Protein AF-A0A932WGC1-F1 (afdb_monomer_lite)

pLDDT: mean 75.88, std 21.39, range [22.67, 98.62]

Sequence (868 aa):
MEKIKETPYSDTDRMRLRGLIRLSSEVIAHYWPMRNFVHHNPLHGLEHLPFEEAVELGNQFLGGKGYLAAERYREYLRAGRILPQQIDAALKPSTRDQQVAVGQYHLSHAQVLRACLVDGIGGAAIPEEETLHLMIDRSSDRSFIDALAGRLSAVLKPPSLLEAMRAEAEADRAALVLRVTPSTWCDRVLGGGITEQINGEIVKWCGAFLDEGQAAWPMPGREKGFYLAWKTLAAMEWSPCEIPDARRKIAALPEEPEDALLESLTALGIPSESWQEYLTLHLAALPGWTGFIKWRADQADYEWQQAYPADLTQYLAVRLWYVRELVEIQCREELGIAGTVDALSAYLQRRPGAYFLRRARVAGRLPADYTEKVDRLRAAGGAPEMQEDQWERLAEAYAAEYGAGHDLAVRRAAALRLRTLTNALAIDPASLLETPPEALKTLLDWIDAFPESEQGPVWLKALEAGYQDQLLNKLMASEILSPRANASAEGEAHAASSVSEDRALPVGARGVGASEDSPKANRAGHPIESPATQAPLMIRPQAQAVFCIDVRSEPFRRQLEGVGDYETFGFAGFFTVFIRYQGLGSHHETDQFPVIMKAKNLVRELHRPYQGRRLSRYLSGNHLLHTAHQLLVDLKENVVTPYVVVESVGWFYALPLIGKTVFTAWYRNLTERLRHALAPAIATSLTIDKLTRKEVEEMIAAEQRGIIRRALQQEFGERDLNLSLERLEALRRRALDETDPMPPTAAPPRRYALSAEEENAFIETLRTRYQINRRGLFARMERITRTGFTLQEQLFTVETALRLMGLTETSPGWSSSAVMGARRRTIRSRRRSTAAPAAATRENRTRGSSRRWRIGRSSGRGSPKTGL

Structure (mmCIF, N/CA/C/O backbone):
data_AF-A0A932WGC1-F1
#
_entry.id   AF-A0A932WGC1-F1
#
loop_
_atom_site.group_PDB
_atom_site.id
_atom_site.type_symbol
_atom_site.label_atom_id
_atom_site.label_alt_id
_atom_site.label_comp_id
_atom_site.label_asym_id
_atom_site.label_entity_id
_atom_site.label_seq_id
_atom_site.pdbx_PDB_ins_code
_atom_site.Cartn_x
_atom_site.Cartn_y
_atom_site.Cartn_z
_atom_site.occupancy
_atom_site.B_iso_or_equiv
_atom_site.auth_seq_id
_atom_site.auth_comp_id
_atom_site.auth_asym_id
_atom_site.auth_atom_id
_atom_site.pdbx_PDB_model_num
ATOM 1 N N . MET A 1 1 ? 41.357 26.347 -23.637 1.00 36.56 1 MET A N 1
ATOM 2 C CA . MET A 1 1 ? 41.048 26.034 -22.229 1.00 36.56 1 MET A CA 1
ATOM 3 C C . MET A 1 1 ? 39.546 25.909 -22.135 1.00 36.56 1 MET A C 1
ATOM 5 O O . MET A 1 1 ? 38.864 26.916 -22.289 1.00 36.56 1 MET A O 1
ATOM 9 N N . GLU A 1 2 ? 39.030 24.697 -21.981 1.00 36.09 2 GLU A N 1
ATOM 10 C CA . GLU A 1 2 ? 37.626 24.527 -21.608 1.00 36.09 2 GLU A CA 1
ATOM 11 C C . GLU A 1 2 ? 37.434 25.036 -20.178 1.00 36.09 2 GLU A C 1
ATOM 13 O O . GLU A 1 2 ? 38.330 24.908 -19.340 1.00 36.09 2 GLU A O 1
ATOM 18 N N . LYS A 1 3 ? 36.274 25.634 -19.896 1.00 36.75 3 LYS A N 1
ATOM 19 C CA . LYS A 1 3 ? 35.869 25.849 -18.510 1.00 36.75 3 LYS A CA 1
ATOM 20 C C . LYS A 1 3 ? 35.477 24.489 -17.954 1.00 36.75 3 LYS A C 1
ATOM 22 O O . LYS A 1 3 ? 34.429 23.968 -18.330 1.00 36.75 3 LYS A O 1
ATOM 27 N N . ILE A 1 4 ? 36.297 23.946 -17.058 1.00 42.44 4 ILE A N 1
ATOM 28 C CA . ILE A 1 4 ? 35.858 22.873 -16.166 1.00 42.44 4 ILE A CA 1
ATOM 29 C C . ILE A 1 4 ? 34.621 23.418 -15.444 1.00 42.44 4 ILE A C 1
ATOM 31 O O . ILE A 1 4 ? 34.714 24.419 -14.733 1.00 42.44 4 ILE A O 1
ATOM 35 N N . LYS A 1 5 ? 33.451 22.816 -15.684 1.00 46.69 5 LYS A N 1
ATOM 36 C CA . LYS A 1 5 ? 32.293 23.026 -14.815 1.00 46.69 5 LYS A CA 1
ATOM 37 C C . LYS A 1 5 ? 32.646 22.368 -13.488 1.00 46.69 5 LYS A C 1
ATOM 39 O O . LYS A 1 5 ? 32.666 21.144 -13.409 1.00 46.69 5 LYS A O 1
ATOM 44 N N . GLU A 1 6 ? 32.942 23.169 -12.475 1.00 49.56 6 GLU A N 1
ATOM 45 C CA . GLU A 1 6 ? 32.971 22.692 -11.096 1.00 49.56 6 GLU A CA 1
ATOM 46 C C . GLU A 1 6 ? 31.559 22.184 -10.771 1.00 49.56 6 GLU A C 1
ATOM 48 O O . GLU A 1 6 ? 30.607 22.967 -10.740 1.00 49.56 6 GLU A O 1
ATOM 53 N N . THR A 1 7 ? 31.390 20.865 -10.634 1.00 58.78 7 THR A N 1
ATOM 54 C CA . THR A 1 7 ? 30.103 20.300 -10.217 1.00 58.78 7 THR A CA 1
ATOM 55 C C . THR A 1 7 ? 29.911 20.589 -8.730 1.00 58.78 7 THR A C 1
ATOM 57 O O . THR A 1 7 ? 30.848 20.369 -7.962 1.00 58.78 7 THR A O 1
ATOM 60 N N . PRO A 1 8 ? 28.733 21.071 -8.294 1.00 74.81 8 PRO A N 1
ATOM 61 C CA . PRO A 1 8 ? 28.524 21.501 -6.908 1.00 74.81 8 PRO A CA 1
ATOM 62 C C . PRO A 1 8 ? 28.564 20.349 -5.890 1.00 74.81 8 PRO A C 1
ATOM 64 O O . PRO A 1 8 ? 28.671 20.602 -4.693 1.00 74.81 8 PRO A O 1
ATOM 67 N N . TYR A 1 9 ? 28.502 19.101 -6.361 1.00 85.38 9 TYR A N 1
ATOM 68 C CA . TYR A 1 9 ? 28.570 17.882 -5.559 1.00 85.38 9 TYR A CA 1
ATOM 69 C C . TYR A 1 9 ? 29.834 17.079 -5.890 1.00 85.38 9 TYR A C 1
ATOM 71 O O . TYR A 1 9 ? 30.309 17.082 -7.032 1.00 85.38 9 TYR A O 1
ATOM 79 N N . SER A 1 10 ? 30.377 16.385 -4.887 1.00 88.81 10 SER A N 1
ATOM 80 C CA . SER A 1 10 ? 31.535 15.504 -5.042 1.00 88.81 10 SER A CA 1
ATOM 81 C C . SER A 1 10 ? 31.117 14.066 -5.360 1.00 88.81 10 SER A C 1
ATOM 83 O O . SER A 1 10 ? 30.001 13.640 -5.058 1.00 88.81 10 SER A O 1
ATOM 85 N N . ASP A 1 11 ? 32.044 13.260 -5.882 1.00 88.56 11 ASP A N 1
ATOM 86 C CA . ASP A 1 11 ? 31.795 11.826 -6.083 1.00 88.56 11 ASP A CA 1
ATOM 87 C C . ASP A 1 11 ? 31.482 11.089 -4.770 1.00 88.56 11 ASP A C 1
ATOM 89 O O . ASP A 1 11 ? 30.747 10.102 -4.778 1.00 88.56 11 ASP A O 1
ATOM 93 N N . THR A 1 12 ? 31.949 11.603 -3.625 1.00 90.62 12 THR A N 1
ATOM 94 C CA . THR A 1 12 ? 31.584 11.089 -2.293 1.00 90.62 12 THR A CA 1
ATOM 95 C C . THR A 1 12 ? 30.088 11.259 -2.022 1.00 90.62 12 THR A C 1
ATOM 97 O O . THR A 1 12 ? 29.452 10.346 -1.496 1.00 90.62 12 THR A O 1
ATOM 100 N N . ASP A 1 13 ? 29.509 12.395 -2.419 1.00 89.38 13 ASP A N 1
ATOM 101 C CA . ASP A 1 13 ? 28.083 12.691 -2.244 1.00 89.38 13 ASP A CA 1
ATOM 102 C C . ASP A 1 13 ? 27.235 11.826 -3.181 1.00 89.38 13 ASP A C 1
ATOM 104 O O . ASP A 1 13 ? 26.263 11.209 -2.743 1.00 89.38 13 ASP A O 1
ATOM 108 N N . ARG A 1 14 ? 27.668 11.677 -4.442 1.00 93.50 14 ARG A N 1
ATOM 109 C CA . ARG A 1 14 ? 27.062 10.761 -5.427 1.00 93.50 14 ARG A CA 1
ATOM 110 C C . ARG A 1 14 ? 27.084 9.308 -4.938 1.00 93.50 14 ARG A C 1
ATOM 112 O O . ARG A 1 14 ? 26.075 8.607 -5.013 1.00 93.50 14 ARG A O 1
ATOM 119 N N . MET A 1 15 ? 28.209 8.848 -4.382 1.00 92.62 15 MET A N 1
ATOM 120 C CA . MET A 1 15 ? 28.338 7.507 -3.796 1.00 92.62 15 MET A CA 1
ATOM 121 C C . MET A 1 15 ? 27.469 7.327 -2.543 1.00 92.62 15 MET A C 1
ATOM 123 O O . MET A 1 15 ? 26.807 6.295 -2.415 1.00 92.62 15 MET A O 1
ATOM 127 N N . ARG A 1 16 ? 27.415 8.324 -1.646 1.00 93.88 16 ARG A N 1
ATOM 128 C CA . ARG A 1 16 ? 26.527 8.319 -0.469 1.00 93.88 16 ARG A CA 1
ATOM 129 C C . ARG A 1 16 ? 25.059 8.234 -0.890 1.00 93.88 16 ARG A C 1
ATOM 131 O O . ARG A 1 16 ? 24.321 7.428 -0.329 1.00 93.88 16 ARG A O 1
ATOM 138 N N . LEU A 1 17 ? 24.653 9.013 -1.891 1.00 95.38 17 LEU A N 1
ATOM 139 C CA . LEU A 1 17 ? 23.295 9.021 -2.431 1.00 95.38 17 LEU A CA 1
ATOM 140 C C . LEU A 1 17 ? 22.915 7.658 -3.027 1.00 95.38 17 LEU A C 1
ATOM 142 O O . LEU A 1 17 ? 21.892 7.100 -2.642 1.00 95.38 17 LEU A O 1
ATOM 146 N N . ARG A 1 18 ? 23.766 7.071 -3.884 1.00 94.94 18 ARG A N 1
ATOM 147 C CA . ARG A 1 18 ? 23.573 5.706 -4.421 1.00 94.94 18 ARG A CA 1
ATOM 148 C C . ARG A 1 18 ? 23.435 4.660 -3.304 1.00 94.94 18 ARG A C 1
ATOM 150 O O . ARG A 1 18 ? 22.606 3.758 -3.407 1.00 94.94 18 ARG A O 1
ATOM 157 N N . GLY A 1 19 ? 24.209 4.797 -2.223 1.00 94.50 19 GLY A N 1
ATOM 158 C CA . GLY A 1 19 ? 24.097 3.958 -1.026 1.00 94.50 19 GLY A CA 1
ATOM 159 C C . GLY A 1 19 ? 22.747 4.098 -0.315 1.00 94.50 19 GLY A C 1
ATOM 160 O O . GLY A 1 19 ? 22.091 3.092 -0.054 1.00 94.50 19 GLY A O 1
ATOM 161 N N . LEU A 1 20 ? 22.301 5.333 -0.062 1.00 95.31 20 LEU A N 1
ATOM 162 C CA . LEU A 1 20 ? 21.003 5.621 0.561 1.00 95.31 20 LEU A CA 1
ATOM 163 C C . LEU A 1 20 ? 19.833 5.119 -0.294 1.00 95.31 20 LEU A C 1
ATOM 165 O O . LEU A 1 20 ? 18.957 4.444 0.230 1.00 95.31 20 LEU A O 1
ATOM 169 N N . ILE A 1 21 ? 19.854 5.351 -1.611 1.00 96.25 21 ILE A N 1
ATOM 170 C CA . ILE A 1 21 ? 18.834 4.846 -2.548 1.00 96.25 21 ILE A CA 1
ATOM 171 C C . ILE A 1 21 ? 18.727 3.320 -2.480 1.00 96.25 21 ILE A C 1
ATOM 173 O O . ILE A 1 21 ? 17.622 2.778 -2.518 1.00 96.25 21 ILE A O 1
ATOM 177 N N . ARG A 1 22 ? 19.861 2.615 -2.354 1.00 92.31 22 ARG A N 1
ATOM 178 C CA . ARG A 1 22 ? 19.863 1.156 -2.213 1.00 92.31 22 ARG A CA 1
ATOM 179 C C . ARG A 1 22 ? 19.135 0.720 -0.941 1.00 92.31 22 ARG A C 1
ATOM 181 O O . ARG A 1 22 ? 18.258 -0.132 -1.052 1.00 92.31 22 ARG A O 1
ATOM 188 N N . LEU A 1 23 ? 19.436 1.341 0.202 1.00 91.62 23 LEU A N 1
ATOM 189 C CA . LEU A 1 23 ? 18.773 1.076 1.488 1.00 91.62 23 LEU A CA 1
ATOM 190 C C . LEU A 1 23 ? 17.273 1.420 1.434 1.00 91.62 23 LEU A C 1
ATOM 192 O O . LEU A 1 23 ? 16.435 0.578 1.741 1.00 91.62 23 LEU A O 1
ATOM 196 N N . SER A 1 24 ? 16.912 2.605 0.929 1.00 92.81 24 SER A N 1
ATOM 197 C CA . SER A 1 24 ? 15.515 3.017 0.708 1.00 92.81 24 SER A CA 1
ATOM 198 C C . SER A 1 24 ? 14.735 2.075 -0.215 1.00 92.81 24 SER A C 1
ATOM 200 O O . SER A 1 24 ? 13.507 2.027 -0.174 1.00 92.81 24 SER A O 1
ATOM 202 N N . SER A 1 25 ? 15.428 1.324 -1.076 1.00 90.94 25 SER A N 1
ATOM 203 C CA . SER A 1 25 ? 14.798 0.348 -1.963 1.00 90.94 25 SER A CA 1
ATOM 204 C C . SER A 1 25 ? 14.513 -1.000 -1.305 1.00 90.94 25 SER A C 1
ATOM 206 O O . SER A 1 25 ? 13.841 -1.817 -1.929 1.00 90.94 25 SER A O 1
ATOM 208 N N . GLU A 1 26 ? 15.024 -1.299 -0.105 1.00 87.00 26 GLU A N 1
ATOM 209 C CA . GLU A 1 26 ? 14.971 -2.658 0.462 1.00 87.00 26 GLU A CA 1
ATOM 210 C C . GLU A 1 26 ? 13.537 -3.150 0.704 1.00 87.00 26 GLU A C 1
ATOM 212 O O . GLU A 1 26 ? 13.251 -4.309 0.408 1.00 87.00 26 GLU A O 1
ATOM 217 N N . VAL A 1 27 ? 12.614 -2.248 1.065 1.00 82.06 27 VAL A N 1
ATOM 218 C CA . VAL A 1 27 ? 11.167 -2.529 1.204 1.00 82.06 27 VAL A CA 1
ATOM 219 C C . VAL A 1 27 ? 10.450 -2.822 -0.128 1.00 82.06 27 VAL A C 1
ATOM 221 O O . VAL A 1 27 ? 9.294 -3.239 -0.137 1.00 82.06 27 VAL A O 1
ATOM 224 N N . ILE A 1 28 ? 11.110 -2.584 -1.269 1.00 85.38 28 ILE A N 1
ATOM 225 C CA . ILE A 1 28 ? 10.582 -2.847 -2.613 1.00 85.38 28 ILE A CA 1
ATOM 226 C C . ILE A 1 28 ? 11.102 -4.201 -3.099 1.00 85.38 28 ILE A C 1
ATOM 228 O O . ILE A 1 28 ? 12.282 -4.360 -3.425 1.00 85.38 28 ILE A O 1
ATOM 232 N N . ALA A 1 29 ? 10.221 -5.193 -3.168 1.00 74.44 29 ALA A N 1
ATOM 233 C CA . ALA A 1 29 ? 10.600 -6.548 -3.547 1.00 74.44 29 ALA A CA 1
ATOM 234 C C . ALA A 1 29 ? 10.833 -6.734 -5.061 1.00 74.44 29 ALA A C 1
ATOM 236 O O . ALA A 1 29 ? 10.254 -6.057 -5.916 1.00 74.44 29 ALA A O 1
ATOM 237 N N . HIS A 1 30 ? 11.688 -7.703 -5.395 1.00 68.56 30 HIS A N 1
ATOM 238 C CA . HIS A 1 30 ? 12.099 -8.035 -6.761 1.00 68.56 30 HIS A CA 1
ATOM 239 C C . HIS A 1 30 ? 11.047 -8.888 -7.492 1.00 68.56 30 HIS A C 1
ATOM 241 O O . HIS A 1 30 ? 11.189 -10.101 -7.624 1.00 68.56 30 HIS A O 1
ATOM 247 N N . TYR A 1 31 ? 9.976 -8.258 -7.978 1.00 63.78 31 TYR A N 1
ATOM 248 C CA . TYR A 1 31 ? 8.834 -8.957 -8.594 1.00 63.78 31 TYR A CA 1
ATOM 249 C C . TYR A 1 31 ? 8.957 -9.274 -10.104 1.00 63.78 31 TYR A C 1
ATOM 251 O O . TYR A 1 31 ? 7.983 -9.728 -10.704 1.00 63.78 31 TYR A O 1
ATOM 259 N N . TRP A 1 32 ? 10.112 -9.070 -10.747 1.00 66.50 32 TRP A N 1
ATOM 260 C CA . TRP A 1 32 ? 10.302 -9.311 -12.192 1.00 66.50 32 TRP A CA 1
ATOM 261 C C . TRP A 1 32 ? 11.382 -10.384 -12.461 1.00 66.50 32 TRP A C 1
ATOM 263 O O . TRP A 1 32 ? 12.266 -10.556 -11.625 1.00 66.50 32 TRP A O 1
ATOM 273 N N . PRO A 1 33 ? 11.343 -11.138 -13.583 1.00 60.72 33 PRO A N 1
ATOM 274 C CA . PRO A 1 33 ? 10.295 -11.203 -14.596 1.00 60.72 33 PRO A CA 1
ATOM 275 C C . PRO A 1 33 ? 9.213 -12.222 -14.223 1.00 60.72 33 PRO A C 1
ATOM 277 O O . PRO A 1 33 ? 9.508 -13.392 -13.966 1.00 60.72 33 PRO A O 1
ATOM 280 N N . MET A 1 34 ? 7.941 -11.808 -14.266 1.00 55.44 34 MET A N 1
ATOM 281 C CA . MET A 1 34 ? 6.779 -12.663 -13.965 1.00 55.44 34 MET A CA 1
ATOM 282 C C . MET A 1 34 ? 6.488 -13.688 -15.081 1.00 55.44 34 MET A C 1
ATOM 284 O O . MET A 1 34 ? 5.421 -13.699 -15.688 1.00 55.44 34 MET A O 1
ATOM 288 N N . ARG A 1 35 ? 7.447 -14.579 -15.362 1.00 46.72 35 ARG A N 1
ATOM 289 C CA . ARG A 1 35 ? 7.320 -15.666 -16.353 1.00 46.72 35 ARG A CA 1
ATOM 290 C C . ARG A 1 35 ? 6.466 -16.842 -15.857 1.00 46.72 35 ARG A C 1
ATOM 292 O O . ARG A 1 35 ? 6.079 -17.686 -16.655 1.00 46.72 35 ARG A O 1
ATOM 299 N N . ASN A 1 36 ? 6.192 -16.902 -14.554 1.00 47.81 36 ASN A N 1
ATOM 300 C CA . ASN A 1 36 ? 5.344 -17.886 -13.876 1.00 47.81 36 ASN A CA 1
ATOM 301 C C . ASN A 1 36 ? 4.556 -17.192 -12.749 1.00 47.81 36 ASN A C 1
ATOM 303 O O . ASN A 1 36 ? 4.885 -16.069 -12.367 1.00 47.81 36 ASN A O 1
ATOM 307 N N . PHE A 1 37 ? 3.543 -17.860 -12.185 1.00 48.91 37 PHE A N 1
ATOM 308 C CA . PHE A 1 37 ? 2.795 -17.324 -11.041 1.00 48.91 37 PHE A CA 1
ATOM 309 C C . PHE A 1 37 ? 3.702 -17.052 -9.826 1.00 48.91 37 PHE A C 1
ATOM 311 O O . PHE A 1 37 ? 4.451 -17.921 -9.374 1.00 48.91 37 PHE A O 1
ATOM 318 N N . VAL A 1 38 ? 3.586 -15.835 -9.291 1.00 51.84 38 VAL A N 1
ATOM 319 C CA . VAL A 1 38 ? 4.296 -15.356 -8.099 1.00 51.84 38 VAL A CA 1
ATOM 320 C C . VAL A 1 38 ? 3.831 -16.112 -6.850 1.00 51.84 38 VAL A C 1
ATOM 322 O O . VAL A 1 38 ? 2.642 -16.368 -6.670 1.00 51.84 38 VAL A O 1
ATOM 325 N N . HIS A 1 39 ? 4.789 -16.449 -5.987 1.00 51.09 39 HIS A N 1
ATOM 326 C CA . HIS A 1 39 ? 4.591 -17.099 -4.684 1.00 51.09 39 HIS A CA 1
ATOM 327 C C . HIS A 1 39 ? 5.419 -16.413 -3.576 1.00 51.09 39 HIS A C 1
ATOM 329 O O . HIS A 1 39 ? 5.729 -17.023 -2.555 1.00 51.09 39 HIS A O 1
ATOM 335 N N . HIS A 1 40 ? 5.837 -15.167 -3.818 1.00 57.72 40 HIS A N 1
ATOM 336 C CA . HIS A 1 40 ? 6.743 -14.416 -2.951 1.00 57.72 40 HIS A CA 1
ATOM 337 C C . HIS A 1 40 ? 5.995 -13.689 -1.827 1.00 57.72 40 HIS A C 1
ATOM 339 O O . HIS A 1 40 ? 4.818 -13.355 -1.955 1.00 57.72 40 HIS A O 1
ATOM 345 N N . ASN A 1 41 ? 6.705 -13.465 -0.723 1.00 68.44 41 ASN A N 1
ATOM 346 C CA . ASN A 1 41 ? 6.210 -12.788 0.468 1.00 68.44 41 ASN A CA 1
ATOM 347 C C . ASN A 1 41 ? 5.853 -11.313 0.169 1.00 68.44 41 ASN A C 1
ATOM 349 O O . ASN A 1 41 ? 6.729 -10.586 -0.300 1.00 68.44 41 ASN A O 1
ATOM 353 N N . PRO A 1 42 ? 4.629 -10.836 0.477 1.00 69.56 42 PRO A N 1
ATOM 354 C CA . PRO A 1 42 ? 4.279 -9.417 0.369 1.00 69.56 42 PRO A CA 1
ATOM 355 C C . PRO A 1 42 ? 5.120 -8.492 1.262 1.00 69.56 42 PRO A C 1
ATOM 357 O O . PRO A 1 42 ? 5.248 -7.314 0.951 1.00 69.56 42 PRO A O 1
ATOM 360 N N . LEU A 1 43 ? 5.700 -9.023 2.347 1.00 76.44 43 LEU A N 1
ATOM 361 C CA . LEU A 1 43 ? 6.585 -8.316 3.281 1.00 76.44 43 LEU A CA 1
ATOM 362 C C . LEU A 1 43 ? 8.076 -8.585 2.987 1.00 76.44 43 LEU A C 1
ATOM 364 O O . LEU A 1 43 ? 8.900 -8.609 3.899 1.00 76.44 43 LEU A O 1
ATOM 368 N N . HIS A 1 44 ? 8.431 -8.852 1.726 1.00 76.31 44 HIS A N 1
ATOM 369 C CA . HIS A 1 44 ? 9.813 -9.138 1.337 1.00 76.31 44 HIS A CA 1
ATOM 370 C C . HIS A 1 44 ? 10.724 -7.913 1.489 1.00 76.31 44 HIS A C 1
ATOM 372 O O . HIS A 1 44 ? 10.459 -6.856 0.918 1.00 76.31 44 HIS A O 1
ATOM 378 N N . GLY A 1 45 ? 11.834 -8.097 2.203 1.00 73.12 45 GLY A N 1
ATOM 379 C CA . GLY A 1 45 ? 12.723 -7.043 2.695 1.00 73.12 45 GLY A CA 1
ATOM 380 C C . GLY A 1 45 ? 12.528 -6.771 4.192 1.00 73.12 45 GLY A C 1
ATOM 381 O O . GLY A 1 45 ? 13.447 -6.291 4.850 1.00 73.12 45 GLY A O 1
ATOM 382 N N . LEU A 1 46 ? 11.371 -7.142 4.753 1.00 80.88 46 LEU A N 1
ATOM 383 C CA . LEU A 1 46 ? 10.996 -6.906 6.151 1.00 80.88 46 LEU A CA 1
ATOM 384 C C . LEU A 1 46 ? 11.056 -8.180 7.017 1.00 80.88 46 LEU A C 1
ATOM 386 O O . LEU A 1 46 ? 10.773 -8.112 8.208 1.00 80.88 46 LEU A O 1
ATOM 390 N N . GLU A 1 47 ? 11.466 -9.339 6.480 1.00 83.62 47 GLU A N 1
ATOM 391 C CA . GLU A 1 47 ? 11.509 -10.621 7.223 1.00 83.62 47 GLU A CA 1
ATOM 392 C C . GLU A 1 47 ? 12.506 -10.671 8.393 1.00 83.62 47 GLU A C 1
ATOM 394 O O . GLU A 1 47 ? 12.559 -11.662 9.122 1.00 83.62 47 GLU A O 1
ATOM 399 N N . HIS A 1 48 ? 13.323 -9.632 8.557 1.00 82.81 48 HIS A N 1
ATOM 400 C CA . HIS A 1 48 ? 14.248 -9.483 9.677 1.00 82.81 48 HIS A CA 1
ATOM 401 C C . HIS A 1 48 ? 13.604 -8.817 10.909 1.00 82.81 48 HIS A C 1
ATOM 403 O O . HIS A 1 48 ? 14.227 -8.788 11.970 1.00 82.81 48 HIS A O 1
ATOM 409 N N . LEU A 1 49 ? 12.381 -8.294 10.771 1.00 84.81 49 LEU A N 1
ATOM 410 C CA . LEU A 1 49 ? 11.600 -7.650 11.828 1.00 84.81 49 LEU A CA 1
ATOM 411 C C . LEU A 1 49 ? 10.560 -8.620 12.427 1.00 84.81 49 LEU A C 1
ATOM 413 O O . LEU A 1 49 ? 10.177 -9.599 11.778 1.00 84.81 49 LEU A O 1
ATOM 417 N N . PRO A 1 50 ? 10.046 -8.349 13.642 1.00 88.38 50 PRO A N 1
ATOM 418 C CA . PRO A 1 50 ? 8.811 -8.954 14.138 1.00 88.38 50 PRO A CA 1
ATOM 419 C C . PRO A 1 50 ? 7.650 -8.775 13.150 1.00 88.38 50 PRO A C 1
ATOM 421 O O . PRO A 1 50 ? 7.577 -7.776 12.434 1.00 88.38 50 PRO A O 1
ATOM 424 N N . PHE A 1 51 ? 6.721 -9.736 13.115 1.00 85.81 51 PHE A N 1
ATOM 425 C CA . PHE A 1 51 ? 5.631 -9.741 12.133 1.00 85.81 51 PHE A CA 1
ATOM 426 C C . PHE A 1 51 ? 4.744 -8.493 12.237 1.00 85.81 51 PHE A C 1
ATOM 428 O O . PHE A 1 51 ? 4.362 -7.928 11.216 1.00 85.81 51 PHE A O 1
ATOM 435 N N . GLU A 1 52 ? 4.458 -8.041 13.457 1.00 84.56 52 GLU A N 1
ATOM 436 C CA . GLU A 1 52 ? 3.696 -6.824 13.722 1.00 84.56 52 GLU A CA 1
ATOM 437 C C . GLU A 1 52 ? 4.374 -5.575 13.125 1.00 84.56 52 GLU A C 1
ATOM 439 O O . GLU A 1 52 ? 3.738 -4.848 12.363 1.00 84.56 52 GLU A O 1
ATOM 444 N N . GLU A 1 53 ? 5.675 -5.382 13.369 1.00 85.44 53 GLU A N 1
ATOM 445 C CA . GLU A 1 53 ? 6.465 -4.263 12.823 1.00 85.44 53 GLU A CA 1
ATOM 446 C C . GLU A 1 53 ? 6.570 -4.330 11.289 1.00 85.44 53 GLU A C 1
ATOM 448 O O . GLU A 1 53 ? 6.388 -3.328 10.592 1.00 85.44 53 GLU A O 1
ATOM 453 N N . ALA A 1 54 ? 6.802 -5.527 10.737 1.00 87.31 54 ALA A N 1
ATOM 454 C CA . ALA A 1 54 ? 6.829 -5.753 9.294 1.00 87.31 54 ALA A CA 1
ATOM 455 C C . ALA A 1 54 ? 5.473 -5.434 8.636 1.00 87.31 54 ALA A C 1
ATOM 457 O O . ALA A 1 54 ? 5.431 -4.880 7.536 1.00 87.31 54 ALA A O 1
ATOM 458 N N . VAL A 1 55 ? 4.359 -5.742 9.308 1.00 86.62 55 VAL A N 1
ATOM 459 C CA . VAL A 1 55 ? 3.007 -5.383 8.861 1.00 86.62 55 VAL A CA 1
ATOM 460 C C . VAL A 1 55 ? 2.769 -3.874 8.923 1.00 86.62 55 VAL A C 1
ATOM 462 O O . VAL A 1 55 ? 2.205 -3.325 7.978 1.00 86.62 55 VAL A O 1
ATOM 465 N N . GLU A 1 56 ? 3.201 -3.184 9.979 1.00 82.94 56 GLU A N 1
ATOM 466 C CA . GLU A 1 56 ? 3.042 -1.728 10.095 1.00 82.94 56 GLU A CA 1
ATOM 467 C C . GLU A 1 56 ? 3.798 -0.979 8.990 1.00 82.94 56 GLU A C 1
ATOM 469 O O . GLU A 1 56 ? 3.214 -0.128 8.312 1.00 82.94 56 GLU A O 1
ATOM 474 N N . LEU A 1 57 ? 5.054 -1.353 8.723 1.00 81.38 57 LEU A N 1
ATOM 475 C CA . LEU A 1 57 ? 5.830 -0.789 7.614 1.00 81.38 57 LEU A CA 1
ATOM 476 C C . LEU A 1 57 ? 5.263 -1.199 6.243 1.00 81.38 57 LEU A C 1
ATOM 478 O O . LEU A 1 57 ? 5.199 -0.376 5.328 1.00 81.38 57 LEU A O 1
ATOM 482 N N . GLY A 1 58 ? 4.779 -2.437 6.097 1.00 84.81 58 GLY A N 1
ATOM 483 C CA . GLY A 1 58 ? 4.071 -2.898 4.897 1.00 84.81 58 GLY A CA 1
ATOM 484 C C . GLY A 1 58 ? 2.775 -2.122 4.622 1.00 84.81 58 GLY A C 1
ATOM 485 O O . GLY A 1 58 ? 2.427 -1.881 3.464 1.00 84.81 58 GLY A O 1
ATOM 486 N N . ASN A 1 59 ? 2.087 -1.660 5.666 1.00 83.81 59 ASN A N 1
ATOM 487 C CA . ASN A 1 59 ? 0.929 -0.778 5.554 1.00 83.81 59 ASN A CA 1
ATOM 488 C C . ASN A 1 59 ? 1.361 0.650 5.174 1.00 83.81 59 ASN A C 1
ATOM 490 O O . ASN A 1 59 ? 0.859 1.194 4.190 1.00 83.81 59 ASN A O 1
ATOM 494 N N . GLN A 1 60 ? 2.350 1.217 5.880 1.00 81.75 60 GLN A N 1
ATOM 495 C CA . GLN A 1 60 ? 2.884 2.562 5.622 1.00 81.75 60 GLN A CA 1
ATOM 496 C C . GLN A 1 60 ? 3.404 2.733 4.185 1.00 81.75 60 GLN A C 1
ATOM 498 O O . GLN A 1 60 ? 3.141 3.762 3.565 1.00 81.75 60 GLN A O 1
ATOM 503 N N . PHE A 1 61 ? 4.147 1.753 3.660 1.00 80.81 61 PHE A N 1
ATOM 504 C CA . PHE A 1 61 ? 4.795 1.865 2.351 1.00 80.81 61 PHE A CA 1
ATOM 505 C C . PHE A 1 61 ? 3.980 1.248 1.207 1.00 80.81 61 PHE A C 1
ATOM 507 O O . PHE A 1 61 ? 3.923 1.832 0.129 1.00 80.81 61 PHE A O 1
ATOM 514 N N . LEU A 1 62 ? 3.341 0.090 1.410 1.00 79.38 62 LEU A N 1
ATOM 515 C CA . LEU A 1 62 ? 2.682 -0.667 0.331 1.00 79.38 62 LEU A CA 1
ATOM 516 C C . LEU A 1 62 ? 1.142 -0.626 0.402 1.00 79.38 62 LEU A C 1
ATOM 518 O O . LEU A 1 62 ? 0.477 -1.254 -0.423 1.00 79.38 62 LEU A O 1
ATOM 522 N N . GLY A 1 63 ? 0.555 0.069 1.386 1.00 75.75 63 GLY A N 1
ATOM 523 C CA . GLY A 1 63 ? -0.899 0.138 1.601 1.00 75.75 63 GLY A CA 1
ATOM 524 C C . GLY A 1 63 ? -1.540 -1.186 2.044 1.00 75.75 63 GLY A C 1
ATOM 525 O O . GLY A 1 63 ? -2.768 -1.328 2.041 1.00 75.75 63 GLY A O 1
ATOM 526 N N . GLY A 1 64 ? -0.727 -2.185 2.397 1.00 78.56 64 GLY A N 1
ATOM 527 C CA . GLY A 1 64 ? -1.190 -3.504 2.807 1.00 78.56 64 GLY A CA 1
ATOM 528 C C . GLY A 1 64 ? -1.703 -3.495 4.244 1.00 78.56 64 GLY A C 1
ATOM 529 O O . GLY A 1 64 ? -0.909 -3.463 5.174 1.00 78.56 64 GLY A O 1
ATOM 530 N N . LYS A 1 65 ? -3.023 -3.607 4.443 1.00 74.38 65 LYS A N 1
ATOM 531 C CA . LYS A 1 65 ? -3.662 -3.551 5.780 1.00 74.38 65 LYS A CA 1
ATOM 532 C C . LYS A 1 65 ? -3.172 -4.598 6.799 1.00 74.38 65 LYS A C 1
ATOM 534 O O . LYS A 1 65 ? -3.456 -4.447 7.983 1.00 74.38 65 LYS A O 1
ATOM 539 N N . GLY A 1 66 ? -2.495 -5.660 6.350 1.00 82.31 66 GLY A N 1
ATOM 540 C CA . GLY A 1 66 ? -1.908 -6.726 7.174 1.00 82.31 66 GLY A CA 1
ATOM 541 C C . GLY A 1 66 ? -2.916 -7.688 7.804 1.00 82.31 66 GLY A C 1
ATOM 542 O O . GLY A 1 66 ? -2.860 -8.893 7.567 1.00 82.31 66 GLY A O 1
ATOM 543 N N . TYR A 1 67 ? -3.867 -7.151 8.563 1.00 86.69 67 TYR A N 1
ATOM 544 C CA . TYR A 1 67 ? -4.915 -7.893 9.258 1.00 86.69 67 TYR A CA 1
ATOM 545 C C . TYR A 1 67 ? -6.255 -7.822 8.511 1.00 86.69 67 TYR A C 1
ATOM 547 O O . TYR A 1 67 ? -6.510 -6.921 7.707 1.00 86.69 67 TYR A O 1
ATOM 555 N N . LEU A 1 68 ? -7.150 -8.770 8.804 1.00 87.12 68 LEU A N 1
ATOM 556 C CA . LEU A 1 68 ? -8.559 -8.650 8.424 1.00 87.12 68 LEU A CA 1
ATOM 557 C C . LEU A 1 68 ? -9.220 -7.510 9.220 1.00 87.12 68 LEU A C 1
ATOM 559 O O . LEU A 1 68 ? -8.811 -7.209 10.339 1.00 87.12 68 LEU A O 1
ATOM 563 N N . ALA A 1 69 ? -10.272 -6.902 8.666 1.00 87.19 69 ALA A N 1
ATOM 564 C CA . ALA A 1 69 ? -11.082 -5.933 9.407 1.00 87.19 69 ALA A CA 1
ATOM 565 C C . ALA A 1 69 ? -11.701 -6.586 10.658 1.00 87.19 69 ALA A C 1
ATOM 567 O O . ALA A 1 69 ? -12.148 -7.733 10.587 1.00 87.19 69 ALA A O 1
ATOM 568 N N . ALA A 1 70 ? -11.772 -5.855 11.776 1.00 87.31 70 ALA A N 1
ATOM 569 C CA . ALA A 1 70 ? -12.203 -6.392 13.071 1.00 87.31 70 ALA A CA 1
ATOM 570 C C . ALA A 1 70 ? -13.567 -7.103 13.016 1.00 87.31 70 ALA A C 1
ATOM 572 O O . ALA A 1 70 ? -13.725 -8.185 13.580 1.00 87.31 70 ALA A O 1
ATOM 573 N N . GLU A 1 71 ? -14.522 -6.574 12.245 1.00 87.06 71 GLU A N 1
ATOM 574 C CA . GLU A 1 71 ? -15.841 -7.193 12.066 1.00 87.06 71 GLU A CA 1
ATOM 575 C C . GLU A 1 71 ? -15.765 -8.616 11.485 1.00 87.06 71 GLU A C 1
ATOM 577 O O . GLU A 1 71 ? -16.534 -9.486 11.883 1.00 87.06 71 GLU A O 1
ATOM 582 N N . ARG A 1 72 ? -14.778 -8.913 10.628 1.00 88.31 72 ARG A N 1
ATOM 583 C CA . ARG A 1 72 ? -14.562 -10.265 10.087 1.00 88.31 72 ARG A CA 1
ATOM 584 C C . ARG A 1 72 ? -14.046 -11.242 11.147 1.00 88.31 72 ARG A C 1
ATOM 586 O O . ARG A 1 72 ? -14.332 -12.435 11.063 1.00 88.31 72 ARG A O 1
ATOM 593 N N . TYR A 1 73 ? -13.325 -10.762 12.158 1.00 92.25 73 TYR A N 1
ATOM 594 C CA . TYR A 1 73 ? -12.969 -11.580 13.317 1.00 92.25 73 TYR A CA 1
ATOM 595 C C . TYR A 1 73 ? -14.149 -11.729 14.293 1.00 92.25 73 TYR A C 1
ATOM 597 O O . TYR A 1 73 ? -14.371 -12.829 14.801 1.00 92.25 73 TYR A O 1
ATOM 605 N N . ARG A 1 74 ? -14.985 -10.691 14.472 1.00 91.06 74 ARG A N 1
ATOM 606 C CA . ARG A 1 74 ? -16.256 -10.791 15.221 1.00 91.06 74 ARG A CA 1
ATOM 607 C C . ARG A 1 74 ? -17.217 -11.798 14.571 1.00 91.06 74 ARG A C 1
ATOM 609 O O . ARG A 1 74 ? -17.815 -12.604 15.276 1.00 91.06 74 ARG A O 1
ATOM 616 N N . GLU A 1 75 ? -17.303 -11.850 13.240 1.00 89.38 75 GLU A N 1
ATOM 617 C CA . GLU A 1 75 ? -17.992 -12.926 12.507 1.00 89.38 75 GLU A CA 1
ATOM 618 C C . GLU A 1 75 ? -17.412 -14.314 12.822 1.00 89.38 75 GLU A C 1
ATOM 620 O O . GLU A 1 75 ? -18.169 -15.263 13.022 1.00 89.38 75 GLU A O 1
ATOM 625 N N . TYR A 1 76 ? -16.084 -14.460 12.889 1.00 90.62 76 TYR A N 1
ATOM 626 C CA . TYR A 1 76 ? -15.444 -15.739 13.220 1.00 90.62 76 TYR A CA 1
ATOM 627 C C . TYR A 1 76 ? -15.693 -16.167 14.674 1.00 90.62 76 TYR A C 1
ATOM 629 O O . TYR A 1 76 ? -15.849 -17.363 14.919 1.00 90.62 76 TYR A O 1
ATOM 637 N N . LEU A 1 77 ? -15.808 -15.223 15.612 1.00 91.44 77 LEU A N 1
ATOM 638 C CA . LEU A 1 77 ? -16.266 -15.478 16.981 1.00 91.44 77 LEU A CA 1
ATOM 639 C C . LEU A 1 77 ? -17.740 -15.917 17.012 1.00 91.44 77 LEU A C 1
ATOM 641 O O . LEU A 1 77 ? -18.054 -16.961 17.578 1.00 91.44 77 LEU A O 1
ATOM 645 N N . ARG A 1 78 ? -18.643 -15.182 16.342 1.00 90.50 78 ARG A N 1
ATOM 646 C CA . ARG A 1 78 ? -20.075 -15.543 16.229 1.00 90.50 78 ARG A CA 1
ATOM 647 C C . ARG A 1 78 ? -20.282 -16.916 15.573 1.00 90.50 78 ARG A C 1
ATOM 649 O O . ARG A 1 78 ? -21.223 -17.620 15.917 1.00 90.50 78 ARG A O 1
ATOM 656 N N . ALA A 1 79 ? -19.394 -17.307 14.657 1.00 87.56 79 ALA A N 1
ATOM 657 C CA . ALA A 1 79 ? -19.390 -18.608 13.988 1.00 87.56 79 ALA A CA 1
ATOM 658 C C . ALA A 1 79 ? -18.613 -19.715 14.738 1.00 87.56 79 ALA A C 1
ATOM 660 O O . ALA A 1 79 ? -18.425 -20.797 14.183 1.00 87.56 79 ALA A O 1
ATOM 661 N N . GLY A 1 80 ? -18.108 -19.464 15.954 1.00 87.38 80 GLY A N 1
ATOM 662 C CA . GLY A 1 80 ? -17.381 -20.456 16.761 1.00 87.38 80 GLY A CA 1
ATOM 663 C C . GLY A 1 80 ? -16.012 -20.886 16.210 1.00 87.38 80 GLY A C 1
ATOM 664 O O . GLY A 1 80 ? -15.463 -21.893 16.652 1.00 87.38 80 GLY A O 1
ATOM 665 N N . ARG A 1 81 ? -15.443 -20.144 15.248 1.00 84.62 81 ARG A N 1
ATOM 666 C CA . ARG A 1 81 ? -14.071 -20.355 14.736 1.00 84.62 81 ARG A CA 1
ATOM 667 C C . ARG A 1 81 ? -13.006 -19.738 15.645 1.00 84.62 81 ARG A C 1
ATOM 669 O O . ARG A 1 81 ? -11.861 -20.173 15.599 1.00 84.62 81 ARG A O 1
ATOM 676 N N . ILE A 1 82 ? -13.392 -18.741 16.437 1.00 91.06 82 ILE A N 1
ATOM 677 C CA . ILE A 1 82 ? -12.642 -18.212 17.580 1.00 91.06 82 ILE A CA 1
ATOM 678 C C . ILE A 1 82 ? -13.516 -18.459 18.810 1.00 91.06 82 ILE A C 1
ATOM 680 O O . ILE A 1 82 ? -14.719 -18.200 18.756 1.00 91.06 82 ILE A O 1
ATOM 684 N N . LEU A 1 83 ? -12.942 -18.957 19.902 1.00 90.62 83 LEU A N 1
ATOM 685 C CA . LEU A 1 83 ? -13.649 -19.160 21.168 1.00 90.62 83 LEU A CA 1
ATOM 686 C C . LEU A 1 83 ? -13.348 -18.018 22.156 1.00 90.62 83 LEU A C 1
ATOM 688 O O . LEU A 1 83 ? -12.237 -17.484 22.145 1.00 90.62 83 LEU A O 1
ATOM 692 N N . PRO A 1 84 ? -14.284 -17.665 23.060 1.00 90.38 84 PRO A N 1
ATOM 693 C CA . PRO A 1 84 ? -14.067 -16.644 24.087 1.00 90.38 84 PRO A CA 1
ATOM 694 C C . PRO A 1 84 ? -12.750 -16.799 24.860 1.00 90.38 84 PRO A C 1
ATOM 696 O O . PRO A 1 84 ? -11.994 -15.842 24.983 1.00 90.38 84 PRO A O 1
ATOM 699 N N . GLN A 1 85 ? -12.426 -18.024 25.282 1.00 90.88 85 GLN A N 1
ATOM 700 C CA . GLN A 1 85 ? -11.233 -18.335 26.072 1.00 90.88 85 GLN A CA 1
ATOM 701 C C . GLN A 1 85 ? -9.924 -18.040 25.320 1.00 90.88 85 GLN A C 1
ATOM 703 O O . GLN A 1 85 ? -8.909 -17.748 25.946 1.00 90.88 85 GLN A O 1
ATOM 708 N N . GLN A 1 86 ? -9.938 -18.097 23.985 1.00 92.62 86 GLN A N 1
ATOM 709 C CA . GLN A 1 86 ? -8.774 -17.800 23.142 1.00 92.62 86 GLN A CA 1
ATOM 710 C C . GLN A 1 86 ? -8.550 -16.287 23.019 1.00 92.62 86 GLN A C 1
ATOM 712 O O . GLN A 1 86 ? -7.404 -15.846 22.969 1.00 92.62 86 GLN A O 1
ATOM 717 N N . ILE A 1 87 ? -9.621 -15.485 23.060 1.00 93.06 87 ILE A N 1
ATOM 718 C CA . ILE A 1 87 ? -9.538 -14.020 23.179 1.00 93.06 87 ILE A CA 1
ATOM 719 C C . ILE A 1 87 ? -9.011 -13.646 24.567 1.00 93.06 87 ILE A C 1
ATOM 721 O O . ILE A 1 87 ? -8.072 -12.860 24.672 1.00 93.06 87 ILE A O 1
ATOM 725 N N . ASP A 1 88 ? -9.557 -14.254 25.623 1.00 91.50 88 ASP A N 1
ATOM 726 C CA . ASP A 1 88 ? -9.134 -14.008 27.006 1.00 91.50 88 ASP A CA 1
ATOM 727 C C . ASP A 1 88 ? -7.643 -14.376 27.213 1.00 91.50 88 ASP A C 1
ATOM 729 O O . ASP A 1 88 ? -6.899 -13.656 27.882 1.00 91.50 88 ASP A O 1
ATOM 733 N N . ALA A 1 89 ? -7.172 -15.458 26.578 1.00 90.56 89 ALA A N 1
ATOM 734 C CA . ALA A 1 89 ? -5.762 -15.852 26.565 1.00 90.56 89 ALA A CA 1
ATOM 735 C C . ALA A 1 89 ? -4.873 -14.901 25.739 1.00 90.56 89 ALA A C 1
ATOM 737 O O . ALA A 1 89 ? -3.790 -14.537 26.201 1.00 90.56 89 ALA A O 1
ATOM 738 N N . ALA A 1 90 ? -5.322 -14.473 24.552 1.00 92.31 90 ALA A N 1
ATOM 739 C CA . ALA A 1 90 ? -4.579 -13.557 23.682 1.00 92.31 90 ALA A CA 1
ATOM 740 C C . ALA A 1 90 ? -4.474 -12.131 24.258 1.00 92.31 90 ALA A C 1
ATOM 742 O O . ALA A 1 90 ? -3.475 -11.455 24.026 1.00 92.31 90 ALA A O 1
ATOM 743 N N . LEU A 1 91 ? -5.468 -11.690 25.038 1.00 93.00 91 LEU A N 1
ATOM 744 C CA . LEU A 1 91 ? -5.463 -10.405 25.746 1.00 93.00 91 LEU A CA 1
ATOM 745 C C . LEU A 1 91 ? -4.504 -10.358 26.937 1.00 93.00 91 LEU A C 1
ATOM 747 O O . LEU A 1 91 ? -4.037 -9.278 27.292 1.00 93.00 91 LEU A O 1
ATOM 751 N N . LYS A 1 92 ? -4.217 -11.502 27.569 1.00 90.75 92 LYS A N 1
ATOM 752 C CA . LYS A 1 92 ? -3.496 -11.590 28.850 1.00 90.75 92 LYS A CA 1
ATOM 753 C C . LYS A 1 92 ? -2.177 -10.786 28.935 1.00 90.75 92 LYS A C 1
ATOM 755 O O . LYS A 1 92 ? -1.921 -10.239 30.007 1.00 90.75 92 LYS A O 1
ATOM 760 N N . PRO A 1 93 ? -1.341 -10.663 27.881 1.00 88.94 93 PRO A N 1
ATOM 761 C CA . PRO A 1 93 ? -0.144 -9.813 27.921 1.00 88.94 93 PRO A CA 1
ATOM 762 C C . PRO A 1 93 ? -0.445 -8.308 28.040 1.00 88.94 93 PRO A C 1
ATOM 764 O O . PRO A 1 93 ? 0.364 -7.572 28.598 1.00 88.94 93 PRO A O 1
ATOM 767 N N . SER A 1 94 ? -1.601 -7.858 27.544 1.00 86.44 94 SER A N 1
ATOM 768 C CA . SER A 1 94 ? -2.031 -6.451 27.524 1.00 86.44 94 SER A CA 1
ATOM 769 C C . SER A 1 94 ? -2.909 -6.063 28.723 1.00 86.44 94 SER A C 1
ATOM 771 O O . SER A 1 94 ? -3.240 -4.890 28.902 1.00 86.44 94 SER A O 1
ATOM 773 N N . THR A 1 95 ? -3.323 -7.024 29.556 1.00 90.19 95 THR A N 1
ATOM 774 C CA . THR A 1 95 ? -4.191 -6.761 30.715 1.00 90.19 95 THR A CA 1
ATOM 775 C C . THR A 1 95 ? -3.408 -6.349 31.955 1.00 90.19 95 THR A C 1
ATOM 777 O O . THR A 1 95 ? -2.478 -7.040 32.367 1.00 90.19 95 THR A O 1
ATOM 780 N N . ARG A 1 96 ? -3.840 -5.262 32.602 1.00 91.19 96 ARG A N 1
ATOM 781 C CA . ARG A 1 96 ? -3.345 -4.828 33.917 1.00 91.19 96 ARG A CA 1
ATOM 782 C C . ARG A 1 96 ? -4.224 -5.410 35.024 1.00 91.19 96 ARG A C 1
ATOM 784 O O . ARG A 1 96 ? -5.439 -5.493 34.852 1.00 91.19 96 ARG A O 1
ATOM 791 N N . ASP A 1 97 ? -3.637 -5.753 36.169 1.00 90.69 97 ASP A N 1
ATOM 792 C CA . ASP A 1 97 ? -4.400 -6.159 37.358 1.00 90.69 97 ASP A CA 1
ATOM 793 C C . ASP A 1 97 ? -4.974 -4.917 38.063 1.00 90.69 97 ASP A C 1
ATOM 795 O O . ASP A 1 97 ? -4.425 -4.385 39.027 1.00 90.69 97 ASP A O 1
ATOM 799 N N . GLN A 1 98 ? -6.031 -4.369 37.465 1.00 92.88 98 GLN A N 1
ATOM 800 C CA . GLN A 1 98 ? -6.746 -3.183 37.924 1.00 92.88 98 GLN A CA 1
ATOM 801 C C . GLN A 1 98 ? -8.252 -3.405 37.786 1.00 92.88 98 GLN A C 1
ATOM 803 O O . GLN A 1 98 ? -8.718 -4.005 36.811 1.00 92.88 98 GLN A O 1
ATOM 808 N N . GLN A 1 99 ? -9.011 -2.885 38.752 1.00 93.75 99 GLN A N 1
ATOM 809 C CA . GLN A 1 99 ? -10.470 -2.936 38.769 1.00 93.75 99 GLN A CA 1
ATOM 810 C C . GLN A 1 99 ? -11.064 -1.567 39.110 1.00 93.75 99 GLN A C 1
ATOM 812 O O . GLN A 1 99 ? -10.516 -0.832 39.929 1.00 93.75 99 GLN A O 1
ATOM 817 N N . VAL A 1 100 ? -12.205 -1.252 38.502 1.00 94.06 100 VAL A N 1
ATOM 818 C CA . VAL A 1 100 ? -12.994 -0.038 38.739 1.00 94.06 100 VAL A CA 1
ATOM 819 C C . VAL A 1 100 ? -14.390 -0.438 39.213 1.00 94.06 100 VAL A C 1
ATOM 821 O O . VAL A 1 100 ? -15.021 -1.313 38.622 1.00 94.06 100 VAL A O 1
ATOM 824 N N . ALA A 1 101 ? -14.881 0.192 40.281 1.00 92.00 101 ALA A N 1
ATOM 825 C CA . ALA A 1 101 ? -16.254 0.006 40.743 1.00 92.00 101 ALA A CA 1
ATOM 826 C C . ALA A 1 101 ? -17.232 0.817 39.874 1.00 92.00 101 ALA A C 1
ATOM 828 O O . ALA A 1 101 ? -17.003 2.002 39.625 1.00 92.00 101 ALA A O 1
ATOM 829 N N . VAL A 1 102 ? -18.319 0.180 39.438 1.00 89.75 102 VAL A N 1
ATOM 830 C CA . VAL A 1 102 ? -19.409 0.769 38.652 1.00 89.75 102 VAL A CA 1
ATOM 831 C C . VAL A 1 102 ? -20.729 0.409 39.329 1.00 89.75 102 VAL A C 1
ATOM 833 O O . VAL A 1 102 ? -21.239 -0.697 39.155 1.00 89.75 102 VAL A O 1
ATOM 836 N N . GLY A 1 103 ? -21.259 1.309 40.160 1.00 85.62 103 GLY A N 1
ATOM 837 C CA . GLY A 1 103 ? -22.350 0.980 41.086 1.00 85.62 103 GLY A CA 1
ATOM 838 C C . GLY A 1 103 ? -21.975 -0.215 41.977 1.00 85.62 103 GLY A C 1
ATOM 839 O O . GLY A 1 103 ? -20.962 -0.181 42.672 1.00 85.62 103 GLY A O 1
ATOM 840 N N . GLN A 1 104 ? -22.765 -1.290 41.910 1.00 86.44 104 GLN A N 1
ATOM 841 C CA . GLN A 1 104 ? -22.518 -2.557 42.622 1.00 86.44 104 GLN A CA 1
ATOM 842 C C . GLN A 1 104 ? -21.542 -3.527 41.917 1.00 86.44 104 GLN A C 1
ATOM 844 O O . GLN A 1 104 ? -21.251 -4.596 42.451 1.00 86.44 104 GLN A O 1
ATOM 849 N N . TYR A 1 105 ? -21.070 -3.204 40.710 1.00 89.50 105 TYR A N 1
ATOM 850 C CA . TYR A 1 105 ? -20.238 -4.088 39.889 1.00 89.50 105 TYR A CA 1
ATOM 851 C C . TYR A 1 105 ? -18.754 -3.707 39.975 1.00 89.50 105 TYR A C 1
ATOM 853 O O . TYR A 1 105 ? -18.416 -2.532 40.081 1.00 89.50 105 TYR A O 1
ATOM 861 N N . HIS A 1 106 ? -17.855 -4.684 39.847 1.00 92.06 106 HIS A N 1
ATOM 862 C CA . HIS A 1 106 ? -16.417 -4.442 39.690 1.00 92.06 106 HIS A CA 1
ATOM 863 C C . HIS A 1 106 ? -15.972 -4.847 38.281 1.00 92.06 106 HIS A C 1
ATOM 865 O O . HIS A 1 106 ? -16.083 -6.012 37.899 1.00 92.06 106 HIS A O 1
ATOM 871 N N . LEU A 1 107 ? -15.483 -3.877 37.507 1.00 93.38 107 LEU A N 1
ATOM 872 C CA . LEU A 1 107 ? -14.965 -4.073 36.156 1.00 93.38 107 LEU A CA 1
ATOM 873 C C . LEU A 1 107 ? -13.446 -4.181 36.168 1.00 93.38 107 LEU A C 1
ATOM 875 O O . LEU A 1 107 ? -12.758 -3.221 36.506 1.00 93.38 107 LEU A O 1
ATOM 879 N N . SER A 1 108 ? -12.921 -5.327 35.744 1.00 94.62 108 SER A N 1
ATOM 880 C CA . SER A 1 108 ? -11.492 -5.493 35.471 1.00 94.62 108 SER A CA 1
ATOM 881 C C . SER A 1 108 ? -11.093 -4.915 34.112 1.00 94.62 108 SER A C 1
ATOM 883 O O . SER A 1 108 ? -11.868 -4.940 33.151 1.00 94.62 108 SER A O 1
ATOM 885 N N . HIS A 1 109 ? -9.836 -4.481 34.003 1.00 94.75 109 HIS A N 1
ATOM 886 C CA . HIS A 1 109 ? -9.214 -4.055 32.742 1.00 94.75 109 HIS A CA 1
ATOM 887 C C . HIS A 1 109 ? -9.403 -5.098 31.622 1.00 94.75 109 HIS A C 1
ATOM 889 O O . HIS A 1 109 ? -9.677 -4.748 30.476 1.00 94.75 109 HIS A O 1
ATOM 895 N N . ALA A 1 110 ? -9.325 -6.393 31.956 1.00 92.50 110 ALA A N 1
ATOM 896 C CA . ALA A 1 110 ? -9.523 -7.496 31.016 1.00 92.50 110 ALA A CA 1
ATOM 897 C C . ALA A 1 110 ? -10.931 -7.524 30.396 1.00 92.50 110 ALA A C 1
ATOM 899 O O . ALA A 1 110 ? -11.059 -7.689 29.184 1.00 92.50 110 ALA A O 1
ATOM 900 N N . GLN A 1 111 ? -11.982 -7.310 31.196 1.00 93.06 111 GLN A N 1
ATOM 901 C CA . GLN A 1 111 ? -13.363 -7.261 30.696 1.00 93.06 111 GLN A CA 1
ATOM 902 C C . GLN A 1 111 ? -13.581 -6.078 29.743 1.00 93.06 111 GLN A C 1
ATOM 904 O O . GLN A 1 111 ? -14.280 -6.228 28.741 1.00 93.06 111 GLN A O 1
ATOM 909 N N . VAL A 1 112 ? -12.948 -4.929 30.012 1.00 93.06 112 VAL A N 1
ATOM 910 C CA . VAL A 1 112 ? -13.048 -3.737 29.154 1.00 93.06 112 VAL A CA 1
ATOM 911 C C . VAL A 1 112 ? -12.340 -3.954 27.813 1.00 93.06 112 VAL A C 1
ATOM 913 O O . VAL A 1 112 ? -12.967 -3.748 26.775 1.00 93.06 112 VAL A O 1
ATOM 916 N N . LEU A 1 113 ? -11.095 -4.456 27.797 1.00 92.81 113 LEU A N 1
ATOM 917 C CA . LEU A 1 113 ? -10.392 -4.754 26.534 1.00 92.81 113 LEU A CA 1
ATOM 918 C C . LEU A 1 113 ? -11.131 -5.810 25.693 1.00 92.81 113 LEU A C 1
ATOM 920 O O . LEU A 1 113 ? -11.222 -5.697 24.470 1.00 92.81 113 LEU A O 1
ATOM 924 N N . ARG A 1 114 ? -11.701 -6.824 26.353 1.00 92.81 114 ARG A N 1
ATOM 925 C CA . ARG A 1 114 ? -12.499 -7.875 25.714 1.00 92.81 114 ARG A CA 1
ATOM 926 C C . ARG A 1 114 ? -13.747 -7.318 25.035 1.00 92.81 114 ARG A C 1
ATOM 928 O O . ARG A 1 114 ? -14.010 -7.675 23.891 1.00 92.81 114 ARG A O 1
ATOM 935 N N . ALA A 1 115 ? -14.479 -6.427 25.699 1.00 91.44 115 ALA A N 1
ATOM 936 C CA . ALA A 1 115 ? -15.635 -5.761 25.105 1.00 91.44 115 ALA A CA 1
ATOM 937 C C . ALA A 1 115 ? -15.226 -4.800 23.963 1.00 91.44 115 ALA A C 1
ATOM 939 O O . ALA A 1 115 ? -15.929 -4.688 22.961 1.00 91.44 115 ALA A O 1
ATOM 940 N N . CYS A 1 116 ? -14.051 -4.159 24.044 1.00 90.25 116 CYS A N 1
ATOM 941 C CA . CYS A 1 116 ? -13.528 -3.332 22.946 1.00 90.25 116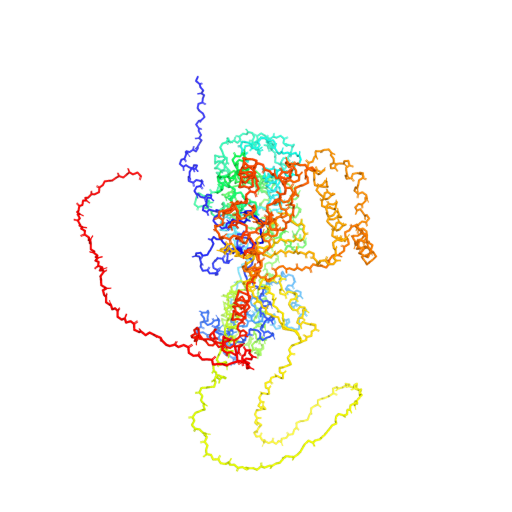 CYS A CA 1
ATOM 942 C C . CYS A 1 116 ? -13.289 -4.135 21.657 1.00 90.25 116 CYS A C 1
ATOM 944 O O . CYS A 1 116 ? -13.594 -3.631 20.576 1.00 90.25 116 CYS A O 1
ATOM 946 N N . LEU A 1 117 ? -12.812 -5.383 21.770 1.00 90.44 117 LEU A N 1
ATOM 947 C CA . LEU A 1 117 ? -12.702 -6.320 20.645 1.00 90.44 117 LEU A CA 1
ATOM 948 C C . LEU A 1 117 ? -14.079 -6.795 20.170 1.00 90.44 117 LEU A C 1
ATOM 950 O O . LEU A 1 117 ? -14.445 -6.583 19.013 1.00 90.44 117 LEU A O 1
ATOM 954 N N . VAL A 1 118 ? -14.825 -7.464 21.055 1.00 90.56 118 VAL A N 1
ATOM 955 C CA . VAL A 1 118 ? -16.028 -8.243 20.713 1.00 90.56 118 VAL A CA 1
ATOM 956 C C . VAL A 1 118 ? -17.180 -7.353 20.246 1.00 90.56 118 VAL A C 1
ATOM 958 O O . VAL A 1 118 ? -17.843 -7.688 19.263 1.00 90.56 118 VAL A O 1
ATOM 961 N N . ASP A 1 119 ? -17.366 -6.209 20.902 1.00 86.44 119 ASP A N 1
ATOM 962 C CA . ASP A 1 119 ? -18.518 -5.317 20.735 1.00 86.44 119 ASP A CA 1
ATOM 963 C C . ASP A 1 119 ? -18.142 -3.980 20.068 1.00 86.44 119 ASP A C 1
ATOM 965 O O . ASP A 1 119 ? -19.004 -3.140 19.824 1.00 86.44 119 ASP A O 1
ATOM 969 N N . GLY A 1 120 ? -16.857 -3.774 19.746 1.00 83.38 120 GLY A N 1
ATOM 970 C CA . GLY A 1 120 ? -16.388 -2.636 18.947 1.00 83.38 120 GLY A CA 1
ATOM 971 C C . GLY A 1 120 ? -16.410 -1.282 19.663 1.00 83.38 120 GLY A C 1
ATOM 972 O O . GLY A 1 120 ? -16.462 -0.250 19.008 1.00 83.38 120 GLY A O 1
ATOM 973 N N . ILE A 1 121 ? -16.345 -1.248 20.998 1.00 79.75 121 ILE A N 1
ATOM 974 C CA . ILE A 1 121 ? -16.516 -0.011 21.795 1.00 79.75 121 ILE A CA 1
ATOM 975 C C . ILE A 1 121 ? -15.430 1.051 21.519 1.00 79.75 121 ILE A C 1
ATOM 977 O O . ILE A 1 121 ? -15.719 2.247 21.545 1.00 79.75 121 ILE A O 1
ATOM 981 N N . GLY A 1 122 ? -14.195 0.621 21.237 1.00 65.19 122 GLY A N 1
ATOM 982 C CA . GLY A 1 122 ? -13.115 1.474 20.710 1.00 65.19 122 GLY A CA 1
ATOM 983 C C . GLY A 1 122 ? -13.020 1.478 19.173 1.00 65.19 122 GLY A C 1
ATOM 984 O O . GLY A 1 122 ? -12.190 2.181 18.608 1.00 65.19 122 GLY A O 1
ATOM 985 N N . GLY A 1 123 ? -13.857 0.680 18.503 1.00 58.09 123 GLY A N 1
ATOM 986 C CA . GLY A 1 123 ? -13.939 0.480 17.052 1.00 58.09 123 GLY A CA 1
ATOM 987 C C . GLY A 1 123 ? -15.071 1.277 16.411 1.00 58.09 123 GLY A C 1
ATOM 988 O O . GLY A 1 123 ? -15.871 0.748 15.642 1.00 58.09 123 GLY A O 1
ATOM 989 N N . ALA A 1 124 ? -15.148 2.559 16.754 1.00 48.47 124 ALA A N 1
ATOM 990 C CA . ALA A 1 124 ? -15.962 3.529 16.046 1.00 48.47 124 ALA A CA 1
ATOM 991 C C . ALA A 1 124 ? -15.140 4.804 15.863 1.00 48.47 124 ALA A C 1
ATOM 993 O O . ALA A 1 124 ? -14.775 5.461 16.841 1.00 48.47 124 ALA A O 1
ATOM 994 N N . ALA A 1 125 ? -14.906 5.193 14.607 1.00 44.62 125 ALA A N 1
ATOM 995 C CA . ALA A 1 125 ? -14.710 6.606 14.325 1.00 44.62 125 ALA A CA 1
ATOM 996 C C . ALA A 1 125 ? -15.943 7.330 14.878 1.00 44.62 125 ALA A C 1
ATOM 998 O O . ALA A 1 125 ? -17.069 6.957 14.537 1.00 44.62 125 ALA A O 1
ATOM 999 N N . ILE A 1 126 ? -15.737 8.311 15.761 1.00 49.94 126 ILE A N 1
ATOM 1000 C CA . ILE A 1 126 ? -16.826 9.178 16.217 1.00 49.94 126 ILE A CA 1
ATOM 1001 C C . ILE A 1 126 ? -17.443 9.759 14.937 1.00 49.94 126 ILE A C 1
ATOM 1003 O O . ILE A 1 126 ? -16.698 10.374 14.169 1.00 49.94 126 ILE A O 1
ATOM 1007 N N . PRO A 1 127 ? -18.739 9.518 14.645 1.00 55.03 127 PRO A N 1
ATOM 1008 C CA . PRO A 1 127 ? -19.356 10.076 13.453 1.00 55.03 127 PRO A CA 1
ATOM 1009 C C . PRO A 1 127 ? -19.166 11.590 13.452 1.00 55.03 127 PRO A C 1
ATOM 1011 O O . PRO A 1 127 ? -19.196 12.199 14.523 1.00 55.03 127 PRO A O 1
ATOM 1014 N N . GLU A 1 128 ? -18.968 12.179 12.271 1.00 59.41 128 GLU A N 1
ATOM 1015 C CA . GLU A 1 128 ? -18.808 13.631 12.106 1.00 59.41 128 GLU A CA 1
ATOM 1016 C C . GLU A 1 128 ? -19.857 14.364 12.946 1.00 59.41 128 GLU A C 1
ATOM 1018 O O . GLU A 1 128 ? -20.996 13.903 13.010 1.00 59.41 128 GLU A O 1
ATOM 1023 N N . GLU A 1 129 ? -19.474 15.431 13.652 1.00 63.44 129 GLU A N 1
ATOM 1024 C CA . GLU A 1 129 ? -20.179 15.870 14.870 1.00 63.44 129 GLU A CA 1
ATOM 1025 C C . GLU A 1 129 ? -21.695 16.036 14.672 1.00 63.44 129 GLU A C 1
ATOM 1027 O O . GLU A 1 129 ? -22.483 15.559 15.489 1.00 63.44 129 GLU A O 1
ATOM 1032 N N . GLU A 1 130 ? -22.118 16.598 13.539 1.00 58.66 130 GLU A N 1
ATOM 1033 C CA . GLU A 1 130 ? -23.524 16.699 13.131 1.00 58.66 130 GLU A CA 1
ATOM 1034 C C . GLU A 1 130 ? -24.236 15.330 13.064 1.00 58.66 130 GLU A C 1
ATOM 1036 O O . GLU A 1 130 ? -25.322 15.162 13.621 1.00 58.66 130 GLU A O 1
ATOM 1041 N N . THR A 1 131 ? -23.605 14.314 12.470 1.00 68.94 131 THR A N 1
ATOM 1042 C CA . THR A 1 131 ? -24.095 12.926 12.443 1.00 68.94 131 THR A CA 1
ATOM 1043 C C . THR A 1 131 ? -24.166 12.322 13.847 1.00 68.94 131 THR A C 1
ATOM 1045 O O . THR A 1 131 ? -25.174 11.696 14.179 1.00 68.94 131 THR A O 1
ATOM 1048 N N . LEU A 1 132 ? -23.158 12.533 14.706 1.00 75.38 132 LEU A N 1
ATOM 1049 C CA . LEU A 1 132 ? -23.196 12.070 16.103 1.00 75.38 132 LEU A CA 1
ATOM 1050 C C . LEU A 1 132 ? -24.370 12.709 16.862 1.00 75.38 132 LEU A C 1
ATOM 1052 O O . LEU A 1 132 ? -25.132 12.007 17.534 1.00 75.38 132 LEU A O 1
ATOM 1056 N N . HIS A 1 133 ? -24.539 14.028 16.739 1.00 73.56 133 HIS A N 1
ATOM 1057 C CA . HIS A 1 133 ? -25.646 14.756 17.352 1.00 73.56 133 HIS A CA 1
ATOM 1058 C C . HIS A 1 133 ? -26.998 14.246 16.840 1.00 73.56 133 HIS A C 1
ATOM 1060 O O . HIS A 1 133 ? -27.859 13.932 17.660 1.00 73.56 133 HIS A O 1
ATOM 1066 N N . LEU A 1 134 ? -27.170 14.068 15.525 1.00 75.50 134 LEU A N 1
ATOM 1067 C CA . LEU A 1 134 ? -28.394 13.531 14.919 1.00 75.50 134 LEU A CA 1
ATOM 1068 C C . LEU A 1 134 ? -28.691 12.080 15.331 1.00 75.50 134 LEU A C 1
ATOM 1070 O O . LEU A 1 134 ? -29.860 11.730 15.499 1.00 75.50 134 LEU A O 1
ATOM 1074 N N . MET A 1 135 ? -27.673 11.233 15.508 1.00 78.69 135 MET A N 1
ATOM 1075 C CA . MET A 1 135 ? -27.844 9.861 16.001 1.00 78.69 135 MET A CA 1
ATOM 1076 C C . MET A 1 135 ? -28.307 9.839 17.462 1.00 78.69 135 MET A C 1
ATOM 1078 O O . MET A 1 135 ? -29.265 9.139 17.792 1.00 78.69 135 MET A O 1
ATOM 1082 N N . ILE A 1 136 ? -27.670 10.629 18.332 1.00 81.69 136 ILE A N 1
ATOM 1083 C CA . ILE A 1 136 ? -28.006 10.688 19.763 1.00 81.69 136 ILE A CA 1
ATOM 1084 C C . ILE A 1 136 ? -29.374 11.341 19.979 1.00 81.69 136 ILE A C 1
ATOM 1086 O O . ILE A 1 136 ? -30.186 10.810 20.735 1.00 81.69 136 ILE A O 1
ATOM 1090 N N . ASP A 1 137 ? -29.678 12.431 19.275 1.00 82.56 137 ASP A N 1
ATOM 1091 C CA . ASP A 1 137 ? -30.947 13.152 19.403 1.00 82.56 137 ASP A CA 1
ATOM 1092 C C . ASP A 1 137 ? -32.164 12.342 18.920 1.00 82.56 137 ASP A C 1
ATOM 1094 O O . ASP A 1 137 ? -33.282 12.627 19.353 1.00 82.56 137 ASP A O 1
ATOM 1098 N N . ARG A 1 138 ? -31.945 11.325 18.070 1.00 82.88 138 ARG A N 1
ATOM 1099 C CA . ARG A 1 138 ? -32.947 10.335 17.626 1.00 82.88 138 ARG A CA 1
ATOM 1100 C C . ARG A 1 138 ? -33.003 9.072 18.496 1.00 82.88 138 ARG A C 1
ATOM 1102 O O . ARG A 1 138 ? -33.884 8.242 18.282 1.00 82.88 138 ARG A O 1
ATOM 1109 N N . SER A 1 139 ? -32.073 8.888 19.434 1.00 82.94 139 SER A N 1
ATOM 1110 C CA . SER A 1 139 ? -32.004 7.685 20.272 1.00 82.94 139 SER A CA 1
ATOM 1111 C C . SER A 1 139 ? -32.990 7.730 21.447 1.00 82.94 139 SER A C 1
ATOM 1113 O O . SER A 1 139 ? -33.263 8.793 22.005 1.00 82.94 139 SER A O 1
ATOM 1115 N N . SER A 1 140 ? -33.476 6.561 21.879 1.00 84.44 140 SER A N 1
ATOM 1116 C CA . SER A 1 140 ? -34.227 6.401 23.139 1.00 84.44 140 SER A CA 1
ATOM 1117 C C . SER A 1 140 ? -33.432 6.867 24.359 1.00 84.44 140 SER A C 1
ATOM 1119 O O . SER A 1 140 ? -33.994 7.376 25.326 1.00 84.44 140 SER A O 1
ATOM 1121 N N . ASP A 1 141 ? -32.113 6.711 24.290 1.00 84.25 141 ASP A N 1
ATOM 1122 C CA . ASP A 1 141 ? -31.186 6.881 25.402 1.00 84.25 141 ASP A CA 1
ATOM 1123 C C . ASP A 1 141 ? -30.651 8.322 25.493 1.00 84.25 141 ASP A C 1
ATOM 1125 O O . ASP A 1 141 ? -29.804 8.608 26.338 1.00 84.25 141 ASP A O 1
ATOM 1129 N N . ARG A 1 142 ? -31.155 9.251 24.663 1.00 88.25 142 ARG A N 1
ATOM 1130 C CA . ARG A 1 142 ? -30.730 10.660 24.598 1.00 88.25 142 ARG A CA 1
ATOM 1131 C C . ARG A 1 142 ? -30.584 11.304 25.978 1.00 88.25 142 ARG A C 1
ATOM 1133 O O . ARG A 1 142 ? -29.530 11.846 26.291 1.00 88.25 142 ARG A O 1
ATOM 1140 N N . SER A 1 143 ? -31.626 11.235 26.807 1.00 89.69 143 SER A N 1
ATOM 1141 C CA . SER A 1 143 ? -31.650 11.860 28.138 1.00 89.69 143 SER A CA 1
ATOM 1142 C C . SER A 1 143 ? -30.628 11.247 29.099 1.00 89.69 143 SER A C 1
ATOM 1144 O O . SER A 1 143 ? -30.049 11.958 29.917 1.00 89.69 143 SER A O 1
ATOM 1146 N N . PHE A 1 144 ? -30.363 9.945 28.970 1.00 91.00 144 PHE A N 1
ATOM 1147 C CA . PHE A 1 144 ? -29.322 9.248 29.717 1.00 91.00 144 PHE A CA 1
ATOM 1148 C C . PHE A 1 144 ? -27.919 9.664 29.246 1.00 91.00 144 PHE A C 1
ATOM 1150 O O . PHE A 1 144 ? -27.052 9.953 30.070 1.00 91.00 144 PHE A O 1
ATOM 1157 N N . ILE A 1 145 ? -27.702 9.735 27.929 1.00 90.44 145 ILE A N 1
ATOM 1158 C CA . ILE A 1 145 ? -26.429 10.142 27.319 1.00 90.44 145 ILE A CA 1
ATOM 1159 C C . ILE A 1 145 ? -26.106 11.599 27.676 1.00 90.44 145 ILE A C 1
ATOM 1161 O O . ILE A 1 145 ? -24.982 11.879 28.086 1.00 90.44 145 ILE A O 1
ATOM 1165 N N . ASP A 1 146 ? -27.084 12.507 27.601 1.00 91.19 146 ASP A N 1
ATOM 1166 C CA . ASP A 1 146 ? -26.928 13.913 27.992 1.00 91.19 146 ASP A CA 1
ATOM 1167 C C . ASP A 1 146 ? -26.638 14.059 29.500 1.00 91.19 146 ASP A C 1
ATOM 1169 O O . ASP A 1 146 ? -25.736 14.806 29.886 1.00 91.19 146 ASP A O 1
ATOM 1173 N N . ALA A 1 147 ? -27.316 13.293 30.366 1.00 92.75 147 ALA A N 1
ATOM 1174 C CA . ALA A 1 147 ? -27.027 13.278 31.804 1.00 92.75 147 ALA A CA 1
ATOM 1175 C C . ALA A 1 147 ? -25.609 12.759 32.115 1.00 92.75 147 ALA A C 1
ATOM 1177 O O . ALA A 1 147 ? -24.890 13.350 32.926 1.00 92.75 147 ALA A O 1
ATOM 1178 N N . LEU A 1 148 ? -25.174 11.683 31.451 1.00 92.56 148 LEU A N 1
ATOM 1179 C CA . LEU A 1 148 ? -23.842 11.105 31.631 1.00 92.56 148 LEU A CA 1
ATOM 1180 C C . LEU A 1 148 ? -22.738 12.023 31.075 1.00 92.56 148 LEU A C 1
ATOM 1182 O O . LEU A 1 148 ? -21.725 12.223 31.743 1.00 92.56 148 LEU A O 1
ATOM 1186 N N . ALA A 1 149 ? -22.954 12.652 29.915 1.00 91.69 149 ALA A N 1
ATOM 1187 C CA . ALA A 1 149 ? -22.063 13.669 29.351 1.00 91.69 149 ALA A CA 1
ATOM 1188 C C . ALA A 1 149 ? -21.926 14.890 30.283 1.00 91.69 149 ALA A C 1
ATOM 1190 O O . ALA A 1 149 ? -20.822 15.407 30.471 1.00 91.69 149 ALA A O 1
ATOM 1191 N N . GLY A 1 150 ? -23.021 15.294 30.940 1.00 92.44 150 GLY A N 1
ATOM 1192 C CA . GLY A 1 150 ? -23.016 16.309 31.994 1.00 92.44 150 GLY A CA 1
ATOM 1193 C C . GLY A 1 150 ? -22.117 15.935 33.178 1.00 92.44 150 GLY A C 1
ATOM 1194 O O . GLY A 1 150 ? -21.294 16.750 33.598 1.00 92.44 150 GLY A O 1
ATOM 1195 N N . ARG A 1 151 ? -22.189 14.689 33.673 1.00 92.12 151 ARG A N 1
ATOM 1196 C CA . ARG A 1 151 ? -21.303 14.192 34.750 1.00 92.12 151 ARG A CA 1
ATOM 1197 C C . ARG A 1 151 ? -19.837 14.097 34.315 1.00 92.12 151 ARG A C 1
ATOM 1199 O O . ARG A 1 151 ? -18.947 14.394 35.109 1.00 92.12 151 ARG A O 1
ATOM 1206 N N . LEU A 1 152 ? -19.577 13.738 33.056 1.00 92.44 152 LEU A N 1
ATOM 1207 C CA . LEU A 1 152 ? -18.222 13.702 32.498 1.00 92.44 152 LEU A CA 1
ATOM 1208 C C . LEU A 1 152 ? -17.567 15.090 32.415 1.00 92.44 152 LEU A C 1
ATOM 1210 O O . LEU A 1 152 ? -16.344 15.157 32.458 1.00 92.44 152 LEU A O 1
ATOM 1214 N N . SER A 1 153 ? -18.321 16.196 32.360 1.00 91.06 153 SER A N 1
ATOM 1215 C CA . SER A 1 153 ? -17.747 17.550 32.221 1.00 91.06 153 SER A CA 1
ATOM 1216 C C . SER A 1 153 ? -16.778 17.975 33.340 1.00 91.06 153 SER A C 1
ATOM 1218 O O . SER A 1 153 ? -15.911 18.822 33.117 1.00 91.06 153 SER A O 1
ATOM 1220 N N . ALA A 1 154 ? -16.864 17.353 34.522 1.00 89.38 154 ALA A N 1
ATOM 1221 C CA . ALA A 1 154 ? -15.937 17.587 35.629 1.00 89.38 154 ALA A CA 1
ATOM 1222 C C . ALA A 1 154 ? -14.506 17.081 35.342 1.00 89.38 154 ALA A C 1
ATOM 1224 O O . ALA A 1 154 ? -13.534 17.731 35.733 1.00 89.38 154 ALA A O 1
ATOM 1225 N N . VAL A 1 155 ? -14.387 15.946 34.640 1.00 90.56 155 VAL A N 1
ATOM 1226 C CA . VAL A 1 155 ? -13.141 15.168 34.453 1.00 90.56 155 VAL A CA 1
ATOM 1227 C C . VAL A 1 155 ? -12.669 15.093 33.000 1.00 90.56 155 VAL A C 1
ATOM 1229 O O . VAL A 1 155 ? -11.472 14.973 32.750 1.00 90.56 155 VAL A O 1
ATOM 1232 N N . LEU A 1 156 ? -13.594 15.179 32.043 1.00 88.56 156 LEU A N 1
ATOM 1233 C CA . LEU A 1 156 ? -13.343 15.174 30.609 1.00 88.56 156 LEU A CA 1
ATOM 1234 C C . LEU A 1 156 ? -13.480 16.604 30.082 1.00 88.56 156 LEU A C 1
ATOM 1236 O O . LEU A 1 156 ? -14.546 17.062 29.650 1.00 88.56 156 LEU A O 1
ATOM 1240 N N . LYS A 1 157 ? -12.360 17.315 30.164 1.00 86.12 157 LYS A N 1
ATOM 1241 C CA . LYS A 1 157 ? -12.139 18.613 29.532 1.00 86.12 157 LYS A CA 1
ATOM 1242 C C . LYS A 1 157 ? -11.301 18.344 28.280 1.00 86.12 157 LYS A C 1
ATOM 1244 O O . LYS A 1 157 ? -10.107 18.089 28.439 1.00 86.12 157 LYS A O 1
ATOM 1249 N N . PRO A 1 158 ? -11.908 18.275 27.080 1.00 82.81 158 PRO A N 1
ATOM 1250 C CA . PRO A 1 158 ? -11.125 18.193 25.855 1.00 82.81 158 PRO A CA 1
ATOM 1251 C C . PRO A 1 158 ? -10.272 19.467 25.697 1.00 82.81 158 PRO A C 1
ATOM 1253 O O . PRO A 1 158 ? -10.558 20.476 26.352 1.00 82.81 158 PRO A O 1
ATOM 1256 N N . PRO A 1 159 ? -9.222 19.441 24.858 1.00 84.06 159 PRO A N 1
ATOM 1257 C CA . PRO A 1 159 ? -8.603 20.678 24.394 1.00 84.06 159 PRO A CA 1
ATOM 1258 C C . PRO A 1 159 ? -9.668 21.554 23.723 1.00 84.06 159 PRO A C 1
ATOM 1260 O O . PRO A 1 159 ? -10.556 21.038 23.043 1.00 84.06 159 PRO A O 1
ATOM 1263 N N . SER A 1 160 ? -9.571 22.875 23.878 1.00 87.31 160 SER A N 1
ATOM 1264 C CA . SER A 1 160 ? -10.414 23.787 23.098 1.00 87.31 160 SER A CA 1
ATOM 1265 C C . SER A 1 160 ? -10.157 23.591 21.601 1.00 87.31 160 SER A C 1
ATOM 1267 O O . SER A 1 160 ? -9.076 23.149 21.204 1.00 87.31 160 SER A O 1
ATOM 1269 N N . LEU A 1 161 ? -11.112 23.946 20.736 1.00 87.56 161 LEU A N 1
ATOM 1270 C CA . LEU A 1 161 ? -10.973 23.664 19.301 1.00 87.56 161 LEU A CA 1
ATOM 1271 C C . LEU A 1 161 ? -9.708 24.307 18.685 1.00 87.56 161 LEU A C 1
ATOM 1273 O O . LEU A 1 161 ? -9.070 23.699 17.834 1.00 87.56 161 LEU A O 1
ATOM 1277 N N . LEU A 1 162 ? -9.268 25.468 19.189 1.00 90.69 162 LEU A N 1
ATOM 1278 C CA . LEU A 1 162 ? -7.998 26.104 18.799 1.00 90.69 162 LEU A CA 1
ATOM 1279 C C . LEU A 1 162 ? -6.751 25.327 19.265 1.00 90.69 162 LEU A C 1
ATOM 1281 O O . LEU A 1 162 ? -5.719 25.349 18.595 1.00 90.69 162 LEU A O 1
ATOM 1285 N N . GLU A 1 163 ? -6.814 24.642 20.407 1.00 90.94 163 GLU A N 1
ATOM 1286 C CA . GLU A 1 163 ? -5.748 23.750 20.879 1.00 90.94 163 GLU A CA 1
ATOM 1287 C C . GLU A 1 163 ? -5.744 22.429 20.099 1.00 90.94 163 GLU A C 1
ATOM 1289 O O . GLU A 1 163 ? -4.668 21.932 19.768 1.00 90.94 163 GLU A O 1
ATOM 1294 N N . ALA A 1 164 ? -6.917 21.910 19.720 1.00 87.81 164 ALA A N 1
ATOM 1295 C CA . ALA A 1 164 ? -7.043 20.756 18.832 1.00 87.81 164 ALA A CA 1
ATOM 1296 C C . ALA A 1 164 ? -6.456 21.047 17.436 1.00 87.81 164 ALA A C 1
ATOM 1298 O O . ALA A 1 164 ? -5.616 20.284 16.964 1.00 87.81 164 ALA A O 1
ATOM 1299 N N . MET A 1 165 ? -6.790 22.196 16.829 1.00 92.19 165 MET A N 1
ATOM 1300 C CA . MET A 1 165 ? -6.191 22.674 15.569 1.00 92.19 165 MET A CA 1
ATOM 1301 C C . MET A 1 165 ? -4.656 22.739 15.643 1.00 92.19 165 MET A C 1
ATOM 1303 O O . MET A 1 165 ? -3.964 22.309 14.721 1.00 92.19 165 MET A O 1
ATOM 1307 N N . ARG A 1 166 ? -4.107 23.253 16.754 1.00 94.44 166 ARG A N 1
ATOM 1308 C CA . ARG A 1 166 ? -2.652 23.330 16.988 1.00 94.44 166 ARG A CA 1
ATOM 1309 C C . ARG A 1 166 ? -2.012 21.952 17.140 1.00 94.44 166 ARG A C 1
ATOM 1311 O O . ARG A 1 166 ? -0.949 21.723 16.572 1.00 94.44 166 ARG A O 1
ATOM 1318 N N . ALA A 1 167 ? -2.648 21.041 17.877 1.00 91.12 167 ALA A N 1
ATOM 1319 C CA . ALA A 1 167 ? -2.166 19.673 18.041 1.00 91.12 167 ALA A CA 1
ATOM 1320 C C . ALA A 1 167 ? -2.188 18.894 16.713 1.00 91.12 167 ALA A C 1
ATOM 1322 O O . ALA A 1 167 ? -1.245 18.163 16.418 1.00 91.12 167 ALA A O 1
ATOM 1323 N N . GLU A 1 168 ? -3.218 19.091 15.886 1.00 91.12 168 GLU A N 1
ATOM 1324 C CA . GLU A 1 168 ? -3.325 18.488 14.554 1.00 91.12 168 GLU A CA 1
ATOM 1325 C C . GLU A 1 168 ? -2.257 19.036 13.589 1.00 91.12 168 GLU A C 1
ATOM 1327 O O . GLU A 1 168 ? -1.600 18.258 12.895 1.00 91.12 168 GLU A O 1
ATOM 1332 N N . ALA A 1 169 ? -2.017 20.353 13.597 1.00 94.38 169 ALA A N 1
ATOM 1333 C CA . ALA A 1 169 ? -0.956 20.979 12.806 1.00 94.38 169 ALA A CA 1
ATOM 1334 C C . ALA A 1 169 ? 0.448 20.497 13.219 1.00 94.38 169 ALA A C 1
ATOM 1336 O O . ALA A 1 169 ? 1.273 20.199 12.357 1.00 94.38 169 ALA A O 1
ATOM 1337 N N . GLU A 1 170 ? 0.715 20.372 14.523 1.00 95.44 170 GLU A N 1
ATOM 1338 C CA . GLU A 1 170 ? 1.988 19.864 15.053 1.00 95.44 170 GLU A CA 1
ATOM 1339 C C . GLU A 1 170 ? 2.193 18.369 14.745 1.00 95.44 170 GLU A C 1
ATOM 1341 O O . GLU A 1 170 ? 3.302 17.957 14.403 1.00 95.44 170 GLU A O 1
ATOM 1346 N N . ALA A 1 171 ? 1.130 17.558 14.790 1.00 91.62 171 ALA A N 1
ATOM 1347 C CA . ALA A 1 171 ? 1.186 16.141 14.435 1.00 91.62 171 ALA A CA 1
ATOM 1348 C C . ALA A 1 171 ? 1.506 15.926 12.944 1.00 91.62 171 ALA A C 1
ATOM 1350 O O . ALA A 1 171 ? 2.386 15.130 12.612 1.00 91.62 171 ALA A O 1
ATOM 1351 N N . ASP A 1 172 ? 0.855 16.666 12.040 1.00 92.38 172 ASP A N 1
ATOM 1352 C CA . ASP A 1 172 ? 1.185 16.622 10.610 1.00 92.38 172 ASP A CA 1
ATOM 1353 C C . ASP A 1 172 ? 2.571 17.229 10.319 1.00 92.38 172 ASP A C 1
ATOM 1355 O O . ASP A 1 172 ? 3.272 16.728 9.439 1.00 92.38 172 ASP A O 1
ATOM 1359 N N . ARG A 1 173 ? 3.022 18.234 11.090 1.00 94.69 173 ARG A N 1
ATOM 1360 C CA . ARG A 1 173 ? 4.389 18.784 11.003 1.00 94.69 173 ARG A CA 1
ATOM 1361 C C . ARG A 1 173 ? 5.447 17.744 11.377 1.00 94.69 173 ARG A C 1
ATOM 1363 O O . ARG A 1 173 ? 6.453 17.635 10.685 1.00 94.69 173 ARG A O 1
ATOM 1370 N N . ALA A 1 174 ? 5.211 16.958 12.428 1.00 93.12 174 ALA A N 1
ATOM 1371 C CA . ALA A 1 174 ? 6.086 15.855 12.831 1.00 93.12 174 ALA A CA 1
ATOM 1372 C C . ALA A 1 174 ? 6.027 14.645 11.872 1.00 93.12 174 ALA A C 1
ATOM 1374 O O . ALA A 1 174 ? 6.956 13.840 11.834 1.00 93.12 174 ALA A O 1
ATOM 1375 N N . ALA A 1 175 ? 4.948 14.507 11.094 1.00 91.25 175 ALA A N 1
ATOM 1376 C CA . ALA A 1 175 ? 4.780 13.454 10.091 1.00 91.25 175 ALA A CA 1
ATOM 1377 C C . ALA A 1 175 ? 5.326 13.825 8.695 1.00 91.25 175 ALA A C 1
ATOM 1379 O O . ALA A 1 175 ? 5.523 12.933 7.861 1.00 91.25 175 ALA A O 1
ATOM 1380 N N . LEU A 1 176 ? 5.564 15.111 8.422 1.00 92.81 176 LEU A N 1
ATOM 1381 C CA . LEU A 1 176 ? 6.126 15.604 7.164 1.00 92.81 176 LEU A CA 1
ATOM 1382 C C . LEU A 1 176 ? 7.523 15.001 6.920 1.00 92.81 176 LEU A C 1
ATOM 1384 O O . LEU A 1 176 ? 8.295 14.797 7.853 1.00 92.81 176 LEU A O 1
ATOM 1388 N N . VAL A 1 177 ? 7.839 14.683 5.660 1.00 91.25 177 VAL A N 1
ATOM 1389 C CA . VAL A 1 177 ? 9.044 13.950 5.203 1.00 91.25 177 VAL A CA 1
ATOM 1390 C C . VAL A 1 177 ? 9.105 12.481 5.652 1.00 91.25 177 VAL A C 1
ATOM 1392 O O . VAL A 1 177 ? 9.360 11.620 4.815 1.00 91.25 177 VAL A O 1
ATOM 1395 N N . LEU A 1 178 ? 8.840 12.174 6.926 1.00 89.56 178 LEU A N 1
ATOM 1396 C CA . LEU A 1 178 ? 8.999 10.834 7.515 1.00 89.56 178 LEU A CA 1
ATOM 1397 C C . LEU A 1 178 ? 7.841 9.869 7.200 1.00 89.56 178 LEU A C 1
ATOM 1399 O O . LEU A 1 178 ? 8.045 8.664 7.061 1.00 89.56 178 LEU A O 1
ATOM 1403 N N . ARG A 1 179 ? 6.611 10.389 7.114 1.00 88.06 179 ARG A N 1
ATOM 1404 C CA . ARG A 1 179 ? 5.373 9.620 6.860 1.00 88.06 179 ARG A CA 1
ATOM 1405 C C . ARG A 1 179 ? 4.488 10.235 5.771 1.00 88.06 179 ARG A C 1
ATOM 1407 O O . ARG A 1 179 ? 3.632 9.547 5.221 1.00 88.06 179 ARG A O 1
ATOM 1414 N N . VAL A 1 180 ? 4.668 11.520 5.463 1.00 90.81 180 VAL A N 1
ATOM 1415 C CA . VAL A 1 180 ? 3.887 12.266 4.466 1.00 90.81 180 VAL A CA 1
ATOM 1416 C C . VAL A 1 180 ? 4.839 13.069 3.582 1.00 90.81 180 VAL A C 1
ATOM 1418 O O . VAL A 1 180 ? 5.593 13.907 4.074 1.00 90.81 180 VAL A O 1
ATOM 1421 N N . THR A 1 181 ? 4.815 12.834 2.269 1.00 94.88 181 THR A N 1
ATOM 1422 C CA . THR A 1 181 ? 5.596 13.643 1.317 1.00 94.88 181 THR A CA 1
ATOM 1423 C C . THR A 1 181 ? 4.976 15.040 1.171 1.00 94.88 181 THR A C 1
ATOM 1425 O O . THR A 1 181 ? 3.756 15.164 1.308 1.00 94.88 181 THR A O 1
ATOM 1428 N N . PRO A 1 182 ? 5.748 16.088 0.818 1.00 96.19 182 PRO A N 1
ATOM 1429 C CA . PRO A 1 182 ? 5.188 17.413 0.548 1.00 96.19 182 PRO A CA 1
ATOM 1430 C C . PRO A 1 182 ? 4.059 17.402 -0.496 1.00 96.19 182 PRO A C 1
ATOM 1432 O O . PRO A 1 182 ? 3.041 18.050 -0.282 1.00 96.19 182 PRO A O 1
ATOM 1435 N N . SER A 1 183 ? 4.152 16.579 -1.553 1.00 95.44 183 SER A N 1
ATOM 1436 C CA . SER A 1 183 ? 3.060 16.433 -2.534 1.00 95.44 183 SER A CA 1
ATOM 1437 C C . SER A 1 183 ? 1.779 15.862 -1.911 1.00 95.44 183 SER A C 1
ATOM 1439 O O . SER A 1 183 ? 0.690 16.383 -2.134 1.00 95.44 183 SER A O 1
ATOM 1441 N N . THR A 1 184 ? 1.909 14.840 -1.060 1.00 94.06 184 THR A N 1
ATOM 1442 C CA . THR A 1 184 ? 0.771 14.219 -0.362 1.00 94.06 184 THR A CA 1
ATOM 1443 C C . THR A 1 184 ? 0.168 15.168 0.679 1.00 94.06 184 THR A C 1
ATOM 1445 O O . THR A 1 184 ? -1.034 15.121 0.938 1.00 94.06 184 THR A O 1
ATOM 1448 N N . TRP A 1 185 ? 0.979 16.044 1.280 1.00 95.19 185 TRP A N 1
ATOM 1449 C CA . TRP A 1 185 ? 0.506 17.111 2.164 1.00 95.19 185 TRP A CA 1
ATOM 1450 C C . TRP A 1 185 ? -0.296 18.160 1.379 1.00 95.19 185 TRP A C 1
ATOM 1452 O O . TRP A 1 185 ? -1.430 18.458 1.756 1.00 95.19 185 TRP A O 1
ATOM 1462 N N . CYS A 1 186 ? 0.227 18.639 0.243 1.00 95.00 186 CYS A N 1
ATOM 1463 C CA . CYS A 1 186 ? -0.483 19.560 -0.650 1.00 95.00 186 CYS A CA 1
ATOM 1464 C C . CYS A 1 186 ? -1.838 18.989 -1.091 1.00 95.00 186 CYS A C 1
ATOM 1466 O O . CYS A 1 186 ? -2.839 19.698 -1.057 1.00 95.00 186 CYS A O 1
ATOM 1468 N N . ASP A 1 187 ? -1.915 17.700 -1.418 1.00 94.25 187 ASP A N 1
ATOM 1469 C CA . ASP A 1 187 ? -3.182 17.067 -1.802 1.00 94.25 187 ASP A CA 1
ATOM 1470 C C . ASP A 1 187 ? -4.192 16.989 -0.650 1.00 94.25 187 ASP A C 1
ATOM 1472 O O . ASP A 1 187 ? -5.379 17.220 -0.864 1.00 94.25 187 ASP A O 1
ATOM 1476 N N . ARG A 1 188 ? -3.738 16.725 0.582 1.00 93.06 188 ARG A N 1
ATOM 1477 C CA . ARG A 1 188 ? -4.602 16.636 1.777 1.00 93.06 188 ARG A CA 1
ATOM 1478 C C . ARG A 1 188 ? -5.093 17.986 2.304 1.00 93.06 188 ARG A C 1
ATOM 1480 O O . ARG A 1 188 ? -6.091 18.011 3.020 1.00 93.06 188 ARG A O 1
ATOM 1487 N N . VAL A 1 189 ? -4.377 19.074 2.020 1.00 92.88 189 VAL A N 1
ATOM 1488 C CA . VAL A 1 189 ? -4.647 20.411 2.585 1.00 92.88 189 VAL A CA 1
ATOM 1489 C C . VAL A 1 189 ? -5.166 21.385 1.530 1.00 92.88 189 VAL A C 1
ATOM 1491 O O . VAL A 1 189 ? -6.063 22.170 1.814 1.00 92.88 189 VAL A O 1
ATOM 1494 N N . LEU A 1 190 ? -4.629 21.336 0.311 1.00 90.69 190 LEU A N 1
ATOM 1495 C CA . LEU A 1 190 ? -4.911 22.286 -0.772 1.00 90.69 190 LEU A CA 1
ATOM 1496 C C . LEU A 1 190 ? -5.772 21.667 -1.889 1.00 90.69 190 LEU A C 1
ATOM 1498 O O . LEU A 1 190 ? -6.460 22.391 -2.603 1.00 90.69 190 LEU A O 1
ATOM 1502 N N . GLY A 1 191 ? -5.784 20.333 -2.008 1.00 85.75 191 GLY A N 1
ATOM 1503 C CA . GLY A 1 191 ? -6.664 19.601 -2.927 1.00 85.75 191 GLY A CA 1
ATOM 1504 C C . GLY A 1 191 ? -6.223 19.604 -4.396 1.00 85.75 191 GLY A C 1
ATOM 1505 O O . GLY A 1 191 ? -7.073 19.452 -5.269 1.00 85.75 191 GLY A O 1
ATOM 1506 N N . GLY A 1 192 ? -4.928 19.794 -4.676 1.00 76.44 192 GLY A N 1
ATOM 1507 C CA . GLY A 1 192 ? -4.392 19.924 -6.041 1.00 76.44 192 GLY A CA 1
ATOM 1508 C C . GLY A 1 192 ? -4.432 18.649 -6.898 1.00 76.44 192 GLY A C 1
ATOM 1509 O O . GLY A 1 192 ? -4.574 18.732 -8.114 1.00 76.44 192 GLY A O 1
ATOM 1510 N N . GLY A 1 193 ? -4.322 17.463 -6.289 1.00 89.00 193 GLY A N 1
ATOM 1511 C CA . GLY A 1 193 ? -4.226 16.181 -7.004 1.00 89.00 193 GLY A CA 1
ATOM 1512 C C . GLY A 1 193 ? -2.830 15.889 -7.577 1.00 89.00 193 GLY A C 1
ATOM 1513 O O . GLY A 1 193 ? -2.668 14.978 -8.395 1.00 89.00 193 GLY A O 1
ATOM 1514 N N . ILE A 1 194 ? -1.809 16.637 -7.149 1.00 93.25 194 ILE A N 1
ATOM 1515 C CA . ILE A 1 194 ? -0.474 16.633 -7.750 1.00 93.25 194 ILE A CA 1
ATOM 1516 C C . ILE A 1 194 ? 0.256 15.299 -7.569 1.00 93.25 194 ILE A C 1
ATOM 1518 O O . ILE A 1 194 ? 1.041 14.927 -8.436 1.00 93.25 194 ILE A O 1
ATOM 1522 N N . THR A 1 195 ? -0.015 14.513 -6.521 1.00 94.06 195 THR A N 1
ATOM 1523 C CA . THR A 1 195 ? 0.601 13.180 -6.378 1.00 94.06 195 THR A CA 1
ATOM 1524 C C . THR A 1 195 ? 0.158 12.226 -7.490 1.00 94.06 195 THR A C 1
ATOM 1526 O O . THR A 1 195 ? 0.987 11.467 -7.996 1.00 94.06 195 THR A O 1
ATOM 1529 N N . GLU A 1 196 ? -1.098 12.300 -7.940 1.00 92.81 196 GLU A N 1
ATOM 1530 C CA . GLU A 1 196 ? -1.573 11.486 -9.066 1.00 92.81 196 GLU A CA 1
ATOM 1531 C C . GLU A 1 196 ? -1.046 12.016 -10.405 1.00 92.81 196 GLU A C 1
ATOM 1533 O O . GLU A 1 196 ? -0.654 11.236 -11.269 1.00 92.81 196 GLU A O 1
ATOM 1538 N N . GLN A 1 197 ? -0.909 13.336 -10.544 1.00 93.38 197 GLN A N 1
ATOM 1539 C CA . GLN A 1 197 ? -0.262 13.971 -11.696 1.00 93.38 197 GLN A CA 1
ATOM 1540 C C . GLN A 1 197 ? 1.214 13.528 -11.845 1.00 93.38 197 GLN A C 1
ATOM 1542 O O . GLN A 1 197 ? 1.647 13.123 -12.926 1.00 93.38 197 GLN A O 1
ATOM 1547 N N . ILE A 1 198 ? 1.972 13.515 -10.739 1.00 95.12 198 ILE A N 1
ATOM 1548 C CA . ILE A 1 198 ? 3.358 13.016 -10.659 1.00 95.12 198 ILE A CA 1
ATOM 1549 C C . ILE A 1 198 ? 3.419 11.512 -10.964 1.00 95.12 198 ILE A C 1
ATOM 1551 O O . ILE A 1 198 ? 4.346 11.047 -11.632 1.00 95.12 198 ILE A O 1
ATOM 1555 N N . ASN A 1 199 ? 2.447 10.729 -10.487 1.00 95.31 199 ASN A N 1
ATOM 1556 C CA . ASN A 1 199 ? 2.355 9.307 -10.812 1.00 95.31 199 ASN A CA 1
ATOM 1557 C C . ASN A 1 199 ? 2.092 9.089 -12.306 1.00 95.31 199 ASN A C 1
ATOM 1559 O O . ASN A 1 199 ? 2.790 8.281 -12.914 1.00 95.31 199 ASN A O 1
ATOM 1563 N N . GLY A 1 200 ? 1.158 9.830 -12.906 1.00 94.31 200 GLY A N 1
ATOM 1564 C CA . GLY A 1 200 ? 0.821 9.750 -14.328 1.00 94.31 200 GLY A CA 1
ATOM 1565 C C . GLY A 1 200 ? 2.022 10.001 -15.241 1.00 94.31 200 GLY A C 1
ATOM 1566 O O . GLY A 1 200 ? 2.288 9.194 -16.132 1.00 94.31 200 GLY A O 1
ATOM 1567 N N . GLU A 1 201 ? 2.811 11.047 -14.974 1.00 93.81 201 GLU A N 1
ATOM 1568 C CA . GLU A 1 201 ? 4.056 11.307 -15.713 1.00 93.81 201 GLU A CA 1
ATOM 1569 C C . GLU A 1 201 ? 5.076 10.180 -15.552 1.00 93.81 201 GLU A C 1
ATOM 1571 O O . GLU A 1 201 ? 5.650 9.714 -16.536 1.00 93.81 201 GLU A O 1
ATOM 1576 N N . ILE A 1 202 ? 5.299 9.696 -14.330 1.00 96.75 202 ILE A N 1
ATOM 1577 C CA . ILE A 1 202 ? 6.256 8.610 -14.102 1.00 96.75 202 ILE A CA 1
ATOM 1578 C C . ILE A 1 202 ? 5.796 7.315 -14.786 1.00 96.75 202 ILE A C 1
ATOM 1580 O O . ILE A 1 202 ? 6.613 6.640 -15.403 1.00 96.75 202 ILE A O 1
ATOM 1584 N N . VAL A 1 203 ? 4.498 7.002 -14.781 1.00 95.81 203 VAL A N 1
ATOM 1585 C CA . VAL A 1 203 ? 3.932 5.869 -15.533 1.00 95.81 203 VAL A CA 1
ATOM 1586 C C . VAL A 1 203 ? 4.105 6.065 -17.048 1.00 95.81 203 VAL A C 1
ATOM 1588 O O . VAL A 1 203 ? 4.514 5.118 -17.723 1.00 95.81 203 VAL A O 1
ATOM 1591 N N . LYS A 1 204 ? 3.872 7.276 -17.581 1.00 93.06 204 LYS A N 1
ATOM 1592 C CA . LYS A 1 204 ? 4.102 7.638 -18.997 1.00 93.06 204 LYS A CA 1
ATOM 1593 C C . LYS A 1 204 ? 5.550 7.357 -19.407 1.00 93.06 204 LYS A C 1
ATOM 1595 O O . LYS A 1 204 ? 5.794 6.624 -20.367 1.00 93.06 204 LYS A O 1
ATOM 1600 N N . TRP A 1 205 ? 6.514 7.899 -18.663 1.00 94.50 205 TRP A N 1
ATOM 1601 C CA . TRP A 1 205 ? 7.935 7.782 -18.995 1.00 94.50 205 TRP A CA 1
ATOM 1602 C C . TRP A 1 205 ? 8.496 6.381 -18.742 1.00 94.50 205 TRP A C 1
ATOM 1604 O O . TRP A 1 205 ? 9.230 5.869 -19.587 1.00 94.50 205 TRP A O 1
ATOM 1614 N N . CYS A 1 206 ? 8.131 5.720 -17.639 1.00 95.06 206 CYS A N 1
ATOM 1615 C CA . CYS A 1 206 ? 8.535 4.336 -17.387 1.00 95.06 206 CYS A CA 1
ATOM 1616 C C . CYS A 1 206 ? 7.966 3.384 -18.447 1.00 95.06 206 CYS A C 1
ATOM 1618 O O . CYS A 1 206 ? 8.709 2.545 -18.950 1.00 95.06 206 CYS A O 1
ATOM 1620 N N . GLY A 1 207 ? 6.703 3.552 -18.857 1.00 91.88 207 GLY A N 1
ATOM 1621 C CA . GLY A 1 207 ? 6.106 2.774 -19.945 1.00 91.88 207 GLY A CA 1
ATOM 1622 C C . GLY A 1 207 ? 6.834 2.953 -21.281 1.00 91.88 207 GLY A C 1
ATOM 1623 O O . GLY A 1 207 ? 7.146 1.967 -21.943 1.00 91.88 207 GLY A O 1
ATOM 1624 N N . ALA A 1 208 ? 7.172 4.193 -21.649 1.00 90.50 208 ALA A N 1
ATOM 1625 C CA . ALA A 1 208 ? 7.877 4.492 -22.898 1.00 90.50 208 ALA A CA 1
ATOM 1626 C C . ALA A 1 208 ? 9.349 4.023 -22.910 1.00 90.50 208 ALA A C 1
ATOM 1628 O O . ALA A 1 208 ? 9.847 3.574 -23.944 1.00 90.50 208 ALA A O 1
ATOM 1629 N N . PHE A 1 209 ? 10.056 4.113 -21.777 1.00 94.31 209 PHE A N 1
ATOM 1630 C CA . PHE A 1 209 ? 11.471 3.733 -21.694 1.00 94.31 209 PHE A CA 1
ATOM 1631 C C . PHE A 1 209 ? 11.693 2.237 -21.452 1.00 94.31 209 PHE A C 1
ATOM 1633 O O . PHE A 1 209 ? 12.682 1.679 -21.931 1.00 94.31 209 PHE A O 1
ATOM 1640 N N . LEU A 1 210 ? 10.826 1.577 -20.681 1.00 90.31 210 LEU A N 1
ATOM 1641 C CA . LEU A 1 210 ? 11.010 0.174 -20.293 1.00 90.31 210 LEU A CA 1
ATOM 1642 C C . LEU A 1 210 ? 10.368 -0.811 -21.279 1.00 90.31 210 LEU A C 1
ATOM 1644 O O . LEU A 1 210 ? 10.513 -2.013 -21.084 1.00 90.31 210 LEU A O 1
ATOM 1648 N N . ASP A 1 211 ? 9.717 -0.322 -22.339 1.00 84.81 211 ASP A N 1
ATOM 1649 C CA . ASP A 1 211 ? 9.164 -1.142 -23.419 1.00 84.81 211 ASP A CA 1
ATOM 1650 C C . ASP A 1 211 ? 10.213 -2.080 -24.043 1.00 84.81 211 ASP A C 1
ATOM 1652 O O . ASP A 1 211 ? 11.218 -1.634 -24.601 1.00 84.81 211 ASP A O 1
ATOM 1656 N N . GLU A 1 212 ? 9.956 -3.383 -24.002 1.00 84.75 212 GLU A N 1
ATOM 1657 C CA . GLU A 1 212 ? 10.837 -4.420 -24.555 1.00 84.75 212 GLU A CA 1
ATOM 1658 C C . GLU A 1 212 ? 10.441 -4.779 -26.002 1.00 84.75 212 GLU A C 1
ATOM 1660 O O . GLU A 1 212 ? 10.397 -5.948 -26.386 1.00 84.75 212 GLU A O 1
ATOM 1665 N N . GLY A 1 213 ? 10.119 -3.760 -26.811 1.00 74.00 213 GLY A N 1
ATOM 1666 C CA . GLY A 1 213 ? 9.760 -3.896 -28.224 1.00 74.00 213 GLY A CA 1
ATOM 1667 C C . GLY A 1 213 ? 8.292 -4.244 -28.478 1.00 74.00 213 GLY A C 1
ATOM 1668 O O . GLY A 1 213 ? 7.985 -4.824 -29.515 1.00 74.00 213 GLY A O 1
ATOM 1669 N N . GLN A 1 214 ? 7.382 -3.934 -27.550 1.00 72.50 214 GLN A N 1
ATOM 1670 C CA . GLN A 1 214 ? 5.933 -4.060 -27.765 1.00 72.50 214 GLN A CA 1
ATOM 1671 C C . GLN A 1 214 ? 5.350 -2.802 -28.431 1.00 72.50 214 GLN A C 1
ATOM 1673 O O . GLN A 1 214 ? 4.314 -2.875 -29.096 1.00 72.50 214 GLN A O 1
ATOM 1678 N N . ALA A 1 215 ? 5.998 -1.645 -28.268 1.00 65.62 215 ALA A N 1
ATOM 1679 C CA . ALA A 1 215 ? 5.603 -0.398 -28.907 1.00 65.62 215 ALA A CA 1
ATOM 1680 C C . ALA A 1 215 ? 6.216 -0.271 -30.312 1.00 65.62 215 ALA A C 1
ATOM 1682 O O . ALA A 1 215 ? 7.432 -0.203 -30.476 1.00 65.62 215 ALA A O 1
ATOM 1683 N N . ALA A 1 216 ? 5.368 -0.123 -31.335 1.00 58.41 216 ALA A N 1
ATOM 1684 C CA . ALA A 1 216 ? 5.804 0.092 -32.721 1.00 58.41 216 ALA A CA 1
ATOM 1685 C C . ALA A 1 216 ? 6.594 1.408 -32.939 1.00 58.41 216 ALA A C 1
ATOM 1687 O O . ALA A 1 216 ? 7.194 1.604 -33.995 1.00 58.41 216 ALA A O 1
ATOM 1688 N N . TRP A 1 217 ? 6.581 2.319 -31.959 1.00 64.19 217 TRP A N 1
ATOM 1689 C CA . TRP A 1 217 ? 7.386 3.541 -31.912 1.00 64.19 217 TRP A CA 1
ATOM 1690 C C . TRP A 1 217 ? 8.226 3.520 -30.621 1.00 64.19 217 TRP A C 1
ATOM 1692 O O . TRP A 1 217 ? 7.695 3.849 -29.558 1.00 64.19 217 TRP A O 1
ATOM 1702 N N . PRO A 1 218 ? 9.514 3.133 -30.667 1.00 78.31 218 PRO A N 1
ATOM 1703 C CA . PRO A 1 218 ? 10.373 3.172 -29.488 1.00 78.31 218 PRO A CA 1
ATOM 1704 C C . PRO A 1 218 ? 10.679 4.622 -29.089 1.00 78.31 218 PRO A C 1
ATOM 1706 O O . PRO A 1 218 ? 10.897 5.480 -29.947 1.00 78.31 218 PRO A O 1
ATOM 1709 N N . MET A 1 219 ? 10.751 4.894 -27.782 1.00 85.00 219 MET A N 1
ATOM 1710 C CA . MET A 1 219 ? 11.190 6.194 -27.258 1.00 85.00 219 MET A CA 1
ATOM 1711 C C . MET A 1 219 ? 12.585 6.556 -27.822 1.00 85.00 219 MET A C 1
ATOM 1713 O O . MET A 1 219 ? 13.511 5.749 -27.703 1.00 85.00 219 MET A O 1
ATOM 1717 N N . PRO A 1 220 ? 12.775 7.739 -28.437 1.00 86.31 220 PRO A N 1
ATOM 1718 C CA . PRO A 1 220 ? 14.090 8.166 -28.913 1.00 86.31 220 PRO A CA 1
ATOM 1719 C C . PRO A 1 220 ? 15.075 8.419 -27.764 1.00 86.31 220 PRO A C 1
ATOM 1721 O O . PRO A 1 220 ? 14.689 8.893 -26.698 1.00 86.31 220 PRO A O 1
ATOM 1724 N N . GLY A 1 221 ? 16.367 8.167 -27.987 1.00 86.12 221 GLY A N 1
ATOM 1725 C CA . GLY A 1 221 ? 17.421 8.510 -27.026 1.00 86.12 221 GLY A CA 1
ATOM 1726 C C . GLY A 1 221 ? 17.598 7.536 -25.855 1.00 86.12 221 GLY A C 1
ATOM 1727 O O . GLY A 1 221 ? 18.378 7.833 -24.949 1.00 86.12 221 GLY A O 1
ATOM 1728 N N . ARG A 1 222 ? 16.892 6.391 -25.847 1.00 89.88 222 ARG A N 1
ATOM 1729 C CA . ARG A 1 222 ? 16.946 5.383 -24.766 1.00 89.88 222 ARG A CA 1
ATOM 1730 C C . ARG A 1 222 ? 18.362 4.883 -24.467 1.00 89.88 222 ARG A C 1
ATOM 1732 O O . ARG A 1 222 ? 18.642 4.492 -23.337 1.00 89.88 222 ARG A O 1
ATOM 1739 N N . GLU A 1 223 ? 19.251 4.897 -25.459 1.00 89.38 223 GLU A N 1
ATOM 1740 C CA . GLU A 1 223 ? 20.650 4.461 -25.348 1.00 89.38 223 GLU A CA 1
ATOM 1741 C C . GLU A 1 223 ? 21.480 5.301 -24.360 1.00 89.38 223 GLU A C 1
ATOM 1743 O O . GLU A 1 223 ? 22.545 4.877 -23.923 1.00 89.38 223 GLU A O 1
ATOM 1748 N N . LYS A 1 224 ? 20.974 6.479 -23.971 1.00 91.38 224 LYS A N 1
ATOM 1749 C CA . LYS A 1 224 ? 21.580 7.380 -22.977 1.00 91.38 224 LYS A CA 1
ATOM 1750 C C . LYS A 1 224 ? 21.116 7.102 -21.542 1.00 91.38 224 LYS A C 1
ATOM 1752 O O . LYS A 1 224 ? 21.534 7.800 -20.625 1.00 91.38 224 LYS A O 1
ATOM 1757 N N . GLY A 1 225 ? 20.233 6.122 -21.352 1.00 94.44 225 GLY A N 1
ATOM 1758 C CA . GLY A 1 225 ? 19.581 5.835 -20.079 1.00 94.44 225 GLY A CA 1
ATOM 1759 C C . GLY A 1 225 ? 18.321 6.667 -19.818 1.00 94.44 225 GLY A C 1
ATOM 1760 O O . GLY A 1 225 ? 18.051 7.667 -20.489 1.00 94.44 225 GLY A O 1
ATOM 1761 N N . PHE A 1 226 ? 17.521 6.214 -18.850 1.00 96.81 226 PHE A N 1
ATOM 1762 C CA . PHE A 1 226 ? 16.195 6.753 -18.522 1.00 96.81 226 PHE A CA 1
ATOM 1763 C C . PHE A 1 226 ? 16.174 8.270 -18.301 1.00 96.81 226 PHE A C 1
ATOM 1765 O O . PHE A 1 226 ? 15.367 8.966 -18.919 1.00 96.81 226 PHE A O 1
ATOM 1772 N N . TYR A 1 227 ? 17.071 8.789 -17.461 1.00 97.81 227 TYR A N 1
ATOM 1773 C CA . TYR A 1 227 ? 17.081 10.203 -17.081 1.00 97.81 227 TYR A CA 1
ATOM 1774 C C . TYR A 1 227 ? 17.432 11.119 -18.264 1.00 97.81 227 TYR A C 1
ATOM 1776 O O . TYR A 1 227 ? 16.731 12.099 -18.509 1.00 97.81 227 TYR A O 1
ATOM 1784 N N . LEU A 1 228 ? 18.461 10.784 -19.050 1.00 96.94 228 LEU A N 1
ATOM 1785 C CA . LEU A 1 228 ? 18.867 11.597 -20.203 1.00 96.94 228 LEU A CA 1
ATOM 1786 C C . LEU A 1 228 ? 17.878 11.495 -21.374 1.00 96.94 228 LEU A C 1
ATOM 1788 O O . LEU A 1 228 ? 17.661 12.485 -22.080 1.00 96.94 228 LEU A O 1
ATOM 1792 N N . ALA A 1 229 ? 17.239 10.336 -21.562 1.00 94.94 229 ALA A N 1
ATOM 1793 C CA . ALA A 1 229 ? 16.159 10.170 -22.531 1.00 94.94 229 ALA A CA 1
ATOM 1794 C C . ALA A 1 229 ? 14.930 11.017 -22.143 1.00 94.94 229 ALA A C 1
ATOM 1796 O O . ALA A 1 229 ? 14.421 11.769 -22.976 1.00 94.94 229 ALA A O 1
ATOM 1797 N N . TRP A 1 230 ? 14.512 10.976 -20.868 1.00 95.69 230 TRP A N 1
ATOM 1798 C CA . TRP A 1 230 ? 13.474 11.860 -20.321 1.00 95.69 230 TRP A CA 1
ATOM 1799 C C . TRP A 1 230 ? 13.835 13.336 -20.519 1.00 95.69 230 TRP A C 1
ATOM 1801 O O . TRP A 1 230 ? 13.091 14.061 -21.173 1.00 95.69 230 TRP A O 1
ATOM 1811 N N . LYS A 1 231 ? 15.006 13.769 -20.038 1.00 95.12 231 LYS A N 1
ATOM 1812 C CA . LYS A 1 231 ? 15.471 15.164 -20.099 1.00 95.12 231 LYS A CA 1
ATOM 1813 C C . LYS A 1 231 ? 15.475 15.711 -21.529 1.00 95.12 231 LYS A C 1
ATOM 1815 O O . LYS A 1 231 ? 15.088 16.855 -21.758 1.00 95.12 231 LYS A O 1
ATOM 1820 N N . THR A 1 232 ? 15.872 14.884 -22.500 1.00 91.88 232 THR A N 1
ATOM 1821 C CA . THR A 1 232 ? 15.876 15.251 -23.924 1.00 91.88 232 THR A CA 1
ATOM 1822 C C . THR A 1 232 ? 14.459 15.468 -24.469 1.00 91.88 232 THR A C 1
ATOM 1824 O O . THR A 1 232 ? 14.245 16.419 -25.217 1.00 91.88 232 THR A O 1
ATOM 1827 N N . LEU A 1 233 ? 13.499 14.602 -24.121 1.00 91.06 233 LEU A N 1
ATOM 1828 C CA . LEU A 1 233 ? 12.151 14.604 -24.709 1.00 91.06 233 LEU A CA 1
ATOM 1829 C C . LEU A 1 233 ? 11.152 15.490 -23.952 1.00 91.06 233 LEU A C 1
ATOM 1831 O O . LEU A 1 233 ? 10.400 16.224 -24.587 1.00 91.06 233 LEU A O 1
ATOM 1835 N N . ALA A 1 234 ? 11.174 15.493 -22.619 1.00 88.44 234 ALA A N 1
ATOM 1836 C CA . ALA A 1 234 ? 10.322 16.348 -21.790 1.00 88.44 234 ALA A CA 1
ATOM 1837 C C . ALA A 1 234 ? 10.621 17.845 -22.015 1.00 88.44 234 ALA A C 1
ATOM 1839 O O . ALA A 1 234 ? 9.716 18.675 -21.998 1.00 88.44 234 ALA A O 1
ATOM 1840 N N . ALA A 1 235 ? 11.868 18.201 -22.359 1.00 86.19 235 ALA A N 1
ATOM 1841 C CA . ALA A 1 235 ? 12.232 19.547 -22.817 1.00 86.19 235 ALA A CA 1
ATOM 1842 C C . ALA A 1 235 ? 11.697 19.913 -24.226 1.00 86.19 235 ALA A C 1
ATOM 1844 O O . ALA A 1 235 ? 11.961 21.015 -24.720 1.00 86.19 235 ALA A O 1
ATOM 1845 N N . MET A 1 236 ? 10.970 19.014 -24.895 1.00 83.44 236 MET A N 1
ATOM 1846 C CA . MET A 1 236 ? 10.272 19.259 -26.165 1.00 83.44 236 MET A CA 1
ATOM 1847 C C . MET A 1 236 ? 8.744 19.152 -26.046 1.00 83.44 236 MET A C 1
ATOM 1849 O O . MET A 1 236 ? 8.049 19.503 -26.999 1.00 83.44 236 MET A O 1
ATOM 1853 N N . GLU A 1 237 ? 8.207 18.707 -24.905 1.00 80.44 237 GLU A N 1
ATOM 1854 C CA . GLU A 1 237 ? 6.763 18.712 -24.660 1.00 80.44 237 GLU A CA 1
ATOM 1855 C C . GLU A 1 237 ? 6.226 20.148 -24.547 1.00 80.44 237 GLU A C 1
ATOM 1857 O O . GLU A 1 237 ? 6.904 21.058 -24.067 1.00 80.44 237 GLU A O 1
ATOM 1862 N N . TRP A 1 238 ? 4.986 20.355 -25.001 1.00 64.56 238 TRP A N 1
ATOM 1863 C CA . TRP A 1 238 ? 4.352 21.679 -25.022 1.00 64.56 238 TRP A CA 1
ATOM 1864 C C . TRP A 1 238 ? 4.049 22.205 -23.611 1.00 64.56 238 TRP A C 1
ATOM 1866 O O . TRP A 1 238 ? 4.155 23.404 -23.365 1.00 64.56 238 TRP A O 1
ATOM 1876 N N . SER A 1 239 ? 3.667 21.312 -22.692 1.00 66.19 239 SER A N 1
ATOM 1877 C CA . SER A 1 239 ? 3.377 21.633 -21.291 1.00 66.19 239 SER A CA 1
ATOM 1878 C C . SER A 1 239 ? 3.410 20.364 -20.419 1.00 66.19 239 SER A C 1
ATOM 1880 O O . SER A 1 239 ? 2.390 19.683 -20.300 1.00 66.19 239 SER A O 1
ATOM 1882 N N . PRO A 1 240 ? 4.560 19.996 -19.820 1.00 71.44 240 PRO A N 1
ATOM 1883 C CA . PRO A 1 240 ? 4.608 18.953 -18.798 1.00 71.44 240 PRO A CA 1
ATOM 1884 C C . PRO A 1 240 ? 3.891 19.452 -17.538 1.00 71.44 240 PRO A C 1
ATOM 1886 O O . PRO A 1 240 ? 4.381 20.360 -16.867 1.00 71.44 240 PRO A O 1
ATOM 1889 N N . CYS A 1 241 ? 2.731 18.873 -17.224 1.00 71.00 241 CYS A N 1
ATOM 1890 C CA . CYS A 1 241 ? 1.962 19.151 -16.001 1.00 71.00 241 CYS A CA 1
ATOM 1891 C C . CYS A 1 241 ? 1.658 20.635 -15.721 1.00 71.00 241 CYS A C 1
ATOM 1893 O O . CYS A 1 241 ? 1.569 21.027 -14.563 1.00 71.00 241 CYS A O 1
ATOM 1895 N N . GLU A 1 242 ? 1.528 21.460 -16.764 1.00 78.75 242 GLU A N 1
ATOM 1896 C CA . GLU A 1 242 ? 1.290 22.913 -16.651 1.00 78.75 242 GLU A CA 1
ATOM 1897 C C . GLU A 1 242 ? 2.410 23.696 -15.933 1.00 78.75 242 GLU A C 1
ATOM 1899 O O . GLU A 1 242 ? 2.271 24.887 -15.665 1.00 78.75 242 GLU A O 1
ATOM 1904 N N . ILE A 1 243 ? 3.577 23.069 -15.719 1.00 86.69 243 ILE A N 1
ATOM 1905 C CA . ILE A 1 243 ? 4.736 23.660 -15.040 1.00 86.69 243 ILE A CA 1
ATOM 1906 C C . ILE A 1 243 ? 5.277 24.861 -15.850 1.00 86.69 243 ILE A C 1
ATOM 1908 O O . ILE A 1 243 ? 5.802 24.673 -16.957 1.00 86.69 243 ILE A O 1
ATOM 1912 N N . PRO A 1 244 ? 5.256 26.097 -15.307 1.00 85.06 244 PRO A N 1
ATOM 1913 C CA . PRO A 1 244 ? 5.769 27.269 -16.011 1.00 85.06 244 PRO A CA 1
ATOM 1914 C C . PRO A 1 244 ? 7.261 27.134 -16.330 1.00 85.06 244 PRO A C 1
ATOM 1916 O O . PRO A 1 244 ? 8.045 26.679 -15.493 1.00 85.06 244 PRO A O 1
ATOM 1919 N N . ASP A 1 245 ? 7.660 27.534 -17.541 1.00 88.06 245 ASP A N 1
ATOM 1920 C CA . ASP A 1 245 ? 9.033 27.434 -18.063 1.00 88.06 245 ASP A CA 1
ATOM 1921 C C . ASP A 1 245 ? 9.661 26.018 -18.020 1.00 88.06 245 ASP A C 1
ATOM 1923 O O . ASP A 1 245 ? 10.884 25.887 -18.136 1.00 88.06 245 ASP A O 1
ATOM 1927 N N . ALA A 1 246 ? 8.864 24.941 -17.917 1.00 87.81 246 ALA A N 1
ATOM 1928 C CA . ALA A 1 246 ? 9.343 23.552 -17.809 1.00 87.81 246 ALA A CA 1
ATOM 1929 C C . ALA A 1 246 ? 10.471 23.206 -18.794 1.00 87.81 246 ALA A C 1
ATOM 1931 O O . ALA A 1 246 ? 11.524 22.720 -18.389 1.00 87.81 246 ALA A O 1
ATOM 1932 N N . ARG A 1 247 ? 10.306 23.551 -20.078 1.00 88.44 247 ARG A N 1
ATOM 1933 C CA . ARG A 1 247 ? 11.322 23.360 -21.126 1.00 88.44 247 ARG A CA 1
ATOM 1934 C C . ARG A 1 247 ? 12.684 23.965 -20.773 1.00 88.44 247 ARG A C 1
ATOM 1936 O O . ARG A 1 247 ? 13.714 23.341 -21.015 1.00 88.44 247 ARG A O 1
ATOM 1943 N N . ARG A 1 248 ? 12.701 25.175 -20.208 1.00 90.50 248 ARG A N 1
ATOM 1944 C CA . ARG A 1 248 ? 13.928 25.869 -19.789 1.00 90.50 248 ARG A CA 1
ATOM 1945 C C . ARG A 1 248 ? 14.494 25.268 -18.503 1.00 90.50 248 ARG A C 1
ATOM 1947 O O . ARG A 1 248 ? 15.710 25.159 -18.387 1.00 90.50 248 ARG A O 1
ATOM 1954 N N . LYS A 1 249 ? 13.627 24.864 -17.570 1.00 93.06 249 LYS A N 1
ATOM 1955 C CA . LYS A 1 249 ? 14.002 24.222 -16.302 1.00 93.06 249 LYS A CA 1
ATOM 1956 C C . LYS A 1 249 ? 14.652 22.852 -16.529 1.00 93.06 249 LYS A C 1
ATOM 1958 O O . LYS A 1 249 ? 15.760 22.639 -16.057 1.00 93.06 249 LYS A O 1
ATOM 1963 N N . ILE A 1 250 ? 14.027 21.973 -17.318 1.00 93.19 250 ILE A N 1
ATOM 1964 C CA . ILE A 1 250 ? 14.548 20.637 -17.667 1.00 93.19 250 ILE A CA 1
ATOM 1965 C C . ILE A 1 250 ? 15.883 20.755 -18.420 1.00 93.19 250 ILE A C 1
ATOM 1967 O O . ILE A 1 250 ? 16.848 20.066 -18.093 1.00 93.19 250 ILE A O 1
ATOM 1971 N N . ALA A 1 251 ? 15.977 21.679 -19.383 1.00 90.44 251 ALA A N 1
ATOM 1972 C CA . ALA A 1 251 ? 17.214 21.930 -20.127 1.00 90.44 251 ALA A CA 1
ATOM 1973 C C . ALA A 1 251 ? 18.353 22.534 -19.276 1.00 90.44 251 ALA A C 1
ATOM 1975 O O . ALA A 1 251 ? 19.502 22.515 -19.713 1.00 90.44 251 ALA A O 1
ATOM 1976 N N . ALA A 1 252 ? 18.053 23.072 -18.088 1.00 92.62 252 ALA A N 1
ATOM 1977 C CA . ALA A 1 252 ? 19.044 23.613 -17.158 1.00 92.62 252 ALA A CA 1
ATOM 1978 C C . ALA A 1 252 ? 19.567 22.584 -16.137 1.00 92.62 252 ALA A C 1
ATOM 1980 O O . ALA A 1 252 ? 20.583 22.858 -15.502 1.00 92.62 252 ALA A O 1
ATOM 1981 N N . LEU A 1 253 ? 18.909 21.424 -15.989 1.00 95.12 253 LEU A N 1
ATOM 1982 C CA . LEU A 1 253 ? 19.325 20.378 -15.048 1.00 95.12 253 LEU A CA 1
ATOM 1983 C C . LEU A 1 253 ? 20.725 19.814 -15.380 1.00 95.12 253 LEU A C 1
ATOM 1985 O O . LEU A 1 253 ? 21.140 19.839 -16.547 1.00 95.12 253 LEU A O 1
ATOM 1989 N N . PRO A 1 254 ? 21.432 19.222 -14.399 1.00 94.94 254 PRO A N 1
ATOM 1990 C CA . PRO A 1 254 ? 22.651 18.440 -14.620 1.00 94.94 254 PRO A CA 1
ATOM 1991 C C . PRO A 1 254 ? 22.491 17.297 -15.638 1.00 94.94 254 PRO A C 1
ATOM 1993 O O . PRO A 1 254 ? 21.378 16.848 -15.930 1.00 94.94 254 PRO A O 1
ATOM 1996 N N . GLU A 1 255 ? 23.603 16.821 -16.207 1.00 93.69 255 GLU A N 1
ATOM 1997 C CA . GLU A 1 255 ? 23.613 15.581 -17.008 1.00 93.69 255 GLU A CA 1
ATOM 1998 C C . GLU A 1 255 ? 23.667 14.328 -16.117 1.00 93.69 255 GLU A C 1
ATOM 2000 O O . GLU A 1 255 ? 23.027 13.329 -16.433 1.00 93.69 255 GLU A O 1
ATOM 2005 N N . GLU A 1 256 ? 24.360 14.395 -14.976 1.00 94.62 256 GLU A N 1
ATOM 2006 C CA . GLU A 1 256 ? 24.378 13.311 -13.989 1.00 94.62 256 GLU A CA 1
ATOM 2007 C C . GLU A 1 256 ? 23.044 13.264 -13.212 1.00 94.62 256 GLU A C 1
ATOM 2009 O O . GLU A 1 256 ? 22.608 14.297 -12.685 1.00 94.62 256 GLU A O 1
ATOM 2014 N N . PRO A 1 257 ? 22.388 12.092 -13.092 1.00 96.56 257 PRO A N 1
ATOM 2015 C CA . PRO A 1 257 ? 21.115 11.970 -12.386 1.00 96.56 257 PRO A CA 1
ATOM 2016 C C . PRO A 1 257 ? 21.267 12.177 -10.873 1.00 96.56 257 PRO A C 1
ATOM 2018 O O . PRO A 1 257 ? 20.344 12.686 -10.241 1.00 96.56 257 PRO A O 1
ATOM 2021 N N . GLU A 1 258 ? 22.420 11.837 -10.282 1.00 96.94 258 GLU A N 1
ATOM 2022 C CA . GLU A 1 258 ? 22.699 12.117 -8.869 1.00 96.94 258 GLU A CA 1
ATOM 2023 C C . GLU A 1 258 ? 22.679 13.618 -8.570 1.00 96.94 258 GLU A C 1
ATOM 2025 O O . GLU A 1 258 ? 22.069 14.029 -7.587 1.00 96.94 258 GLU A O 1
ATOM 2030 N N . ASP A 1 259 ? 23.295 14.440 -9.422 1.00 96.75 259 ASP A N 1
ATOM 2031 C CA . ASP A 1 259 ? 23.371 15.889 -9.213 1.00 96.75 259 ASP A CA 1
ATOM 2032 C C . ASP A 1 259 ? 21.975 16.526 -9.324 1.00 96.75 259 ASP A C 1
ATOM 2034 O O . ASP A 1 259 ? 21.605 17.348 -8.489 1.00 96.75 259 ASP A O 1
ATOM 2038 N N . ALA A 1 260 ? 21.156 16.098 -10.293 1.00 96.75 260 ALA A N 1
ATOM 2039 C CA . ALA A 1 260 ? 19.772 16.565 -10.442 1.00 96.75 260 ALA A CA 1
ATOM 2040 C C . ALA A 1 260 ? 18.860 16.122 -9.277 1.00 96.75 260 ALA A C 1
ATOM 2042 O O . ALA A 1 260 ? 17.942 16.846 -8.871 1.00 96.75 260 ALA A O 1
ATOM 2043 N N . LEU A 1 261 ? 19.122 14.941 -8.710 1.00 97.62 261 LEU A N 1
ATOM 2044 C CA . LEU A 1 261 ? 18.434 14.433 -7.527 1.00 97.62 261 LEU A CA 1
ATOM 2045 C C . LEU A 1 261 ? 18.850 15.200 -6.260 1.00 97.62 261 LEU A C 1
ATOM 2047 O O . LEU A 1 261 ? 17.985 15.577 -5.468 1.00 97.62 261 LEU A O 1
ATOM 2051 N N . LEU A 1 262 ? 20.141 15.503 -6.098 1.00 96.62 262 LEU A N 1
ATOM 2052 C CA . LEU A 1 262 ? 20.659 16.335 -5.006 1.00 96.62 262 LEU A CA 1
ATOM 2053 C C . LEU A 1 262 ? 20.143 17.777 -5.097 1.00 96.62 262 LEU A C 1
ATOM 2055 O O . LEU A 1 262 ? 19.696 18.308 -4.080 1.00 96.62 262 LEU A O 1
ATOM 2059 N N . GLU A 1 263 ? 20.101 18.387 -6.287 1.00 95.81 263 GLU A N 1
ATOM 2060 C CA . GLU A 1 263 ? 19.452 19.690 -6.507 1.00 95.81 263 GLU A CA 1
ATOM 2061 C C . GLU A 1 263 ? 17.979 19.667 -6.079 1.00 95.81 263 GLU A C 1
ATOM 2063 O O . GLU A 1 263 ? 17.497 20.613 -5.457 1.00 95.81 263 GLU A O 1
ATOM 2068 N N . SER A 1 264 ? 17.255 18.587 -6.386 1.00 97.44 264 SER A N 1
ATOM 2069 C CA . SER A 1 264 ? 15.832 18.457 -6.050 1.00 97.44 264 SER A CA 1
ATOM 2070 C C . SER A 1 264 ? 15.602 18.278 -4.545 1.00 97.44 264 SER A C 1
ATOM 2072 O O . SER A 1 264 ? 14.747 18.959 -3.981 1.00 97.44 264 SER A O 1
ATOM 2074 N N . LEU A 1 265 ? 16.407 17.445 -3.872 1.00 96.94 265 LEU A N 1
ATOM 2075 C CA . LEU A 1 265 ? 16.403 17.301 -2.408 1.00 96.94 265 LEU A CA 1
ATOM 2076 C C . LEU A 1 265 ? 16.781 18.614 -1.699 1.00 96.94 265 LEU A C 1
ATOM 2078 O O . LEU A 1 265 ? 16.132 18.996 -0.726 1.00 96.94 265 LEU A O 1
ATOM 2082 N N . THR A 1 266 ? 17.791 19.326 -2.214 1.00 95.31 266 THR A N 1
ATOM 2083 C CA . THR A 1 266 ? 18.245 20.621 -1.675 1.00 95.31 266 THR A CA 1
ATOM 2084 C C . THR A 1 266 ? 17.159 21.686 -1.822 1.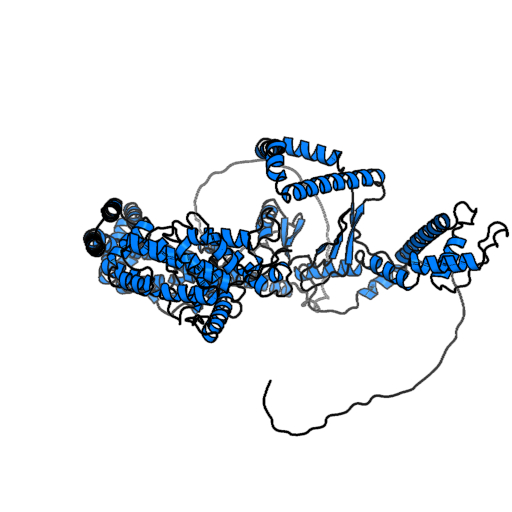00 95.31 266 THR A C 1
ATOM 2086 O O . THR A 1 266 ? 16.853 22.388 -0.864 1.00 95.31 266 THR A O 1
ATOM 2089 N N . ALA A 1 267 ? 16.538 21.792 -3.000 1.00 95.19 267 ALA A N 1
ATOM 2090 C CA . ALA A 1 267 ? 15.524 22.805 -3.283 1.00 95.19 267 ALA A CA 1
ATOM 2091 C C . ALA A 1 267 ? 14.191 22.566 -2.553 1.00 95.19 267 ALA A C 1
ATOM 2093 O O . ALA A 1 267 ? 13.516 23.529 -2.209 1.00 95.19 267 ALA A O 1
ATOM 2094 N N . LEU A 1 268 ? 13.829 21.309 -2.270 1.00 97.12 268 LEU A N 1
ATOM 2095 C CA . LEU A 1 268 ? 12.706 20.967 -1.385 1.00 97.12 268 LEU A CA 1
ATOM 2096 C C . LEU A 1 268 ? 13.031 21.184 0.108 1.00 97.12 268 LEU A C 1
ATOM 2098 O O . LEU A 1 268 ? 12.124 21.158 0.941 1.00 97.12 268 LEU A O 1
ATOM 2102 N N . GLY A 1 269 ? 14.302 21.395 0.465 1.00 96.31 269 GLY A N 1
ATOM 2103 C CA . GLY A 1 269 ? 14.752 21.546 1.851 1.00 96.31 269 GLY A CA 1
ATOM 2104 C C . GLY A 1 269 ? 14.671 20.252 2.666 1.00 96.31 269 GLY A C 1
ATOM 2105 O O . GLY A 1 269 ? 14.348 20.305 3.847 1.00 96.31 269 GLY A O 1
ATOM 2106 N N . ILE A 1 270 ? 14.903 19.082 2.054 1.00 96.75 270 ILE A N 1
ATOM 2107 C CA . ILE A 1 270 ? 14.812 17.796 2.767 1.00 96.75 270 ILE A CA 1
ATOM 2108 C C . ILE A 1 270 ? 16.048 17.596 3.671 1.00 96.75 270 ILE A C 1
ATOM 2110 O O . ILE A 1 270 ? 17.161 17.515 3.134 1.00 96.75 270 ILE A O 1
ATOM 2114 N N . PRO A 1 271 ? 15.894 17.431 5.003 1.00 94.50 271 PRO A N 1
ATOM 2115 C CA . PRO A 1 271 ? 17.016 17.176 5.910 1.00 94.50 271 PRO A CA 1
ATOM 2116 C C . PRO A 1 271 ? 17.782 15.896 5.547 1.00 94.50 271 PRO A C 1
ATOM 2118 O O . PRO A 1 271 ? 17.180 14.863 5.246 1.00 94.50 271 PRO A O 1
ATOM 2121 N N . SER A 1 272 ? 19.116 15.956 5.584 1.00 92.19 272 SER A N 1
ATOM 2122 C CA . SER A 1 272 ? 20.024 14.888 5.116 1.00 92.19 272 SER A CA 1
ATOM 2123 C C . SER A 1 272 ? 19.928 13.574 5.900 1.00 92.19 272 SER A C 1
ATOM 2125 O O . SER A 1 272 ? 20.295 12.506 5.409 1.00 92.19 272 SER A O 1
ATOM 2127 N N . GLU A 1 273 ? 19.441 13.681 7.129 1.00 93.50 273 GLU A N 1
ATOM 2128 C CA . GLU A 1 273 ? 19.145 12.633 8.091 1.00 93.50 273 GLU A CA 1
ATOM 2129 C C . GLU A 1 273 ? 17.835 11.896 7.781 1.00 93.50 273 GLU A C 1
ATOM 2131 O O . GLU A 1 273 ? 17.699 10.748 8.178 1.00 93.50 273 GLU A O 1
ATOM 2136 N N . SER A 1 274 ? 16.909 12.520 7.040 1.00 94.31 274 SER A N 1
ATOM 2137 C CA . SER A 1 274 ? 15.604 11.952 6.657 1.00 94.31 274 SER A CA 1
ATOM 2138 C C . SER A 1 274 ? 15.540 11.522 5.187 1.00 94.31 274 SER A C 1
ATOM 2140 O O . SER A 1 274 ? 14.470 11.185 4.672 1.00 94.31 274 SER A O 1
ATOM 2142 N N . TRP A 1 275 ? 16.670 11.558 4.468 1.00 95.31 275 TRP A N 1
ATOM 2143 C CA . TRP A 1 275 ? 16.728 11.157 3.059 1.00 95.31 275 TRP A CA 1
ATOM 2144 C C . TRP A 1 275 ? 16.347 9.686 2.860 1.00 95.31 275 TRP A C 1
ATOM 2146 O O . TRP A 1 275 ? 15.727 9.370 1.848 1.00 95.31 275 TRP A O 1
ATOM 2156 N N . GLN A 1 276 ? 16.669 8.786 3.797 1.00 94.19 276 GLN A N 1
ATOM 2157 C CA . GLN A 1 276 ? 16.357 7.367 3.623 1.00 94.19 276 GLN A CA 1
ATOM 2158 C C . GLN A 1 276 ? 14.840 7.133 3.633 1.00 94.19 276 GLN A C 1
ATOM 2160 O O . GLN A 1 276 ? 14.307 6.523 2.703 1.00 94.19 276 GLN A O 1
ATOM 2165 N N . GLU A 1 277 ? 14.135 7.664 4.627 1.00 91.06 277 GLU A N 1
ATOM 2166 C CA . GLU A 1 277 ? 12.681 7.580 4.793 1.00 91.06 277 GLU A CA 1
ATOM 2167 C C . GLU A 1 277 ? 11.969 8.268 3.624 1.00 91.06 277 GLU A C 1
ATOM 2169 O O . GLU A 1 277 ? 11.084 7.686 2.993 1.00 91.06 277 GLU A O 1
ATOM 2174 N N . TYR A 1 278 ? 12.414 9.476 3.271 1.00 95.94 278 TYR A N 1
ATOM 2175 C CA . TYR A 1 278 ? 11.812 10.267 2.204 1.00 95.94 278 TYR A CA 1
ATOM 2176 C C . TYR A 1 278 ? 11.922 9.591 0.832 1.00 95.94 278 TYR A C 1
ATOM 2178 O O . TYR A 1 278 ? 10.929 9.465 0.108 1.00 95.94 278 TYR A O 1
ATOM 2186 N N . LEU A 1 279 ? 13.110 9.089 0.478 1.00 97.00 279 LEU A N 1
ATOM 2187 C CA . LEU A 1 279 ? 13.300 8.342 -0.765 1.00 97.00 279 LEU A CA 1
ATOM 2188 C C . LEU A 1 279 ? 12.529 7.011 -0.738 1.00 97.00 279 LEU A C 1
ATOM 2190 O O . LEU A 1 279 ? 11.999 6.611 -1.774 1.00 97.00 279 LEU A O 1
ATOM 2194 N N . THR A 1 280 ? 12.367 6.374 0.430 1.00 94.44 280 THR A N 1
ATOM 2195 C CA . THR A 1 280 ? 11.526 5.170 0.584 1.00 94.44 280 THR A CA 1
ATOM 2196 C C . THR A 1 280 ? 10.069 5.465 0.220 1.00 94.44 280 THR A C 1
ATOM 2198 O O . THR A 1 280 ? 9.497 4.742 -0.593 1.00 94.44 280 THR A O 1
ATOM 2201 N N . LEU A 1 281 ? 9.482 6.565 0.714 1.00 93.88 281 LEU A N 1
ATOM 2202 C CA . LEU A 1 281 ? 8.120 6.985 0.339 1.00 93.88 281 LEU A CA 1
ATOM 2203 C C . LEU A 1 281 ? 7.977 7.197 -1.182 1.00 93.88 281 LEU A C 1
ATOM 2205 O O . LEU A 1 281 ? 6.998 6.759 -1.789 1.00 93.88 281 LEU A O 1
ATOM 2209 N N . HIS A 1 282 ? 8.964 7.828 -1.829 1.00 95.94 282 HIS A N 1
ATOM 2210 C CA . HIS A 1 282 ? 8.922 8.074 -3.277 1.00 95.94 282 HIS A CA 1
ATOM 2211 C C . HIS A 1 282 ? 9.190 6.825 -4.138 1.00 95.94 282 HIS A C 1
ATOM 2213 O O . HIS A 1 282 ? 8.695 6.767 -5.270 1.00 95.94 282 HIS A O 1
ATOM 2219 N N . LEU A 1 283 ? 9.906 5.821 -3.617 1.00 95.12 283 LEU A N 1
ATOM 2220 C CA . LEU A 1 283 ? 10.078 4.507 -4.250 1.00 95.12 283 LEU A CA 1
ATOM 2221 C C . LEU A 1 283 ? 8.849 3.601 -4.071 1.00 95.12 283 LEU A C 1
ATOM 2223 O O . LEU A 1 283 ? 8.479 2.878 -5.000 1.00 95.12 283 LEU A O 1
ATOM 2227 N N . ALA A 1 284 ? 8.204 3.659 -2.906 1.00 91.81 284 ALA A N 1
ATOM 2228 C CA . ALA A 1 284 ? 7.049 2.836 -2.557 1.00 91.81 284 ALA A CA 1
ATOM 2229 C C . ALA A 1 284 ? 5.739 3.289 -3.220 1.00 91.81 284 ALA A C 1
ATOM 2231 O O . ALA A 1 284 ? 4.837 2.478 -3.398 1.00 91.81 284 ALA A O 1
ATOM 2232 N N . ALA A 1 285 ? 5.653 4.545 -3.669 1.00 91.62 285 ALA A N 1
ATOM 2233 C CA . ALA A 1 285 ? 4.468 5.091 -4.333 1.00 91.62 285 ALA A CA 1
ATOM 2234 C C . ALA A 1 285 ? 4.092 4.418 -5.676 1.00 91.62 285 ALA A C 1
ATOM 2236 O O . ALA A 1 285 ? 2.940 4.508 -6.091 1.00 91.62 285 ALA A O 1
ATOM 2237 N N . LEU A 1 286 ? 5.031 3.754 -6.366 1.00 92.25 286 LEU A N 1
ATOM 2238 C CA . LEU A 1 286 ? 4.780 2.995 -7.605 1.00 92.25 286 LEU A CA 1
ATOM 2239 C C . LEU A 1 286 ? 5.567 1.665 -7.591 1.00 92.25 286 LEU A C 1
ATOM 2241 O O . LEU A 1 286 ? 6.480 1.469 -8.401 1.00 92.25 286 LEU A O 1
ATOM 2245 N N . PRO A 1 287 ? 5.227 0.726 -6.685 1.00 87.19 287 PRO A N 1
ATOM 2246 C CA . PRO A 1 287 ? 6.115 -0.371 -6.291 1.00 87.19 287 PRO A CA 1
ATOM 2247 C C . PRO A 1 287 ? 6.335 -1.409 -7.404 1.00 87.19 287 PRO A C 1
ATOM 2249 O O . PRO A 1 287 ? 7.350 -2.100 -7.418 1.00 87.19 287 PRO A O 1
ATOM 2252 N N . GLY A 1 288 ? 5.419 -1.499 -8.376 1.00 85.81 288 GLY A N 1
ATOM 2253 C CA . GLY A 1 288 ? 5.596 -2.334 -9.569 1.00 85.81 288 GLY A CA 1
ATOM 2254 C C . GLY A 1 288 ? 6.668 -1.798 -10.525 1.00 85.81 288 GLY A C 1
ATOM 2255 O O . GLY A 1 288 ? 7.511 -2.563 -10.992 1.00 85.81 288 GLY A O 1
ATOM 2256 N N . TRP A 1 289 ? 6.680 -0.484 -10.780 1.00 91.81 289 TRP A N 1
ATOM 2257 C CA . TRP A 1 289 ? 7.688 0.146 -11.641 1.00 91.81 289 TRP A CA 1
ATOM 2258 C C . TRP A 1 289 ? 9.056 0.177 -10.964 1.00 91.81 289 TRP A C 1
ATOM 2260 O O . TRP A 1 289 ? 10.049 -0.206 -11.581 1.00 91.81 289 TRP A O 1
ATOM 2270 N N . THR A 1 290 ? 9.119 0.557 -9.686 1.00 93.06 290 THR A N 1
ATOM 2271 C CA . THR A 1 290 ? 10.388 0.580 -8.946 1.00 93.06 290 THR A CA 1
ATOM 2272 C C . THR A 1 290 ? 10.935 -0.825 -8.707 1.00 93.06 290 THR A C 1
ATOM 2274 O O . THR A 1 290 ? 12.133 -1.026 -8.876 1.00 93.06 290 THR A O 1
ATOM 2277 N N . GLY A 1 291 ? 10.088 -1.828 -8.449 1.00 89.69 291 GLY A N 1
ATOM 2278 C CA . GLY A 1 291 ? 10.498 -3.236 -8.382 1.00 89.69 291 GLY A CA 1
ATOM 2279 C C . GLY A 1 291 ? 11.062 -3.776 -9.705 1.00 89.69 291 GLY A C 1
ATOM 2280 O O . GLY A 1 291 ? 12.061 -4.499 -9.695 1.00 89.69 291 GLY A O 1
ATOM 2281 N N . PHE A 1 292 ? 10.487 -3.390 -10.851 1.00 89.06 292 PHE A N 1
ATOM 2282 C CA . PHE A 1 292 ? 11.013 -3.756 -12.175 1.00 89.06 292 PHE A CA 1
ATOM 2283 C C . PHE A 1 292 ? 12.351 -3.061 -12.477 1.00 89.06 292 PHE A C 1
ATOM 2285 O O . PHE A 1 292 ? 13.299 -3.726 -12.894 1.00 89.06 292 PHE A O 1
ATOM 2292 N N . ILE A 1 293 ? 12.469 -1.754 -12.212 1.00 93.19 293 ILE A N 1
ATOM 2293 C CA . ILE A 1 293 ? 13.720 -0.999 -12.406 1.00 93.19 293 ILE A CA 1
ATOM 2294 C C . ILE A 1 293 ? 14.828 -1.524 -11.480 1.00 93.19 293 ILE A C 1
ATOM 2296 O O . ILE A 1 293 ? 15.949 -1.737 -11.937 1.00 93.19 293 ILE A O 1
ATOM 2300 N N . LYS A 1 294 ? 14.513 -1.806 -10.208 1.00 91.75 294 LYS A N 1
ATOM 2301 C CA . LYS A 1 294 ? 15.433 -2.416 -9.234 1.00 91.75 294 LYS A CA 1
ATOM 2302 C C . LYS A 1 294 ? 15.959 -3.761 -9.736 1.00 91.75 294 LYS A C 1
ATOM 2304 O O . LYS A 1 294 ? 17.168 -3.955 -9.805 1.00 91.75 294 LYS A O 1
ATOM 2309 N N . TRP A 1 295 ? 15.062 -4.656 -10.165 1.00 89.19 295 TRP A N 1
ATOM 2310 C CA . TRP A 1 295 ? 15.461 -5.935 -10.757 1.00 89.19 295 TRP A CA 1
ATOM 2311 C C . TRP A 1 295 ? 16.334 -5.747 -12.003 1.00 89.19 295 TRP A C 1
ATOM 2313 O O . TRP A 1 295 ? 17.373 -6.391 -12.108 1.00 89.19 295 TRP A O 1
ATOM 2323 N N . ARG A 1 296 ? 15.966 -4.846 -12.925 1.00 88.38 296 ARG A N 1
ATOM 2324 C CA . ARG A 1 296 ? 16.764 -4.575 -14.131 1.00 88.38 296 ARG A CA 1
ATOM 2325 C C . ARG A 1 296 ? 18.175 -4.101 -13.793 1.00 88.38 296 ARG A C 1
ATOM 2327 O O . ARG A 1 296 ? 19.123 -4.602 -14.387 1.00 88.38 296 ARG A O 1
ATOM 2334 N N . ALA A 1 297 ? 18.319 -3.183 -12.838 1.00 90.25 297 ALA A N 1
ATOM 2335 C CA . ALA A 1 297 ? 19.617 -2.684 -12.391 1.00 90.25 297 ALA A CA 1
ATOM 2336 C C . ALA A 1 297 ? 20.497 -3.791 -11.778 1.00 90.25 297 ALA A C 1
ATOM 2338 O O . ALA A 1 297 ? 21.699 -3.824 -12.036 1.00 90.25 297 ALA A O 1
ATOM 2339 N N . ASP A 1 298 ? 19.900 -4.735 -11.043 1.00 88.12 298 ASP A N 1
ATOM 2340 C CA . ASP A 1 298 ? 20.601 -5.902 -10.491 1.00 88.12 298 ASP A CA 1
ATOM 2341 C C . ASP A 1 298 ? 20.959 -6.971 -11.555 1.00 88.12 298 ASP A C 1
ATOM 2343 O O . ASP A 1 298 ? 21.742 -7.877 -11.267 1.00 88.12 298 ASP A O 1
ATOM 2347 N N . GLN A 1 299 ? 20.406 -6.924 -12.777 1.00 85.69 299 GLN A N 1
ATOM 2348 C CA . GLN A 1 299 ? 20.692 -7.883 -13.861 1.00 85.69 299 GLN A CA 1
ATOM 2349 C C . GLN A 1 299 ? 21.595 -7.284 -14.955 1.00 85.69 299 GLN A C 1
ATOM 2351 O O . GLN A 1 299 ? 21.161 -7.023 -16.077 1.00 85.69 299 GLN A O 1
ATOM 2356 N N . ALA A 1 300 ? 22.887 -7.129 -14.653 1.00 78.94 300 ALA A N 1
ATOM 2357 C CA . ALA A 1 300 ? 23.885 -6.587 -15.587 1.00 78.94 300 ALA A CA 1
ATOM 2358 C C . ALA A 1 300 ? 24.033 -7.374 -16.913 1.00 78.94 300 ALA A C 1
ATOM 2360 O O . ALA A 1 300 ? 24.421 -6.796 -17.927 1.00 78.94 300 ALA A O 1
ATOM 2361 N N . ASP A 1 301 ? 23.692 -8.668 -16.931 1.00 83.38 301 ASP A N 1
ATOM 2362 C CA . ASP A 1 301 ? 23.716 -9.525 -18.131 1.00 83.38 301 ASP A CA 1
ATOM 2363 C C . ASP A 1 301 ? 22.425 -9.447 -18.980 1.00 83.38 301 ASP A C 1
ATOM 2365 O O . ASP A 1 301 ? 22.266 -10.192 -19.947 1.00 83.38 301 ASP A O 1
ATOM 2369 N N . TYR A 1 302 ? 21.466 -8.583 -18.626 1.00 85.06 302 TYR A N 1
ATOM 2370 C CA . TYR A 1 302 ? 20.185 -8.486 -19.328 1.00 85.06 302 TYR A CA 1
ATOM 2371 C C . TYR A 1 302 ? 20.269 -7.580 -20.565 1.00 85.06 302 TYR A C 1
ATOM 2373 O O . TYR A 1 302 ? 20.586 -6.397 -20.455 1.00 85.06 302 TYR A O 1
ATOM 2381 N N . GLU A 1 303 ? 19.923 -8.114 -21.740 1.00 86.38 303 GLU A N 1
ATOM 2382 C CA . GLU A 1 303 ? 20.069 -7.450 -23.050 1.00 86.38 303 GLU A CA 1
ATOM 2383 C C . GLU A 1 303 ? 19.466 -6.031 -23.079 1.00 86.38 303 GLU A C 1
ATOM 2385 O O . GLU A 1 303 ? 20.136 -5.069 -23.458 1.00 86.38 303 GLU A O 1
ATOM 2390 N N . TRP A 1 304 ? 18.232 -5.866 -22.586 1.00 86.19 304 TRP A N 1
ATOM 2391 C CA . TRP A 1 304 ? 17.557 -4.563 -22.527 1.00 86.19 304 TRP A CA 1
ATOM 2392 C C . TRP A 1 304 ? 18.182 -3.583 -21.531 1.00 86.19 304 TRP A C 1
ATOM 2394 O O . TRP A 1 304 ? 17.993 -2.377 -21.686 1.00 86.19 304 TRP A O 1
ATOM 2404 N N . GLN A 1 305 ? 18.906 -4.068 -20.519 1.00 90.75 305 GLN A N 1
ATOM 2405 C CA . GLN A 1 305 ? 19.629 -3.228 -19.563 1.00 90.75 305 GLN A CA 1
ATOM 2406 C C . GLN A 1 305 ? 20.994 -2.799 -20.108 1.00 90.75 305 GLN A C 1
ATOM 2408 O O . GLN A 1 305 ? 21.387 -1.654 -19.903 1.00 90.75 305 GLN A O 1
ATOM 2413 N N . GLN A 1 306 ? 21.682 -3.680 -20.841 1.00 88.06 306 GLN A N 1
ATOM 2414 C CA . GLN A 1 306 ? 22.935 -3.351 -21.528 1.00 88.06 306 GLN A CA 1
ATOM 2415 C C . GLN A 1 306 ? 22.721 -2.340 -22.663 1.00 88.06 306 GLN A C 1
ATOM 2417 O O . GLN A 1 306 ? 23.547 -1.452 -22.852 1.00 88.06 306 GLN A O 1
ATOM 2422 N N . ALA A 1 307 ? 21.609 -2.450 -23.397 1.00 87.38 307 ALA A N 1
ATOM 2423 C CA . ALA A 1 307 ? 21.262 -1.508 -24.460 1.00 87.38 307 ALA A CA 1
ATOM 2424 C C . ALA A 1 307 ? 20.679 -0.179 -23.938 1.00 87.38 307 ALA A C 1
ATOM 2426 O O . ALA A 1 307 ? 20.946 0.873 -24.517 1.00 87.38 307 ALA A O 1
ATOM 2427 N N . TYR A 1 308 ? 19.873 -0.221 -22.869 1.00 92.81 308 TYR A N 1
ATOM 2428 C CA . TYR A 1 308 ? 19.076 0.917 -22.394 1.00 92.81 308 TYR A CA 1
ATOM 2429 C C . TYR A 1 308 ? 19.067 0.977 -20.850 1.00 92.81 308 TYR A C 1
ATOM 2431 O O . TYR A 1 308 ? 18.127 0.485 -20.219 1.00 92.81 308 TYR A O 1
ATOM 2439 N N . PRO A 1 309 ? 20.100 1.542 -20.201 1.00 93.12 309 PRO A N 1
ATOM 2440 C CA . PRO A 1 309 ? 20.271 1.431 -18.751 1.00 93.12 309 PRO A CA 1
ATOM 2441 C C . PRO A 1 309 ? 19.241 2.249 -17.952 1.00 93.12 309 PRO A C 1
ATOM 2443 O O . PRO A 1 309 ? 19.118 3.463 -18.117 1.00 93.12 309 PRO A O 1
ATOM 2446 N N . ALA A 1 310 ? 18.539 1.591 -17.026 1.00 94.31 310 ALA A N 1
ATOM 2447 C CA . ALA A 1 310 ? 17.676 2.236 -16.032 1.00 94.31 310 ALA A CA 1
ATOM 2448 C C . ALA A 1 310 ? 18.014 1.776 -14.611 1.00 94.31 310 ALA A C 1
ATOM 2450 O O . ALA A 1 310 ? 18.275 0.597 -14.378 1.00 94.31 310 ALA A O 1
ATOM 2451 N N . ASP A 1 311 ? 17.950 2.699 -13.658 1.00 95.38 311 ASP A N 1
ATOM 2452 C CA . ASP A 1 311 ? 18.178 2.452 -12.236 1.00 95.38 311 ASP A CA 1
ATOM 2453 C C . ASP A 1 311 ? 17.300 3.372 -11.369 1.00 95.38 311 ASP A C 1
ATOM 2455 O O . ASP A 1 311 ? 16.573 4.241 -11.866 1.00 95.38 311 ASP A O 1
ATOM 2459 N N . LEU A 1 312 ? 17.343 3.154 -10.053 1.00 97.06 312 LEU A N 1
ATOM 2460 C CA . LEU A 1 312 ? 16.519 3.894 -9.102 1.00 97.06 312 LEU A CA 1
ATOM 2461 C C . LEU A 1 312 ? 16.969 5.348 -8.892 1.00 97.06 312 LEU A C 1
ATOM 2463 O O . LEU A 1 312 ? 16.121 6.169 -8.549 1.00 97.06 312 LEU A O 1
ATOM 2467 N N . THR A 1 313 ? 18.238 5.702 -9.135 1.00 97.94 313 THR A N 1
ATOM 2468 C CA . THR A 1 313 ? 18.679 7.106 -9.105 1.00 97.94 313 THR A CA 1
ATOM 2469 C C . THR A 1 313 ? 18.045 7.869 -10.256 1.00 97.94 313 THR A C 1
ATOM 2471 O O . THR A 1 313 ? 17.448 8.919 -10.036 1.00 97.94 313 THR A O 1
ATOM 2474 N N . GLN A 1 314 ? 18.098 7.321 -11.472 1.00 98.06 314 GLN A N 1
ATOM 2475 C CA . GLN A 1 314 ? 17.466 7.927 -12.642 1.00 98.06 314 GLN A CA 1
ATOM 2476 C C . GLN A 1 314 ? 15.947 8.065 -12.455 1.00 98.06 314 GLN A C 1
ATOM 2478 O O . GLN A 1 314 ? 15.384 9.112 -12.768 1.00 98.06 314 GLN A O 1
ATOM 2483 N N . TYR A 1 315 ? 15.282 7.047 -11.893 1.00 98.25 315 TYR A N 1
ATOM 2484 C CA . TYR A 1 315 ? 13.861 7.119 -11.528 1.00 98.25 315 TYR A CA 1
ATOM 2485 C C . TYR A 1 315 ? 13.571 8.249 -10.523 1.00 98.25 315 TYR A C 1
ATOM 2487 O O . TYR A 1 315 ? 12.649 9.043 -10.725 1.00 98.25 315 TYR A O 1
ATOM 2495 N N . LEU A 1 316 ? 14.362 8.343 -9.449 1.00 98.62 316 LEU A N 1
ATOM 2496 C CA . LEU A 1 316 ? 14.180 9.345 -8.397 1.00 98.62 316 LEU A CA 1
ATOM 2497 C C . LEU A 1 316 ? 14.505 10.766 -8.871 1.00 98.62 316 LEU A C 1
ATOM 2499 O O . LEU A 1 316 ? 13.788 11.686 -8.489 1.00 98.62 316 LEU A O 1
ATOM 2503 N N . ALA A 1 317 ? 15.516 10.949 -9.724 1.00 98.31 317 ALA A N 1
ATOM 2504 C CA . ALA A 1 317 ? 15.871 12.242 -10.311 1.00 98.31 317 ALA A CA 1
ATOM 2505 C C . ALA A 1 317 ? 14.701 12.831 -11.116 1.00 98.31 317 ALA A C 1
ATOM 2507 O O . ALA A 1 317 ? 14.323 13.983 -10.907 1.00 98.31 317 ALA A O 1
ATOM 2508 N N . VAL A 1 318 ? 14.063 12.014 -11.965 1.00 98.00 318 VAL A N 1
ATOM 2509 C CA . VAL A 1 318 ? 12.847 12.415 -12.688 1.00 98.00 318 VAL A CA 1
ATOM 2510 C C . VAL A 1 318 ? 11.700 12.676 -11.705 1.00 98.00 318 VAL A C 1
ATOM 2512 O O . VAL A 1 318 ? 11.081 13.738 -11.750 1.00 98.00 318 VAL A O 1
ATOM 2515 N N . ARG A 1 319 ? 11.421 11.748 -10.776 1.00 98.12 319 ARG A N 1
ATOM 2516 C CA . ARG A 1 319 ? 10.269 11.858 -9.860 1.00 98.12 319 ARG A CA 1
ATOM 2517 C C . ARG A 1 319 ? 10.355 13.071 -8.936 1.00 98.12 319 ARG A C 1
ATOM 2519 O O . ARG A 1 319 ? 9.355 13.770 -8.791 1.00 98.12 319 ARG A O 1
ATOM 2526 N N . LEU A 1 320 ? 11.509 13.338 -8.324 1.00 98.12 320 LEU A N 1
ATOM 2527 C CA . LEU A 1 320 ? 11.662 14.479 -7.420 1.00 98.12 320 LEU A CA 1
ATOM 2528 C C . LEU A 1 320 ? 11.718 15.825 -8.150 1.00 98.12 320 LEU A C 1
ATOM 2530 O O . LEU A 1 320 ? 11.350 16.826 -7.540 1.00 98.12 320 LEU A O 1
ATOM 2534 N N . TRP A 1 321 ? 12.062 15.865 -9.442 1.00 97.38 321 TRP A N 1
ATOM 2535 C CA . TRP A 1 321 ? 11.913 17.088 -10.232 1.00 97.38 321 TRP A CA 1
ATOM 2536 C C . TRP A 1 321 ? 10.440 17.512 -10.351 1.00 97.38 321 TRP A C 1
ATOM 2538 O O . TRP A 1 321 ? 10.104 18.643 -10.003 1.00 97.38 321 TRP A O 1
ATOM 2548 N N . TYR A 1 322 ? 9.535 16.602 -10.741 1.00 96.94 322 TYR A N 1
ATOM 2549 C CA . TYR A 1 322 ? 8.097 16.915 -10.789 1.00 96.94 322 TYR A CA 1
ATOM 2550 C C . TYR A 1 322 ? 7.538 17.278 -9.402 1.00 96.94 322 TYR A C 1
ATOM 2552 O O . TYR A 1 322 ? 6.734 18.201 -9.295 1.00 96.94 322 TYR A O 1
ATOM 2560 N N . VAL A 1 323 ? 7.988 16.600 -8.336 1.00 97.50 323 VAL A N 1
ATOM 2561 C CA . VAL A 1 323 ? 7.607 16.934 -6.948 1.00 97.50 323 VAL A CA 1
ATOM 2562 C C . VAL A 1 323 ? 8.040 18.356 -6.589 1.00 97.50 323 VAL A C 1
ATOM 2564 O O . VAL A 1 323 ? 7.221 19.113 -6.079 1.00 97.50 323 VAL A O 1
ATOM 2567 N N . ARG A 1 324 ? 9.294 18.735 -6.876 1.00 96.12 324 ARG A N 1
ATOM 2568 C CA . ARG A 1 324 ? 9.833 20.078 -6.615 1.00 96.12 324 ARG A CA 1
ATOM 2569 C C . ARG A 1 324 ? 8.989 21.160 -7.276 1.00 96.12 324 ARG A C 1
ATOM 2571 O O . ARG A 1 324 ? 8.576 22.106 -6.614 1.00 96.12 324 ARG A O 1
ATOM 2578 N N . GLU A 1 325 ? 8.746 21.023 -8.576 1.00 95.81 325 GLU A N 1
ATOM 2579 C CA . GLU A 1 325 ? 8.052 22.052 -9.349 1.00 95.81 325 GLU A CA 1
ATOM 2580 C C . GLU A 1 325 ? 6.577 22.175 -8.950 1.00 95.81 325 GLU A C 1
ATOM 2582 O O . GLU A 1 325 ? 6.108 23.285 -8.719 1.00 95.81 325 GLU A O 1
ATOM 2587 N N . LEU A 1 326 ? 5.851 21.059 -8.813 1.00 95.38 326 LEU A N 1
ATOM 2588 C CA . LEU A 1 326 ? 4.416 21.090 -8.505 1.00 95.38 326 LEU A CA 1
ATOM 2589 C C . LEU A 1 326 ? 4.126 21.499 -7.053 1.00 95.38 326 LEU A C 1
ATOM 2591 O O . LEU A 1 326 ? 3.133 22.180 -6.806 1.00 95.38 326 LEU A O 1
ATOM 2595 N N . VAL A 1 327 ? 5.004 21.162 -6.100 1.00 96.12 327 VAL A N 1
ATOM 2596 C CA . VAL A 1 327 ? 4.885 21.642 -4.711 1.00 96.12 327 VAL A CA 1
ATOM 2597 C C . VAL A 1 327 ? 5.220 23.136 -4.612 1.00 96.12 327 VAL A C 1
ATOM 2599 O O . VAL A 1 327 ? 4.493 23.858 -3.935 1.00 96.12 327 VAL A O 1
ATOM 2602 N N . GLU A 1 328 ? 6.240 23.643 -5.321 1.00 95.56 328 GLU A N 1
ATOM 2603 C CA . GLU A 1 328 ? 6.501 25.094 -5.391 1.00 95.56 328 GLU A CA 1
ATOM 2604 C C . GLU A 1 328 ? 5.308 25.841 -6.011 1.00 95.56 328 GLU A C 1
ATOM 2606 O O . GLU A 1 328 ? 4.858 26.821 -5.427 1.00 95.56 328 GLU A O 1
ATOM 2611 N N . ILE A 1 329 ? 4.743 25.369 -7.131 1.00 92.88 329 ILE A N 1
ATOM 2612 C CA . ILE A 1 329 ? 3.565 25.992 -7.768 1.00 92.88 329 ILE A CA 1
ATOM 2613 C C . ILE A 1 329 ? 2.377 26.026 -6.797 1.00 92.88 329 ILE A C 1
ATOM 2615 O O . ILE A 1 329 ? 1.880 27.106 -6.476 1.00 92.88 329 ILE A O 1
ATOM 2619 N N . GLN A 1 330 ? 1.967 24.872 -6.258 1.00 92.12 330 GLN A N 1
ATOM 2620 C CA . GLN A 1 330 ? 0.789 24.785 -5.390 1.00 92.12 330 GLN A CA 1
ATOM 2621 C C . GLN A 1 330 ? 0.944 25.638 -4.117 1.00 92.12 330 GLN A C 1
ATOM 2623 O O . GLN A 1 330 ? -0.008 26.297 -3.698 1.00 92.12 330 GLN A O 1
ATOM 2628 N N . CYS A 1 331 ? 2.134 25.666 -3.506 1.00 93.19 331 CYS A N 1
ATOM 2629 C CA . CYS A 1 331 ? 2.405 26.493 -2.328 1.00 93.19 331 CYS A CA 1
ATOM 2630 C C . CYS A 1 331 ? 2.474 27.994 -2.647 1.00 93.19 331 CYS A C 1
ATOM 2632 O O . CYS A 1 331 ? 2.035 28.802 -1.826 1.00 93.19 331 CYS A O 1
ATOM 2634 N N . ARG A 1 332 ? 2.959 28.386 -3.831 1.00 91.69 332 ARG A N 1
ATOM 2635 C CA . ARG A 1 332 ? 2.964 29.791 -4.265 1.00 91.69 332 ARG A CA 1
ATOM 2636 C C . ARG A 1 332 ? 1.564 30.313 -4.541 1.00 91.69 332 ARG A C 1
ATOM 2638 O O . ARG A 1 332 ? 1.250 31.416 -4.104 1.00 91.69 332 ARG A O 1
ATOM 2645 N N . GLU A 1 333 ? 0.744 29.534 -5.235 1.00 88.00 333 GLU A N 1
ATOM 2646 C CA . GLU A 1 333 ? -0.590 29.956 -5.667 1.00 88.00 333 GLU A CA 1
ATOM 2647 C C . GLU A 1 333 ? -1.607 29.948 -4.519 1.00 88.00 333 GLU A C 1
ATOM 2649 O O . GLU A 1 333 ? -2.367 30.902 -4.374 1.00 88.00 333 GLU A O 1
ATOM 2654 N N . GLU A 1 334 ? -1.597 28.924 -3.659 1.00 87.62 334 GLU A N 1
ATOM 2655 C CA . GLU A 1 334 ? -2.575 28.814 -2.566 1.00 87.62 334 GLU A CA 1
ATOM 2656 C C . GLU A 1 334 ? -2.160 29.511 -1.268 1.00 87.62 334 GLU A C 1
ATOM 2658 O O . GLU A 1 334 ? -3.037 29.913 -0.504 1.00 87.62 334 GLU A O 1
ATOM 2663 N N . LEU A 1 335 ? -0.855 29.610 -0.981 1.00 89.25 335 LEU A N 1
ATOM 2664 C CA . LEU A 1 335 ? -0.326 30.050 0.322 1.00 89.25 335 LEU A CA 1
ATOM 2665 C C . LEU A 1 335 ? 0.686 31.211 0.225 1.00 89.25 335 LEU A C 1
ATOM 2667 O O . LEU A 1 335 ? 1.063 31.777 1.249 1.00 89.25 335 LEU A O 1
ATOM 2671 N N . GLY A 1 336 ? 1.176 31.558 -0.972 1.00 89.56 336 GLY A N 1
ATOM 2672 C CA . GLY A 1 336 ? 2.221 32.572 -1.184 1.00 89.56 336 GLY A CA 1
ATOM 2673 C C . GLY A 1 336 ? 3.642 32.176 -0.746 1.00 89.56 336 GLY A C 1
ATOM 2674 O O . GLY A 1 336 ? 4.594 32.924 -0.990 1.00 89.56 336 GLY A O 1
ATOM 2675 N N . ILE A 1 337 ? 3.814 31.011 -0.118 1.00 92.75 337 ILE A N 1
ATOM 2676 C CA . ILE A 1 337 ? 5.093 30.533 0.431 1.00 92.75 337 ILE A CA 1
ATOM 2677 C C . ILE A 1 337 ? 5.892 29.722 -0.600 1.00 92.75 337 ILE A C 1
ATOM 2679 O O . ILE A 1 337 ? 5.383 29.354 -1.655 1.00 92.75 337 ILE A O 1
ATOM 2683 N N . ALA A 1 338 ? 7.161 29.444 -0.297 1.00 95.62 338 ALA A N 1
ATOM 2684 C CA . ALA A 1 338 ? 7.948 28.471 -1.056 1.00 95.62 338 ALA A CA 1
ATOM 2685 C C . ALA A 1 338 ? 7.508 27.033 -0.721 1.00 95.62 338 ALA A C 1
ATOM 2687 O O . ALA A 1 338 ? 7.109 26.755 0.409 1.00 95.62 338 ALA A O 1
ATOM 2688 N N . GLY A 1 339 ? 7.647 26.109 -1.666 1.00 94.81 339 GLY A N 1
ATOM 2689 C CA . GLY A 1 339 ? 7.333 24.684 -1.531 1.00 94.81 339 GLY A CA 1
ATOM 2690 C C . GLY A 1 339 ? 8.372 23.870 -0.751 1.00 94.81 339 GLY A C 1
ATOM 2691 O O . GLY A 1 339 ? 8.601 22.706 -1.076 1.00 94.81 339 GLY A O 1
ATOM 2692 N N . THR A 1 340 ? 9.043 24.469 0.238 1.00 97.31 340 THR A N 1
ATOM 2693 C CA . THR A 1 340 ? 10.103 23.809 1.021 1.00 97.31 340 THR A CA 1
ATOM 2694 C C . THR A 1 340 ? 9.576 23.252 2.341 1.00 97.31 340 THR A C 1
ATOM 2696 O O . THR A 1 340 ? 8.626 23.781 2.921 1.00 97.31 340 THR A O 1
ATOM 2699 N N . VAL A 1 341 ? 10.219 22.206 2.865 1.00 96.25 341 VAL A N 1
ATOM 2700 C CA . VAL A 1 341 ? 9.866 21.603 4.165 1.00 96.25 341 VAL A CA 1
ATOM 2701 C C . VAL A 1 341 ? 9.947 22.617 5.310 1.00 96.25 341 VAL A C 1
ATOM 2703 O O . VAL A 1 341 ? 9.072 22.612 6.176 1.00 96.25 341 VAL A O 1
ATOM 2706 N N . ASP A 1 342 ? 10.922 23.529 5.291 1.00 96.50 342 ASP A N 1
ATOM 2707 C CA . ASP A 1 342 ? 11.031 24.617 6.273 1.00 96.50 342 ASP A CA 1
ATOM 2708 C C . ASP A 1 342 ? 9.853 25.596 6.189 1.00 96.50 342 ASP A C 1
ATOM 2710 O O . ASP A 1 342 ? 9.280 25.973 7.213 1.00 96.50 342 ASP A O 1
ATOM 2714 N N . ALA A 1 343 ? 9.457 25.994 4.975 1.00 96.38 343 ALA A N 1
ATOM 2715 C CA . ALA A 1 343 ? 8.342 26.913 4.761 1.00 96.38 343 ALA A CA 1
ATOM 2716 C C . ALA A 1 343 ? 6.998 26.275 5.149 1.00 96.38 343 ALA A C 1
ATOM 2718 O O . ALA A 1 343 ? 6.196 26.911 5.833 1.00 96.38 343 ALA A O 1
ATOM 2719 N N . LEU A 1 344 ? 6.786 25.003 4.796 1.00 96.12 344 LEU A N 1
ATOM 2720 C CA . LEU A 1 344 ? 5.631 24.204 5.217 1.00 96.12 344 LEU A CA 1
ATOM 2721 C C . LEU A 1 344 ? 5.589 24.016 6.742 1.00 96.12 344 LEU A C 1
ATOM 2723 O O . LEU A 1 344 ? 4.538 24.179 7.361 1.00 96.12 344 LEU A O 1
ATOM 2727 N N . SER A 1 345 ? 6.732 23.739 7.372 1.00 96.06 345 SER A N 1
ATOM 2728 C CA . SER A 1 345 ? 6.831 23.587 8.829 1.00 96.06 345 SER A CA 1
ATOM 2729 C C . SER A 1 345 ? 6.562 24.901 9.564 1.00 96.06 345 SER A C 1
ATOM 2731 O O . SER A 1 345 ? 5.848 24.913 10.568 1.00 96.06 345 SER A O 1
ATOM 2733 N N . ALA A 1 346 ? 7.083 26.017 9.047 1.00 96.06 346 ALA A N 1
ATOM 2734 C CA . ALA A 1 346 ? 6.811 27.352 9.566 1.00 96.06 346 ALA A CA 1
ATOM 2735 C C . ALA A 1 346 ? 5.350 27.776 9.337 1.00 96.06 346 ALA A C 1
ATOM 2737 O O . ALA A 1 346 ? 4.788 28.464 10.187 1.00 96.06 346 ALA A O 1
ATOM 2738 N N . TYR A 1 347 ? 4.720 27.352 8.235 1.00 94.69 347 TYR A N 1
ATOM 2739 C CA . TYR A 1 347 ? 3.290 27.550 7.994 1.00 94.69 347 TYR A CA 1
ATOM 2740 C C . TYR A 1 347 ? 2.453 26.819 9.049 1.00 94.69 347 TYR A C 1
ATOM 2742 O O . TYR A 1 347 ? 1.700 27.468 9.768 1.00 94.69 347 TYR A O 1
ATOM 2750 N N . LEU A 1 348 ? 2.663 25.510 9.226 1.00 94.94 348 LEU A N 1
ATOM 2751 C CA . LEU A 1 348 ? 1.959 24.693 10.227 1.00 94.94 348 LEU A CA 1
ATOM 2752 C C . LEU A 1 348 ? 2.104 25.251 11.653 1.00 94.94 348 LEU A C 1
ATOM 2754 O O . LEU A 1 348 ? 1.135 25.282 12.406 1.00 94.94 348 LEU A O 1
ATOM 2758 N N . GLN A 1 349 ? 3.292 25.750 12.010 1.00 94.81 349 GLN A N 1
ATOM 2759 C CA . GLN A 1 349 ? 3.544 26.346 13.325 1.00 94.81 349 GLN A CA 1
ATOM 2760 C C . GLN A 1 349 ? 2.869 27.720 13.519 1.00 94.81 349 GLN A C 1
ATOM 2762 O O . GLN A 1 349 ? 2.485 28.059 14.638 1.00 94.81 349 GLN A O 1
ATOM 2767 N N . ARG A 1 350 ? 2.759 28.540 12.462 1.00 93.81 350 ARG A N 1
ATOM 2768 C CA . ARG A 1 350 ? 2.265 29.932 12.544 1.00 93.81 350 ARG A CA 1
ATOM 2769 C C . ARG A 1 350 ? 0.784 30.095 12.203 1.00 93.81 350 ARG A C 1
ATOM 2771 O O . ARG A 1 350 ? 0.188 31.071 12.646 1.00 93.81 350 ARG A O 1
ATOM 2778 N N . ARG A 1 351 ? 0.223 29.199 11.387 1.00 94.06 351 ARG A N 1
ATOM 2779 C CA . ARG A 1 351 ? -1.128 29.282 10.806 1.00 94.06 351 ARG A CA 1
ATOM 2780 C C . ARG A 1 351 ? -1.940 27.981 11.004 1.00 94.06 351 ARG A C 1
ATOM 2782 O O . ARG A 1 351 ? -2.373 27.364 10.025 1.00 94.06 351 ARG A O 1
ATOM 2789 N N . PRO A 1 352 ? -2.116 27.506 12.255 1.00 95.25 352 PRO A N 1
ATOM 2790 C CA . PRO A 1 352 ? -2.797 26.242 12.535 1.00 95.25 352 PRO A CA 1
ATOM 2791 C C . PRO A 1 352 ? -4.302 26.286 12.220 1.00 95.25 352 PRO A C 1
ATOM 2793 O O . PRO A 1 352 ? -4.867 25.261 11.838 1.00 95.25 352 PRO A O 1
ATOM 2796 N N . GLY A 1 353 ? -4.958 27.445 12.350 1.00 94.25 353 GLY A N 1
ATOM 2797 C CA . GLY A 1 353 ? -6.381 27.604 12.052 1.00 94.25 353 GLY A CA 1
ATOM 2798 C C . GLY A 1 353 ? -6.662 27.607 10.549 1.00 94.25 353 GLY A C 1
ATOM 2799 O O . GLY A 1 353 ? -7.573 26.921 10.083 1.00 94.25 353 GLY A O 1
ATOM 2800 N N . ALA A 1 354 ? -5.836 28.311 9.773 1.00 93.06 354 ALA A N 1
ATOM 2801 C CA . ALA A 1 354 ? -5.893 28.323 8.316 1.00 93.06 354 ALA A CA 1
ATOM 2802 C C . ALA A 1 354 ? -5.609 26.932 7.730 1.00 93.06 354 ALA A C 1
ATOM 2804 O O . ALA A 1 354 ? -6.375 26.443 6.896 1.00 93.06 354 ALA A O 1
ATOM 2805 N N . TYR A 1 355 ? -4.570 26.256 8.237 1.00 94.81 355 TYR A N 1
ATOM 2806 C CA . TYR A 1 355 ? -4.279 24.855 7.931 1.00 94.81 355 TYR A CA 1
ATOM 2807 C C . TYR A 1 355 ? -5.491 23.948 8.190 1.00 94.81 355 TYR A C 1
ATOM 2809 O O . TYR A 1 355 ? -5.895 23.201 7.295 1.00 94.81 355 TYR A O 1
ATOM 2817 N N . PHE A 1 356 ? -6.095 24.034 9.382 1.00 94.50 356 PHE A N 1
ATOM 2818 C CA . PHE A 1 356 ? -7.242 23.205 9.747 1.00 94.50 356 PHE A CA 1
ATOM 2819 C C . PHE A 1 356 ? -8.437 23.446 8.822 1.00 94.50 356 PHE A C 1
ATOM 2821 O O . PHE A 1 356 ? -8.994 22.485 8.298 1.00 94.50 356 PHE A O 1
ATOM 2828 N N . LEU A 1 357 ? -8.816 24.706 8.568 1.00 93.69 357 LEU A N 1
ATOM 2829 C CA . LEU A 1 357 ? -9.944 25.020 7.684 1.00 93.69 357 LEU A CA 1
ATOM 2830 C C . LEU A 1 357 ? -9.710 24.499 6.259 1.00 93.69 357 LEU A C 1
ATOM 2832 O O . LEU A 1 357 ? -10.613 23.903 5.673 1.00 93.69 357 LEU A O 1
ATOM 2836 N N . ARG A 1 358 ? -8.496 24.661 5.717 1.00 92.94 358 ARG A N 1
ATOM 2837 C CA . ARG A 1 358 ? -8.116 24.134 4.396 1.00 92.94 358 ARG A CA 1
ATOM 2838 C C . ARG A 1 358 ? -8.204 22.596 4.358 1.00 92.94 358 ARG A C 1
ATOM 2840 O O . ARG A 1 358 ? -8.889 22.049 3.492 1.00 92.94 358 ARG A O 1
ATOM 2847 N N . ARG A 1 359 ? -7.637 21.897 5.352 1.00 93.31 359 ARG A N 1
ATOM 2848 C CA . ARG A 1 359 ? -7.711 20.426 5.484 1.00 93.31 359 ARG A CA 1
ATOM 2849 C C . ARG A 1 359 ? -9.147 19.918 5.649 1.00 93.31 359 ARG A C 1
ATOM 2851 O O . ARG A 1 359 ? -9.553 18.984 4.961 1.00 93.31 359 ARG A O 1
ATOM 2858 N N . ALA A 1 360 ? -9.929 20.530 6.537 1.00 90.50 360 ALA A N 1
ATOM 2859 C CA . ALA A 1 360 ? -11.314 20.153 6.812 1.00 90.50 360 ALA A CA 1
ATOM 2860 C C . ALA A 1 360 ? -12.212 20.363 5.583 1.00 90.50 360 ALA A C 1
ATOM 2862 O O . ALA A 1 360 ? -13.037 19.501 5.284 1.00 90.50 360 ALA A O 1
ATOM 2863 N N . ARG A 1 361 ? -11.995 21.448 4.824 1.00 91.50 361 ARG A N 1
ATOM 2864 C CA . ARG A 1 361 ? -12.653 21.708 3.536 1.00 91.50 361 ARG A CA 1
ATOM 2865 C C . ARG A 1 361 ? -12.348 20.613 2.510 1.00 91.50 361 ARG A C 1
ATOM 2867 O O . ARG A 1 361 ? -13.273 20.075 1.912 1.00 91.50 361 ARG A O 1
ATOM 2874 N N . VAL A 1 362 ? -11.073 20.266 2.305 1.00 90.62 362 VAL A N 1
ATOM 2875 C CA . VAL A 1 362 ? -10.667 19.204 1.357 1.00 90.62 362 VAL A CA 1
ATOM 2876 C C . VAL A 1 362 ? -11.202 17.832 1.783 1.00 90.62 362 VAL A C 1
ATOM 2878 O O . VAL A 1 362 ? -11.612 17.044 0.936 1.00 90.62 362 VAL A O 1
ATOM 2881 N N . ALA A 1 363 ? -11.269 17.567 3.088 1.00 87.56 363 ALA A N 1
ATOM 2882 C CA . ALA A 1 363 ? -11.850 16.348 3.644 1.00 87.56 363 ALA A CA 1
ATOM 2883 C C . ALA A 1 363 ? -13.396 16.336 3.694 1.00 87.56 363 ALA A C 1
ATOM 2885 O O . ALA A 1 363 ? -13.958 15.335 4.127 1.00 87.56 363 ALA A O 1
ATOM 2886 N N . GLY A 1 364 ? -14.078 17.415 3.284 1.00 87.44 364 GLY A N 1
ATOM 2887 C CA . GLY A 1 364 ? -15.545 17.515 3.268 1.00 87.44 364 GLY A CA 1
ATOM 2888 C C . GLY A 1 364 ? -16.220 17.708 4.634 1.00 87.44 364 GLY A C 1
ATOM 2889 O O . GLY A 1 364 ? -17.435 17.574 4.718 1.00 87.44 364 GLY A O 1
ATOM 2890 N N . ARG A 1 365 ? -15.461 18.026 5.693 1.00 84.81 365 ARG A N 1
ATOM 2891 C CA . ARG A 1 365 ? -15.926 18.023 7.098 1.00 84.81 365 ARG A CA 1
ATOM 2892 C C . ARG A 1 365 ? -16.428 19.371 7.631 1.00 84.81 365 ARG A C 1
ATOM 2894 O O . ARG A 1 365 ? -16.755 19.466 8.811 1.00 84.81 365 ARG A O 1
ATOM 2901 N N . LEU A 1 366 ? -16.403 20.436 6.828 1.00 86.50 366 LEU A N 1
ATOM 2902 C CA . LEU A 1 366 ? -16.884 21.751 7.266 1.00 86.50 366 LEU A CA 1
ATOM 2903 C C . LEU A 1 366 ? -18.407 21.872 7.089 1.00 86.50 366 LEU A C 1
ATOM 2905 O O . LEU A 1 366 ? -18.921 21.470 6.043 1.00 86.50 366 LEU A O 1
ATOM 2909 N N . PRO A 1 367 ? -19.121 22.522 8.029 1.00 86.12 367 PRO A N 1
ATOM 2910 C CA . PRO A 1 367 ? -20.501 22.953 7.824 1.00 86.12 367 PRO A CA 1
ATOM 2911 C C . PRO A 1 367 ? -20.675 23.748 6.522 1.00 86.12 367 PRO A C 1
ATOM 2913 O O . PRO A 1 367 ? -19.748 24.414 6.052 1.00 86.12 367 PRO A O 1
ATOM 2916 N N . ALA A 1 368 ? -21.869 23.699 5.929 1.00 86.25 368 ALA A N 1
ATOM 2917 C CA . ALA A 1 368 ? -22.122 24.289 4.611 1.00 86.25 368 ALA A CA 1
ATOM 2918 C C . ALA A 1 368 ? -21.859 25.809 4.557 1.00 86.25 368 ALA A C 1
ATOM 2920 O O . ALA A 1 368 ? -21.339 26.312 3.561 1.00 86.25 368 ALA A O 1
ATOM 2921 N N . ASP A 1 369 ? -22.158 26.538 5.635 1.00 88.75 369 ASP A N 1
ATOM 2922 C CA . ASP A 1 369 ? -21.915 27.979 5.723 1.00 88.75 369 ASP A CA 1
ATOM 2923 C C . ASP A 1 369 ? -20.417 28.304 5.873 1.00 88.75 369 ASP A C 1
ATOM 2925 O O . ASP A 1 369 ? -19.931 29.249 5.253 1.00 88.75 369 ASP A O 1
ATOM 2929 N N . TYR A 1 370 ? -19.658 27.499 6.627 1.00 90.06 370 TYR A N 1
ATOM 2930 C CA . TYR A 1 370 ? -18.200 27.630 6.718 1.00 90.06 370 TYR A CA 1
ATOM 2931 C C . TYR A 1 370 ? -17.487 27.195 5.446 1.00 90.06 370 TYR A C 1
ATOM 2933 O O . TYR A 1 370 ? -16.516 27.843 5.067 1.00 90.06 370 TYR A O 1
ATOM 2941 N N . THR A 1 371 ? -18.008 26.197 4.733 1.00 91.25 371 THR A N 1
ATOM 2942 C CA . THR A 1 371 ? -17.550 25.850 3.383 1.00 91.25 371 THR A CA 1
ATOM 2943 C C . THR A 1 371 ? -17.712 27.044 2.438 1.00 91.25 371 THR A C 1
ATOM 2945 O O . THR A 1 371 ? -16.755 27.410 1.760 1.00 91.25 371 THR A O 1
ATOM 2948 N N . GLU A 1 372 ? -18.860 27.734 2.453 1.00 91.81 372 GLU A N 1
ATOM 2949 C CA . GLU A 1 372 ? -19.054 28.930 1.623 1.00 91.81 372 GLU A CA 1
ATOM 2950 C C . GLU A 1 372 ? -18.173 30.116 2.069 1.00 91.81 372 GLU A C 1
ATOM 2952 O O . GLU A 1 372 ? -17.580 30.793 1.227 1.00 91.81 372 GLU A O 1
ATOM 2957 N N . LYS A 1 373 ? -18.032 30.363 3.382 1.00 92.62 373 LYS A N 1
ATOM 2958 C CA . LYS A 1 373 ? -17.117 31.388 3.931 1.00 92.62 373 LYS A CA 1
ATOM 2959 C C . LYS A 1 373 ? -15.669 31.135 3.473 1.00 92.62 373 LYS A C 1
ATOM 2961 O O . LYS A 1 373 ? -15.001 32.068 3.030 1.00 92.62 373 LYS A O 1
ATOM 2966 N N . VAL A 1 374 ? -15.216 29.881 3.534 1.00 91.50 374 VAL A N 1
ATOM 2967 C CA . VAL A 1 374 ? -13.887 29.420 3.097 1.00 91.50 374 VAL A CA 1
ATOM 2968 C C . VAL A 1 374 ? -13.701 29.560 1.582 1.00 91.50 374 VAL A C 1
ATOM 2970 O O . VAL A 1 374 ? -12.685 30.097 1.143 1.00 91.50 374 VAL A O 1
ATOM 2973 N N . ASP A 1 375 ? -14.678 29.148 0.774 1.00 90.31 375 ASP A N 1
ATOM 2974 C CA . ASP A 1 375 ? -14.588 29.242 -0.689 1.00 90.31 375 ASP A CA 1
ATOM 2975 C C . ASP A 1 375 ? -14.590 30.689 -1.183 1.00 90.31 375 ASP A C 1
ATOM 2977 O O . ASP A 1 375 ? -13.789 31.045 -2.051 1.00 90.31 375 ASP A O 1
ATOM 2981 N N . ARG A 1 376 ? -15.408 31.557 -0.576 1.00 89.69 376 ARG A N 1
ATOM 2982 C CA . ARG A 1 376 ? -15.359 33.005 -0.821 1.00 89.69 376 ARG A CA 1
ATOM 2983 C C . ARG A 1 376 ? -13.996 33.590 -0.437 1.00 89.69 376 ARG A C 1
ATOM 2985 O O . ARG A 1 376 ? -13.466 34.400 -1.191 1.00 89.69 376 ARG A O 1
ATOM 2992 N N . LEU A 1 377 ? -13.412 33.178 0.693 1.00 87.94 377 LEU A N 1
ATOM 2993 C CA . LEU A 1 377 ? -12.106 33.671 1.146 1.00 87.94 377 LEU A CA 1
ATOM 2994 C C . LEU A 1 377 ? -10.952 33.216 0.236 1.00 87.94 377 LEU A C 1
ATOM 2996 O O . LEU A 1 377 ? -10.041 34.003 -0.022 1.00 87.94 377 LEU A O 1
ATOM 3000 N N . ARG A 1 378 ? -11.000 31.990 -0.301 1.00 85.12 378 ARG A N 1
ATOM 3001 C CA . ARG A 1 378 ? -10.053 31.511 -1.323 1.00 85.12 378 ARG A CA 1
ATOM 3002 C C . ARG A 1 378 ? -10.219 32.279 -2.640 1.00 85.12 378 ARG A C 1
ATOM 3004 O O . ARG A 1 378 ? -9.231 32.751 -3.194 1.00 85.12 378 ARG A O 1
ATOM 3011 N N . ALA A 1 379 ? -11.456 32.460 -3.108 1.00 84.44 379 ALA A N 1
ATOM 3012 C CA . ALA A 1 379 ? -11.754 33.101 -4.391 1.00 84.44 379 ALA A CA 1
ATOM 3013 C C . ALA A 1 379 ? -11.610 34.637 -4.402 1.00 84.44 379 ALA A C 1
ATOM 3015 O O . ALA A 1 379 ? -11.541 35.226 -5.479 1.00 84.44 379 ALA A O 1
ATOM 3016 N N . ALA A 1 380 ? -11.569 35.297 -3.239 1.00 78.62 380 ALA A N 1
ATOM 3017 C CA . ALA A 1 380 ? -11.490 36.758 -3.137 1.00 78.62 380 ALA A CA 1
ATOM 3018 C C . ALA A 1 380 ? -10.217 37.359 -3.767 1.00 78.62 380 ALA A C 1
ATOM 3020 O O . ALA A 1 380 ? -10.275 38.453 -4.329 1.00 78.62 380 ALA A O 1
ATOM 3021 N N . GLY A 1 381 ? -9.089 36.642 -3.676 1.00 63.88 381 GLY A N 1
ATOM 3022 C CA . GLY A 1 381 ? -7.767 37.114 -4.094 1.00 63.88 381 GLY A CA 1
ATOM 3023 C C . GLY A 1 381 ? -7.192 38.220 -3.194 1.00 63.88 381 GLY A C 1
ATOM 3024 O O . GLY A 1 381 ? -7.914 39.010 -2.587 1.00 63.88 381 GLY A O 1
ATOM 3025 N N . GLY A 1 382 ? -5.864 38.300 -3.093 1.00 61.62 382 GLY A N 1
ATOM 3026 C CA . GLY A 1 382 ? -5.213 39.337 -2.292 1.00 61.62 382 GLY A CA 1
ATOM 3027 C C . GLY A 1 382 ? -3.711 39.140 -2.113 1.00 61.62 382 GLY A C 1
ATOM 3028 O O . GLY A 1 382 ? -3.098 38.273 -2.729 1.00 61.62 382 GLY A O 1
ATOM 3029 N N . ALA A 1 383 ? -3.117 39.964 -1.248 1.00 60.78 383 ALA A N 1
ATOM 3030 C CA . ALA A 1 383 ? -1.766 39.729 -0.747 1.00 60.78 383 ALA A CA 1
ATOM 3031 C C . ALA A 1 383 ? -1.801 38.560 0.265 1.00 60.78 383 ALA A C 1
ATOM 3033 O O . ALA A 1 383 ? -2.576 38.658 1.224 1.00 60.78 383 ALA A O 1
ATOM 3034 N N . PRO A 1 384 ? -0.982 37.497 0.107 1.00 67.81 384 PRO A N 1
ATOM 3035 C CA . PRO A 1 384 ? -1.119 36.263 0.888 1.00 67.81 384 PRO A CA 1
ATOM 3036 C C . PRO A 1 384 ? -1.137 36.461 2.408 1.00 67.81 384 PRO A C 1
ATOM 3038 O O . PRO A 1 384 ? -1.994 35.906 3.087 1.00 67.81 384 PRO A O 1
ATOM 3041 N N . GLU A 1 385 ? -0.267 37.315 2.957 1.00 64.25 385 GLU A N 1
ATOM 3042 C CA . GLU A 1 385 ? -0.201 37.565 4.407 1.00 64.25 385 GLU A CA 1
ATOM 3043 C C . GLU A 1 385 ? -1.524 38.114 4.973 1.00 64.25 385 GLU A C 1
ATOM 3045 O O . GLU A 1 385 ? -2.017 37.630 5.992 1.00 64.25 385 GLU A O 1
ATOM 3050 N N . MET A 1 386 ? -2.147 39.066 4.266 1.00 62.47 386 MET A N 1
ATOM 3051 C CA . MET A 1 386 ? -3.430 39.661 4.656 1.00 62.47 386 MET A CA 1
ATOM 3052 C C . MET A 1 386 ? -4.607 38.692 4.450 1.00 62.47 386 MET A C 1
ATOM 3054 O O . MET A 1 386 ? -5.657 38.854 5.077 1.00 62.47 386 MET A O 1
ATOM 3058 N N . GLN A 1 387 ? -4.456 37.694 3.576 1.00 77.62 387 GLN A N 1
ATOM 3059 C CA . GLN A 1 387 ? -5.436 36.629 3.367 1.00 77.62 387 GLN A CA 1
ATOM 3060 C C . GLN A 1 387 ? -5.333 35.573 4.480 1.00 77.62 387 GLN A C 1
ATOM 3062 O O . GLN A 1 387 ? -6.347 35.234 5.083 1.00 77.62 387 GLN A O 1
ATOM 3067 N N . GLU A 1 388 ? -4.132 35.126 4.857 1.00 82.12 388 GLU A N 1
ATOM 3068 C CA . GLU A 1 388 ? -3.929 34.187 5.976 1.00 82.12 388 GLU A CA 1
ATOM 3069 C C . GLU A 1 388 ? -4.311 34.797 7.343 1.00 82.12 388 GLU A C 1
ATOM 3071 O O . GLU A 1 388 ? -4.853 34.096 8.198 1.00 82.12 388 GLU A O 1
ATOM 3076 N N . ASP A 1 389 ? -4.175 36.116 7.531 1.00 86.25 389 ASP A N 1
ATOM 3077 C CA . ASP A 1 389 ? -4.763 36.827 8.683 1.00 86.25 389 ASP A CA 1
ATOM 3078 C C . ASP A 1 389 ? -6.303 36.842 8.685 1.00 86.25 389 ASP A C 1
ATOM 3080 O O . ASP A 1 389 ? -6.913 37.126 9.717 1.00 86.25 389 ASP A O 1
ATOM 3084 N N . GLN A 1 390 ? -6.966 36.596 7.553 1.00 89.88 390 GLN A N 1
ATOM 3085 C CA . GLN A 1 390 ? -8.420 36.393 7.494 1.00 89.88 390 GLN A CA 1
ATOM 3086 C C . GLN A 1 390 ? -8.787 34.925 7.738 1.00 89.88 390 GLN A C 1
ATOM 3088 O O . GLN A 1 390 ? -9.788 34.671 8.403 1.00 89.88 390 GLN A O 1
ATOM 3093 N N . TRP A 1 391 ? -7.964 33.971 7.284 1.00 92.06 391 TRP A N 1
ATOM 3094 C CA . TRP A 1 391 ? -8.156 32.544 7.566 1.00 92.06 391 TRP A CA 1
ATOM 3095 C C . TRP A 1 391 ? -8.051 32.227 9.065 1.00 92.06 391 TRP A C 1
ATOM 3097 O O . TRP A 1 391 ? -8.926 31.543 9.590 1.00 92.06 391 TRP A O 1
ATOM 3107 N N . GLU A 1 392 ? -7.054 32.764 9.783 1.00 93.81 392 GLU A N 1
ATOM 3108 C CA . GLU A 1 392 ? -6.960 32.570 11.243 1.00 93.81 392 GLU A CA 1
ATOM 3109 C C . GLU A 1 392 ? -8.166 33.175 11.978 1.00 93.81 392 GLU A C 1
ATOM 3111 O O . GLU A 1 392 ? -8.778 32.500 12.800 1.00 93.81 392 GLU A O 1
ATOM 3116 N N . ARG A 1 393 ? -8.604 34.393 11.624 1.00 94.19 393 ARG A N 1
ATOM 3117 C CA . ARG A 1 393 ? -9.820 34.997 12.212 1.00 94.19 393 ARG A CA 1
ATOM 3118 C C . ARG A 1 393 ? -11.098 34.220 11.883 1.00 94.19 393 ARG A C 1
ATOM 3120 O O . ARG A 1 393 ? -12.024 34.202 12.691 1.00 94.19 393 ARG A O 1
ATOM 3127 N N . LEU A 1 394 ? -11.166 33.568 10.721 1.00 94.31 394 LEU A N 1
ATOM 3128 C CA . LEU A 1 394 ? -12.269 32.671 10.371 1.00 94.31 394 LEU A CA 1
ATOM 3129 C C . LEU A 1 394 ? -12.223 31.375 11.200 1.00 94.31 394 LEU A C 1
ATOM 3131 O O . LEU A 1 394 ? -13.276 30.865 11.574 1.00 94.31 394 LEU A O 1
ATOM 3135 N N . ALA A 1 395 ? -11.031 30.874 11.540 1.00 94.31 395 ALA A N 1
ATOM 3136 C CA . ALA A 1 395 ? -10.854 29.724 12.427 1.00 94.31 395 ALA A CA 1
ATOM 3137 C C . ALA A 1 395 ? -11.156 30.067 13.900 1.00 94.31 395 ALA A C 1
ATOM 3139 O O . ALA A 1 395 ? -11.772 29.264 14.597 1.00 94.31 395 ALA A O 1
ATOM 3140 N N . GLU A 1 396 ? -10.811 31.274 14.359 1.00 94.50 396 GLU A N 1
ATOM 3141 C CA . GLU A 1 396 ? -11.234 31.811 15.662 1.00 94.50 396 GLU A CA 1
ATOM 3142 C C . GLU A 1 396 ? -12.759 31.961 15.743 1.00 94.50 396 GLU A C 1
ATOM 3144 O O . GLU A 1 396 ? -13.361 31.546 16.733 1.00 94.50 396 GLU A O 1
ATOM 3149 N N . ALA A 1 397 ? -13.404 32.480 14.690 1.00 93.88 397 ALA A N 1
ATOM 3150 C CA . ALA A 1 397 ? -14.863 32.551 14.605 1.00 93.88 397 ALA A CA 1
ATOM 3151 C C . ALA A 1 397 ? -15.507 31.152 14.616 1.00 93.88 397 ALA A C 1
ATOM 3153 O O . ALA A 1 397 ? -16.430 30.914 15.393 1.00 93.88 397 ALA A O 1
ATOM 3154 N N . TYR A 1 398 ? -14.965 30.207 13.839 1.00 92.06 398 TYR A N 1
ATOM 3155 C CA . TYR A 1 398 ? -15.402 28.808 13.837 1.00 92.06 398 TYR A CA 1
ATOM 3156 C C . TYR A 1 398 ? -15.283 28.174 15.230 1.00 92.06 398 TYR A C 1
ATOM 3158 O O . TYR A 1 398 ? -16.225 27.548 15.710 1.00 92.06 398 TYR A O 1
ATOM 3166 N N . ALA A 1 399 ? -14.162 28.386 15.926 1.00 91.19 399 ALA A N 1
ATOM 3167 C CA . ALA A 1 399 ? -13.949 27.883 17.279 1.00 91.19 399 ALA A CA 1
ATOM 3168 C C . ALA A 1 399 ? -14.850 28.550 18.332 1.00 91.19 399 ALA A C 1
ATOM 3170 O O . ALA A 1 399 ? -15.256 27.882 19.282 1.00 91.19 399 ALA A O 1
ATOM 3171 N N . ALA A 1 400 ? -15.205 29.825 18.168 1.00 90.81 400 ALA A N 1
ATOM 3172 C CA . ALA A 1 400 ? -16.155 30.508 19.045 1.00 90.81 400 ALA A CA 1
ATOM 3173 C C . ALA A 1 400 ? -17.609 30.041 18.827 1.00 90.81 400 ALA A C 1
ATOM 3175 O O . ALA A 1 400 ? -18.373 29.955 19.787 1.00 90.81 400 ALA A O 1
ATOM 3176 N N . GLU A 1 401 ? -17.984 29.732 17.584 1.00 89.25 401 GLU A N 1
ATOM 3177 C CA . GLU A 1 401 ? -19.342 29.331 17.190 1.00 89.25 401 GLU A CA 1
ATOM 3178 C C . GLU A 1 401 ? -19.599 27.830 17.427 1.00 89.25 401 GLU A C 1
ATOM 3180 O O . GLU A 1 401 ? -20.603 27.462 18.036 1.00 89.25 401 GLU A O 1
ATOM 3185 N N . TYR A 1 402 ? -18.662 26.962 17.028 1.00 84.69 402 TYR A N 1
ATOM 3186 C CA . TYR A 1 402 ? -18.795 25.501 17.105 1.00 84.69 402 TYR A CA 1
ATOM 3187 C C . TYR A 1 402 ? -18.060 24.861 18.292 1.00 84.69 402 TYR A C 1
ATOM 3189 O O . TYR A 1 402 ? -18.370 23.726 18.648 1.00 84.69 402 TYR A O 1
ATOM 3197 N N . GLY A 1 403 ? -17.133 25.557 18.963 1.00 83.56 403 GLY A N 1
ATOM 3198 C CA . GLY A 1 403 ? -16.315 24.971 20.036 1.00 83.56 403 GLY A CA 1
ATOM 3199 C C . GLY A 1 403 ? -17.120 24.424 21.220 1.00 83.56 403 GLY A C 1
ATOM 3200 O O . GLY A 1 403 ? -16.786 23.369 21.746 1.00 83.56 403 GLY A O 1
ATOM 3201 N N . ALA A 1 404 ? -18.229 25.072 21.595 1.00 81.75 404 ALA A N 1
ATOM 3202 C CA . ALA A 1 404 ? -19.142 24.553 22.620 1.00 81.75 404 ALA A CA 1
ATOM 3203 C C . ALA A 1 404 ? -19.928 23.306 22.153 1.00 81.75 404 ALA A C 1
ATOM 3205 O O . ALA A 1 404 ? -20.297 22.464 22.974 1.00 81.75 404 ALA A O 1
ATOM 3206 N N . GLY A 1 405 ? -20.157 23.180 20.840 1.00 81.38 405 GLY A N 1
ATOM 3207 C CA . GLY A 1 405 ? -20.692 21.977 20.202 1.00 81.38 405 GLY A CA 1
ATOM 3208 C C . GLY A 1 405 ? -19.686 20.831 20.260 1.00 81.38 405 GLY A C 1
ATOM 3209 O O . GLY A 1 405 ? -20.016 19.780 20.798 1.00 81.38 405 GLY A O 1
ATOM 3210 N N . HIS A 1 406 ? -18.441 21.073 19.842 1.00 80.94 406 HIS A N 1
ATOM 3211 C CA . HIS A 1 406 ? -17.325 20.122 19.923 1.00 80.94 406 HIS A CA 1
ATOM 3212 C C . HIS A 1 406 ? -17.121 19.575 21.350 1.00 80.94 406 HIS A C 1
ATOM 3214 O O . HIS A 1 406 ? -17.086 18.362 21.573 1.00 80.94 406 HIS A O 1
ATOM 3220 N N . ASP A 1 407 ? -17.092 20.465 22.349 1.00 83.94 407 ASP A N 1
ATOM 3221 C CA . ASP A 1 407 ? -16.996 20.131 23.778 1.00 83.94 407 ASP A CA 1
ATOM 3222 C C . ASP A 1 407 ? -18.111 19.175 24.247 1.00 83.94 407 ASP A C 1
ATOM 3224 O O . ASP A 1 407 ? -17.902 18.307 25.104 1.00 83.94 407 ASP A O 1
ATOM 3228 N N . LEU A 1 408 ? -19.322 19.347 23.708 1.00 85.00 408 LEU A N 1
ATOM 3229 C CA . LEU A 1 408 ? -20.476 18.497 23.983 1.00 85.00 408 LEU A CA 1
ATOM 3230 C C . LEU A 1 408 ? -20.425 17.199 23.164 1.00 85.00 408 LEU A C 1
ATOM 3232 O O . LEU A 1 408 ? -20.734 16.144 23.716 1.00 85.00 408 LEU A O 1
ATOM 3236 N N . ALA A 1 409 ? -19.997 17.247 21.902 1.00 83.44 409 ALA A N 1
ATOM 3237 C CA . ALA A 1 409 ? -19.842 16.100 21.011 1.00 83.44 409 ALA A CA 1
ATOM 3238 C C . ALA A 1 409 ? -18.848 15.081 21.587 1.00 83.44 409 ALA A C 1
ATOM 3240 O O . ALA A 1 409 ? -19.189 13.906 21.726 1.00 83.44 409 ALA A O 1
ATOM 3241 N N . VAL A 1 410 ? -17.668 15.525 22.038 1.00 84.62 410 VAL A N 1
ATOM 3242 C CA . VAL A 1 410 ? -16.661 14.653 22.671 1.00 84.62 410 VAL A CA 1
ATOM 3243 C C . VAL A 1 410 ? -17.211 13.994 23.944 1.00 84.62 410 VAL A C 1
ATOM 3245 O O . VAL A 1 410 ? -17.060 12.784 24.135 1.00 84.62 410 VAL A O 1
ATOM 3248 N N . ARG A 1 411 ? -17.920 14.743 24.802 1.00 89.50 411 ARG A N 1
ATOM 3249 C CA . ARG A 1 411 ? -18.534 14.190 26.028 1.00 89.50 411 ARG A CA 1
ATOM 3250 C C . ARG A 1 411 ? -19.700 13.244 25.732 1.00 89.50 411 ARG A C 1
ATOM 3252 O O . ARG A 1 411 ? -19.829 12.221 26.403 1.00 89.50 411 ARG A O 1
ATOM 3259 N N . ARG A 1 412 ? -20.515 13.542 24.717 1.00 89.31 412 ARG A N 1
ATOM 3260 C CA . ARG A 1 412 ? -21.597 12.680 24.211 1.00 89.31 412 ARG A CA 1
ATOM 3261 C C . ARG A 1 412 ? -21.057 11.378 23.615 1.00 89.31 412 ARG A C 1
ATOM 3263 O O . ARG A 1 412 ? -21.586 10.314 23.927 1.00 89.31 412 ARG A O 1
ATOM 3270 N N . ALA A 1 413 ? -19.979 11.435 22.833 1.00 87.06 413 ALA A N 1
ATOM 3271 C CA . ALA A 1 413 ? -19.293 10.256 22.310 1.00 87.06 413 ALA A CA 1
ATOM 3272 C C . ALA A 1 413 ? -18.723 9.391 23.447 1.00 87.06 413 ALA A C 1
ATOM 3274 O O . ALA A 1 413 ? -18.967 8.186 23.490 1.00 87.06 413 ALA A O 1
ATOM 3275 N N . ALA A 1 414 ? -18.044 9.999 24.425 1.00 89.69 414 ALA A N 1
ATOM 3276 C CA . ALA A 1 414 ? -17.544 9.295 25.605 1.00 89.69 414 ALA A CA 1
ATOM 3277 C C . ALA A 1 414 ? -18.673 8.622 26.417 1.00 89.69 414 ALA A C 1
ATOM 3279 O O . ALA A 1 414 ? -18.561 7.448 26.778 1.00 89.69 414 ALA A O 1
ATOM 3280 N N . ALA A 1 415 ? -19.793 9.319 26.636 1.00 91.62 415 ALA A N 1
ATOM 3281 C CA . ALA A 1 415 ? -20.984 8.760 27.273 1.00 91.62 415 ALA A CA 1
ATOM 3282 C C . ALA A 1 415 ? -21.589 7.588 26.471 1.00 91.62 415 ALA A C 1
ATOM 3284 O O . ALA A 1 415 ? -21.959 6.571 27.061 1.00 91.62 415 ALA A O 1
ATOM 3285 N N . LEU A 1 416 ? -21.630 7.677 25.136 1.00 89.06 416 LEU A N 1
ATOM 3286 C CA . LEU A 1 416 ? -22.095 6.600 24.255 1.00 89.06 416 LEU A CA 1
ATOM 3287 C C . LEU A 1 416 ? -21.180 5.362 24.312 1.00 89.06 416 LEU A C 1
ATOM 3289 O O . LEU A 1 416 ? -21.682 4.237 24.374 1.00 89.06 416 LEU A O 1
ATOM 3293 N N . ARG A 1 417 ? -19.851 5.538 24.374 1.00 89.88 417 ARG A N 1
ATOM 3294 C CA . ARG A 1 417 ? -18.896 4.425 24.561 1.00 89.88 417 ARG A CA 1
ATOM 3295 C C . ARG A 1 417 ? -19.117 3.711 25.900 1.00 89.88 417 ARG A C 1
ATOM 3297 O O . ARG A 1 417 ? -19.227 2.488 25.924 1.00 89.88 417 ARG A O 1
ATOM 3304 N N . LEU A 1 418 ? -19.296 4.454 26.997 1.00 91.69 418 LEU A N 1
ATOM 3305 C CA . LEU A 1 418 ? -19.615 3.887 28.321 1.00 91.69 418 LEU A CA 1
ATOM 3306 C C . LEU A 1 418 ? -20.988 3.186 28.358 1.00 91.69 418 LEU A C 1
ATOM 3308 O O . LEU A 1 418 ? -21.136 2.117 28.960 1.00 91.69 418 LEU A O 1
ATOM 3312 N N . ARG A 1 419 ? -21.996 3.742 27.675 1.00 89.94 419 ARG A N 1
ATOM 3313 C CA . ARG A 1 419 ? -23.319 3.115 27.517 1.00 89.94 419 ARG A CA 1
ATOM 3314 C C . ARG A 1 419 ? -23.248 1.808 26.716 1.00 89.94 419 ARG A C 1
ATOM 3316 O O . ARG A 1 419 ? -23.943 0.848 27.045 1.00 89.94 419 ARG A O 1
ATOM 3323 N N . THR A 1 420 ? -22.376 1.749 25.711 1.00 88.50 420 THR A N 1
ATOM 3324 C CA . THR A 1 420 ? -22.119 0.533 24.922 1.00 88.50 420 THR A CA 1
ATOM 3325 C C . THR A 1 420 ? -21.355 -0.510 25.745 1.00 88.50 420 THR A C 1
ATOM 3327 O O . THR A 1 420 ? -21.727 -1.679 25.728 1.00 88.50 420 THR A O 1
ATOM 3330 N N . LEU A 1 421 ? -20.378 -0.092 26.561 1.00 90.94 421 LEU A N 1
ATOM 3331 C CA . LEU A 1 421 ? -19.656 -0.964 27.499 1.00 90.94 421 LEU A CA 1
ATOM 3332 C C . LEU A 1 421 ? -20.578 -1.640 28.522 1.00 90.94 421 LEU A C 1
ATOM 3334 O O . LEU A 1 421 ? -20.441 -2.835 28.771 1.00 90.94 421 LEU A O 1
ATOM 3338 N N . THR A 1 422 ? -21.538 -0.912 29.095 1.00 90.56 422 THR A N 1
ATOM 3339 C CA . THR A 1 422 ? -22.495 -1.515 30.043 1.00 90.56 422 THR A CA 1
ATOM 3340 C C . THR A 1 422 ? -23.487 -2.458 29.366 1.00 90.56 422 THR A C 1
ATOM 3342 O O . THR A 1 422 ? -23.758 -3.517 29.924 1.00 90.56 422 THR A O 1
ATOM 3345 N N . ASN A 1 423 ? -23.936 -2.164 28.139 1.00 88.81 423 ASN A N 1
ATOM 3346 C CA . ASN A 1 423 ? -24.703 -3.123 27.332 1.00 88.81 423 ASN A CA 1
ATOM 3347 C C . ASN A 1 423 ? -23.906 -4.415 27.058 1.00 88.81 423 ASN A C 1
ATOM 3349 O O . ASN A 1 423 ? -24.412 -5.504 27.320 1.00 88.81 423 ASN A O 1
ATOM 3353 N N . ALA A 1 424 ? -22.660 -4.301 26.586 1.00 88.50 424 ALA A N 1
ATOM 3354 C CA . ALA A 1 424 ? -21.786 -5.438 26.272 1.00 88.50 424 ALA A CA 1
ATOM 3355 C C . ALA A 1 424 ? -21.496 -6.338 27.489 1.00 88.50 424 ALA A C 1
ATOM 3357 O O . ALA A 1 424 ? -21.382 -7.557 27.367 1.00 88.50 424 ALA A O 1
ATOM 3358 N N . LEU A 1 425 ? -21.403 -5.741 28.681 1.00 91.19 425 LEU A N 1
ATOM 3359 C CA . LEU A 1 425 ? -21.138 -6.444 29.939 1.00 91.19 425 LEU A CA 1
ATOM 3360 C C . LEU A 1 425 ? -22.410 -6.785 30.741 1.00 91.19 425 LEU A C 1
ATOM 3362 O O . LEU A 1 425 ? -22.296 -7.252 31.872 1.00 91.19 425 LEU A O 1
ATOM 3366 N N . ALA A 1 426 ? -23.603 -6.578 30.166 1.00 90.56 426 ALA A N 1
ATOM 3367 C CA . ALA A 1 426 ? -24.912 -6.806 30.794 1.00 90.56 426 ALA A CA 1
ATOM 3368 C C . ALA A 1 426 ? -25.094 -6.115 32.167 1.00 90.56 426 ALA A C 1
ATOM 3370 O O . ALA A 1 426 ? -25.748 -6.640 33.069 1.00 90.56 426 ALA A O 1
ATOM 3371 N N . ILE A 1 427 ? -24.516 -4.920 32.316 1.00 91.19 427 ILE A N 1
ATOM 3372 C CA . ILE A 1 427 ? -24.613 -4.069 33.507 1.00 91.19 427 ILE A CA 1
ATOM 3373 C C . ILE A 1 427 ? -25.761 -3.071 33.339 1.00 91.19 427 ILE A C 1
ATOM 3375 O O . ILE A 1 427 ? -25.948 -2.490 32.270 1.00 91.19 427 ILE A O 1
ATOM 3379 N N . ASP A 1 428 ? -26.498 -2.834 34.424 1.00 90.00 428 ASP A N 1
ATOM 3380 C CA . ASP A 1 428 ? -27.532 -1.799 34.485 1.00 90.00 428 ASP A CA 1
AT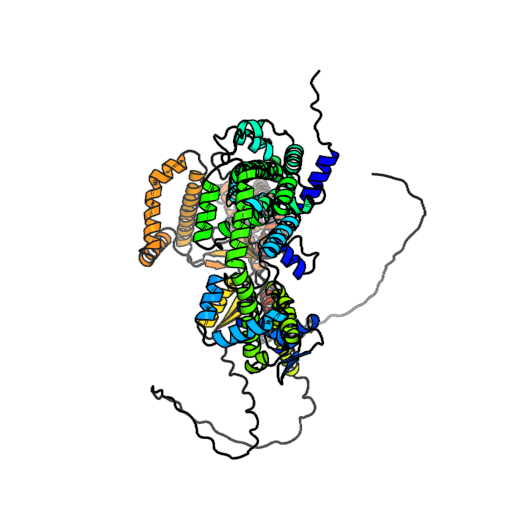OM 3381 C C . ASP A 1 428 ? -26.935 -0.404 34.188 1.00 90.00 428 ASP A C 1
ATOM 3383 O O . ASP A 1 428 ? -26.072 0.059 34.946 1.00 90.00 428 ASP A O 1
ATOM 3387 N N . PRO A 1 429 ? -27.382 0.301 33.128 1.00 87.19 429 PRO A N 1
ATOM 3388 C CA . PRO A 1 429 ? -26.870 1.626 32.795 1.00 87.19 429 PRO A CA 1
ATOM 3389 C C . PRO A 1 429 ? -27.045 2.650 33.922 1.00 87.19 429 PRO A C 1
ATOM 3391 O O . PRO A 1 429 ? -26.216 3.556 34.019 1.00 87.19 429 PRO A O 1
ATOM 3394 N N . ALA A 1 430 ? -28.044 2.517 34.807 1.00 88.94 430 ALA A N 1
ATOM 3395 C CA . ALA A 1 430 ? -28.224 3.447 35.925 1.00 88.94 430 ALA A CA 1
ATOM 3396 C C . ALA A 1 430 ? -26.982 3.511 36.837 1.00 88.94 430 ALA A C 1
ATOM 3398 O O . ALA A 1 430 ? -26.626 4.591 37.314 1.00 88.94 430 ALA A O 1
ATOM 3399 N N . SER A 1 431 ? -26.234 2.406 36.963 1.00 90.31 431 SER A N 1
ATOM 3400 C CA . SER A 1 431 ? -24.975 2.355 37.723 1.00 90.31 431 SER A CA 1
ATOM 3401 C C . SER A 1 431 ? -23.928 3.372 37.227 1.00 90.31 431 SER A C 1
ATOM 3403 O O . SER A 1 431 ? -23.136 3.872 38.027 1.00 90.31 431 SER A O 1
ATOM 3405 N N . LEU A 1 432 ? -23.925 3.760 35.942 1.00 90.44 432 LEU A N 1
ATOM 3406 C CA . LEU A 1 432 ? -23.015 4.796 35.414 1.00 90.44 432 LEU A CA 1
ATOM 3407 C C . LEU A 1 432 ? -23.338 6.208 35.931 1.00 90.44 432 LEU A C 1
ATOM 3409 O O . LEU A 1 432 ? -22.449 7.060 35.969 1.00 90.44 432 LEU A O 1
ATOM 3413 N N . LEU A 1 433 ? -24.587 6.475 36.326 1.00 90.56 433 LEU A N 1
ATOM 3414 C CA . LEU A 1 433 ? -24.999 7.762 36.900 1.00 90.56 433 LEU A CA 1
ATOM 3415 C C . LEU A 1 433 ? -24.680 7.861 38.400 1.00 90.56 433 LEU A C 1
ATOM 3417 O O . LEU A 1 433 ? -24.575 8.968 38.926 1.00 90.56 433 LEU A O 1
ATOM 3421 N N . GLU A 1 434 ? -24.454 6.731 39.070 1.00 89.56 434 GLU A N 1
ATOM 3422 C CA . GLU A 1 434 ? -24.001 6.669 40.466 1.00 89.56 434 GLU A CA 1
ATOM 3423 C C . GLU A 1 434 ? -22.464 6.669 40.572 1.00 89.56 434 GLU A C 1
ATOM 3425 O O . GLU A 1 434 ? -21.888 7.333 41.433 1.00 89.56 434 GLU A O 1
ATOM 3430 N N . THR A 1 435 ? -21.786 5.986 39.644 1.00 92.12 435 THR A N 1
ATOM 3431 C CA . THR A 1 435 ? -20.318 5.830 39.581 1.00 92.12 435 THR A CA 1
ATOM 3432 C C . THR A 1 435 ? -19.579 7.178 39.589 1.00 92.12 435 THR A C 1
ATOM 3434 O O . THR A 1 435 ? -19.969 8.067 38.826 1.00 92.12 435 THR A O 1
ATOM 3437 N N . PRO A 1 436 ? -18.513 7.382 40.391 1.00 92.56 436 PRO A N 1
ATOM 3438 C CA . PRO A 1 436 ? -17.798 8.661 40.439 1.00 92.56 436 PRO A CA 1
ATOM 3439 C C . PRO A 1 436 ? -17.135 9.014 39.088 1.00 92.56 436 PRO A C 1
ATOM 3441 O O . PRO A 1 436 ? -16.666 8.111 38.387 1.00 92.56 436 PRO A O 1
ATOM 3444 N N . PRO A 1 437 ? -17.074 10.300 38.686 1.00 92.06 437 PRO A N 1
ATOM 3445 C CA . PRO A 1 437 ? -16.529 10.704 37.385 1.00 92.06 437 PRO A CA 1
ATOM 3446 C C . PRO A 1 437 ? -15.098 10.220 37.118 1.00 92.06 437 PRO A C 1
ATOM 3448 O O . PRO A 1 437 ? -14.770 9.864 35.991 1.00 92.06 437 PRO A O 1
ATOM 3451 N N . GLU A 1 438 ? -14.253 10.133 38.142 1.00 92.31 438 GLU A N 1
ATOM 3452 C CA . GLU A 1 438 ? -12.868 9.663 38.048 1.00 92.31 438 GLU A CA 1
ATOM 3453 C C . GLU A 1 438 ? -12.799 8.182 37.634 1.00 92.31 438 GLU A C 1
ATOM 3455 O O . GLU A 1 438 ? -11.954 7.792 36.824 1.00 92.31 438 GLU A O 1
ATOM 3460 N N . ALA A 1 439 ? -13.737 7.360 38.118 1.00 92.38 439 ALA A N 1
ATOM 3461 C CA . ALA A 1 439 ? -13.897 5.968 37.700 1.00 92.38 439 ALA A CA 1
ATOM 3462 C C . ALA A 1 439 ? -14.379 5.872 36.241 1.00 92.38 439 ALA A C 1
ATOM 3464 O O . ALA A 1 439 ? -13.846 5.076 35.469 1.00 92.38 439 ALA A O 1
ATOM 3465 N N . LEU A 1 440 ? -15.317 6.734 35.828 1.00 93.56 440 LEU A N 1
ATOM 3466 C CA . LEU A 1 440 ? -15.755 6.818 34.429 1.00 93.56 440 LEU A CA 1
ATOM 3467 C C . LEU A 1 440 ? -14.612 7.244 33.494 1.00 93.56 440 LEU A C 1
ATOM 3469 O O . LEU A 1 440 ? -14.455 6.658 32.424 1.00 93.56 440 LEU A O 1
ATOM 3473 N N . LYS A 1 441 ? -13.779 8.211 33.907 1.00 93.56 441 LYS A N 1
ATOM 3474 C CA . LYS A 1 441 ? -12.566 8.594 33.171 1.00 93.56 441 LYS A CA 1
ATOM 3475 C C . LYS A 1 441 ? -11.586 7.423 33.078 1.00 93.56 441 LYS A C 1
ATOM 3477 O O . LYS A 1 441 ? -11.099 7.149 31.993 1.00 93.56 441 LYS A O 1
ATOM 3482 N N . THR A 1 442 ? -11.361 6.689 34.168 1.00 94.19 442 THR A N 1
ATOM 3483 C CA . THR A 1 442 ? -10.471 5.511 34.170 1.00 94.19 442 THR A CA 1
ATOM 3484 C C . THR A 1 442 ? -10.921 4.453 33.152 1.00 94.19 442 THR A C 1
ATOM 3486 O O . THR A 1 442 ? -10.089 3.891 32.446 1.00 94.19 442 THR A O 1
ATOM 3489 N N . LEU A 1 443 ? -12.232 4.215 33.016 1.00 93.00 443 LEU A N 1
ATOM 3490 C CA . LEU A 1 443 ? -12.776 3.304 31.999 1.00 93.00 443 LEU A CA 1
ATOM 3491 C C . LEU A 1 443 ? -12.594 3.832 30.568 1.00 93.00 443 LEU A C 1
ATOM 3493 O O . LEU A 1 443 ? -12.308 3.044 29.671 1.00 93.00 443 LEU A O 1
ATOM 3497 N N . LEU A 1 444 ? -12.740 5.143 30.348 1.00 92.12 444 LEU A N 1
ATOM 3498 C CA . LEU A 1 444 ? -12.461 5.774 29.051 1.00 92.12 444 LEU A CA 1
ATOM 3499 C C . LEU A 1 444 ? -10.973 5.663 28.695 1.00 92.12 444 LEU A C 1
ATOM 3501 O O . LEU A 1 444 ? -10.656 5.202 27.606 1.00 92.12 444 LEU A O 1
ATOM 3505 N N . ASP A 1 445 ? -10.079 5.958 29.642 1.00 92.06 445 ASP A N 1
ATOM 3506 C CA . ASP A 1 445 ? -8.627 5.836 29.476 1.00 92.06 445 ASP A CA 1
ATOM 3507 C C . ASP A 1 445 ? -8.205 4.397 29.111 1.00 92.06 445 ASP A C 1
ATOM 3509 O O . ASP A 1 445 ? -7.242 4.206 28.373 1.00 92.06 445 ASP A O 1
ATOM 3513 N N . TRP A 1 446 ? -8.922 3.371 29.592 1.00 93.50 446 TRP A N 1
ATOM 3514 C CA . TRP A 1 446 ? -8.695 1.966 29.212 1.00 93.50 446 TRP A CA 1
ATOM 3515 C C . TRP A 1 446 ? -9.235 1.599 27.819 1.00 93.50 446 TRP A C 1
ATOM 3517 O O . TRP A 1 446 ? -8.684 0.701 27.187 1.00 93.50 446 TRP A O 1
ATOM 3527 N N . ILE A 1 447 ? -10.294 2.263 27.340 1.00 90.62 447 ILE A N 1
ATOM 3528 C CA . ILE A 1 447 ? -10.813 2.101 25.968 1.00 90.62 447 ILE A CA 1
ATOM 3529 C C . ILE A 1 447 ? -9.875 2.803 24.977 1.00 90.62 447 ILE A C 1
ATOM 3531 O O . ILE A 1 447 ? -9.481 2.219 23.970 1.00 90.62 447 ILE A O 1
ATOM 3535 N N . ASP A 1 448 ? -9.490 4.045 25.279 1.00 88.44 448 ASP A N 1
ATOM 3536 C CA . ASP A 1 448 ? -8.625 4.873 24.431 1.00 88.44 448 ASP A CA 1
ATOM 3537 C C . ASP A 1 448 ? -7.186 4.329 24.350 1.00 88.44 448 ASP A C 1
ATOM 3539 O O . ASP A 1 448 ? -6.505 4.538 23.349 1.00 88.44 448 ASP A O 1
ATOM 3543 N N . ALA A 1 449 ? -6.740 3.562 25.353 1.00 89.38 449 ALA A N 1
ATOM 3544 C CA . ALA A 1 449 ? -5.464 2.843 25.344 1.00 89.38 449 ALA A CA 1
ATOM 3545 C C . ALA A 1 449 ? -5.484 1.490 24.592 1.00 89.38 449 ALA A C 1
ATOM 3547 O O . ALA A 1 449 ? -4.520 0.735 24.709 1.00 89.38 449 ALA A O 1
ATOM 3548 N N . PHE A 1 450 ? -6.558 1.149 23.864 1.00 89.62 450 PHE A N 1
ATOM 3549 C CA . PHE A 1 450 ? -6.610 -0.049 23.009 1.00 89.62 450 PHE A CA 1
ATOM 3550 C C . PHE A 1 450 ? -7.430 0.175 21.714 1.00 89.62 450 PHE A C 1
ATOM 3552 O O . PHE A 1 450 ? -8.492 -0.437 21.509 1.00 89.62 450 PHE A O 1
ATOM 3559 N N . PRO A 1 451 ? -6.957 1.074 20.826 1.00 84.25 451 PRO A N 1
ATOM 3560 C CA . PRO A 1 451 ? -7.653 1.451 19.596 1.00 84.25 451 PRO A CA 1
ATOM 3561 C C . PRO A 1 451 ? -7.758 0.288 18.598 1.00 84.25 451 PRO A C 1
ATOM 3563 O O . PRO A 1 451 ? -6.951 -0.640 18.602 1.00 84.25 451 PRO A O 1
ATOM 3566 N N . GLU A 1 452 ? -8.728 0.351 17.679 1.00 81.75 452 GLU A N 1
ATOM 3567 C CA . GLU A 1 452 ? -8.988 -0.727 16.704 1.00 81.75 452 GLU A CA 1
ATOM 3568 C C . GLU A 1 452 ? -7.796 -1.029 15.767 1.00 81.75 452 GLU A C 1
ATOM 3570 O O . GLU A 1 452 ? -7.674 -2.148 15.269 1.00 81.75 452 GLU A O 1
ATOM 3575 N N . SER A 1 453 ? -6.858 -0.088 15.604 1.00 76.81 453 SER A N 1
ATOM 3576 C CA . SER A 1 453 ? -5.570 -0.306 14.927 1.00 76.81 453 SER A CA 1
ATOM 3577 C C . SER A 1 453 ? -4.690 -1.364 15.607 1.00 76.81 453 SER A C 1
ATOM 3579 O O . SER A 1 453 ? -4.034 -2.141 14.919 1.00 76.81 453 SER A O 1
ATOM 3581 N N . GLU A 1 454 ? -4.707 -1.441 16.939 1.00 82.25 454 GLU A N 1
ATOM 3582 C CA . GLU A 1 454 ? -3.888 -2.367 17.743 1.00 82.25 454 GLU A CA 1
ATOM 3583 C C . GLU A 1 454 ? -4.601 -3.701 18.032 1.00 82.25 454 GLU A C 1
ATOM 3585 O O . GLU A 1 454 ? -4.021 -4.636 18.586 1.00 82.25 454 GLU A O 1
ATOM 3590 N N . GLN A 1 455 ? -5.865 -3.837 17.623 1.00 89.00 455 GLN A N 1
ATOM 3591 C CA . GLN A 1 455 ? -6.659 -5.050 17.841 1.00 89.00 455 GLN A CA 1
ATOM 3592 C C . GLN A 1 455 ? -6.288 -6.201 16.886 1.00 89.00 455 GLN A C 1
ATOM 3594 O O . GLN A 1 455 ? -6.526 -7.369 17.205 1.00 89.00 455 GLN A O 1
ATOM 3599 N N . GLY A 1 456 ? -5.684 -5.899 15.729 1.00 89.06 456 GLY A N 1
ATOM 3600 C CA . GLY A 1 456 ? -5.308 -6.875 14.695 1.00 89.06 456 GLY A CA 1
ATOM 3601 C C . GLY A 1 456 ? -4.435 -8.043 15.193 1.00 89.06 456 GLY A C 1
ATOM 3602 O O . GLY A 1 456 ? -4.833 -9.198 15.001 1.00 89.06 456 GLY A O 1
ATOM 3603 N N . PRO A 1 457 ? -3.299 -7.786 15.875 1.00 89.94 457 PRO A N 1
ATOM 3604 C CA . PRO A 1 457 ? -2.447 -8.828 16.454 1.00 89.94 457 PRO A CA 1
ATOM 3605 C C . PRO A 1 457 ? -3.161 -9.728 17.473 1.00 89.94 457 PRO A C 1
ATOM 3607 O O . PRO A 1 457 ? -2.927 -10.937 17.495 1.00 89.94 457 PRO A O 1
ATOM 3610 N N . VAL A 1 458 ? -4.042 -9.166 18.311 1.00 92.31 458 VAL A N 1
ATOM 3611 C CA . VAL A 1 458 ? -4.775 -9.930 19.340 1.00 92.31 458 VAL A CA 1
ATOM 3612 C C . VAL A 1 458 ? -5.815 -10.844 18.693 1.00 92.31 458 VAL A C 1
ATOM 3614 O O . VAL A 1 458 ? -5.903 -12.023 19.039 1.00 92.31 458 VAL A O 1
ATOM 3617 N N . TRP A 1 459 ? -6.549 -10.336 17.699 1.00 93.19 459 TRP A N 1
ATOM 3618 C CA . TRP A 1 459 ? -7.484 -11.136 16.908 1.00 93.19 459 TRP A CA 1
ATOM 3619 C C . TRP A 1 459 ? -6.802 -12.280 16.150 1.00 93.19 459 TRP A C 1
ATOM 3621 O O . TRP A 1 459 ? -7.330 -13.394 16.131 1.00 93.19 459 TRP A O 1
ATOM 3631 N N . LEU A 1 460 ? -5.631 -12.029 15.554 1.00 91.38 460 LEU A N 1
ATOM 3632 C CA . LEU A 1 460 ? -4.856 -13.060 14.864 1.00 91.38 460 LEU A CA 1
ATOM 3633 C C . LEU A 1 460 ? -4.417 -14.162 15.839 1.00 91.38 460 LEU A C 1
ATOM 3635 O O . LEU A 1 460 ? -4.685 -15.334 15.586 1.00 91.38 460 LEU A O 1
ATOM 3639 N N . LYS A 1 461 ? -3.848 -13.795 16.995 1.00 91.12 461 LYS A N 1
ATOM 3640 C CA . LYS A 1 461 ? -3.407 -14.750 18.028 1.00 91.12 461 LYS A CA 1
ATOM 3641 C C . LYS A 1 461 ? -4.563 -15.590 18.585 1.00 91.12 461 LYS A C 1
ATOM 3643 O O . LYS A 1 461 ? -4.402 -16.795 18.773 1.00 91.12 461 LYS A O 1
ATOM 3648 N N . ALA A 1 462 ? -5.747 -15.001 18.772 1.00 93.00 462 ALA A N 1
ATOM 3649 C CA . ALA A 1 462 ? -6.948 -15.740 19.168 1.00 93.00 462 ALA A CA 1
ATOM 3650 C C . ALA A 1 462 ? -7.428 -16.726 18.079 1.00 93.00 462 ALA A C 1
ATOM 3652 O O . ALA A 1 462 ? -7.824 -17.849 18.392 1.00 93.00 462 ALA A O 1
ATOM 3653 N N . LEU A 1 463 ? -7.359 -16.344 16.797 1.00 91.44 463 LEU A N 1
ATOM 3654 C CA . LEU A 1 463 ? -7.709 -17.217 15.668 1.00 91.44 463 LEU A CA 1
ATOM 3655 C C . LEU A 1 463 ? -6.705 -18.366 15.478 1.00 91.44 463 LEU A C 1
ATOM 3657 O O . LEU A 1 463 ? -7.107 -19.495 15.196 1.00 91.44 463 LEU A O 1
ATOM 3661 N N . GLU A 1 464 ? -5.411 -18.101 15.646 1.00 88.31 464 GLU A N 1
ATOM 3662 C CA . GLU A 1 464 ? -4.360 -19.119 15.573 1.00 88.31 464 GLU A CA 1
ATOM 3663 C C . GLU A 1 464 ? -4.462 -20.125 16.722 1.00 88.31 464 GLU A C 1
ATOM 3665 O O . GLU A 1 464 ? -4.390 -21.328 16.468 1.00 88.31 464 GLU A O 1
ATOM 3670 N N . ALA A 1 465 ? -4.727 -19.666 17.951 1.00 86.38 465 ALA A N 1
ATOM 3671 C CA . ALA A 1 465 ? -5.053 -20.544 19.075 1.00 86.38 465 ALA A CA 1
ATOM 3672 C C . ALA A 1 465 ? -6.282 -21.423 18.765 1.00 86.38 465 ALA A C 1
ATOM 3674 O O . ALA A 1 465 ? -6.241 -22.632 18.983 1.00 86.38 465 ALA A O 1
ATOM 3675 N N . GLY A 1 466 ? -7.318 -20.854 18.131 1.00 81.19 466 GLY A N 1
ATOM 3676 C CA . GLY A 1 466 ? -8.474 -21.590 17.602 1.00 81.19 466 GLY A CA 1
ATOM 3677 C C . GLY A 1 466 ? -8.107 -22.783 16.717 1.00 81.19 466 GLY A C 1
ATOM 3678 O O . GLY A 1 466 ? -8.647 -23.878 16.891 1.00 81.19 466 GLY A O 1
ATOM 3679 N N . TYR A 1 467 ? -7.151 -22.610 15.802 1.00 80.19 467 TYR A N 1
ATOM 3680 C CA . TYR A 1 467 ? -6.660 -23.702 14.959 1.00 80.19 467 TYR A CA 1
ATOM 3681 C C . TYR A 1 467 ? -5.723 -24.671 15.685 1.00 80.19 467 TYR A C 1
ATOM 3683 O O . TYR A 1 467 ? -5.793 -25.875 15.431 1.00 80.19 467 TYR A O 1
ATOM 3691 N N . GLN A 1 468 ? -4.864 -24.175 16.577 1.00 80.56 468 GLN A N 1
ATOM 3692 C CA . GLN A 1 468 ? -3.945 -25.006 17.357 1.00 80.56 468 GLN A CA 1
ATOM 3693 C C . GLN A 1 468 ? -4.717 -25.945 18.290 1.00 80.56 468 GLN A C 1
ATOM 3695 O O . GLN A 1 468 ? -4.474 -27.150 18.257 1.00 80.56 468 GLN A O 1
ATOM 3700 N N . ASP A 1 469 ? -5.714 -25.441 19.021 1.00 79.56 469 ASP A N 1
ATOM 3701 C CA . ASP A 1 469 ? -6.585 -26.251 19.877 1.00 79.56 469 ASP A CA 1
ATOM 3702 C C . ASP A 1 469 ? -7.327 -27.322 19.065 1.00 79.56 469 ASP A C 1
ATOM 3704 O O . ASP A 1 469 ? -7.354 -28.492 19.448 1.00 79.56 469 ASP A O 1
ATOM 3708 N N . GLN A 1 470 ? -7.903 -26.966 17.911 1.00 75.94 470 GLN A N 1
ATOM 3709 C CA . GLN A 1 470 ? -8.592 -27.934 17.047 1.00 75.94 470 GLN A CA 1
ATOM 3710 C C . GLN A 1 470 ? -7.648 -29.013 16.496 1.00 75.94 470 GLN A C 1
ATOM 3712 O O . GLN A 1 470 ? -8.048 -30.174 16.377 1.00 75.94 470 GLN A O 1
ATOM 3717 N N . LEU A 1 471 ? -6.405 -28.657 16.158 1.00 76.94 471 LEU A N 1
ATOM 3718 C CA . LEU A 1 471 ? -5.397 -29.598 15.671 1.00 76.94 471 LEU A CA 1
ATOM 3719 C C . LEU A 1 471 ? -4.902 -30.524 16.790 1.00 76.94 471 LEU A C 1
ATOM 3721 O O . LEU A 1 471 ? -4.870 -31.739 16.603 1.00 76.94 471 LEU A O 1
ATOM 3725 N N . LEU A 1 472 ? -4.568 -29.973 17.959 1.00 78.81 472 LEU A N 1
ATOM 3726 C CA . LEU A 1 472 ? -4.093 -30.731 19.118 1.00 78.81 472 LEU A CA 1
ATOM 3727 C C . LEU A 1 472 ? -5.163 -31.699 19.634 1.00 78.81 472 LEU A C 1
ATOM 3729 O O . LEU A 1 472 ? -4.860 -32.871 19.846 1.00 78.81 472 LEU A O 1
ATOM 3733 N N . ASN A 1 473 ? -6.425 -31.268 19.731 1.00 76.75 473 ASN A N 1
ATOM 3734 C CA . ASN A 1 473 ? -7.528 -32.155 20.116 1.00 76.75 473 ASN A CA 1
ATOM 3735 C C . ASN A 1 473 ? -7.730 -33.306 19.111 1.00 76.75 473 ASN A C 1
ATOM 3737 O O . ASN A 1 473 ? -7.960 -34.441 19.525 1.00 76.75 473 ASN A O 1
ATOM 3741 N N . LYS A 1 474 ? -7.585 -33.059 17.798 1.00 74.75 474 LYS A N 1
ATOM 3742 C CA . LYS A 1 474 ? -7.625 -34.123 16.773 1.00 74.75 474 LYS A CA 1
ATOM 3743 C C . LYS A 1 474 ? -6.455 -35.103 16.907 1.00 74.75 474 LYS A C 1
ATOM 3745 O O . LYS A 1 474 ? -6.665 -36.311 16.812 1.00 74.75 474 LYS A O 1
ATOM 3750 N N . LEU A 1 475 ? -5.243 -34.604 17.161 1.00 72.38 475 LEU A N 1
ATOM 3751 C CA . LEU A 1 475 ? -4.059 -35.440 17.379 1.00 72.38 475 LEU A CA 1
ATOM 3752 C C . LEU A 1 475 ? -4.217 -36.310 18.637 1.00 72.38 475 LEU A C 1
ATOM 3754 O O . LEU A 1 475 ? -4.077 -37.529 18.549 1.00 72.38 475 LEU A O 1
ATOM 3758 N N . MET A 1 476 ? -4.613 -35.724 19.770 1.00 72.88 476 MET A N 1
ATOM 3759 C CA . MET A 1 476 ? -4.859 -36.458 21.019 1.00 72.88 476 MET A CA 1
ATOM 3760 C C . MET A 1 476 ? -5.974 -37.504 20.870 1.00 72.88 476 MET A C 1
ATOM 3762 O O . MET A 1 476 ? -5.818 -38.631 21.336 1.00 72.88 476 MET A O 1
ATOM 3766 N N . ALA A 1 477 ? -7.063 -37.188 20.161 1.00 70.56 477 ALA A N 1
ATOM 3767 C CA . ALA A 1 477 ? -8.111 -38.164 19.858 1.00 70.56 477 ALA A CA 1
ATOM 3768 C C . ALA A 1 477 ? -7.587 -39.352 19.023 1.00 70.56 477 ALA A C 1
ATOM 3770 O O . ALA A 1 477 ? -7.983 -40.491 19.267 1.00 70.56 477 ALA A O 1
ATOM 3771 N N . SER A 1 478 ? -6.659 -39.117 18.085 1.00 57.47 478 SER A N 1
ATOM 3772 C CA . SER A 1 478 ? -6.033 -40.189 17.291 1.00 57.47 478 SER A CA 1
ATOM 3773 C C . SER A 1 478 ? -5.064 -41.070 18.098 1.00 57.47 478 SER A C 1
ATOM 3775 O O . SER A 1 478 ? -4.979 -42.277 17.859 1.00 57.47 478 SER A O 1
ATOM 3777 N N . GLU A 1 479 ? -4.386 -40.518 19.112 1.00 52.31 479 GLU A N 1
ATOM 3778 C CA . GLU A 1 479 ? -3.584 -41.320 20.045 1.00 52.31 479 GLU A CA 1
ATOM 3779 C C . GLU A 1 479 ? -4.467 -42.160 20.980 1.00 52.31 479 GLU A C 1
ATOM 3781 O O . GLU A 1 479 ? -4.164 -43.328 21.213 1.00 52.31 479 GLU A O 1
ATOM 3786 N N . ILE A 1 480 ? -5.598 -41.620 21.451 1.00 51.03 480 ILE A N 1
ATOM 3787 C CA . ILE A 1 480 ? -6.567 -42.351 22.291 1.00 51.03 480 ILE A CA 1
ATOM 3788 C C . ILE A 1 480 ? -7.240 -43.500 21.516 1.00 51.03 480 ILE A C 1
ATOM 3790 O O . ILE A 1 480 ? -7.519 -44.550 22.094 1.00 51.03 480 ILE A O 1
ATOM 3794 N N . LEU A 1 481 ? -7.456 -43.341 20.206 1.00 42.12 481 LEU A N 1
ATOM 3795 C CA . LEU A 1 481 ? -7.981 -44.395 19.326 1.00 42.12 481 LEU A CA 1
ATOM 3796 C C . LEU A 1 481 ? -6.928 -45.433 18.893 1.00 42.12 481 LEU A C 1
ATOM 3798 O O . LEU A 1 481 ? -7.287 -46.452 18.302 1.00 42.12 481 LEU A O 1
ATOM 3802 N N . SER A 1 482 ? -5.644 -45.234 19.208 1.00 35.12 482 SER A N 1
ATOM 3803 C CA . SER A 1 482 ? -4.601 -46.223 18.921 1.00 35.12 482 SER A CA 1
ATOM 3804 C C . SER A 1 482 ? -4.695 -47.408 19.902 1.00 35.12 482 SER A C 1
ATOM 3806 O O . SER A 1 482 ? -4.502 -47.216 21.105 1.00 35.12 482 SER A O 1
ATOM 3808 N N . PRO A 1 483 ? -4.937 -48.657 19.447 1.00 41.12 483 PRO A N 1
ATOM 3809 C CA . PRO A 1 483 ? -5.221 -49.787 20.335 1.00 41.12 483 PRO A CA 1
ATOM 3810 C C . PRO A 1 483 ? -3.963 -50.271 21.072 1.00 41.12 483 PRO A C 1
ATOM 3812 O O . PRO A 1 483 ? -3.276 -51.201 20.647 1.00 41.12 483 PRO A O 1
ATOM 3815 N N . ARG A 1 484 ? -3.659 -49.631 22.208 1.00 40.03 484 ARG A N 1
ATOM 3816 C CA . ARG A 1 484 ? -2.494 -49.934 23.058 1.00 40.03 484 ARG A CA 1
ATOM 3817 C C . ARG A 1 484 ? -2.830 -50.402 24.477 1.00 40.03 484 ARG A C 1
ATOM 3819 O O . ARG A 1 484 ? -1.939 -50.476 25.317 1.00 40.03 484 ARG A O 1
ATOM 3826 N N . ALA A 1 485 ? -4.084 -50.786 24.714 1.00 38.62 485 ALA A N 1
ATOM 3827 C CA . ALA A 1 485 ? -4.539 -51.416 25.952 1.00 38.62 485 ALA A CA 1
ATOM 3828 C C . ALA A 1 485 ? -5.637 -52.466 25.684 1.00 38.62 485 ALA A C 1
ATOM 3830 O O . ALA A 1 485 ? -6.818 -52.187 25.846 1.00 38.62 485 ALA A O 1
ATOM 3831 N N . ASN A 1 486 ? -5.241 -53.671 25.252 1.00 34.50 486 ASN A N 1
ATOM 3832 C CA . ASN A 1 486 ? -5.999 -54.915 25.468 1.00 34.50 486 ASN A CA 1
ATOM 3833 C C . ASN A 1 486 ? -5.122 -56.133 25.128 1.00 34.50 486 ASN A C 1
ATOM 3835 O O . ASN A 1 486 ? -5.081 -56.601 23.994 1.00 34.50 486 ASN A O 1
ATOM 3839 N N . ALA A 1 487 ? -4.375 -56.617 26.124 1.00 35.12 487 ALA A N 1
ATOM 3840 C CA . ALA A 1 487 ? -3.511 -57.798 26.019 1.00 35.12 487 ALA A CA 1
ATOM 3841 C C . ALA A 1 487 ? -3.487 -58.607 27.335 1.00 35.12 487 ALA A C 1
ATOM 3843 O O . ALA A 1 487 ? -2.459 -59.162 27.718 1.00 35.12 487 ALA A O 1
ATOM 3844 N N . SER A 1 488 ? -4.610 -58.618 28.063 1.00 33.22 488 SER A N 1
ATOM 3845 C CA . SER A 1 488 ? -4.741 -59.264 29.380 1.00 33.22 488 SER A CA 1
ATOM 3846 C C . SER A 1 488 ? -6.205 -59.547 29.769 1.00 33.22 488 SER A C 1
ATOM 3848 O O . SER A 1 488 ? -6.584 -59.326 30.917 1.00 33.22 488 SER A O 1
ATOM 3850 N N . ALA A 1 489 ? -7.047 -59.960 28.810 1.00 32.09 489 ALA A N 1
ATOM 3851 C CA . ALA A 1 489 ? -8.480 -60.211 29.036 1.00 32.09 489 ALA A CA 1
ATOM 3852 C C . ALA A 1 489 ? -9.112 -61.201 28.023 1.00 32.09 489 ALA A C 1
ATOM 3854 O O . ALA A 1 489 ? -10.221 -60.979 27.547 1.00 32.09 489 ALA A O 1
ATOM 3855 N N . GLU A 1 490 ? -8.425 -62.297 27.686 1.00 28.39 490 GLU A N 1
ATOM 3856 C CA . GLU A 1 490 ? -9.077 -63.473 27.083 1.00 28.39 490 GLU A CA 1
ATOM 3857 C C . GLU A 1 490 ? -9.167 -64.583 28.134 1.00 28.39 490 GLU A C 1
ATOM 3859 O O . GLU A 1 490 ? -8.142 -64.959 28.704 1.00 28.39 490 GLU A O 1
ATOM 3864 N N . GLY A 1 491 ? -10.372 -65.120 28.366 1.00 25.48 491 GLY A N 1
ATOM 3865 C CA . GLY A 1 491 ? -10.545 -66.342 29.157 1.00 25.48 491 GLY A CA 1
ATOM 3866 C C . GLY A 1 491 ? -11.594 -66.325 30.270 1.00 25.48 491 GLY A C 1
ATOM 3867 O O . GLY A 1 491 ? -11.248 -66.713 31.375 1.00 25.48 491 GLY A O 1
ATOM 3868 N N . GLU A 1 492 ? -12.854 -65.962 29.986 1.00 28.58 492 GLU A N 1
ATOM 3869 C CA . GLU A 1 492 ? -14.036 -66.714 30.468 1.00 28.58 492 GLU A CA 1
ATOM 3870 C C . GLU A 1 492 ? -15.350 -66.239 29.802 1.00 28.58 492 GLU A C 1
ATOM 3872 O O . GLU A 1 492 ? -15.369 -65.209 29.134 1.00 28.58 492 GLU A O 1
ATOM 3877 N N . ALA A 1 493 ? -16.428 -67.022 29.973 1.00 25.62 493 ALA A N 1
ATOM 3878 C CA . ALA A 1 493 ? -17.788 -66.860 29.416 1.00 25.62 493 ALA A CA 1
ATOM 3879 C C . ALA A 1 493 ? -18.001 -67.178 27.909 1.00 25.62 493 ALA A C 1
ATOM 3881 O O . ALA A 1 493 ? -18.073 -66.306 27.046 1.00 25.62 493 ALA A O 1
ATOM 3882 N N . HIS A 1 494 ? -18.236 -68.463 27.614 1.00 26.42 494 HIS A N 1
ATOM 3883 C CA . HIS A 1 494 ? -18.993 -68.904 26.429 1.00 26.42 494 HIS A CA 1
ATOM 3884 C C . HIS A 1 494 ? -20.516 -68.901 26.702 1.00 26.42 494 HIS A C 1
ATOM 3886 O O . HIS A 1 494 ? -20.937 -69.011 27.851 1.00 26.42 494 HIS A O 1
ATOM 3892 N N . ALA A 1 495 ? -21.305 -68.932 25.615 1.00 25.55 495 ALA A N 1
ATOM 3893 C CA . ALA A 1 495 ? -22.777 -68.981 25.541 1.00 25.55 495 ALA A CA 1
ATOM 3894 C C . ALA A 1 495 ? -23.509 -67.644 25.843 1.00 25.55 495 ALA A C 1
ATOM 3896 O O . ALA A 1 495 ? -23.035 -66.839 26.631 1.00 25.55 495 ALA A O 1
ATOM 3897 N N . ALA A 1 496 ? -24.652 -67.330 25.215 1.00 25.39 496 ALA A N 1
ATOM 3898 C CA . ALA A 1 496 ? -25.513 -68.157 24.352 1.00 25.39 496 ALA A CA 1
ATOM 3899 C C . ALA A 1 496 ? -26.035 -67.428 23.083 1.00 25.39 496 ALA A C 1
ATOM 3901 O O . ALA A 1 496 ? -25.828 -66.235 22.887 1.00 25.39 496 ALA A O 1
ATOM 3902 N N . SER A 1 497 ? -26.715 -68.198 22.225 1.00 24.75 497 SER A N 1
ATOM 3903 C CA . SER A 1 497 ? -27.549 -67.796 21.070 1.00 24.75 497 SER A CA 1
ATOM 3904 C C . SER A 1 497 ? -28.651 -66.766 21.432 1.00 24.75 497 SER A C 1
ATOM 3906 O O . SER A 1 497 ? -28.966 -66.641 22.608 1.00 24.75 497 SER A O 1
ATOM 3908 N N . SER A 1 498 ? -29.341 -66.058 20.520 1.00 23.95 498 SER A N 1
ATOM 3909 C CA . SER A 1 498 ? -29.854 -66.442 19.181 1.00 23.95 498 SER A CA 1
ATOM 3910 C C . SER A 1 498 ? -30.268 -65.196 18.332 1.00 23.95 498 SER A C 1
ATOM 3912 O O . SER A 1 498 ? -30.414 -64.124 18.901 1.00 23.95 498 SER A O 1
ATOM 3914 N N . VAL A 1 499 ? -30.307 -65.218 16.981 1.00 26.17 499 VAL A N 1
ATOM 3915 C CA . VAL A 1 499 ? -31.506 -65.390 16.086 1.00 26.17 499 VAL A CA 1
ATOM 3916 C C . VAL A 1 499 ? -32.677 -64.417 16.399 1.00 26.17 499 VAL A C 1
ATOM 3918 O O . VAL A 1 499 ? -33.087 -64.382 17.552 1.00 26.17 499 VAL A O 1
ATOM 3921 N N . SER A 1 500 ? -33.297 -63.650 15.473 1.00 22.77 500 SER A N 1
ATOM 3922 C CA . SER A 1 500 ? -33.263 -63.595 13.982 1.00 22.77 500 SER A CA 1
ATOM 3923 C C . SER A 1 500 ? -33.524 -62.194 13.377 1.00 22.77 500 SER A C 1
ATOM 3925 O O . SER A 1 500 ? -34.009 -61.284 14.041 1.00 22.77 500 SER A O 1
ATOM 3927 N N . GLU A 1 501 ? -33.278 -62.091 12.066 1.00 26.31 501 GLU A N 1
ATOM 3928 C CA . GLU A 1 501 ? -33.763 -61.070 11.119 1.00 26.31 501 GLU A CA 1
ATOM 3929 C C . GLU A 1 501 ? -35.304 -61.016 10.973 1.00 26.31 501 GLU A C 1
ATOM 3931 O O . GLU A 1 501 ? -35.941 -62.068 11.005 1.00 26.31 501 GLU A O 1
ATOM 3936 N N . ASP A 1 502 ? -35.862 -59.813 10.744 1.00 24.03 502 ASP A N 1
ATOM 3937 C CA . ASP A 1 502 ? -36.896 -59.394 9.748 1.00 24.03 502 ASP A CA 1
ATOM 3938 C C . ASP A 1 502 ? -37.462 -58.003 10.179 1.00 24.03 502 ASP A C 1
ATOM 3940 O O . ASP A 1 502 ? -37.433 -57.685 11.364 1.00 24.03 502 ASP A O 1
ATOM 3944 N N . ARG A 1 503 ? -38.008 -57.090 9.351 1.00 25.58 503 ARG A N 1
ATOM 3945 C CA . ARG A 1 503 ? -37.973 -56.844 7.889 1.00 25.58 503 ARG A CA 1
ATOM 3946 C C . ARG A 1 503 ? -38.522 -55.420 7.601 1.00 25.58 503 ARG A C 1
ATOM 3948 O O . ARG A 1 503 ? -39.051 -54.772 8.492 1.00 25.58 503 ARG A O 1
ATOM 3955 N N . ALA A 1 504 ? -38.511 -55.016 6.325 1.00 23.48 504 ALA A N 1
ATOM 3956 C CA . ALA A 1 504 ? -39.460 -54.075 5.694 1.00 23.48 504 ALA A CA 1
ATOM 3957 C C . ALA A 1 504 ? -39.512 -52.580 6.132 1.00 23.48 504 ALA A C 1
ATOM 3959 O O . ALA A 1 504 ? -40.193 -52.181 7.069 1.00 23.48 504 ALA A O 1
ATOM 3960 N N . LEU A 1 505 ? -38.949 -51.727 5.264 1.00 29.06 505 LEU A N 1
ATOM 3961 C CA . LEU A 1 505 ? -39.562 -50.456 4.810 1.00 29.06 505 LEU A CA 1
ATOM 3962 C C . LEU A 1 505 ? -40.919 -50.751 4.095 1.00 29.06 505 LEU A C 1
ATOM 3964 O O . LEU A 1 505 ? -41.055 -51.899 3.655 1.00 29.06 505 LEU A O 1
ATOM 3968 N N . PRO A 1 506 ? -41.873 -49.797 3.848 1.00 36.62 506 PRO A N 1
ATOM 3969 C CA . PRO A 1 506 ? -41.564 -48.436 3.348 1.00 36.62 506 PRO A CA 1
ATOM 3970 C C . PRO A 1 506 ? -42.613 -47.280 3.530 1.00 36.62 506 PRO A C 1
ATOM 3972 O O . PRO A 1 506 ? -43.684 -47.473 4.084 1.00 36.62 506 PRO A O 1
ATOM 3975 N N . VAL A 1 507 ? -42.311 -46.108 2.923 1.00 25.31 507 VAL A N 1
ATOM 3976 C CA . VAL A 1 507 ? -43.218 -45.032 2.394 1.00 25.31 507 VAL A CA 1
ATOM 3977 C C . VAL A 1 507 ? -44.189 -44.290 3.351 1.00 25.31 507 VAL A C 1
ATOM 3979 O O . VAL A 1 507 ? -45.040 -44.904 3.977 1.00 25.31 507 VAL A O 1
ATOM 3982 N N . GLY A 1 508 ? -44.217 -42.937 3.304 1.00 24.41 508 GLY A N 1
ATOM 3983 C CA . GLY A 1 508 ? -45.377 -42.173 3.828 1.00 24.41 508 GLY A CA 1
ATOM 3984 C C . GLY A 1 508 ? -45.314 -40.630 3.938 1.00 24.41 508 GLY A C 1
ATOM 3985 O O . GLY A 1 508 ? -45.170 -40.109 5.029 1.00 24.41 508 GLY A O 1
ATOM 3986 N N . ALA A 1 509 ? -45.483 -39.911 2.820 1.00 25.16 509 ALA A N 1
ATOM 3987 C CA . ALA A 1 509 ? -46.101 -38.571 2.639 1.00 25.16 509 ALA A CA 1
ATOM 3988 C C . ALA A 1 509 ? -46.177 -37.456 3.744 1.00 25.16 509 ALA A C 1
ATOM 3990 O O . ALA A 1 509 ? -46.858 -37.596 4.747 1.00 25.16 509 ALA A O 1
ATOM 3991 N N . ARG A 1 510 ? -45.707 -36.249 3.351 1.00 25.08 510 ARG A N 1
ATOM 3992 C CA . ARG A 1 510 ? -46.340 -34.890 3.420 1.00 25.08 510 ARG A CA 1
ATOM 3993 C C . ARG A 1 510 ? -47.009 -34.332 4.708 1.00 25.08 510 ARG A C 1
ATOM 3995 O O . ARG A 1 510 ? -48.025 -34.836 5.163 1.00 25.08 510 ARG A O 1
ATOM 4002 N N . GLY A 1 511 ? -46.611 -33.097 5.053 1.00 25.72 511 GLY A N 1
ATOM 4003 C CA . GLY A 1 511 ? -47.308 -32.116 5.921 1.00 25.72 511 GLY A CA 1
ATOM 4004 C C . GLY A 1 511 ? -46.264 -31.311 6.713 1.00 25.72 511 GLY A C 1
ATOM 4005 O O . GLY A 1 511 ? -45.489 -31.932 7.424 1.00 25.72 511 GLY A O 1
ATOM 4006 N N . VAL A 1 512 ? -46.000 -30.007 6.537 1.00 25.33 512 VAL A N 1
ATOM 4007 C CA . VAL A 1 512 ? -46.840 -28.792 6.389 1.00 25.33 512 VAL A CA 1
ATOM 4008 C C . VAL A 1 512 ? -47.632 -28.464 7.658 1.00 25.33 512 VAL A C 1
ATOM 4010 O O . VAL A 1 512 ? -48.616 -29.131 7.956 1.00 25.33 512 VAL A O 1
ATOM 4013 N N . GLY A 1 513 ? -47.226 -27.392 8.347 1.00 24.05 513 GLY A N 1
ATOM 4014 C CA . GLY A 1 513 ? -47.916 -26.814 9.505 1.00 24.05 513 GLY A CA 1
ATOM 4015 C C . GLY A 1 513 ? -46.932 -26.162 10.480 1.00 24.05 513 GLY A C 1
ATOM 4016 O O . GLY A 1 513 ? -46.034 -26.834 10.976 1.00 24.05 513 GLY A O 1
ATOM 4017 N N . ALA A 1 514 ? -47.091 -24.865 10.744 1.00 25.16 514 ALA A N 1
ATOM 4018 C CA . ALA A 1 514 ? -46.323 -24.117 11.738 1.00 25.16 514 ALA A CA 1
ATOM 4019 C C . ALA A 1 514 ? -47.275 -23.289 12.611 1.00 25.16 514 ALA A C 1
ATOM 4021 O O . ALA A 1 514 ? -48.263 -22.769 12.093 1.00 25.16 514 ALA A O 1
ATOM 4022 N N . SER A 1 515 ? -46.948 -23.146 13.896 1.00 23.80 515 SER A N 1
ATOM 4023 C CA . SER A 1 515 ? -47.446 -22.093 14.792 1.00 23.80 515 SER A CA 1
ATOM 4024 C C . SER A 1 515 ? -46.622 -22.077 16.081 1.00 23.80 515 SER A C 1
ATOM 4026 O O . SER A 1 515 ? -46.166 -23.130 16.535 1.00 23.80 515 SER A O 1
ATOM 4028 N N . GLU A 1 516 ? -46.451 -20.907 16.688 1.00 26.55 516 GLU A N 1
ATOM 4029 C CA . GLU A 1 516 ? -45.951 -20.770 18.059 1.00 26.55 516 GLU A CA 1
ATOM 4030 C C . GLU A 1 516 ? -46.964 -21.310 19.095 1.00 26.55 516 GLU A C 1
ATOM 4032 O O . GLU A 1 516 ? -48.150 -21.437 18.792 1.00 26.55 516 GLU A O 1
ATOM 4037 N N . ASP A 1 517 ? -46.519 -21.625 20.321 1.00 26.03 517 ASP A N 1
ATOM 4038 C CA . ASP A 1 517 ? -46.757 -20.746 21.486 1.00 26.03 517 ASP A CA 1
ATOM 4039 C C . ASP A 1 517 ? -45.935 -21.194 22.724 1.00 26.03 517 ASP A C 1
ATOM 4041 O O . ASP A 1 517 ? -45.316 -22.260 22.731 1.00 26.03 517 ASP A O 1
ATOM 4045 N N . SER A 1 518 ? -45.902 -20.364 23.771 1.00 23.72 518 SER A N 1
ATOM 4046 C CA . SER A 1 518 ? -45.172 -20.575 25.035 1.00 23.72 518 SER A CA 1
ATOM 4047 C C . SER A 1 518 ? -46.124 -20.882 26.227 1.00 23.72 518 SER A C 1
ATOM 4049 O O . SER A 1 518 ? -47.183 -21.479 26.044 1.00 23.72 518 SER A O 1
ATOM 4051 N N . PRO A 1 519 ? -45.726 -20.676 27.498 1.00 39.22 519 PRO A N 1
ATOM 4052 C CA . PRO A 1 519 ? -44.986 -21.682 28.253 1.00 39.22 519 PRO A CA 1
ATOM 4053 C C . PRO A 1 519 ? -45.780 -22.242 29.449 1.00 39.22 519 PRO A C 1
ATOM 4055 O O . PRO A 1 519 ? -46.591 -21.546 30.062 1.00 39.22 519 PRO A O 1
ATOM 4058 N N . LYS A 1 520 ? -45.477 -23.476 29.879 1.00 26.02 520 LYS A N 1
ATOM 4059 C CA . LYS A 1 520 ? -45.948 -24.014 31.172 1.00 26.02 520 LYS A CA 1
ATOM 4060 C C . LYS A 1 520 ? -44.838 -24.736 31.928 1.00 26.02 520 LYS A C 1
ATOM 4062 O O . LYS A 1 520 ? -44.410 -25.818 31.542 1.00 26.02 520 LYS A O 1
ATOM 4067 N N . ALA A 1 521 ? -44.413 -24.143 33.039 1.00 28.92 521 ALA A N 1
ATOM 4068 C CA . ALA A 1 521 ? -43.542 -24.796 34.006 1.00 28.92 521 ALA A CA 1
ATOM 4069 C C . ALA A 1 521 ? -44.327 -25.824 34.835 1.00 28.92 521 ALA A C 1
ATOM 4071 O O . ALA A 1 521 ? -45.460 -25.559 35.243 1.00 28.92 521 ALA A O 1
ATOM 4072 N N . ASN A 1 522 ? -43.700 -26.951 35.172 1.00 29.81 522 ASN A N 1
ATOM 4073 C CA . ASN A 1 522 ? -44.100 -27.740 36.333 1.00 29.81 522 ASN A CA 1
ATOM 4074 C C . ASN A 1 522 ? -42.878 -28.406 36.989 1.00 29.81 522 ASN A C 1
ATOM 4076 O O . ASN A 1 522 ? -41.858 -28.624 36.339 1.00 29.81 522 ASN A O 1
ATOM 4080 N N . ARG A 1 523 ? -42.961 -28.673 38.295 1.00 30.66 523 ARG A N 1
ATOM 4081 C CA . ARG A 1 523 ? -41.836 -29.139 39.122 1.00 30.66 523 ARG A CA 1
ATOM 4082 C C . ARG A 1 523 ? -41.801 -30.665 39.228 1.00 30.66 523 ARG A C 1
ATOM 4084 O O . ARG A 1 523 ? -42.752 -31.248 39.736 1.00 30.66 523 ARG A O 1
ATOM 4091 N N . ALA A 1 524 ? -40.659 -31.273 38.921 1.00 29.84 524 ALA A N 1
ATOM 4092 C CA . ALA A 1 524 ? -40.198 -32.516 39.546 1.00 29.84 524 ALA A CA 1
ATOM 4093 C C . ALA A 1 524 ? -38.670 -32.607 39.413 1.00 29.84 524 ALA A C 1
ATOM 4095 O O . ALA A 1 524 ? -38.131 -32.370 38.335 1.00 29.84 524 ALA A O 1
ATOM 4096 N N . GLY A 1 525 ? -37.968 -32.909 40.506 1.00 36.91 525 GLY A N 1
ATOM 4097 C CA . GLY A 1 525 ? -36.511 -33.021 40.502 1.00 36.91 525 GLY A CA 1
ATOM 4098 C C . GLY A 1 525 ? -36.053 -34.445 40.204 1.00 36.91 525 GLY A C 1
ATOM 4099 O O . GLY A 1 525 ? -36.128 -35.299 41.081 1.00 36.91 525 GLY A O 1
ATOM 4100 N N . HIS A 1 526 ? -35.512 -34.668 39.009 1.00 28.36 526 HIS A N 1
ATOM 4101 C CA . HIS A 1 526 ? -34.589 -35.769 38.735 1.00 28.36 526 HIS A CA 1
ATOM 4102 C C . HIS A 1 526 ? -33.251 -35.173 38.277 1.00 28.36 526 HIS A C 1
ATOM 4104 O O . HIS A 1 526 ? -33.267 -34.158 37.574 1.00 28.36 526 HIS A O 1
ATOM 4110 N N . PRO A 1 527 ? -32.099 -35.762 38.648 1.00 27.98 527 PRO A N 1
ATOM 4111 C CA . PRO A 1 527 ? -30.836 -35.396 38.029 1.00 27.98 527 PRO A CA 1
ATOM 4112 C C . PRO A 1 527 ? -30.907 -35.804 36.556 1.00 27.98 527 PRO A C 1
ATOM 4114 O O . PRO A 1 527 ? -30.941 -36.989 36.233 1.00 27.98 527 PRO A O 1
ATOM 4117 N N . ILE A 1 528 ? -30.978 -34.816 35.664 1.00 30.39 528 ILE A N 1
ATOM 4118 C CA . ILE A 1 528 ? -30.852 -35.056 34.230 1.00 30.39 528 ILE A CA 1
ATOM 4119 C C . ILE A 1 528 ? -29.391 -35.428 33.994 1.00 30.39 528 ILE A C 1
ATOM 4121 O O . ILE A 1 528 ? -28.514 -34.565 34.037 1.00 30.39 528 ILE A O 1
ATOM 4125 N N . GLU A 1 529 ? -29.132 -36.715 33.774 1.00 29.31 529 GLU A N 1
ATOM 4126 C CA . GLU A 1 529 ? -27.886 -37.153 33.156 1.00 29.31 529 GLU A CA 1
ATOM 4127 C C . GLU A 1 529 ? -27.738 -36.381 31.843 1.00 29.31 529 GLU A C 1
ATOM 4129 O O . GLU A 1 529 ? -28.637 -36.418 30.997 1.00 29.31 529 GLU A O 1
ATOM 4134 N N . SER A 1 530 ? -26.643 -35.629 31.689 1.00 25.70 530 SER A N 1
ATOM 4135 C CA . SER A 1 530 ? -26.380 -34.893 30.452 1.00 25.70 530 SER A CA 1
ATOM 4136 C C . SER A 1 530 ? -26.495 -35.867 29.280 1.00 25.70 530 SER A C 1
ATOM 4138 O O . SER A 1 530 ? -25.801 -36.888 29.309 1.00 25.70 530 SER A O 1
ATOM 4140 N N . PRO A 1 531 ? -27.344 -35.599 28.267 1.00 30.86 531 PRO A N 1
ATOM 4141 C CA . PRO A 1 531 ? -27.535 -36.527 27.164 1.00 30.86 531 PRO A CA 1
ATOM 4142 C C . PRO A 1 531 ? -26.178 -36.752 26.508 1.00 30.86 531 PRO A C 1
ATOM 4144 O O . PRO A 1 531 ? -25.594 -35.811 25.969 1.00 30.86 531 PRO A O 1
ATOM 4147 N N . ALA A 1 532 ? -25.657 -37.978 26.629 1.00 31.34 532 ALA A N 1
ATOM 4148 C CA . ALA A 1 532 ? -24.308 -38.313 26.196 1.00 31.34 532 ALA A CA 1
ATOM 4149 C C . ALA A 1 532 ? -24.147 -37.879 24.740 1.00 31.34 532 ALA A C 1
ATOM 4151 O O . ALA A 1 532 ? -24.869 -38.382 23.877 1.00 31.34 532 ALA A O 1
ATOM 4152 N N . THR A 1 533 ? -23.265 -36.900 24.503 1.00 31.88 533 THR A N 1
ATOM 4153 C CA . THR A 1 533 ? -23.191 -36.162 23.240 1.00 31.88 533 THR A CA 1
ATOM 4154 C C . THR A 1 533 ? -23.016 -37.141 22.093 1.00 31.88 533 THR A C 1
ATOM 4156 O O . THR A 1 533 ? -21.916 -37.649 21.869 1.00 31.88 533 THR A O 1
ATOM 4159 N N . GLN A 1 534 ? -24.109 -37.430 21.382 1.00 32.59 534 GLN A N 1
ATOM 4160 C CA . GLN A 1 534 ? -24.068 -38.326 20.239 1.00 32.59 534 GLN A CA 1
ATOM 4161 C C . GLN A 1 534 ? -23.137 -37.679 19.224 1.00 32.59 534 GLN A C 1
ATOM 4163 O O . GLN A 1 534 ? -23.436 -36.599 18.711 1.00 32.59 534 GLN A O 1
ATOM 4168 N N . ALA A 1 535 ? -21.982 -38.311 18.996 1.00 34.34 535 ALA A N 1
ATOM 4169 C CA . ALA A 1 535 ? -21.030 -37.846 18.003 1.00 34.34 535 ALA A CA 1
ATOM 4170 C C . ALA A 1 535 ? -21.804 -37.660 16.688 1.00 34.34 535 ALA A C 1
ATOM 4172 O O . ALA A 1 535 ? -22.510 -38.594 16.287 1.00 34.34 535 ALA A O 1
ATOM 4173 N N . PRO A 1 536 ? -21.761 -36.463 16.071 1.00 37.62 536 PRO A N 1
ATOM 4174 C CA . PRO A 1 536 ? -22.640 -36.141 14.959 1.00 37.62 536 PRO A CA 1
ATOM 4175 C C . PRO A 1 536 ? -22.474 -37.202 13.878 1.00 37.62 536 PRO A C 1
ATOM 4177 O O . PRO A 1 536 ? -21.344 -37.541 13.521 1.00 37.62 536 PRO A O 1
ATOM 4180 N N . LEU A 1 537 ? -23.599 -37.751 13.406 1.00 42.91 537 LEU A N 1
ATOM 4181 C CA . LEU A 1 537 ? -23.625 -38.814 12.403 1.00 42.91 537 LEU A CA 1
ATOM 4182 C C . LEU A 1 537 ? -22.784 -38.377 11.203 1.00 42.91 537 LEU A C 1
ATOM 4184 O O . LEU A 1 537 ? -23.226 -37.546 10.411 1.00 42.91 537 LEU A O 1
ATOM 4188 N N . MET A 1 538 ? -21.565 -38.913 11.088 1.00 50.84 538 MET A N 1
ATOM 4189 C CA . MET A 1 538 ? -20.644 -38.532 10.023 1.00 50.84 538 MET A CA 1
ATOM 4190 C C . MET A 1 538 ? -21.133 -39.137 8.711 1.00 50.84 538 MET A C 1
ATOM 4192 O O . MET A 1 538 ? -20.756 -40.247 8.327 1.00 50.84 538 MET A O 1
ATOM 4196 N N . ILE A 1 539 ? -22.010 -38.391 8.039 1.00 67.88 539 ILE A N 1
ATOM 4197 C CA . ILE A 1 539 ? -22.427 -38.644 6.666 1.00 67.88 539 ILE A CA 1
ATOM 4198 C C . ILE A 1 539 ? -21.151 -38.688 5.832 1.00 67.88 539 ILE A C 1
ATOM 4200 O O . ILE A 1 539 ? -20.419 -37.705 5.730 1.00 67.88 539 ILE A O 1
ATOM 4204 N N . ARG A 1 540 ? -20.854 -39.860 5.268 1.00 78.69 540 ARG A N 1
ATOM 4205 C CA . ARG A 1 540 ? -19.693 -40.030 4.399 1.00 78.69 540 ARG A CA 1
ATOM 4206 C C . ARG A 1 540 ? -19.866 -39.110 3.180 1.00 78.69 540 ARG A C 1
ATOM 4208 O O . ARG A 1 540 ? -20.865 -39.283 2.480 1.00 78.69 540 ARG A O 1
ATOM 4215 N N . PRO A 1 541 ? -18.915 -38.205 2.884 1.00 81.38 541 PRO A N 1
ATOM 4216 C CA . PRO A 1 541 ? -19.048 -37.294 1.756 1.00 81.38 541 PRO A CA 1
ATOM 4217 C C . PRO A 1 541 ? -19.159 -38.061 0.433 1.00 81.38 541 PRO A C 1
ATOM 4219 O O . PRO A 1 541 ? -18.500 -39.086 0.224 1.00 81.38 541 PRO A O 1
ATOM 4222 N N . GLN A 1 542 ? -19.990 -37.541 -0.470 1.00 87.50 542 GLN A N 1
ATOM 4223 C CA . GLN A 1 542 ? -20.229 -38.084 -1.808 1.00 87.50 542 GLN A CA 1
ATOM 4224 C C . GLN A 1 542 ? -18.953 -38.036 -2.661 1.00 87.50 542 GLN A C 1
ATOM 4226 O O . GLN A 1 542 ? -18.686 -38.962 -3.429 1.00 87.50 542 GLN A O 1
ATOM 4231 N N . ALA A 1 543 ? -18.133 -36.995 -2.482 1.00 87.62 543 ALA A N 1
ATOM 4232 C CA . ALA A 1 543 ? -16.756 -36.954 -2.961 1.00 87.62 543 ALA A CA 1
ATOM 4233 C C . ALA A 1 543 ? -15.865 -36.080 -2.064 1.00 87.62 543 ALA A C 1
ATOM 4235 O O . ALA A 1 543 ? -16.306 -35.078 -1.502 1.00 87.62 543 ALA A O 1
ATOM 4236 N N . GLN A 1 544 ? -14.585 -36.448 -1.995 1.00 85.25 544 GLN A N 1
ATOM 4237 C CA . GLN A 1 544 ? -13.512 -35.642 -1.412 1.00 85.25 544 GLN A CA 1
ATOM 4238 C C . GLN A 1 544 ? -12.680 -35.038 -2.548 1.00 85.25 544 GLN A C 1
ATOM 4240 O O . GLN A 1 544 ? -12.331 -35.746 -3.496 1.00 85.25 544 GLN A O 1
ATOM 4245 N N . ALA A 1 545 ? -12.352 -33.748 -2.468 1.00 86.56 545 ALA A N 1
ATOM 4246 C CA . ALA A 1 545 ? -11.614 -33.040 -3.515 1.00 86.56 545 ALA A CA 1
ATOM 4247 C C . ALA A 1 545 ? -10.422 -32.258 -2.944 1.00 86.56 545 ALA A C 1
ATOM 4249 O O . ALA A 1 545 ? -10.544 -31.558 -1.942 1.00 86.56 545 ALA A O 1
ATOM 4250 N N . VAL A 1 546 ? -9.257 -32.358 -3.589 1.00 85.12 546 VAL A N 1
ATOM 4251 C CA . VAL A 1 546 ? -8.027 -31.688 -3.140 1.00 85.12 546 VAL A CA 1
ATOM 4252 C C . VAL A 1 546 ? -7.704 -30.522 -4.068 1.00 85.12 546 VAL A C 1
ATOM 4254 O O . VAL A 1 546 ? -7.594 -30.694 -5.281 1.00 85.12 546 VAL A O 1
ATOM 4257 N N . PHE A 1 547 ? -7.526 -29.340 -3.490 1.00 84.12 547 PHE A N 1
ATOM 4258 C CA . PHE A 1 547 ? -7.221 -28.093 -4.189 1.00 84.12 547 PHE A CA 1
ATOM 4259 C C . PHE A 1 547 ? -5.867 -27.539 -3.749 1.00 84.12 547 PHE A C 1
ATOM 4261 O O . PHE A 1 547 ? -5.269 -28.006 -2.779 1.00 84.12 547 PHE A O 1
ATOM 4268 N N . CYS A 1 548 ? -5.390 -26.502 -4.438 1.00 80.69 548 CYS A N 1
ATOM 4269 C CA . CYS A 1 548 ? -4.276 -25.723 -3.915 1.00 80.69 548 CYS A CA 1
ATOM 4270 C C . CYS A 1 548 ? -4.696 -25.024 -2.606 1.00 80.69 548 CYS A C 1
ATOM 4272 O O . CYS A 1 548 ? -5.839 -24.591 -2.460 1.00 80.69 548 CYS A O 1
ATOM 4274 N N . ILE A 1 549 ? -3.763 -24.884 -1.666 1.00 76.75 549 ILE A N 1
ATOM 4275 C CA . ILE A 1 549 ? -3.926 -24.088 -0.439 1.00 76.75 549 ILE A CA 1
ATOM 4276 C C . ILE A 1 549 ? -3.995 -22.572 -0.723 1.00 76.75 549 ILE A C 1
ATOM 4278 O O . ILE A 1 549 ? -4.376 -21.793 0.143 1.00 76.75 549 ILE A O 1
ATOM 4282 N N . ASP A 1 550 ? -3.669 -22.165 -1.954 1.00 74.75 550 ASP A N 1
ATOM 4283 C CA . ASP A 1 550 ? -3.829 -20.811 -2.487 1.00 74.75 550 ASP A CA 1
ATOM 4284 C C . ASP A 1 550 ? -5.254 -20.268 -2.275 1.00 74.75 550 ASP A C 1
ATOM 4286 O O . ASP A 1 550 ? -6.236 -20.897 -2.688 1.00 74.75 550 ASP A O 1
ATOM 4290 N N . VAL A 1 551 ? -5.348 -19.073 -1.683 1.00 72.62 551 VAL A N 1
ATOM 4291 C CA . VAL A 1 551 ? -6.601 -18.387 -1.315 1.00 72.62 551 VAL A CA 1
ATOM 4292 C C . VAL A 1 551 ? -7.570 -18.194 -2.484 1.00 72.62 551 VAL A C 1
ATOM 4294 O O . VAL A 1 551 ? -8.780 -18.176 -2.276 1.00 72.62 551 VAL A O 1
ATOM 4297 N N . ARG A 1 552 ? -7.090 -18.146 -3.734 1.00 75.69 552 ARG A N 1
ATOM 4298 C CA . ARG A 1 552 ? -7.945 -18.065 -4.934 1.00 75.69 552 ARG A CA 1
ATOM 4299 C C . ARG A 1 552 ? -8.787 -19.328 -5.145 1.00 75.69 552 ARG A C 1
ATOM 4301 O O . ARG A 1 552 ? -9.789 -19.284 -5.853 1.00 75.69 552 ARG A O 1
ATOM 4308 N N . SER A 1 553 ? -8.411 -20.437 -4.509 1.00 79.75 553 SER A N 1
ATOM 4309 C CA . SER A 1 553 ? -9.188 -21.682 -4.477 1.00 79.75 553 SER A CA 1
ATOM 4310 C C . SER A 1 553 ? -10.322 -21.634 -3.446 1.00 79.75 553 SER A C 1
ATOM 4312 O O . SER A 1 553 ? -11.279 -22.395 -3.566 1.00 79.75 553 SER A O 1
ATOM 4314 N N . GLU A 1 554 ? -10.240 -20.765 -2.430 1.00 78.88 554 GLU A N 1
ATOM 4315 C CA . GLU A 1 554 ? -11.182 -20.729 -1.303 1.00 78.88 554 GLU A CA 1
ATOM 4316 C C . GLU A 1 554 ? -12.641 -20.467 -1.729 1.00 78.88 554 GLU A C 1
ATOM 4318 O O . GLU A 1 554 ? -13.512 -21.210 -1.270 1.00 78.88 554 GLU A O 1
ATOM 4323 N N . PRO A 1 555 ? -12.958 -19.513 -2.635 1.00 82.31 555 PRO A N 1
ATOM 4324 C CA . PRO A 1 555 ? -14.339 -19.296 -3.070 1.00 82.31 555 PRO A CA 1
ATOM 4325 C C . PRO A 1 555 ? -14.927 -20.518 -3.784 1.00 82.31 555 PRO A C 1
ATOM 4327 O O . PRO A 1 555 ? -16.085 -20.858 -3.567 1.00 82.31 555 PRO A O 1
ATOM 4330 N N . PHE A 1 556 ? -14.123 -21.217 -4.596 1.00 83.56 556 PHE A N 1
ATOM 4331 C CA . PHE A 1 556 ? -14.566 -22.422 -5.300 1.00 83.56 556 PHE A CA 1
ATOM 4332 C C . PHE A 1 556 ? -14.791 -23.595 -4.337 1.00 83.56 556 PHE A C 1
ATOM 4334 O O . PHE A 1 556 ? -15.794 -24.295 -4.452 1.00 83.56 556 PHE A O 1
ATOM 4341 N N . ARG A 1 557 ? -13.891 -23.778 -3.361 1.00 87.50 557 ARG A N 1
ATOM 4342 C CA . ARG A 1 557 ? -14.017 -24.781 -2.291 1.00 87.50 557 ARG A CA 1
ATOM 4343 C C . ARG A 1 557 ? -15.303 -24.581 -1.490 1.00 87.50 557 ARG A C 1
ATOM 4345 O O . ARG A 1 557 ? -16.144 -25.472 -1.481 1.00 87.50 557 ARG A O 1
ATOM 4352 N N . ARG A 1 558 ? -15.504 -23.373 -0.949 1.00 83.00 558 ARG A N 1
ATOM 4353 C CA . ARG A 1 558 ? -16.716 -22.989 -0.206 1.00 83.00 558 ARG A CA 1
ATOM 4354 C C . ARG A 1 558 ? -17.992 -23.194 -1.026 1.00 83.00 558 ARG A C 1
ATOM 4356 O O . ARG A 1 558 ? -18.996 -23.644 -0.487 1.00 83.00 558 ARG A O 1
ATOM 4363 N N . GLN A 1 559 ? -17.963 -22.877 -2.324 1.00 88.62 559 GLN A N 1
ATOM 4364 C CA . GLN A 1 559 ? -19.121 -23.065 -3.200 1.00 88.62 559 GLN A CA 1
ATOM 4365 C C . GLN A 1 559 ? -19.413 -24.548 -3.480 1.00 88.62 559 GLN A C 1
ATOM 4367 O O . GLN A 1 559 ? -20.578 -24.911 -3.602 1.00 88.62 559 GLN A O 1
ATOM 4372 N N . LEU A 1 560 ? -18.389 -25.403 -3.571 1.00 86.50 560 LEU A N 1
ATOM 4373 C CA . LEU A 1 560 ? -18.554 -26.851 -3.735 1.00 86.50 560 LEU A CA 1
ATOM 4374 C C . LEU A 1 560 ? -19.103 -27.502 -2.454 1.00 86.50 560 LEU A C 1
ATOM 4376 O O . LEU A 1 560 ? -20.044 -28.288 -2.523 1.00 86.50 560 LEU A O 1
ATOM 4380 N N . GLU A 1 561 ? -18.568 -27.120 -1.294 1.00 84.25 561 GLU A N 1
ATOM 4381 C CA . GLU A 1 561 ? -19.038 -27.543 0.036 1.00 84.25 561 GLU A CA 1
ATOM 4382 C C . GLU A 1 561 ? -20.477 -27.061 0.305 1.00 84.25 561 GLU A C 1
ATOM 4384 O O . GLU A 1 561 ? -21.281 -27.774 0.893 1.00 84.25 561 GLU A O 1
ATOM 4389 N N . GLY A 1 562 ? -20.851 -25.882 -0.203 1.00 83.44 562 GLY A N 1
ATOM 4390 C CA . GLY A 1 562 ? -22.214 -25.347 -0.117 1.00 83.44 562 GLY A CA 1
ATOM 4391 C C . GLY A 1 562 ? -23.253 -26.004 -1.041 1.00 83.44 562 GLY A C 1
ATOM 4392 O O . GLY A 1 562 ? -24.424 -25.638 -0.970 1.00 83.44 562 GLY A O 1
ATOM 4393 N N . VAL A 1 563 ? -22.864 -26.939 -1.920 1.00 87.12 563 VAL A N 1
ATOM 4394 C CA . VAL A 1 563 ? -23.776 -27.620 -2.869 1.00 87.12 563 VAL A CA 1
ATOM 4395 C C . VAL A 1 563 ? -24.281 -28.978 -2.352 1.00 87.12 563 VAL A C 1
ATOM 4397 O O . VAL A 1 563 ? -25.277 -29.488 -2.865 1.00 87.12 563 VAL A O 1
ATOM 4400 N N . GLY A 1 564 ? -23.643 -29.569 -1.340 1.00 81.88 564 GLY A N 1
ATOM 4401 C CA . GLY A 1 564 ? -24.032 -30.865 -0.771 1.00 81.88 564 GLY A CA 1
ATOM 4402 C C . GLY A 1 564 ? -22.901 -31.504 0.032 1.00 81.88 564 GLY A C 1
ATOM 4403 O O . GLY A 1 564 ? -21.978 -30.810 0.442 1.00 81.88 564 GLY A O 1
ATOM 4404 N N . ASP A 1 565 ? -22.945 -32.827 0.220 1.00 85.12 565 ASP A N 1
ATOM 4405 C CA . ASP A 1 565 ? -21.976 -33.580 1.038 1.00 85.12 565 ASP A CA 1
ATOM 4406 C C . ASP A 1 565 ? -20.594 -33.722 0.352 1.00 85.12 565 ASP A C 1
ATOM 4408 O O . ASP A 1 565 ? -20.133 -34.824 0.043 1.00 85.12 565 ASP A O 1
ATOM 4412 N N . TYR A 1 566 ? -19.930 -32.603 0.074 1.00 88.00 566 TYR A N 1
ATOM 4413 C CA . TYR A 1 566 ? -18.583 -32.530 -0.486 1.00 88.00 566 TYR A CA 1
ATOM 4414 C C . TYR A 1 566 ? -17.606 -32.016 0.569 1.00 88.00 566 TYR A C 1
ATOM 4416 O O . TYR A 1 566 ? -17.889 -31.047 1.266 1.00 88.00 566 TYR A O 1
ATOM 4424 N N . GLU A 1 567 ? -16.432 -32.635 0.653 1.00 84.50 567 GLU A N 1
ATOM 4425 C CA . GLU A 1 567 ? -15.361 -32.230 1.570 1.00 84.50 567 GLU A CA 1
ATOM 4426 C C . GLU A 1 567 ? -14.133 -31.796 0.761 1.00 84.50 567 GLU A C 1
ATOM 4428 O O . GLU A 1 567 ? -13.721 -32.509 -0.164 1.00 84.50 567 GLU A O 1
ATOM 4433 N N . THR A 1 568 ? -13.533 -30.640 1.083 1.00 87.25 568 THR A N 1
ATOM 4434 C CA . THR A 1 568 ? -12.369 -30.146 0.335 1.00 87.25 568 THR A CA 1
ATOM 4435 C C . THR A 1 568 ? -11.113 -29.948 1.177 1.00 87.25 568 THR A C 1
ATOM 4437 O O . THR A 1 568 ? -11.095 -29.250 2.191 1.00 87.25 568 THR A O 1
ATOM 4440 N N . PHE A 1 569 ? -10.005 -30.495 0.684 1.00 82.56 569 PHE A N 1
ATOM 4441 C CA . PHE A 1 569 ? -8.683 -30.390 1.296 1.00 82.56 569 PHE A CA 1
ATOM 4442 C C . PHE A 1 569 ? -7.836 -29.334 0.578 1.00 82.56 569 PHE A C 1
ATOM 4444 O O . PHE A 1 569 ? -7.880 -29.209 -0.647 1.00 82.56 569 PHE A O 1
ATOM 4451 N N . GLY A 1 570 ? -7.049 -28.574 1.341 1.00 79.94 570 GLY A N 1
ATOM 4452 C CA . GLY A 1 570 ? -6.034 -27.666 0.803 1.00 79.94 570 GLY A CA 1
ATOM 4453 C C . GLY A 1 570 ? -4.661 -28.332 0.812 1.00 79.94 570 GLY A C 1
ATOM 4454 O O . GLY A 1 570 ? -4.271 -28.919 1.818 1.00 79.94 570 GLY A O 1
ATOM 4455 N N . PHE A 1 571 ? -3.922 -28.229 -0.291 1.00 79.75 571 PHE A N 1
ATOM 4456 C CA . PHE A 1 571 ? -2.598 -28.830 -0.446 1.00 79.75 571 PHE A CA 1
ATOM 4457 C C . PHE A 1 571 ? -1.600 -27.854 -1.081 1.00 79.75 571 PHE A C 1
ATOM 4459 O O . PHE A 1 571 ? -1.972 -27.016 -1.902 1.00 79.75 571 PHE A O 1
ATOM 4466 N N . ALA A 1 572 ? -0.316 -27.950 -0.729 1.00 72.06 572 ALA A N 1
ATOM 4467 C CA . ALA A 1 572 ? 0.723 -27.150 -1.380 1.00 72.06 572 ALA A CA 1
ATOM 4468 C C . ALA A 1 572 ? 0.830 -27.502 -2.881 1.00 72.06 572 ALA A C 1
ATOM 4470 O O . ALA A 1 572 ? 0.644 -28.652 -3.274 1.00 72.06 572 ALA A O 1
ATOM 4471 N N . GLY A 1 573 ? 1.112 -26.512 -3.732 1.00 67.94 573 GLY A N 1
ATOM 4472 C CA . GLY A 1 573 ? 1.019 -26.652 -5.191 1.00 67.94 573 GLY A CA 1
ATOM 4473 C C . GLY A 1 573 ? 1.775 -27.850 -5.797 1.00 67.94 573 GLY A C 1
ATOM 4474 O O . GLY A 1 573 ? 2.734 -28.377 -5.234 1.00 67.94 573 GLY A O 1
ATOM 4475 N N . PHE A 1 574 ? 1.347 -28.261 -6.994 1.00 72.69 574 PHE A N 1
ATOM 4476 C CA . PHE A 1 574 ? 1.871 -29.404 -7.765 1.00 72.69 574 PHE A CA 1
ATOM 4477 C C . PHE A 1 574 ? 1.608 -30.808 -7.185 1.00 72.69 574 PHE A C 1
ATOM 4479 O O . PHE A 1 574 ? 1.979 -31.782 -7.830 1.00 72.69 574 PHE A O 1
ATOM 4486 N N . PHE A 1 575 ? 0.959 -30.964 -6.023 1.00 76.19 575 PHE A N 1
ATOM 4487 C CA . PHE A 1 575 ? 0.507 -32.270 -5.493 1.00 76.19 575 PHE A CA 1
ATOM 4488 C C . PHE A 1 575 ? 1.613 -33.345 -5.343 1.00 76.19 575 PHE A C 1
ATOM 4490 O O . PHE A 1 575 ? 1.342 -34.543 -5.345 1.00 76.19 575 PHE A O 1
ATOM 4497 N N . THR A 1 576 ? 2.882 -32.930 -5.226 1.00 78.31 576 THR A N 1
ATOM 4498 C CA . THR A 1 576 ? 4.099 -33.779 -5.316 1.00 78.31 576 THR A CA 1
ATOM 4499 C C . THR A 1 576 ? 4.314 -34.499 -6.668 1.00 78.31 576 THR A C 1
ATOM 4501 O O . THR A 1 576 ? 5.176 -35.371 -6.797 1.00 78.31 576 THR A O 1
ATOM 4504 N N . VAL A 1 577 ? 3.586 -34.086 -7.712 1.00 84.31 577 VAL A N 1
ATOM 4505 C CA . VAL A 1 577 ? 3.655 -34.567 -9.103 1.00 84.31 577 VAL A CA 1
ATOM 4506 C C . VAL A 1 577 ? 4.609 -33.674 -9.920 1.00 84.31 577 VAL A C 1
ATOM 4508 O O . VAL A 1 577 ? 4.187 -32.878 -10.754 1.00 84.31 577 VAL A O 1
ATOM 4511 N N . PHE A 1 578 ? 5.921 -33.770 -9.683 1.00 85.94 578 PHE A N 1
ATOM 4512 C CA . PHE A 1 578 ? 6.911 -32.927 -10.379 1.00 85.94 578 PHE A CA 1
ATOM 4513 C C . PHE A 1 578 ? 7.216 -33.439 -11.798 1.00 85.94 578 PHE A C 1
ATOM 4515 O O . PHE A 1 578 ? 8.038 -34.347 -11.979 1.00 85.94 578 PHE A O 1
ATOM 4522 N N . ILE A 1 579 ? 6.571 -32.843 -12.806 1.00 87.81 579 ILE A N 1
ATOM 4523 C CA . ILE A 1 579 ? 6.640 -33.287 -14.208 1.00 87.81 579 ILE A CA 1
ATOM 4524 C C . ILE A 1 579 ? 7.082 -32.192 -15.173 1.00 87.81 579 ILE A C 1
ATOM 4526 O O . ILE A 1 579 ? 6.977 -30.999 -14.903 1.00 87.81 579 ILE A O 1
ATOM 4530 N N . ARG A 1 580 ? 7.525 -32.624 -16.351 1.00 87.38 580 ARG A N 1
ATOM 4531 C CA . ARG A 1 580 ? 7.385 -31.833 -17.575 1.00 87.38 580 ARG A CA 1
ATOM 4532 C C . ARG A 1 580 ? 6.124 -32.247 -18.300 1.00 87.38 580 ARG A C 1
ATOM 4534 O O . ARG A 1 580 ? 5.778 -33.427 -18.281 1.00 87.38 580 ARG A O 1
ATOM 4541 N N . TYR A 1 581 ? 5.479 -31.307 -18.971 1.00 87.38 581 TYR A N 1
ATOM 4542 C CA . TYR A 1 581 ? 4.311 -31.577 -19.798 1.00 87.38 581 TYR A CA 1
ATOM 4543 C C . TYR A 1 581 ? 4.555 -31.182 -21.256 1.00 87.38 581 TYR A C 1
ATOM 4545 O O . TYR A 1 581 ? 5.103 -30.117 -21.528 1.00 87.38 581 TYR A O 1
ATOM 4553 N N . GLN A 1 582 ? 4.120 -32.025 -22.194 1.00 83.38 582 GLN A N 1
ATOM 4554 C CA . GLN A 1 582 ? 4.037 -31.693 -23.617 1.00 83.38 582 GLN A CA 1
ATOM 4555 C C . GLN A 1 582 ? 2.631 -32.023 -24.134 1.00 83.38 582 GLN A C 1
ATOM 4557 O O . GLN A 1 582 ? 2.295 -33.196 -24.305 1.00 83.38 582 GLN A O 1
ATOM 4562 N N . GLY A 1 583 ? 1.825 -30.989 -24.389 1.00 82.38 583 GLY A N 1
ATOM 4563 C CA . GLY A 1 583 ? 0.477 -31.123 -24.957 1.00 82.38 583 GLY A CA 1
ATOM 4564 C C . GLY A 1 583 ? 0.474 -31.579 -26.421 1.00 82.38 583 GLY A C 1
ATOM 4565 O O . GLY A 1 583 ? 1.492 -31.484 -27.116 1.00 82.38 583 GLY A O 1
ATOM 4566 N N . LEU A 1 584 ? -0.672 -32.067 -26.906 1.00 78.69 584 LEU A N 1
ATOM 4567 C CA . LEU A 1 584 ? -0.785 -32.658 -28.241 1.00 78.69 584 LEU A CA 1
ATOM 4568 C C . LEU A 1 584 ? -0.517 -31.621 -29.346 1.00 78.69 584 LEU A C 1
ATOM 4570 O O . LEU A 1 584 ? -1.336 -30.747 -29.615 1.00 78.69 584 LEU A O 1
ATOM 4574 N N . GLY A 1 585 ? 0.623 -31.764 -30.024 1.00 68.56 585 GLY A N 1
ATOM 4575 C CA . GLY A 1 585 ? 1.076 -30.834 -31.066 1.00 68.56 585 GLY A CA 1
ATOM 4576 C C . GLY A 1 585 ? 1.948 -29.678 -30.560 1.00 68.56 585 GLY A C 1
ATOM 4577 O O . GLY A 1 585 ? 2.396 -28.879 -31.374 1.00 68.56 585 GLY A O 1
ATOM 4578 N N . SER A 1 586 ? 2.243 -29.594 -29.256 1.00 71.12 586 SER A N 1
ATOM 4579 C CA . SER A 1 586 ? 3.209 -28.618 -28.735 1.00 71.12 586 SER A CA 1
ATOM 4580 C C . SER A 1 586 ? 4.639 -28.979 -29.138 1.00 71.12 586 SER A C 1
ATOM 4582 O O . SER A 1 586 ? 5.099 -30.099 -28.898 1.00 71.12 586 SER A O 1
ATOM 4584 N N . HIS A 1 587 ? 5.383 -28.007 -29.666 1.00 64.69 587 HIS A N 1
ATOM 4585 C CA . HIS A 1 587 ? 6.821 -28.138 -29.910 1.00 64.69 587 HIS A CA 1
ATOM 4586 C C . HIS A 1 587 ? 7.674 -27.967 -28.639 1.00 64.69 587 HIS A C 1
ATOM 4588 O O . HIS A 1 587 ? 8.816 -28.423 -28.619 1.00 64.69 587 HIS A O 1
ATOM 4594 N N . HIS A 1 588 ? 7.119 -27.383 -27.571 1.00 69.94 588 HIS A N 1
ATOM 4595 C CA . HIS A 1 588 ? 7.827 -27.091 -26.320 1.00 69.94 588 HIS A CA 1
ATOM 4596 C C . HIS A 1 588 ? 7.317 -27.939 -25.141 1.00 69.94 588 HIS A C 1
ATOM 4598 O O . HIS A 1 588 ? 6.136 -28.299 -25.073 1.00 69.94 588 HIS A O 1
ATOM 4604 N N . GLU A 1 589 ? 8.225 -28.242 -24.210 1.00 77.88 589 GLU A N 1
ATOM 4605 C CA . GLU A 1 589 ? 7.927 -28.807 -22.887 1.00 77.88 589 GLU A CA 1
ATOM 4606 C C . GLU A 1 589 ? 7.670 -27.658 -21.895 1.00 77.88 589 GLU A C 1
ATOM 4608 O O . GLU A 1 589 ? 8.443 -26.703 -21.859 1.00 77.88 589 GLU A O 1
ATOM 4613 N N . THR A 1 590 ? 6.629 -27.753 -21.062 1.00 78.12 590 THR A N 1
ATOM 4614 C CA . THR A 1 590 ? 6.423 -26.845 -19.918 1.00 78.12 590 THR A CA 1
ATOM 4615 C C . THR A 1 590 ? 6.851 -27.530 -18.623 1.00 78.12 590 THR A C 1
ATOM 4617 O O . THR A 1 590 ? 6.370 -28.631 -18.331 1.00 78.12 590 THR A O 1
ATOM 4620 N N . ASP A 1 591 ? 7.703 -26.882 -17.832 1.00 82.06 591 ASP A N 1
ATOM 4621 C CA . ASP A 1 591 ? 8.071 -27.325 -16.483 1.00 82.06 591 ASP A CA 1
ATOM 4622 C C . ASP A 1 591 ? 6.890 -27.114 -15.507 1.00 82.06 591 ASP A C 1
ATOM 4624 O O . ASP A 1 591 ? 6.318 -26.029 -15.444 1.00 82.06 591 ASP A O 1
ATOM 4628 N N . GLN A 1 592 ? 6.498 -28.157 -14.766 1.00 82.69 592 GLN A N 1
ATOM 4629 C CA . GLN A 1 592 ? 5.370 -28.158 -13.819 1.00 82.69 592 GLN A CA 1
ATOM 4630 C C . GLN A 1 592 ? 5.855 -28.636 -12.437 1.00 82.69 592 GLN A C 1
ATOM 4632 O O . GLN A 1 592 ? 5.599 -29.765 -12.007 1.00 82.69 592 GLN A O 1
ATOM 4637 N N . PHE A 1 593 ? 6.646 -27.792 -11.771 1.00 77.69 593 PHE A N 1
ATOM 4638 C CA . PHE A 1 593 ? 7.217 -28.019 -10.437 1.00 77.69 593 PHE A CA 1
ATOM 4639 C C . PHE A 1 593 ? 7.688 -26.689 -9.810 1.00 77.69 593 PHE A C 1
ATOM 4641 O O . PHE A 1 593 ? 7.918 -25.726 -10.541 1.00 77.69 593 PHE A O 1
ATOM 4648 N N . PRO A 1 594 ? 7.860 -26.606 -8.474 1.00 67.25 594 PRO A N 1
ATOM 4649 C CA . PRO A 1 594 ? 8.379 -25.401 -7.825 1.00 67.25 594 PRO A CA 1
ATOM 4650 C C . PRO A 1 594 ? 9.878 -25.211 -8.106 1.00 67.25 594 PRO A C 1
ATOM 4652 O O . PRO A 1 594 ? 10.612 -26.190 -8.230 1.00 67.25 594 PRO A O 1
ATOM 4655 N N . VAL A 1 595 ? 10.339 -23.955 -8.132 1.00 59.25 595 VAL A N 1
ATOM 4656 C CA . VAL A 1 595 ? 11.678 -23.514 -8.601 1.00 59.25 595 VAL A CA 1
ATOM 4657 C C . VAL A 1 595 ? 12.863 -24.271 -7.972 1.00 59.25 595 VAL A C 1
ATOM 4659 O O . VAL A 1 595 ? 13.877 -24.492 -8.628 1.00 59.25 595 VAL A O 1
ATOM 4662 N N . ILE A 1 596 ? 12.733 -24.700 -6.713 1.00 63.44 596 ILE A N 1
ATOM 4663 C CA . ILE A 1 596 ? 13.773 -25.425 -5.956 1.00 63.44 596 ILE A CA 1
ATOM 4664 C C . ILE A 1 596 ? 13.958 -26.873 -6.468 1.00 63.44 596 ILE A C 1
ATOM 4666 O O . ILE A 1 596 ? 15.016 -27.479 -6.292 1.00 63.44 596 ILE A O 1
ATOM 4670 N N . MET A 1 597 ? 12.938 -27.442 -7.114 1.00 70.56 597 MET A N 1
ATOM 4671 C CA . MET A 1 597 ? 12.902 -28.832 -7.575 1.00 70.56 597 MET A CA 1
ATOM 4672 C C . MET A 1 597 ? 13.171 -28.945 -9.081 1.00 70.56 597 MET A C 1
ATOM 4674 O O . MET A 1 597 ? 13.236 -27.958 -9.805 1.00 70.56 597 MET A O 1
ATOM 4678 N N . LYS A 1 598 ? 13.339 -30.179 -9.573 1.00 74.44 598 LYS A N 1
ATOM 4679 C CA . LYS A 1 598 ? 13.426 -30.491 -11.009 1.00 74.44 598 LYS A CA 1
ATOM 4680 C C . LYS A 1 598 ? 12.613 -31.740 -11.321 1.00 74.44 598 LYS A C 1
ATOM 4682 O O . LYS A 1 598 ? 12.758 -32.754 -10.632 1.00 74.44 598 LYS A O 1
ATOM 4687 N N . ALA A 1 599 ? 11.791 -31.688 -12.368 1.00 80.50 599 ALA A N 1
ATOM 4688 C CA . ALA A 1 599 ? 11.089 -32.866 -12.865 1.00 80.50 599 ALA A CA 1
ATOM 4689 C C . ALA A 1 599 ? 12.064 -33.969 -13.297 1.00 80.50 599 ALA A C 1
ATOM 4691 O O . ALA A 1 599 ? 13.065 -33.717 -13.971 1.00 80.50 599 ALA A O 1
ATOM 4692 N N . LYS A 1 600 ? 11.727 -35.212 -12.944 1.00 79.62 600 LYS A N 1
ATOM 4693 C CA . LYS A 1 600 ? 12.420 -36.420 -13.426 1.00 79.62 600 LYS A CA 1
ATOM 4694 C C . LYS A 1 600 ? 11.711 -37.058 -14.620 1.00 79.62 600 LYS A C 1
ATOM 4696 O O . LYS A 1 600 ? 12.366 -37.703 -15.434 1.00 79.62 600 LYS A O 1
ATOM 4701 N N . ASN A 1 601 ? 10.394 -36.866 -14.705 1.00 86.88 601 ASN A N 1
ATOM 4702 C CA . ASN A 1 601 ? 9.516 -37.531 -15.658 1.00 86.88 601 ASN A CA 1
ATOM 4703 C C . ASN A 1 601 ? 8.807 -36.506 -16.565 1.00 86.88 601 ASN A C 1
ATOM 4705 O O . ASN A 1 601 ? 8.403 -35.428 -16.123 1.00 86.88 601 ASN A O 1
ATOM 4709 N N . LEU A 1 602 ? 8.658 -36.863 -17.837 1.00 85.31 602 LEU A N 1
ATOM 4710 C CA . LEU A 1 602 ? 7.949 -36.133 -18.884 1.00 85.31 602 LEU A CA 1
ATOM 4711 C C . LEU A 1 602 ? 6.617 -36.838 -19.162 1.00 85.31 602 LEU A C 1
ATOM 4713 O O . LEU A 1 602 ? 6.592 -38.023 -19.494 1.00 85.31 602 LEU A O 1
ATOM 4717 N N . VAL A 1 603 ? 5.513 -36.105 -19.071 1.00 88.75 603 VAL A N 1
ATOM 4718 C CA . VAL A 1 603 ? 4.183 -36.564 -19.478 1.00 88.75 603 VAL A CA 1
ATOM 4719 C C . VAL A 1 603 ? 3.853 -35.935 -20.826 1.00 88.75 603 VAL A C 1
ATOM 4721 O O . VAL A 1 603 ? 3.862 -34.715 -20.981 1.00 88.75 603 VAL A O 1
ATOM 4724 N N . ARG A 1 604 ? 3.570 -36.778 -21.817 1.00 83.56 604 ARG A N 1
ATOM 4725 C CA . ARG A 1 604 ? 3.237 -36.371 -23.182 1.00 83.56 604 ARG A CA 1
ATOM 4726 C C . ARG A 1 604 ? 1.777 -36.691 -23.450 1.00 83.56 604 ARG A C 1
ATOM 4728 O O . ARG A 1 604 ? 1.309 -37.782 -23.124 1.00 83.56 604 ARG A O 1
ATOM 4735 N N . GLU A 1 605 ? 1.065 -35.761 -24.064 1.00 83.81 605 GLU A N 1
ATOM 4736 C CA . GLU A 1 605 ? -0.289 -35.990 -24.543 1.00 83.81 605 GLU A CA 1
ATOM 4737 C C . GLU A 1 605 ? -0.249 -36.549 -25.968 1.00 83.81 605 GLU A C 1
ATOM 4739 O O . GLU A 1 605 ? 0.278 -35.934 -26.897 1.00 83.81 605 GLU A O 1
ATOM 4744 N N . LEU A 1 606 ? -0.806 -37.746 -26.141 1.00 81.88 606 LEU A N 1
ATOM 4745 C CA . LEU A 1 606 ? -0.868 -38.450 -27.416 1.00 81.88 606 LEU A CA 1
ATOM 4746 C C . LEU A 1 606 ? -2.323 -38.601 -27.864 1.00 81.88 606 LEU A C 1
ATOM 4748 O O . LEU A 1 606 ? -3.226 -38.771 -27.046 1.00 81.88 606 LEU A O 1
ATOM 4752 N N . HIS A 1 607 ? -2.560 -38.614 -29.176 1.00 79.69 607 HIS A N 1
ATOM 4753 C CA . HIS A 1 607 ? -3.845 -39.066 -29.714 1.00 79.69 607 HIS A CA 1
ATOM 4754 C C . HIS A 1 607 ? -4.081 -40.553 -29.403 1.00 79.69 607 HIS A C 1
ATOM 4756 O O . HIS A 1 607 ? -3.127 -41.335 -29.327 1.00 79.69 607 HIS A O 1
ATOM 4762 N N . ARG A 1 608 ? -5.345 -40.977 -29.309 1.00 77.88 608 ARG A N 1
ATOM 4763 C CA . ARG A 1 608 ? -5.668 -42.410 -29.276 1.00 77.88 608 ARG A CA 1
ATOM 4764 C C . ARG A 1 608 ? -5.530 -43.039 -30.677 1.00 77.88 608 ARG A C 1
ATOM 4766 O O . ARG A 1 608 ? -5.961 -42.416 -31.653 1.00 77.88 608 ARG A O 1
ATOM 4773 N N . PRO A 1 609 ? -5.011 -44.281 -30.809 1.00 67.25 609 PRO A N 1
ATOM 4774 C CA . PRO A 1 609 ? -4.596 -44.847 -32.105 1.00 67.25 609 PRO A CA 1
ATOM 4775 C C . PRO A 1 609 ? -5.677 -44.880 -33.197 1.00 67.25 609 PRO A C 1
ATOM 4777 O O . PRO A 1 609 ? -5.384 -44.707 -34.378 1.00 67.25 609 PRO A O 1
ATOM 4780 N N . TYR A 1 610 ? -6.944 -45.051 -32.815 1.00 73.75 610 TYR A N 1
ATOM 4781 C CA . TYR A 1 610 ? -8.076 -45.140 -33.743 1.00 73.75 610 TYR A CA 1
ATOM 4782 C C . TYR A 1 610 ? -8.476 -43.799 -34.395 1.00 73.75 610 TYR A C 1
ATOM 4784 O O . TYR A 1 610 ? -9.397 -43.769 -35.209 1.00 73.75 610 TYR A O 1
ATOM 4792 N N . GLN A 1 611 ? -7.810 -42.682 -34.067 1.00 70.00 611 GLN A N 1
ATOM 4793 C CA . GLN A 1 611 ? -8.171 -41.343 -34.558 1.00 70.00 611 GLN A CA 1
ATOM 4794 C C . GLN A 1 611 ? -7.188 -40.729 -35.573 1.00 70.00 611 GLN A C 1
ATOM 4796 O O . GLN A 1 611 ? -7.342 -39.559 -35.920 1.00 70.00 611 GLN A O 1
ATOM 4801 N N . GLY A 1 612 ? -6.237 -41.490 -36.131 1.00 65.44 612 GLY A N 1
ATOM 4802 C CA . GLY A 1 612 ? -5.222 -40.971 -37.071 1.00 65.44 612 GLY A CA 1
ATOM 4803 C C . GLY A 1 612 ? -5.767 -40.140 -38.253 1.00 65.44 612 GLY A C 1
ATOM 4804 O O . GLY A 1 612 ? -5.224 -39.082 -38.562 1.00 65.44 612 GLY A O 1
ATOM 4805 N N . ARG A 1 613 ? -6.906 -40.528 -38.857 1.00 67.38 613 ARG A N 1
ATOM 4806 C CA . ARG A 1 613 ? -7.566 -39.735 -39.926 1.00 67.38 613 ARG A CA 1
ATOM 4807 C C . ARG A 1 613 ? -8.158 -38.398 -39.445 1.00 67.38 613 ARG A C 1
ATOM 4809 O O . ARG A 1 613 ? -8.353 -37.502 -40.261 1.00 67.38 613 ARG A O 1
ATOM 4816 N N . ARG A 1 614 ? -8.458 -38.251 -38.149 1.00 73.88 614 ARG A N 1
ATOM 4817 C CA . ARG A 1 614 ? -8.869 -36.974 -37.535 1.00 73.88 614 ARG A CA 1
ATOM 4818 C C . ARG A 1 614 ? -7.665 -36.151 -37.072 1.00 73.88 614 ARG A C 1
ATOM 4820 O O . ARG A 1 614 ? -7.741 -34.930 -37.157 1.00 73.88 614 ARG A O 1
ATOM 4827 N N . LEU A 1 615 ? -6.558 -36.791 -36.669 1.00 75.81 615 LEU A N 1
ATOM 4828 C CA . LEU A 1 615 ? -5.338 -36.107 -36.211 1.00 75.81 615 LEU A CA 1
ATOM 4829 C C . LEU A 1 615 ? -4.827 -35.082 -37.223 1.00 75.81 615 LEU A C 1
ATOM 4831 O O . LEU A 1 615 ? -4.585 -33.946 -36.840 1.00 75.81 615 LEU A O 1
ATOM 4835 N N . SER A 1 616 ? -4.720 -35.449 -38.503 1.00 74.44 616 SER A N 1
ATOM 4836 C CA . SER A 1 616 ? -4.279 -34.506 -39.541 1.00 74.44 616 SER A CA 1
ATOM 4837 C C . SER A 1 616 ? -5.166 -33.254 -39.597 1.00 74.44 616 SER A C 1
ATOM 4839 O O . SER A 1 616 ? -4.637 -32.150 -39.620 1.00 74.44 616 SER A O 1
ATOM 4841 N N . ARG A 1 617 ? -6.499 -33.397 -39.521 1.00 77.06 617 ARG A N 1
ATOM 4842 C CA . ARG A 1 617 ? -7.422 -32.246 -39.518 1.00 77.06 617 ARG A CA 1
ATOM 4843 C C . ARG A 1 617 ? -7.306 -31.404 -38.249 1.00 77.06 617 ARG A C 1
ATOM 4845 O O . ARG A 1 617 ? -7.308 -30.188 -38.345 1.00 77.06 617 ARG A O 1
ATOM 4852 N N . TYR A 1 618 ? -7.170 -32.031 -37.081 1.00 79.00 618 TYR A N 1
ATOM 4853 C CA . TYR A 1 618 ? -6.972 -31.325 -35.811 1.00 79.00 618 TYR A CA 1
ATOM 4854 C C . TYR A 1 618 ? -5.647 -30.554 -35.776 1.00 79.00 618 TYR A C 1
ATOM 4856 O O . TYR A 1 618 ? -5.644 -29.383 -35.416 1.00 79.00 618 TYR A O 1
ATOM 4864 N N . LEU A 1 619 ? -4.537 -31.173 -36.195 1.00 75.94 619 LEU A N 1
ATOM 4865 C CA . LEU A 1 619 ? -3.229 -30.516 -36.233 1.00 75.94 619 LEU A CA 1
ATOM 4866 C C . LEU A 1 619 ? -3.202 -29.385 -37.266 1.00 75.94 619 LEU A C 1
ATOM 4868 O O . LEU A 1 619 ? -2.782 -28.286 -36.925 1.00 75.94 619 LEU A O 1
ATOM 4872 N N . SER A 1 620 ? -3.703 -29.602 -38.487 1.00 77.69 620 SER A N 1
ATOM 4873 C CA . SER A 1 620 ? -3.798 -28.535 -39.493 1.00 77.69 620 SER A CA 1
ATOM 4874 C C . SER A 1 620 ? -4.771 -27.423 -39.084 1.00 77.69 620 SER A C 1
ATOM 4876 O O . SER A 1 620 ? -4.483 -26.260 -39.333 1.00 77.69 620 SER A O 1
ATOM 4878 N N . GLY A 1 621 ? -5.886 -27.750 -38.423 1.00 79.25 621 GLY A N 1
ATOM 4879 C CA . GLY A 1 621 ? -6.854 -26.775 -37.913 1.00 79.25 621 GLY A CA 1
ATOM 4880 C C . GLY A 1 621 ? -6.298 -25.930 -36.767 1.00 79.25 621 GLY A C 1
ATOM 4881 O O . GLY A 1 621 ? -6.390 -24.707 -36.808 1.00 79.25 621 GLY A O 1
ATOM 4882 N N . ASN A 1 622 ? -5.652 -26.557 -35.778 1.00 73.38 622 ASN A N 1
ATOM 4883 C CA . ASN A 1 622 ? -4.968 -25.839 -34.701 1.00 73.38 622 ASN A CA 1
ATOM 4884 C C . ASN A 1 622 ? -3.779 -25.026 -35.222 1.00 73.38 622 ASN A C 1
ATOM 4886 O O . ASN A 1 622 ? -3.596 -23.903 -34.772 1.00 73.38 622 ASN A O 1
ATOM 4890 N N . HIS A 1 623 ? -3.002 -25.542 -36.179 1.00 75.56 623 HIS A N 1
ATOM 4891 C CA . HIS A 1 623 ? -1.921 -24.781 -36.808 1.00 75.56 623 HIS A CA 1
ATOM 4892 C C . HIS A 1 623 ? -2.473 -23.581 -37.584 1.00 75.56 623 HIS A C 1
ATOM 4894 O O . HIS A 1 623 ? -1.935 -22.490 -37.449 1.00 75.56 623 HIS A O 1
ATOM 4900 N N . LEU A 1 624 ? -3.570 -23.731 -38.335 1.00 79.00 624 LEU A N 1
ATOM 4901 C CA . LEU A 1 624 ? -4.222 -22.612 -39.021 1.00 79.00 624 LEU A CA 1
ATOM 4902 C C . LEU A 1 624 ? -4.703 -21.548 -38.023 1.00 79.00 624 LEU A C 1
ATOM 4904 O O . LEU A 1 624 ? -4.459 -20.366 -38.235 1.00 79.00 624 LEU A O 1
ATOM 4908 N N . LEU A 1 625 ? -5.338 -21.959 -36.920 1.00 77.06 625 LEU A N 1
ATOM 4909 C CA . LEU A 1 625 ? -5.777 -21.052 -35.854 1.00 77.06 625 LEU A CA 1
ATOM 4910 C C . LEU A 1 625 ? -4.595 -20.371 -35.145 1.00 77.06 625 LEU A C 1
ATOM 4912 O O . LEU A 1 625 ? -4.666 -19.179 -34.857 1.00 77.06 625 LEU A O 1
ATOM 4916 N N . HIS A 1 626 ? -3.504 -21.096 -34.889 1.00 71.06 626 HIS A N 1
ATOM 4917 C CA . HIS A 1 626 ? -2.315 -20.557 -34.229 1.00 71.06 626 HIS A CA 1
ATOM 4918 C C . HIS A 1 626 ? -1.541 -19.601 -35.145 1.00 71.06 626 HIS A C 1
ATOM 4920 O O . HIS A 1 626 ? -1.139 -18.536 -34.686 1.00 71.06 626 HIS A O 1
ATOM 4926 N N . THR A 1 627 ? -1.400 -19.921 -36.434 1.00 76.00 627 THR A N 1
ATOM 4927 C CA . THR A 1 627 ? -0.802 -19.028 -37.436 1.00 76.00 627 THR A CA 1
ATOM 4928 C C . THR A 1 627 ? -1.685 -17.808 -37.683 1.00 76.00 627 THR A C 1
ATOM 4930 O O . THR A 1 627 ? -1.165 -16.706 -37.752 1.00 76.00 627 THR A O 1
ATOM 4933 N N . ALA A 1 628 ? -3.014 -17.950 -37.734 1.00 73.81 628 ALA A N 1
ATOM 4934 C CA . ALA A 1 628 ? -3.917 -16.799 -37.812 1.00 73.81 628 ALA A CA 1
ATOM 4935 C C . ALA A 1 628 ? -3.838 -15.908 -36.559 1.00 73.81 628 ALA A C 1
ATOM 4937 O O . ALA A 1 628 ? -3.985 -14.694 -36.663 1.00 73.81 628 ALA A O 1
ATOM 4938 N N . HIS A 1 629 ? -3.579 -16.491 -35.382 1.00 71.75 629 HIS A N 1
ATOM 4939 C CA . HIS A 1 629 ? -3.338 -15.736 -34.154 1.00 71.75 629 HIS A CA 1
ATOM 4940 C C . HIS A 1 629 ? -1.971 -15.036 -34.154 1.00 71.75 629 HIS A C 1
ATOM 4942 O O . HIS A 1 629 ? -1.921 -13.867 -33.789 1.00 71.75 629 HIS A O 1
ATOM 4948 N N . GLN A 1 630 ? -0.907 -15.709 -34.608 1.00 70.19 630 GLN A N 1
ATOM 4949 C CA . GLN A 1 630 ? 0.433 -15.128 -34.771 1.00 70.19 630 GLN A CA 1
ATOM 4950 C C . GLN A 1 630 ? 0.420 -13.990 -35.789 1.00 70.19 630 GLN A C 1
ATOM 4952 O O . GLN A 1 630 ? 0.776 -12.884 -35.427 1.00 70.19 630 GLN A O 1
ATOM 4957 N N . LEU A 1 631 ? -0.160 -14.181 -36.977 1.00 74.12 631 LEU A N 1
ATOM 4958 C CA . LEU A 1 631 ? -0.346 -13.100 -37.951 1.00 74.12 631 LEU A CA 1
ATOM 4959 C C . LEU A 1 631 ? -1.114 -11.904 -37.354 1.00 74.12 631 LEU A C 1
ATOM 4961 O O . LEU A 1 631 ? -0.822 -10.765 -37.690 1.00 74.12 631 LEU A O 1
ATOM 4965 N N . LEU A 1 632 ? -2.060 -12.128 -36.432 1.00 68.19 632 LEU A N 1
ATOM 4966 C CA . LEU A 1 632 ? -2.761 -11.066 -35.687 1.00 68.19 632 LEU A CA 1
ATOM 4967 C C . LEU A 1 632 ? -1.950 -10.420 -34.544 1.00 68.19 632 LEU A C 1
ATOM 4969 O O . LEU A 1 632 ? -2.441 -9.475 -33.921 1.00 68.19 632 LEU A O 1
ATOM 4973 N N . VAL A 1 633 ? -0.760 -10.931 -34.238 1.00 64.19 633 VAL A N 1
ATOM 4974 C CA . VAL A 1 633 ? 0.265 -10.316 -33.383 1.00 64.19 633 VAL A CA 1
ATOM 4975 C C . VAL A 1 633 ? 1.293 -9.611 -34.274 1.00 64.19 633 VAL A C 1
ATOM 4977 O O . VAL A 1 633 ? 1.441 -8.401 -34.151 1.00 64.19 633 VAL A O 1
ATOM 4980 N N . ASP A 1 634 ? 1.851 -10.299 -35.273 1.00 69.50 634 ASP A N 1
ATOM 4981 C CA . ASP A 1 634 ? 2.804 -9.761 -36.257 1.00 69.50 634 ASP A CA 1
ATOM 4982 C C . ASP A 1 634 ? 2.256 -8.498 -36.978 1.00 69.50 634 ASP A C 1
ATOM 4984 O O . ASP A 1 634 ? 2.978 -7.531 -37.239 1.00 69.50 634 ASP A O 1
ATOM 4988 N N . LEU A 1 635 ? 0.945 -8.463 -37.273 1.00 67.88 635 LEU A N 1
ATOM 4989 C CA . LEU A 1 635 ? 0.250 -7.300 -37.855 1.00 67.88 635 LEU A CA 1
ATOM 4990 C C . LEU A 1 635 ? 0.089 -6.115 -36.886 1.00 67.88 635 LEU A C 1
ATOM 4992 O O . LEU A 1 635 ? -0.158 -5.000 -37.349 1.00 67.88 635 LEU A O 1
ATOM 4996 N N . LYS A 1 636 ? 0.194 -6.333 -35.569 1.00 57.03 636 LYS A N 1
ATOM 4997 C CA . LYS A 1 636 ? 0.154 -5.273 -34.545 1.00 57.03 636 LYS A CA 1
ATOM 4998 C C . LYS A 1 636 ? 1.530 -4.683 -34.259 1.00 57.03 636 LYS A C 1
ATOM 5000 O O . LYS A 1 636 ? 1.611 -3.506 -33.938 1.00 57.03 636 LYS A O 1
ATOM 5005 N N . GLU A 1 637 ? 2.579 -5.494 -34.376 1.00 59.75 637 GLU A N 1
ATOM 5006 C CA . GLU A 1 637 ? 3.976 -5.073 -34.189 1.00 59.75 637 GLU A CA 1
ATOM 5007 C C . GLU A 1 637 ? 4.473 -4.177 -35.342 1.00 59.75 637 GLU A C 1
ATOM 5009 O O . GLU A 1 637 ? 5.410 -3.397 -35.187 1.00 59.75 637 GLU A O 1
ATOM 5014 N N . ASN A 1 638 ? 3.814 -4.235 -36.503 1.00 67.56 638 ASN A N 1
ATOM 5015 C CA . ASN A 1 638 ? 4.076 -3.349 -37.637 1.00 67.56 638 ASN A CA 1
ATOM 5016 C C . ASN A 1 638 ? 3.461 -1.946 -37.449 1.00 67.56 638 ASN A C 1
ATOM 5018 O O . ASN A 1 638 ? 2.390 -1.789 -36.879 1.00 67.56 638 ASN A O 1
ATOM 5022 N N . VAL A 1 639 ? 4.107 -0.908 -37.994 1.00 59.78 639 VAL A N 1
ATOM 5023 C CA . VAL A 1 639 ? 3.784 0.507 -37.695 1.00 59.78 639 VAL A CA 1
ATOM 5024 C C . VAL A 1 639 ? 2.447 1.000 -38.278 1.00 59.78 639 VAL A C 1
ATOM 5026 O O . VAL A 1 639 ? 1.762 1.808 -37.656 1.00 59.78 639 VAL A O 1
ATOM 5029 N N . VAL A 1 640 ? 2.073 0.552 -39.482 1.00 62.66 640 VAL A N 1
ATOM 5030 C CA . VAL A 1 640 ? 0.930 1.111 -40.244 1.00 62.66 640 VAL A CA 1
ATOM 5031 C C . VAL A 1 640 ? -0.302 0.202 -40.212 1.00 62.66 640 VAL A C 1
ATOM 5033 O O . VAL A 1 640 ? -1.439 0.677 -40.228 1.00 62.66 640 VAL A O 1
ATOM 5036 N N . THR A 1 641 ? -0.102 -1.114 -40.135 1.00 63.06 641 THR A N 1
ATOM 5037 C CA . THR A 1 641 ? -1.193 -2.095 -40.139 1.00 63.06 641 THR A CA 1
ATOM 5038 C C . THR A 1 641 ? -2.173 -1.991 -38.969 1.00 63.06 641 THR A C 1
ATOM 5040 O O . THR A 1 641 ? -3.338 -2.259 -39.238 1.00 63.06 641 THR A O 1
ATOM 5043 N N . PRO A 1 642 ? -1.831 -1.561 -37.734 1.00 61.50 642 PRO A N 1
ATOM 5044 C CA . PRO A 1 642 ? -2.809 -1.392 -36.660 1.00 61.50 642 PRO A CA 1
ATOM 5045 C C . PRO A 1 642 ? -3.977 -0.488 -37.054 1.00 61.50 642 PRO A C 1
ATOM 5047 O O . PRO A 1 642 ? -5.123 -0.871 -36.852 1.00 61.50 642 PRO A O 1
ATOM 5050 N N . TYR A 1 643 ? -3.709 0.655 -37.691 1.00 65.94 643 TYR A N 1
ATOM 5051 C CA . TYR A 1 643 ? -4.749 1.581 -38.149 1.00 65.94 643 TYR A CA 1
ATOM 5052 C C . TYR A 1 643 ? -5.636 0.933 -39.220 1.00 65.94 643 TYR A C 1
ATOM 5054 O O . TYR A 1 643 ? -6.849 0.823 -39.046 1.00 65.94 643 TYR A O 1
ATOM 5062 N N . VAL A 1 644 ? -5.022 0.393 -40.278 1.00 75.19 644 VAL A N 1
ATOM 5063 C CA . VAL A 1 644 ? -5.743 -0.241 -41.396 1.00 75.19 644 VAL A CA 1
ATOM 5064 C C . VAL A 1 644 ? -6.530 -1.479 -40.943 1.00 75.19 644 VAL A C 1
ATOM 5066 O O . VAL A 1 644 ? -7.644 -1.705 -41.413 1.00 75.19 644 VAL A O 1
ATOM 5069 N N . VAL A 1 645 ? -5.992 -2.278 -40.017 1.00 69.56 645 VAL A N 1
ATOM 5070 C CA . VAL A 1 645 ? -6.634 -3.485 -39.469 1.00 69.56 645 VAL A CA 1
ATOM 5071 C C . VAL A 1 645 ? -7.729 -3.127 -38.463 1.00 69.56 645 VAL A C 1
ATOM 5073 O O . VAL A 1 645 ? -8.761 -3.792 -38.453 1.00 69.56 645 VAL A O 1
ATOM 5076 N N . VAL A 1 646 ? -7.582 -2.074 -37.655 1.00 70.50 646 VAL A N 1
ATOM 5077 C CA . VAL A 1 646 ? -8.668 -1.609 -36.775 1.00 70.50 646 VAL A CA 1
ATOM 5078 C C . VAL A 1 646 ? -9.828 -1.046 -37.598 1.00 70.50 646 VAL A C 1
ATOM 5080 O O . VAL A 1 646 ? -10.969 -1.416 -37.336 1.00 70.50 646 VAL A O 1
ATOM 5083 N N . GLU A 1 647 ? -9.577 -0.256 -38.641 1.00 75.44 647 GLU A N 1
ATOM 5084 C CA . GLU A 1 647 ? -10.655 0.251 -39.503 1.00 75.44 647 GLU A CA 1
ATOM 5085 C C . GLU A 1 647 ? -11.291 -0.855 -40.365 1.00 75.44 647 GLU A C 1
ATOM 5087 O O . GLU A 1 647 ? -12.517 -0.964 -40.422 1.00 75.44 647 GLU A O 1
ATOM 5092 N N . SER A 1 648 ? -10.487 -1.729 -40.983 1.00 78.44 648 SER A N 1
ATOM 5093 C CA . SER A 1 648 ? -10.986 -2.767 -41.906 1.00 78.44 648 SER A CA 1
ATOM 5094 C C . SER A 1 648 ? -11.531 -4.017 -41.204 1.00 78.44 648 SER A C 1
ATOM 5096 O O . SER A 1 648 ? -12.398 -4.700 -41.747 1.00 78.44 648 SER A O 1
ATOM 5098 N N . VAL A 1 649 ? -11.009 -4.358 -40.019 1.00 72.12 649 VAL A N 1
ATOM 5099 C CA . VAL A 1 649 ? -11.311 -5.614 -39.303 1.00 72.12 649 VAL A CA 1
ATOM 5100 C C . VAL A 1 649 ? -11.953 -5.367 -37.931 1.00 72.12 649 VAL A C 1
ATOM 5102 O O . VAL A 1 649 ? -12.681 -6.230 -37.443 1.00 72.12 649 VAL A O 1
ATOM 5105 N N . GLY A 1 650 ? -11.785 -4.190 -37.316 1.00 69.56 650 GLY A N 1
ATOM 5106 C CA . GLY A 1 650 ? -12.342 -3.859 -35.993 1.00 69.56 650 GLY A CA 1
ATOM 5107 C C . GLY A 1 650 ? -13.861 -4.026 -35.895 1.00 69.56 650 GLY A C 1
ATOM 5108 O O . GLY A 1 650 ? -14.360 -4.577 -34.913 1.00 69.56 650 GLY A O 1
ATOM 5109 N N . TRP A 1 651 ? -14.606 -3.684 -36.950 1.00 79.06 651 TRP A N 1
ATOM 5110 C CA . TRP A 1 651 ? -16.057 -3.914 -37.018 1.00 79.06 651 TRP A CA 1
ATOM 5111 C C . TRP A 1 651 ? -16.442 -5.401 -36.904 1.00 79.06 651 TRP A C 1
ATOM 5113 O O . TRP A 1 651 ? -17.482 -5.727 -36.328 1.00 79.06 651 TRP A O 1
ATOM 5123 N N . PHE A 1 652 ? -15.583 -6.328 -37.342 1.00 77.44 652 PHE A N 1
ATOM 5124 C CA . PHE A 1 652 ? -15.803 -7.765 -37.147 1.00 77.44 652 PHE A CA 1
ATOM 5125 C C . PHE A 1 652 ? -15.572 -8.221 -35.699 1.00 77.44 652 PHE A C 1
ATOM 5127 O O . PHE A 1 652 ? -16.054 -9.294 -35.350 1.00 77.44 652 PHE A O 1
ATOM 5134 N N . TYR A 1 653 ? -14.913 -7.432 -34.837 1.00 74.06 653 TYR A N 1
ATOM 5135 C CA . TYR A 1 653 ? -14.807 -7.704 -33.392 1.00 74.06 653 TYR A CA 1
ATOM 5136 C C . TYR A 1 653 ? -16.054 -7.265 -32.606 1.00 74.06 653 TYR A C 1
ATOM 5138 O O . TYR A 1 653 ? -16.337 -7.837 -31.547 1.00 74.06 653 TYR A O 1
ATOM 5146 N N . ALA A 1 654 ? -16.856 -6.334 -33.138 1.00 77.19 654 ALA A N 1
ATOM 5147 C CA . ALA A 1 654 ? -18.146 -5.970 -32.548 1.00 77.19 654 ALA A CA 1
ATOM 5148 C C . ALA A 1 654 ? -19.138 -7.151 -32.550 1.00 77.19 654 ALA A C 1
ATOM 5150 O O . ALA A 1 654 ? -19.916 -7.307 -31.611 1.00 77.19 654 ALA A O 1
ATOM 5151 N N . LEU A 1 655 ? -19.067 -8.040 -33.550 1.00 80.12 655 LEU A N 1
ATOM 5152 C CA . LEU A 1 655 ? -19.917 -9.234 -33.643 1.00 80.12 655 LEU A CA 1
ATOM 5153 C C . LEU A 1 655 ? -19.647 -10.245 -32.497 1.00 80.12 655 LEU A C 1
ATOM 5155 O O . LEU A 1 655 ? -20.599 -10.608 -31.800 1.00 80.12 655 LEU A O 1
ATOM 5159 N N . PRO A 1 656 ? -18.392 -10.651 -32.199 1.00 75.44 656 PRO A N 1
ATOM 5160 C CA . PRO A 1 656 ? -18.019 -11.318 -30.955 1.00 75.44 656 PRO A CA 1
ATOM 5161 C C . PRO A 1 656 ? -18.428 -10.584 -29.683 1.00 75.44 656 PRO A C 1
ATOM 5163 O O . PRO A 1 656 ? -18.815 -11.249 -28.728 1.00 75.44 656 PRO A O 1
ATOM 5166 N N . LEU A 1 657 ? -18.333 -9.253 -29.632 1.00 78.44 657 LEU A N 1
ATOM 5167 C CA . LEU A 1 657 ? -18.678 -8.488 -28.431 1.00 78.44 657 LEU A CA 1
ATOM 5168 C C . LEU A 1 657 ? -20.186 -8.567 -28.140 1.00 78.44 657 LEU A C 1
ATOM 5170 O O . LEU A 1 657 ? -20.584 -9.027 -27.073 1.00 78.44 657 LEU A O 1
ATOM 5174 N N . ILE A 1 658 ? -21.027 -8.224 -29.119 1.00 82.31 658 ILE A N 1
ATOM 5175 C CA . ILE A 1 658 ? -22.493 -8.302 -29.017 1.00 82.31 658 ILE A CA 1
ATOM 5176 C C . ILE A 1 658 ? -22.939 -9.752 -28.773 1.00 82.31 658 ILE A C 1
ATOM 5178 O O . ILE A 1 658 ? -23.789 -10.008 -27.920 1.00 82.31 658 ILE A O 1
ATOM 5182 N N . GLY A 1 659 ? -22.327 -10.721 -29.461 1.00 84.25 659 GLY A N 1
ATOM 5183 C CA . GLY A 1 659 ? -22.607 -12.143 -29.270 1.00 84.25 659 GLY A CA 1
ATOM 5184 C C . GLY A 1 659 ? -22.275 -12.645 -27.861 1.00 84.25 659 GLY A C 1
ATOM 5185 O O . GLY A 1 659 ? -23.086 -13.352 -27.264 1.00 84.25 659 GLY A O 1
ATOM 5186 N N . LYS A 1 660 ? -21.121 -12.258 -27.301 1.00 77.44 660 LYS A N 1
ATOM 5187 C CA . LYS A 1 660 ? -20.718 -12.613 -25.929 1.00 77.44 660 LYS A CA 1
ATOM 5188 C C . LYS A 1 660 ? -21.570 -11.928 -24.864 1.00 77.44 660 LYS A C 1
ATOM 5190 O O . LYS A 1 660 ? -21.830 -12.559 -23.848 1.00 77.44 660 LYS A O 1
ATOM 5195 N N . THR A 1 661 ? -21.985 -10.680 -25.075 1.00 75.31 661 THR A N 1
ATOM 5196 C CA . THR A 1 661 ? -22.681 -9.884 -24.051 1.00 75.31 661 THR A CA 1
ATOM 5197 C C . THR A 1 661 ? -24.197 -10.085 -24.074 1.00 75.31 661 THR A C 1
ATOM 5199 O O . THR A 1 661 ? -24.798 -10.290 -23.025 1.00 75.31 661 THR A O 1
ATOM 5202 N N . VAL A 1 662 ? -24.827 -10.065 -25.254 1.00 83.62 662 VAL A N 1
ATOM 5203 C CA . VAL A 1 662 ? -26.297 -10.075 -25.395 1.00 83.62 662 VAL A CA 1
ATOM 5204 C C . VAL A 1 662 ? -26.840 -11.482 -25.668 1.00 83.62 662 VAL A C 1
ATOM 5206 O O . VAL A 1 662 ? -27.872 -11.868 -25.127 1.00 83.62 662 VAL A O 1
ATOM 5209 N N . PHE A 1 663 ? -26.133 -12.284 -26.471 1.00 86.06 663 PHE A N 1
ATOM 5210 C CA . PHE A 1 663 ? -26.621 -13.581 -26.968 1.00 86.06 663 PHE A CA 1
ATOM 5211 C C . PHE A 1 663 ? -25.719 -14.763 -26.567 1.00 86.06 663 PHE A C 1
ATOM 5213 O O . PHE A 1 663 ? -25.530 -15.706 -27.343 1.00 86.06 663 PHE A O 1
ATOM 5220 N N . THR A 1 664 ? -25.192 -14.715 -25.336 1.00 82.56 664 THR A N 1
ATOM 5221 C CA . THR A 1 664 ? -24.222 -15.653 -24.724 1.00 82.56 664 THR A CA 1
ATOM 5222 C C . THR A 1 664 ? -24.348 -17.109 -25.195 1.00 82.56 664 THR A C 1
ATOM 5224 O O . THR A 1 664 ? -23.388 -17.696 -25.700 1.00 82.56 664 THR A O 1
ATOM 5227 N N . ALA A 1 665 ? -25.534 -17.708 -25.043 1.00 82.38 665 ALA A N 1
ATOM 5228 C CA . ALA A 1 665 ? -25.787 -19.114 -25.343 1.00 82.38 665 ALA A CA 1
ATOM 5229 C C . ALA A 1 665 ? -25.771 -19.425 -26.849 1.00 82.38 665 ALA A C 1
ATOM 5231 O O . ALA A 1 665 ? -25.213 -20.447 -27.252 1.00 82.38 665 ALA A O 1
ATOM 5232 N N . TRP A 1 666 ? -26.339 -18.550 -27.686 1.00 86.69 666 TRP A N 1
ATOM 5233 C CA . TRP A 1 666 ? -26.306 -18.702 -29.145 1.00 86.69 666 TRP A CA 1
ATOM 5234 C C . TRP A 1 666 ? -24.881 -18.541 -29.673 1.00 86.69 666 TRP A C 1
ATOM 5236 O O . TRP A 1 666 ? -24.405 -19.403 -30.412 1.00 86.69 666 TRP A O 1
ATOM 5246 N N . TYR A 1 667 ? -24.178 -17.496 -29.227 1.00 82.81 667 TYR A N 1
ATOM 5247 C CA . TYR A 1 667 ? -22.813 -17.214 -29.656 1.00 82.81 667 TYR A CA 1
ATOM 5248 C C . TYR A 1 667 ? -21.868 -18.362 -29.293 1.00 82.81 667 TYR A C 1
ATOM 5250 O O . TYR A 1 667 ? -21.190 -18.886 -30.172 1.00 82.81 667 TYR A O 1
ATOM 5258 N N . ARG A 1 668 ? -21.897 -18.837 -28.037 1.00 82.44 668 ARG A N 1
ATOM 5259 C CA . ARG A 1 668 ? -21.106 -19.995 -27.583 1.00 82.44 668 ARG A CA 1
ATOM 5260 C C . ARG A 1 668 ? -21.374 -21.242 -28.431 1.00 82.44 668 ARG A C 1
ATOM 5262 O O . ARG A 1 668 ? -20.434 -21.919 -28.847 1.00 82.44 668 ARG A O 1
ATOM 5269 N N . ASN A 1 669 ? -22.646 -21.531 -28.715 1.00 86.56 669 ASN A N 1
ATOM 5270 C CA . ASN A 1 669 ? -23.034 -22.682 -29.531 1.00 86.56 669 ASN A CA 1
ATOM 5271 C C . ASN A 1 669 ? -22.570 -22.543 -30.992 1.00 86.56 669 ASN A C 1
ATOM 5273 O O . ASN A 1 669 ? -22.193 -23.542 -31.605 1.00 86.56 669 ASN A O 1
ATOM 5277 N N . LEU A 1 670 ? -22.568 -21.330 -31.556 1.00 85.12 670 LEU A N 1
ATOM 5278 C CA . LEU A 1 670 ? -22.042 -21.062 -32.895 1.00 85.12 670 LEU A CA 1
ATOM 5279 C C . LEU A 1 670 ? -20.512 -21.188 -32.934 1.00 85.12 670 LEU A C 1
ATOM 5281 O O . LEU A 1 670 ? -19.982 -21.867 -33.814 1.00 85.12 670 LEU A O 1
ATOM 5285 N N . THR A 1 671 ? -19.797 -20.599 -31.971 1.00 81.81 671 THR A N 1
ATOM 5286 C CA . THR A 1 671 ? -18.330 -20.657 -31.931 1.00 81.81 671 THR A CA 1
ATOM 5287 C C . THR A 1 671 ? -17.809 -22.066 -31.706 1.00 81.81 671 THR A C 1
ATOM 5289 O O . THR A 1 671 ? -16.860 -22.450 -32.378 1.00 81.81 671 THR A O 1
ATOM 5292 N N . GLU A 1 672 ? -18.430 -22.872 -30.838 1.00 81.31 672 GLU A N 1
ATOM 5293 C CA . GLU A 1 672 ? -18.000 -24.267 -30.652 1.00 81.31 672 GLU A CA 1
ATOM 5294 C C . GLU A 1 672 ? -18.336 -25.145 -31.870 1.00 81.31 672 GLU A C 1
ATOM 5296 O O . GLU A 1 672 ? -17.543 -26.010 -32.234 1.00 81.31 672 GLU A O 1
ATOM 5301 N N . ARG A 1 673 ? -19.429 -24.871 -32.603 1.00 85.38 673 ARG A N 1
ATOM 5302 C CA . ARG A 1 673 ? -19.689 -25.518 -33.907 1.00 85.38 673 ARG A CA 1
ATOM 5303 C C . ARG A 1 673 ? -18.610 -25.182 -34.942 1.00 85.38 673 ARG A C 1
ATOM 5305 O O . ARG A 1 673 ? -18.097 -26.092 -35.589 1.00 85.38 673 ARG A O 1
ATOM 5312 N N . LEU A 1 674 ? -18.243 -23.906 -35.082 1.00 83.69 674 LEU A N 1
ATOM 5313 C CA . LEU A 1 674 ? -17.180 -23.462 -35.996 1.00 83.69 674 LEU A CA 1
ATOM 5314 C C . LEU A 1 674 ? -15.813 -24.036 -35.590 1.00 83.69 674 LEU A C 1
ATOM 5316 O O . LEU A 1 674 ? -15.085 -24.568 -36.427 1.00 83.69 674 LEU A O 1
ATOM 5320 N N . ARG A 1 675 ? -15.496 -24.009 -34.291 1.00 79.12 675 ARG A N 1
ATOM 5321 C CA . ARG A 1 675 ? -14.270 -24.573 -33.719 1.00 79.12 675 ARG A CA 1
ATOM 5322 C C . ARG A 1 675 ? -14.174 -26.076 -33.957 1.00 79.12 675 ARG A C 1
ATOM 5324 O O . ARG A 1 675 ? -13.141 -26.529 -34.427 1.00 79.12 675 ARG A O 1
ATOM 5331 N N . HIS A 1 676 ? -15.237 -26.845 -33.712 1.00 80.56 676 HIS A N 1
ATOM 5332 C CA . HIS A 1 676 ? -15.264 -28.284 -33.996 1.00 80.56 676 HIS A CA 1
ATOM 5333 C C . HIS A 1 676 ? -15.239 -28.622 -35.496 1.00 80.56 676 HIS A C 1
ATOM 5335 O O . HIS A 1 676 ? -14.800 -29.716 -35.852 1.00 80.56 676 HIS A O 1
ATOM 5341 N N . ALA A 1 677 ? -15.685 -27.722 -36.378 1.00 82.50 677 ALA A N 1
ATOM 5342 C CA . ALA A 1 677 ? -15.561 -27.907 -37.824 1.00 82.50 677 ALA A CA 1
ATOM 5343 C C . ALA A 1 677 ? -14.112 -27.708 -38.310 1.00 82.50 677 ALA A C 1
ATOM 5345 O O . ALA A 1 677 ? -13.628 -28.502 -39.118 1.00 82.50 677 ALA A O 1
ATOM 5346 N N . LEU A 1 678 ? -13.416 -26.688 -37.793 1.00 80.44 678 LEU A N 1
ATOM 5347 C CA . LEU A 1 678 ? -12.022 -26.370 -38.135 1.00 80.44 678 LEU A CA 1
ATOM 5348 C C . LEU A 1 678 ? -11.015 -27.304 -37.438 1.00 80.44 678 LEU A C 1
ATOM 5350 O O . LEU A 1 678 ? -10.128 -27.859 -38.081 1.00 80.44 678 LEU A O 1
ATOM 5354 N N . ALA A 1 679 ? -11.176 -27.501 -36.130 1.00 79.12 679 ALA A N 1
ATOM 5355 C CA . ALA A 1 679 ? -10.330 -28.308 -35.256 1.00 79.12 679 ALA A CA 1
ATOM 5356 C C . ALA A 1 679 ? -11.206 -29.295 -34.447 1.00 79.12 679 ALA A C 1
ATOM 5358 O O . ALA A 1 679 ? -11.575 -29.026 -33.298 1.00 79.12 679 ALA A O 1
ATOM 5359 N N . PRO A 1 680 ? -11.590 -30.446 -35.035 1.00 79.75 680 PRO A N 1
ATOM 5360 C CA . PRO A 1 680 ? -12.481 -31.405 -34.385 1.00 79.75 680 PRO A CA 1
ATOM 5361 C C . PRO A 1 680 ? -11.833 -32.017 -33.143 1.00 79.75 680 PRO A C 1
ATOM 5363 O O . PRO A 1 680 ? -10.693 -32.477 -33.202 1.00 79.75 680 PRO A O 1
ATOM 5366 N N . ALA A 1 681 ? -12.578 -32.083 -32.036 1.00 76.94 681 ALA A N 1
ATOM 5367 C CA . ALA A 1 681 ? -12.082 -32.631 -30.777 1.00 76.94 681 ALA A CA 1
ATOM 5368 C C . ALA A 1 681 ? -11.560 -34.075 -30.938 1.00 76.94 681 ALA A C 1
ATOM 5370 O O . ALA A 1 681 ? -12.221 -34.942 -31.525 1.00 76.94 681 ALA A O 1
ATOM 5371 N N . ILE A 1 682 ? -10.369 -34.322 -30.389 1.00 80.56 682 ILE A N 1
ATOM 5372 C CA . ILE A 1 682 ? -9.691 -35.620 -30.389 1.00 80.56 682 ILE A CA 1
ATOM 5373 C C . ILE A 1 682 ? -9.687 -36.192 -28.978 1.00 80.56 682 ILE A C 1
ATOM 5375 O O . ILE A 1 682 ? -9.447 -35.486 -28.004 1.00 80.56 682 ILE A O 1
ATOM 5379 N N . ALA A 1 683 ? -9.934 -37.495 -28.878 1.00 81.44 683 ALA A N 1
ATOM 5380 C CA . ALA A 1 683 ? -9.765 -38.225 -27.635 1.00 81.44 683 ALA A CA 1
ATOM 5381 C C . ALA A 1 683 ? -8.271 -38.507 -27.438 1.00 81.44 683 ALA A C 1
ATOM 5383 O O . ALA A 1 683 ? -7.673 -39.281 -28.195 1.00 81.44 683 ALA A O 1
ATOM 5384 N N . THR A 1 684 ? -7.674 -37.872 -26.433 1.00 83.94 684 THR A N 1
ATOM 5385 C CA . THR A 1 684 ? -6.254 -38.010 -26.102 1.00 83.94 684 THR A CA 1
ATOM 5386 C C . THR A 1 684 ? -6.018 -39.035 -24.989 1.00 83.94 684 THR A C 1
ATOM 5388 O O . THR A 1 684 ? -6.945 -39.652 -24.441 1.00 83.94 684 THR A O 1
ATOM 5391 N N . SER A 1 685 ? -4.744 -39.299 -24.727 1.00 84.12 685 SER A N 1
ATOM 5392 C CA . SER A 1 685 ? -4.231 -40.183 -23.685 1.00 84.12 685 SER A CA 1
ATOM 5393 C C . SER A 1 685 ? -2.858 -39.679 -23.252 1.00 84.12 685 SER A C 1
ATOM 5395 O O . SER A 1 685 ? -1.992 -39.454 -24.100 1.00 84.12 685 SER A O 1
ATOM 5397 N N . LEU A 1 686 ? -2.662 -39.513 -21.947 1.00 86.00 686 LEU A N 1
ATOM 5398 C CA . LEU A 1 686 ? -1.387 -39.109 -21.360 1.00 86.00 686 LEU A CA 1
ATOM 5399 C C . LEU A 1 686 ? -0.456 -40.318 -21.213 1.00 86.00 686 LEU A C 1
ATOM 5401 O O . LEU A 1 686 ? -0.905 -41.406 -20.851 1.00 86.00 686 LEU A O 1
ATOM 5405 N N . THR A 1 687 ? 0.847 -40.131 -21.426 1.00 85.69 687 THR A N 1
ATOM 5406 C CA . THR A 1 687 ? 1.870 -41.146 -21.116 1.00 85.69 687 THR A CA 1
ATOM 5407 C C . THR A 1 687 ? 2.122 -41.215 -19.604 1.00 85.69 687 THR A C 1
ATOM 5409 O O . THR A 1 687 ? 3.146 -40.735 -19.116 1.00 85.69 687 THR A O 1
ATOM 5412 N N . ILE A 1 688 ? 1.156 -41.746 -18.852 1.00 84.25 688 ILE A N 1
ATOM 5413 C CA . ILE A 1 688 ? 1.246 -41.891 -17.389 1.00 84.25 688 ILE A CA 1
ATOM 5414 C C . ILE A 1 688 ? 2.208 -43.024 -17.024 1.00 84.25 688 ILE A C 1
ATOM 5416 O O . ILE A 1 688 ? 3.049 -42.845 -16.147 1.00 84.25 688 ILE A O 1
ATOM 5420 N N . ASP A 1 689 ? 2.135 -44.156 -17.723 1.00 85.06 689 ASP A N 1
ATOM 5421 C CA . ASP A 1 689 ? 2.980 -45.320 -17.460 1.00 85.06 689 ASP A CA 1
ATOM 5422 C C . ASP A 1 689 ? 4.301 -45.280 -18.240 1.00 85.06 689 ASP A C 1
ATOM 5424 O O . ASP A 1 689 ? 4.361 -44.928 -19.421 1.00 85.06 689 ASP A O 1
ATOM 5428 N N . LYS A 1 690 ? 5.376 -45.662 -17.552 1.00 84.75 690 LYS A N 1
ATOM 5429 C CA . LYS A 1 690 ? 6.755 -45.696 -18.052 1.00 84.75 690 LYS A CA 1
ATOM 5430 C C . LYS A 1 690 ? 7.045 -47.036 -18.715 1.00 84.75 690 LYS A C 1
ATOM 5432 O O . LYS A 1 690 ? 7.032 -48.071 -18.048 1.00 84.75 690 LYS A O 1
ATOM 5437 N N . LEU A 1 691 ? 7.318 -46.998 -20.021 1.00 79.12 691 LEU A N 1
ATOM 5438 C CA . LEU A 1 691 ? 7.635 -48.178 -20.835 1.00 79.12 691 LEU A CA 1
ATOM 5439 C C . LEU A 1 691 ? 8.751 -49.009 -20.192 1.00 79.12 691 LEU A C 1
ATOM 5441 O O . LEU A 1 691 ? 9.770 -48.469 -19.744 1.00 79.12 691 LEU A O 1
ATOM 5445 N N . THR A 1 692 ? 8.593 -50.333 -20.177 1.00 78.62 692 THR A N 1
ATOM 5446 C CA . THR A 1 692 ? 9.642 -51.216 -19.668 1.00 78.62 692 THR A CA 1
ATOM 5447 C C . THR A 1 692 ? 10.853 -51.181 -20.593 1.00 78.62 692 THR A C 1
ATOM 5449 O O . THR A 1 692 ? 10.746 -50.981 -21.804 1.00 78.62 692 THR A O 1
ATOM 5452 N N . ARG A 1 693 ? 12.041 -51.432 -20.032 1.00 77.56 693 ARG A N 1
ATOM 5453 C CA . ARG A 1 693 ? 13.301 -51.407 -20.788 1.00 77.56 693 ARG A CA 1
ATOM 5454 C C . ARG A 1 693 ? 13.256 -52.263 -22.067 1.00 77.56 693 ARG A C 1
ATOM 5456 O O . ARG A 1 693 ? 13.765 -51.817 -23.088 1.00 77.56 693 ARG A O 1
ATOM 5463 N N . LYS A 1 694 ? 12.602 -53.431 -22.025 1.00 76.25 694 LYS A N 1
ATOM 5464 C CA . LYS A 1 694 ? 12.463 -54.334 -23.180 1.00 76.25 694 LYS A CA 1
ATOM 5465 C C . LYS A 1 694 ? 11.586 -53.737 -24.284 1.00 76.25 694 LYS A C 1
ATOM 5467 O O . LYS A 1 694 ? 11.958 -53.811 -25.447 1.00 76.25 694 LYS A O 1
ATOM 5472 N N . GLU A 1 695 ? 10.466 -53.106 -23.932 1.00 79.31 695 GLU A N 1
ATOM 5473 C CA . GLU A 1 695 ? 9.590 -52.422 -24.897 1.00 79.31 695 GLU A CA 1
ATOM 5474 C C . GLU A 1 695 ? 10.302 -51.221 -25.536 1.00 79.31 695 GLU A C 1
ATOM 5476 O O . GLU A 1 695 ? 10.171 -50.990 -26.735 1.00 79.31 695 GLU A O 1
ATOM 5481 N N . VAL A 1 696 ? 11.119 -50.493 -24.763 1.00 78.94 696 VAL A N 1
ATOM 5482 C CA . VAL A 1 696 ? 11.967 -49.406 -25.281 1.00 78.94 696 VAL A CA 1
ATOM 5483 C C . VAL A 1 696 ? 13.032 -49.938 -26.246 1.00 78.94 696 VAL A C 1
ATOM 5485 O O . VAL A 1 696 ? 13.210 -49.371 -27.323 1.00 78.94 696 VAL A O 1
ATOM 5488 N N . GLU A 1 697 ? 13.717 -51.031 -25.904 1.00 80.62 697 GLU A N 1
ATOM 5489 C CA . GLU A 1 697 ? 14.719 -51.673 -26.768 1.00 80.62 697 GLU A CA 1
ATOM 5490 C C . GLU A 1 697 ? 14.086 -52.210 -28.069 1.00 80.62 697 GLU A C 1
ATOM 5492 O O . GLU A 1 697 ? 14.605 -51.955 -29.157 1.00 80.62 697 GLU A O 1
ATOM 5497 N N . GLU A 1 698 ? 12.919 -52.857 -27.994 1.00 81.81 698 GLU A N 1
ATOM 5498 C CA . GLU A 1 698 ? 12.167 -53.341 -29.162 1.00 81.81 698 GLU A CA 1
ATOM 5499 C C . GLU A 1 698 ? 11.650 -52.201 -30.053 1.00 81.81 698 GLU A C 1
ATOM 5501 O O . GLU A 1 698 ? 11.771 -52.275 -31.281 1.00 81.81 698 GLU A O 1
ATOM 5506 N N . MET A 1 699 ? 11.131 -51.123 -29.453 1.00 79.06 699 MET A N 1
ATOM 5507 C CA . MET A 1 699 ? 10.654 -49.937 -30.168 1.00 79.06 699 MET A CA 1
ATOM 5508 C C . MET A 1 699 ? 11.794 -49.205 -30.886 1.00 79.06 699 MET A C 1
ATOM 5510 O O . MET A 1 699 ? 11.649 -48.864 -32.061 1.00 79.06 699 MET A O 1
ATOM 5514 N N . ILE A 1 700 ? 12.942 -48.997 -30.228 1.00 82.25 700 ILE A N 1
ATOM 5515 C CA . ILE A 1 700 ? 14.103 -48.357 -30.866 1.00 82.25 700 ILE A CA 1
ATOM 5516 C C . ILE A 1 700 ? 14.674 -49.258 -31.965 1.00 82.25 700 ILE A C 1
ATOM 5518 O O . ILE A 1 700 ? 15.021 -48.758 -33.032 1.00 82.25 700 ILE A O 1
ATOM 5522 N N . ALA A 1 701 ? 14.726 -50.578 -31.768 1.00 82.75 701 ALA A N 1
ATOM 5523 C CA . ALA A 1 701 ? 15.171 -51.491 -32.817 1.00 82.75 701 ALA A CA 1
ATOM 5524 C C . ALA A 1 701 ? 14.229 -51.463 -34.041 1.00 82.75 701 ALA A C 1
ATOM 5526 O O . ALA A 1 701 ? 14.696 -51.513 -35.181 1.00 82.75 701 ALA A O 1
ATOM 5527 N N . ALA A 1 702 ? 12.914 -51.318 -33.836 1.00 80.94 702 ALA A N 1
ATOM 5528 C CA . ALA A 1 702 ? 11.949 -51.123 -34.920 1.00 80.94 702 ALA A CA 1
ATOM 5529 C C . ALA A 1 702 ? 12.125 -49.767 -35.634 1.00 80.94 702 ALA A C 1
ATOM 5531 O O . ALA A 1 702 ? 12.154 -49.733 -36.866 1.00 80.94 702 ALA A O 1
ATOM 5532 N N . GLU A 1 703 ? 12.315 -48.674 -34.884 1.00 80.75 703 GLU A N 1
ATOM 5533 C CA . GLU A 1 703 ? 12.641 -47.345 -35.425 1.00 80.75 703 GLU A CA 1
ATOM 5534 C C . GLU A 1 703 ? 13.927 -47.388 -36.269 1.00 80.75 703 GLU A C 1
ATOM 5536 O O . GLU A 1 703 ? 13.921 -46.967 -37.426 1.00 80.75 703 GLU A O 1
ATOM 5541 N N . GLN A 1 704 ? 15.003 -47.977 -35.737 1.00 85.81 704 GLN A N 1
ATOM 5542 C CA . GLN A 1 704 ? 16.287 -48.131 -36.422 1.00 85.81 704 GLN A CA 1
ATOM 5543 C C . GLN A 1 704 ? 16.157 -48.952 -37.710 1.00 85.81 704 GLN A C 1
ATOM 5545 O O . GLN A 1 704 ? 16.612 -48.491 -38.754 1.00 85.81 704 GLN A O 1
ATOM 5550 N N . ARG A 1 705 ? 15.479 -50.111 -37.701 1.00 85.31 705 ARG A N 1
ATOM 5551 C CA . ARG A 1 705 ? 15.229 -50.891 -38.934 1.00 85.31 705 ARG A CA 1
ATOM 5552 C C . ARG A 1 705 ? 14.424 -50.091 -39.970 1.00 85.31 705 ARG A C 1
ATOM 5554 O O . ARG A 1 705 ? 14.714 -50.174 -41.162 1.00 85.31 705 ARG A O 1
ATOM 5561 N N . GLY A 1 706 ? 13.464 -49.273 -39.531 1.00 82.06 706 GLY A N 1
ATOM 5562 C CA . GLY A 1 706 ? 12.700 -48.360 -40.392 1.00 82.06 706 GLY A CA 1
ATOM 5563 C C . GLY A 1 706 ? 13.494 -47.154 -40.918 1.00 82.06 706 GLY A C 1
ATOM 5564 O O . GLY A 1 706 ? 13.152 -46.602 -41.966 1.00 82.06 706 GLY A O 1
ATOM 5565 N N . ILE A 1 707 ? 14.557 -46.732 -40.229 1.00 84.25 707 ILE A N 1
ATOM 5566 C CA . ILE A 1 707 ? 15.527 -45.744 -40.727 1.00 84.25 707 ILE A CA 1
ATOM 5567 C C . ILE A 1 707 ? 16.465 -46.405 -41.742 1.00 84.25 707 ILE A C 1
ATOM 5569 O O . ILE A 1 707 ? 16.549 -45.921 -42.865 1.00 84.25 707 ILE A O 1
ATOM 5573 N N . ILE A 1 708 ? 17.077 -47.545 -41.400 1.00 84.62 708 ILE A N 1
ATOM 5574 C CA . ILE A 1 708 ? 17.993 -48.304 -42.273 1.00 84.62 708 ILE A CA 1
ATOM 5575 C C . ILE A 1 708 ? 17.318 -48.643 -43.607 1.00 84.62 708 ILE A C 1
ATOM 5577 O O . ILE A 1 708 ? 17.902 -48.407 -44.660 1.00 84.62 708 ILE A O 1
ATOM 5581 N N . ARG A 1 709 ? 16.062 -49.114 -43.585 1.00 83.25 709 ARG A N 1
ATOM 5582 C CA . ARG A 1 709 ? 15.287 -49.388 -44.806 1.00 83.25 709 ARG A CA 1
ATOM 5583 C C . ARG A 1 709 ? 15.143 -48.152 -45.701 1.00 83.25 709 ARG A C 1
ATOM 5585 O O . ARG A 1 709 ? 15.351 -48.260 -46.903 1.00 83.25 709 ARG A O 1
ATOM 5592 N N . ARG A 1 710 ? 14.815 -46.988 -45.129 1.00 82.88 710 ARG A N 1
ATOM 5593 C CA . ARG A 1 710 ? 14.670 -45.734 -45.891 1.00 82.88 710 ARG A CA 1
ATOM 5594 C C . ARG A 1 710 ? 16.012 -45.210 -46.400 1.00 82.88 710 ARG A C 1
ATOM 5596 O O . ARG A 1 710 ? 16.073 -44.777 -47.541 1.00 82.88 710 ARG A O 1
ATOM 5603 N N . ALA A 1 711 ? 17.072 -45.300 -45.598 1.00 84.50 711 ALA A N 1
ATOM 5604 C CA . ALA A 1 711 ? 18.423 -44.910 -45.995 1.00 84.50 711 ALA A CA 1
ATOM 5605 C C . ALA A 1 711 ? 18.943 -45.773 -47.161 1.00 84.50 711 ALA A C 1
ATOM 5607 O O . ALA A 1 711 ? 19.413 -45.223 -48.150 1.00 84.50 711 ALA A O 1
ATOM 5608 N N . LEU A 1 712 ? 18.749 -47.100 -47.114 1.00 82.44 712 LEU A N 1
ATOM 5609 C CA . LEU A 1 712 ? 19.066 -48.001 -48.233 1.00 82.44 712 LEU A CA 1
ATOM 5610 C C . LEU A 1 712 ? 18.327 -47.597 -49.519 1.00 82.44 712 LEU A C 1
ATOM 5612 O O . LEU A 1 712 ? 18.943 -47.493 -50.575 1.00 82.44 712 LEU A O 1
ATOM 5616 N N . GLN A 1 713 ? 17.020 -47.331 -49.428 1.00 80.31 713 GLN A N 1
ATOM 5617 C CA . GLN A 1 713 ? 16.209 -46.909 -50.578 1.00 80.31 713 GLN A CA 1
ATOM 5618 C C . GLN A 1 713 ? 16.609 -45.521 -51.116 1.00 80.31 713 GLN A C 1
ATOM 5620 O O . GLN A 1 713 ? 16.493 -45.281 -52.314 1.00 80.31 713 GLN A O 1
ATOM 5625 N N . GLN A 1 714 ? 17.090 -44.613 -50.259 1.00 81.25 714 GLN A N 1
ATOM 5626 C CA . GLN A 1 714 ? 17.542 -43.274 -50.654 1.00 81.25 714 GLN A CA 1
ATOM 5627 C C . GLN A 1 714 ? 18.941 -43.265 -51.281 1.00 81.25 714 GLN A C 1
ATOM 5629 O O . GLN A 1 714 ? 19.163 -42.517 -52.227 1.00 81.25 714 GLN A O 1
ATOM 5634 N N . GLU A 1 715 ? 19.879 -44.063 -50.766 1.00 78.69 715 GLU A N 1
ATOM 5635 C CA . GLU A 1 715 ? 21.283 -44.038 -51.208 1.00 78.69 715 GLU A CA 1
ATOM 5636 C C . GLU A 1 715 ? 21.574 -45.043 -52.340 1.00 78.69 715 GLU A C 1
ATOM 5638 O O . GLU A 1 715 ? 22.501 -44.826 -53.116 1.00 78.69 715 GLU A O 1
ATOM 5643 N N . PHE A 1 716 ? 20.752 -46.092 -52.505 1.00 76.38 716 PHE A N 1
ATOM 5644 C CA . PHE A 1 716 ? 20.944 -47.130 -53.532 1.00 76.38 716 PHE A CA 1
ATOM 5645 C C . PHE A 1 716 ? 19.762 -47.320 -54.509 1.00 76.38 716 PHE A C 1
ATOM 5647 O O . PHE A 1 716 ? 19.876 -48.120 -55.440 1.00 76.38 716 PHE A O 1
ATOM 5654 N N . GLY A 1 717 ? 18.658 -46.578 -54.347 1.00 67.56 717 GLY A N 1
ATOM 5655 C CA . GLY A 1 717 ? 17.523 -46.555 -55.283 1.00 67.56 717 GLY A CA 1
ATOM 5656 C C . GLY A 1 717 ? 16.761 -47.883 -55.409 1.00 67.56 717 GLY A C 1
ATOM 5657 O O . GLY A 1 717 ? 16.758 -48.704 -54.493 1.00 67.56 717 GLY A O 1
ATOM 5658 N N . GLU A 1 718 ? 16.125 -48.115 -56.564 1.00 58.62 718 GLU A N 1
ATOM 5659 C CA . GLU A 1 718 ? 15.390 -49.357 -56.882 1.00 58.62 718 GLU A CA 1
ATOM 5660 C C . GLU A 1 718 ? 16.307 -50.529 -57.299 1.00 58.62 718 GLU A C 1
ATOM 5662 O O . GLU A 1 718 ? 15.950 -51.362 -58.133 1.00 58.62 718 GLU A O 1
ATOM 5667 N N . ARG A 1 719 ? 17.502 -50.641 -56.701 1.00 65.69 719 ARG A N 1
ATOM 5668 C CA . ARG A 1 719 ? 18.216 -51.927 -56.688 1.00 65.69 719 ARG A CA 1
ATOM 5669 C C . ARG A 1 719 ? 17.362 -52.923 -55.890 1.00 65.69 719 ARG A C 1
ATOM 5671 O O . ARG A 1 719 ? 16.903 -52.587 -54.798 1.00 65.69 719 ARG A O 1
ATOM 5678 N N . ASP A 1 720 ? 17.191 -54.146 -56.396 1.00 57.69 720 ASP A N 1
ATOM 5679 C CA . ASP A 1 720 ? 16.434 -55.224 -55.729 1.00 57.69 720 ASP A CA 1
ATOM 5680 C C . ASP A 1 720 ? 17.222 -55.803 -54.535 1.00 57.69 720 ASP A C 1
ATOM 5682 O O . ASP A 1 720 ? 17.766 -56.907 -54.548 1.00 57.69 720 ASP A O 1
ATOM 5686 N N . LEU A 1 721 ? 17.388 -54.961 -53.516 1.00 65.69 721 LEU A N 1
ATOM 5687 C CA . LEU A 1 721 ? 18.110 -55.243 -52.288 1.00 65.69 721 LEU A CA 1
ATOM 5688 C C . LEU A 1 721 ? 17.221 -56.072 -51.363 1.00 65.69 721 LEU A C 1
ATOM 5690 O O . LEU A 1 721 ? 16.066 -55.730 -51.115 1.00 65.69 721 LEU A O 1
ATOM 5694 N N . ASN A 1 722 ? 17.782 -57.126 -50.768 1.00 65.50 722 ASN A N 1
ATOM 5695 C CA . ASN A 1 722 ? 17.064 -57.973 -49.817 1.00 65.50 722 ASN A CA 1
ATOM 5696 C C . ASN A 1 722 ? 16.721 -57.203 -48.519 1.00 65.50 722 ASN A C 1
ATOM 5698 O O . ASN A 1 722 ? 17.474 -57.229 -47.544 1.00 65.50 722 ASN A O 1
ATOM 5702 N N . LEU A 1 723 ? 15.559 -56.541 -48.500 1.00 71.56 723 LEU A N 1
ATOM 5703 C CA . LEU A 1 723 ? 14.999 -55.786 -47.369 1.00 71.56 723 LEU A CA 1
ATOM 5704 C C . LEU A 1 723 ? 14.328 -56.681 -46.302 1.00 71.56 723 LEU A C 1
ATOM 5706 O O . LEU A 1 723 ? 13.424 -56.231 -45.591 1.00 71.56 723 LEU A O 1
ATOM 5710 N N . SER A 1 724 ? 14.742 -57.946 -46.179 1.00 75.44 724 SER A N 1
ATOM 5711 C CA . SER A 1 724 ? 14.277 -58.837 -45.109 1.00 75.44 724 SER A CA 1
ATOM 5712 C C . SER A 1 724 ? 14.594 -58.280 -43.718 1.00 75.44 724 SER A C 1
ATOM 5714 O O . SER A 1 724 ? 15.578 -57.564 -43.503 1.00 75.44 724 SER A O 1
ATOM 5716 N N . LEU A 1 725 ? 13.757 -58.643 -42.741 1.00 76.50 725 LEU A N 1
ATOM 5717 C CA . LEU A 1 725 ? 13.919 -58.215 -41.350 1.00 76.50 725 LEU A CA 1
ATOM 5718 C C . LEU A 1 725 ? 15.291 -58.622 -40.787 1.00 76.50 725 LEU A C 1
ATOM 5720 O O . LEU A 1 725 ? 15.912 -57.843 -40.068 1.00 76.50 725 LEU A O 1
ATOM 5724 N N . GLU A 1 726 ? 15.774 -59.806 -41.168 1.00 77.38 726 GLU A N 1
ATOM 5725 C CA . GLU A 1 726 ? 17.072 -60.364 -40.777 1.00 77.38 726 GLU A CA 1
ATOM 5726 C C . GLU A 1 726 ? 18.242 -59.539 -41.329 1.00 77.38 726 GLU A C 1
ATOM 5728 O O . GLU A 1 726 ? 19.158 -59.201 -40.583 1.00 77.38 726 GLU A O 1
ATOM 5733 N N . ARG A 1 727 ? 18.198 -59.134 -42.607 1.00 77.19 727 ARG A N 1
ATOM 5734 C CA . ARG A 1 727 ? 19.252 -58.306 -43.217 1.00 77.19 727 ARG A CA 1
ATOM 5735 C C . ARG A 1 727 ? 19.284 -56.891 -42.636 1.00 77.19 727 ARG A C 1
ATOM 5737 O O . ARG A 1 727 ? 20.368 -56.365 -42.383 1.00 77.19 727 ARG A O 1
ATOM 5744 N N . LEU A 1 728 ? 18.118 -56.296 -42.371 1.00 83.12 728 LEU A N 1
ATOM 5745 C CA . LEU A 1 728 ? 18.011 -54.998 -41.692 1.00 83.12 728 LEU A CA 1
ATOM 5746 C C . LEU A 1 728 ? 18.526 -55.065 -40.245 1.00 83.12 728 LEU A C 1
ATOM 5748 O O . LEU A 1 728 ? 19.195 -54.139 -39.787 1.00 83.12 728 LEU A O 1
ATOM 5752 N N . GLU A 1 729 ? 18.251 -56.159 -39.531 1.00 82.81 729 GLU A N 1
ATOM 5753 C CA . GLU A 1 729 ? 18.760 -56.396 -38.177 1.00 82.81 729 GLU A CA 1
ATOM 5754 C C . GLU A 1 729 ? 20.276 -56.659 -38.170 1.00 82.81 729 GLU A C 1
ATOM 5756 O O . GLU A 1 729 ? 20.975 -56.116 -37.318 1.00 82.81 729 GLU A O 1
ATOM 5761 N N . ALA A 1 730 ? 20.817 -57.393 -39.148 1.00 79.50 730 ALA A N 1
ATOM 5762 C CA . ALA A 1 730 ? 22.259 -57.597 -39.297 1.00 79.50 730 ALA A CA 1
ATOM 5763 C C . ALA A 1 730 ? 23.009 -56.264 -39.484 1.00 79.50 730 ALA A C 1
ATOM 5765 O O . ALA A 1 730 ? 23.994 -56.004 -38.792 1.00 79.50 730 ALA A O 1
ATOM 5766 N N . LEU A 1 731 ? 22.509 -55.381 -40.359 1.00 83.19 731 LEU A N 1
ATOM 5767 C CA . LEU A 1 731 ? 23.063 -54.034 -40.547 1.00 83.19 731 LEU A CA 1
ATOM 5768 C C . LEU A 1 731 ? 22.956 -53.188 -39.265 1.00 83.19 731 LEU A C 1
ATOM 5770 O O . LEU A 1 731 ? 23.924 -52.524 -38.893 1.00 83.19 731 LEU A O 1
ATOM 5774 N N . ARG A 1 732 ? 21.824 -53.264 -38.545 1.00 86.81 732 ARG A N 1
ATOM 5775 C CA . ARG A 1 732 ? 21.626 -52.597 -37.242 1.00 86.81 732 ARG A CA 1
ATOM 5776 C C . ARG A 1 732 ? 22.674 -53.043 -36.215 1.00 86.81 732 ARG A C 1
ATOM 5778 O O . ARG A 1 732 ? 23.292 -52.201 -35.570 1.00 86.81 732 ARG A O 1
ATOM 5785 N N . ARG A 1 733 ? 22.908 -54.354 -36.097 1.00 84.00 733 ARG A N 1
ATOM 5786 C CA . ARG A 1 733 ? 23.880 -54.950 -35.165 1.00 84.00 733 ARG A CA 1
ATOM 5787 C C . ARG A 1 733 ? 25.318 -54.567 -35.495 1.00 84.00 733 ARG A C 1
ATOM 5789 O O . ARG A 1 733 ? 26.043 -54.141 -34.599 1.00 84.00 733 ARG A O 1
ATOM 5796 N N . ARG A 1 734 ? 25.708 -54.619 -36.778 1.00 83.06 734 ARG A N 1
ATOM 5797 C CA . ARG A 1 734 ? 27.027 -54.143 -37.237 1.00 83.06 734 ARG A CA 1
ATOM 5798 C C . ARG A 1 734 ? 27.231 -52.657 -36.912 1.00 83.06 734 ARG A C 1
ATOM 5800 O O . ARG A 1 734 ? 28.274 -52.288 -36.379 1.00 83.06 734 ARG A O 1
ATOM 5807 N N . ALA A 1 735 ? 26.227 -51.808 -37.143 1.00 84.44 735 ALA A N 1
ATOM 5808 C CA . ALA A 1 735 ? 26.306 -50.383 -36.813 1.00 84.44 735 ALA A CA 1
ATOM 5809 C C . ALA A 1 735 ? 26.475 -50.113 -35.300 1.00 84.44 735 ALA A C 1
ATOM 5811 O O . ALA A 1 735 ? 27.175 -49.171 -34.931 1.00 84.44 735 ALA A O 1
ATOM 5812 N N . LEU A 1 736 ? 25.918 -50.969 -34.434 1.00 84.44 736 LEU A N 1
ATOM 5813 C CA . LEU A 1 736 ? 25.977 -50.871 -32.966 1.00 84.44 736 LEU A CA 1
ATOM 5814 C C . LEU A 1 736 ? 27.141 -51.634 -32.298 1.00 84.44 736 LEU A C 1
ATOM 5816 O O . LEU A 1 736 ? 27.218 -51.667 -31.066 1.00 84.44 736 LEU A O 1
ATOM 5820 N N . ASP A 1 737 ? 28.035 -52.248 -33.077 1.00 78.00 737 ASP A N 1
ATOM 5821 C CA . ASP A 1 737 ? 29.108 -53.128 -32.589 1.00 78.00 737 ASP A CA 1
ATOM 5822 C C . ASP A 1 737 ? 28.579 -54.316 -31.748 1.00 78.00 737 ASP A C 1
ATOM 5824 O O . ASP A 1 737 ? 29.205 -54.725 -30.770 1.00 78.00 737 ASP A O 1
ATOM 5828 N N . GLU A 1 738 ? 27.396 -54.852 -32.061 1.00 73.81 738 GLU A N 1
ATOM 5829 C CA . GLU A 1 738 ? 26.844 -56.052 -31.409 1.00 73.81 738 GLU A CA 1
ATOM 5830 C C . GLU A 1 738 ? 27.472 -57.314 -32.039 1.00 73.81 738 GLU A C 1
ATOM 5832 O O . GLU A 1 738 ? 27.228 -57.618 -33.206 1.00 73.81 738 GLU A O 1
ATOM 5837 N N . THR A 1 739 ? 28.299 -58.043 -31.278 1.00 57.00 739 THR A N 1
ATOM 5838 C CA . THR A 1 739 ? 29.155 -59.147 -31.773 1.00 57.00 739 THR A CA 1
ATOM 5839 C C . THR A 1 739 ? 28.574 -60.558 -31.595 1.00 57.00 739 THR A C 1
ATOM 5841 O O . THR A 1 739 ? 29.296 -61.535 -31.788 1.00 57.00 739 THR A O 1
ATOM 5844 N N . ASP A 1 740 ? 27.305 -60.695 -31.202 1.00 55.59 740 ASP A N 1
ATOM 5845 C CA . ASP A 1 740 ? 26.679 -62.012 -31.016 1.00 55.59 740 ASP A CA 1
ATOM 5846 C C . ASP A 1 740 ? 26.527 -62.767 -32.352 1.00 55.59 740 ASP A C 1
ATOM 5848 O O . ASP A 1 740 ? 26.087 -62.172 -33.345 1.00 55.59 740 ASP A O 1
ATOM 5852 N N . PRO A 1 741 ? 26.831 -64.080 -32.398 1.00 48.34 741 PRO A N 1
ATOM 5853 C CA . PRO A 1 741 ? 26.757 -64.867 -33.622 1.00 48.34 741 PRO A CA 1
ATOM 5854 C C . PRO A 1 741 ? 25.312 -64.972 -34.122 1.00 48.34 741 PRO A C 1
ATOM 5856 O O . PRO A 1 741 ? 24.424 -65.491 -33.445 1.00 48.34 741 PRO A O 1
ATOM 5859 N N . MET A 1 742 ? 25.082 -64.492 -35.342 1.00 49.19 742 MET A N 1
ATOM 5860 C CA . MET A 1 742 ? 23.789 -64.602 -36.012 1.00 49.19 742 MET A CA 1
ATOM 5861 C C . MET A 1 742 ? 23.608 -66.020 -36.587 1.00 49.19 742 MET A C 1
ATOM 5863 O O . MET A 1 742 ? 24.579 -66.575 -37.110 1.00 49.19 742 MET A O 1
ATOM 5867 N N . PRO A 1 743 ? 22.398 -66.616 -36.557 1.00 52.97 743 PRO A N 1
ATOM 5868 C CA . PRO A 1 743 ? 22.118 -67.806 -37.359 1.00 52.97 743 PRO A CA 1
ATOM 5869 C C . PRO A 1 743 ? 22.390 -67.525 -38.853 1.00 52.97 743 PRO A C 1
ATOM 5871 O O . PRO A 1 743 ? 22.216 -66.387 -39.303 1.00 52.97 743 PRO A O 1
ATOM 5874 N N . PRO A 1 744 ? 22.837 -68.529 -39.631 1.00 46.72 744 PRO A N 1
ATOM 5875 C CA . PRO A 1 744 ? 23.318 -68.316 -40.992 1.00 46.72 744 PRO A CA 1
ATOM 5876 C C . PRO A 1 744 ? 22.174 -67.944 -41.945 1.00 46.72 744 PRO A C 1
ATOM 5878 O O . PRO A 1 744 ? 21.445 -68.803 -42.437 1.00 46.72 744 PRO A O 1
ATOM 5881 N N . THR A 1 745 ? 22.054 -66.650 -42.241 1.00 52.25 745 THR A N 1
ATOM 5882 C CA . THR A 1 745 ? 21.235 -66.160 -43.358 1.00 52.25 745 THR A CA 1
ATOM 5883 C C . THR A 1 745 ? 21.781 -66.705 -44.673 1.00 52.25 745 THR A C 1
ATOM 5885 O O . THR A 1 745 ? 22.989 -66.677 -44.920 1.00 52.25 745 THR A O 1
ATOM 5888 N N . ALA A 1 746 ? 20.890 -67.183 -45.543 1.00 50.12 746 ALA A N 1
ATOM 5889 C CA . ALA A 1 746 ? 21.270 -67.575 -46.893 1.00 50.12 746 ALA A CA 1
ATOM 5890 C C . ALA A 1 746 ? 21.861 -66.364 -47.636 1.00 50.12 746 ALA A C 1
ATOM 5892 O O . ALA A 1 746 ? 21.236 -65.302 -47.706 1.00 50.12 746 ALA A O 1
ATOM 5893 N N . ALA A 1 747 ? 23.067 -66.519 -48.187 1.00 50.00 747 ALA A N 1
ATOM 5894 C CA . ALA A 1 747 ? 23.725 -65.445 -48.920 1.00 50.00 747 ALA A CA 1
ATOM 5895 C C . ALA A 1 747 ? 22.874 -65.044 -50.144 1.00 50.00 747 ALA A C 1
ATOM 5897 O O . ALA A 1 747 ? 22.509 -65.923 -50.933 1.00 50.00 747 ALA A O 1
ATOM 5898 N N . PRO A 1 748 ? 22.550 -63.749 -50.335 1.00 53.41 748 PRO A N 1
ATOM 5899 C CA . PRO A 1 748 ? 21.780 -63.317 -51.494 1.00 53.41 748 PRO A CA 1
ATOM 5900 C C . PRO A 1 748 ? 22.548 -63.627 -52.792 1.00 53.41 748 PRO A C 1
ATOM 5902 O O . PRO A 1 748 ? 23.780 -63.521 -52.818 1.00 53.41 748 PRO A O 1
ATOM 5905 N N . PRO A 1 749 ? 21.855 -63.999 -53.886 1.00 52.47 749 PRO A N 1
ATOM 5906 C CA . PRO A 1 749 ? 22.510 -64.314 -55.150 1.00 52.47 749 PRO A CA 1
ATOM 5907 C C . PRO A 1 749 ? 23.350 -63.125 -55.639 1.00 52.47 749 PRO A C 1
ATOM 5909 O O . PRO A 1 749 ? 22.887 -61.985 -55.645 1.00 52.47 749 PRO A O 1
ATOM 5912 N N . ARG A 1 750 ? 24.587 -63.406 -56.083 1.00 52.97 750 ARG A N 1
ATOM 5913 C CA . ARG A 1 750 ? 25.680 -62.435 -56.343 1.00 52.97 750 ARG A CA 1
ATOM 5914 C C . ARG A 1 750 ? 25.374 -61.255 -57.290 1.00 52.97 750 ARG A C 1
ATOM 5916 O O . ARG A 1 750 ? 26.230 -60.396 -57.447 1.00 52.97 750 ARG A O 1
ATOM 5923 N N . ARG A 1 751 ? 24.197 -61.196 -57.919 1.00 50.50 751 ARG A N 1
ATOM 5924 C CA . ARG A 1 751 ? 23.737 -60.057 -58.738 1.00 50.50 751 ARG A CA 1
ATOM 5925 C C . ARG A 1 751 ? 23.054 -58.936 -57.933 1.00 50.50 751 ARG A C 1
ATOM 5927 O O . ARG A 1 751 ? 22.821 -57.878 -58.501 1.00 50.50 751 ARG A O 1
ATOM 5934 N N . TYR A 1 752 ? 22.754 -59.154 -56.648 1.00 54.84 752 TYR A N 1
ATOM 5935 C CA . TYR A 1 752 ? 21.910 -58.261 -55.830 1.00 54.84 752 TYR A CA 1
ATOM 5936 C C . TYR A 1 752 ? 22.498 -57.929 -54.442 1.00 54.84 752 TYR A C 1
ATOM 5938 O O . TYR A 1 752 ? 21.790 -57.491 -53.535 1.00 54.84 752 TYR A O 1
ATOM 5946 N N . ALA A 1 753 ? 23.797 -58.165 -54.248 1.00 61.25 753 ALA A N 1
ATOM 5947 C CA . ALA A 1 753 ? 24.506 -57.847 -53.011 1.00 61.25 753 ALA A CA 1
ATOM 5948 C C . ALA A 1 753 ? 25.304 -56.543 -53.163 1.00 61.25 753 ALA A C 1
ATOM 5950 O O . ALA A 1 753 ? 25.967 -56.352 -54.179 1.00 61.25 753 ALA A O 1
ATOM 5951 N N . LEU A 1 754 ? 25.275 -55.689 -52.133 1.00 67.56 754 LEU A N 1
ATOM 5952 C CA . LEU A 1 754 ? 26.249 -54.602 -51.981 1.00 67.56 754 LEU A CA 1
ATOM 5953 C C . LEU A 1 754 ? 27.664 -55.186 -51.877 1.00 67.56 754 LEU A C 1
ATOM 5955 O O . LEU A 1 754 ? 27.849 -56.275 -51.320 1.00 67.56 754 LEU A O 1
ATOM 5959 N N . SER A 1 755 ? 28.663 -54.458 -52.372 1.00 74.12 755 SER A N 1
ATOM 5960 C CA . SER A 1 755 ? 30.066 -54.800 -52.136 1.00 74.12 755 SER A CA 1
ATOM 5961 C C . SER A 1 755 ? 30.413 -54.684 -50.643 1.00 74.12 755 SER A C 1
ATOM 5963 O O . SER A 1 755 ? 29.742 -53.988 -49.877 1.00 74.12 755 SER A O 1
ATOM 5965 N N . ALA A 1 756 ? 31.488 -55.350 -50.208 1.00 70.94 756 ALA A N 1
ATOM 5966 C CA . ALA A 1 756 ? 31.963 -55.225 -48.828 1.00 70.94 756 ALA A CA 1
ATOM 5967 C C . ALA A 1 756 ? 32.363 -53.776 -48.479 1.00 70.94 756 ALA A C 1
ATOM 5969 O O . ALA A 1 756 ? 32.241 -53.363 -47.328 1.00 70.94 756 ALA A O 1
ATOM 5970 N N . GLU A 1 757 ? 32.796 -52.998 -49.473 1.00 74.50 757 GLU A N 1
ATOM 5971 C CA . GLU A 1 757 ? 33.152 -51.584 -49.336 1.00 74.50 757 GLU A CA 1
ATOM 5972 C C . GLU A 1 757 ? 31.899 -50.696 -49.294 1.00 74.50 757 GLU A C 1
ATOM 5974 O O . GLU A 1 757 ? 31.793 -49.861 -48.398 1.00 74.50 757 GLU A O 1
ATOM 5979 N N . GLU A 1 758 ? 30.909 -50.932 -50.170 1.00 79.25 758 GLU A N 1
ATOM 5980 C CA . GLU A 1 758 ? 29.601 -50.252 -50.136 1.00 79.25 758 GLU A CA 1
ATOM 5981 C C . GLU A 1 758 ? 28.895 -50.475 -48.786 1.00 79.25 758 GLU A C 1
ATOM 5983 O O . GLU A 1 758 ? 28.388 -49.527 -48.186 1.00 79.25 758 GLU A O 1
ATOM 5988 N N . GLU A 1 759 ? 28.880 -51.711 -48.270 1.00 78.25 759 GLU A N 1
ATOM 5989 C CA . GLU A 1 759 ? 28.240 -52.026 -46.987 1.00 78.25 759 GLU A CA 1
ATOM 5990 C C . GLU A 1 759 ? 28.988 -51.406 -45.796 1.00 78.25 759 GLU A C 1
ATOM 5992 O O . GLU A 1 759 ? 28.350 -50.910 -44.866 1.00 78.25 759 GLU A O 1
ATOM 5997 N N . ASN A 1 760 ? 30.325 -51.391 -45.814 1.00 80.75 760 ASN A N 1
ATOM 5998 C CA . ASN A 1 760 ? 31.119 -50.756 -44.758 1.00 80.75 760 ASN A CA 1
ATOM 5999 C C . ASN A 1 760 ? 30.958 -49.226 -44.766 1.00 80.75 760 ASN A C 1
ATOM 6001 O O . ASN A 1 760 ? 30.763 -48.635 -43.704 1.00 80.75 760 ASN A O 1
ATOM 6005 N N . ALA A 1 761 ? 30.970 -48.592 -45.943 1.00 83.25 761 ALA A N 1
ATOM 6006 C CA . ALA A 1 761 ? 30.707 -47.161 -46.084 1.00 83.25 761 ALA A CA 1
ATOM 6007 C C . ALA A 1 761 ? 29.295 -46.802 -45.591 1.00 83.25 761 ALA A C 1
ATOM 6009 O O . ALA A 1 761 ? 29.130 -45.870 -44.804 1.00 83.25 761 ALA A O 1
ATOM 6010 N N . PHE A 1 762 ? 28.285 -47.594 -45.965 1.00 85.38 762 PHE A N 1
ATOM 6011 C CA . PHE A 1 762 ? 26.913 -47.403 -45.498 1.00 85.38 762 PHE A CA 1
ATOM 6012 C C . PHE A 1 762 ? 26.780 -47.552 -43.973 1.00 85.38 762 PHE A C 1
ATOM 6014 O O . PHE A 1 762 ? 26.064 -46.776 -43.343 1.00 85.38 762 PHE A O 1
ATOM 6021 N N . ILE A 1 763 ? 27.500 -48.490 -43.344 1.00 84.69 763 ILE A N 1
ATOM 6022 C CA . ILE A 1 763 ? 27.532 -48.627 -41.877 1.00 84.69 763 ILE A CA 1
ATOM 6023 C C . ILE A 1 763 ? 28.085 -47.361 -41.205 1.00 84.69 763 ILE A C 1
ATOM 6025 O O . ILE A 1 763 ? 27.517 -46.917 -40.203 1.00 84.69 763 ILE A O 1
ATOM 6029 N N . GLU A 1 764 ? 29.117 -46.724 -41.761 1.00 84.62 764 GLU A N 1
ATOM 6030 C CA . GLU A 1 764 ? 29.603 -45.442 -41.234 1.00 84.62 764 GLU A CA 1
ATOM 6031 C C . GLU A 1 764 ? 28.624 -44.283 -41.489 1.00 84.62 764 GLU A C 1
ATOM 6033 O O . GLU A 1 764 ? 28.434 -43.443 -40.604 1.00 84.62 764 GLU A O 1
ATOM 6038 N N . THR A 1 765 ? 27.889 -44.271 -42.607 1.00 86.38 765 THR A N 1
ATOM 6039 C CA . THR A 1 765 ? 26.769 -43.331 -42.807 1.00 86.38 765 THR A CA 1
ATOM 6040 C C . THR A 1 765 ? 25.666 -43.534 -41.757 1.00 86.38 765 THR A C 1
ATOM 6042 O O . THR A 1 765 ? 25.175 -42.563 -41.174 1.00 86.38 765 THR A O 1
ATOM 6045 N N . LEU A 1 766 ? 25.299 -44.781 -41.436 1.00 86.75 766 LEU A N 1
ATOM 6046 C CA . LEU A 1 766 ? 24.337 -45.086 -40.367 1.00 86.75 766 LEU A CA 1
ATOM 6047 C C . LEU A 1 766 ? 24.824 -44.586 -38.996 1.00 86.75 766 LEU A C 1
ATOM 6049 O O . LEU A 1 766 ? 24.034 -44.023 -38.232 1.00 86.75 766 LEU A O 1
ATOM 6053 N N . ARG A 1 767 ? 26.118 -44.745 -38.693 1.00 86.12 767 ARG A N 1
ATOM 6054 C CA . ARG A 1 767 ? 26.741 -44.307 -37.432 1.00 86.12 767 ARG A CA 1
ATOM 6055 C C . ARG A 1 767 ? 26.817 -42.789 -37.292 1.00 86.12 767 ARG A C 1
ATOM 6057 O O . ARG A 1 767 ? 26.549 -42.281 -36.203 1.00 86.12 767 ARG A O 1
ATOM 6064 N N . THR A 1 768 ? 27.168 -42.082 -38.366 1.00 82.44 768 THR A N 1
ATOM 6065 C CA . THR A 1 768 ? 27.443 -40.633 -38.368 1.00 82.44 768 THR A CA 1
ATOM 6066 C C . THR A 1 768 ? 26.197 -39.793 -38.665 1.00 82.44 768 THR A C 1
ATOM 6068 O O . THR A 1 768 ? 25.777 -38.993 -37.827 1.00 82.44 768 THR A O 1
ATOM 6071 N N . ARG A 1 769 ? 25.565 -40.004 -39.826 1.00 84.88 769 ARG A N 1
ATOM 6072 C CA . ARG A 1 769 ? 24.415 -39.233 -40.329 1.00 84.88 769 ARG A CA 1
ATOM 6073 C C . ARG A 1 769 ? 23.122 -39.582 -39.598 1.00 84.88 769 ARG A C 1
ATOM 6075 O O . ARG A 1 769 ? 22.359 -38.691 -39.240 1.00 84.88 769 ARG A O 1
ATOM 6082 N N . TYR A 1 770 ? 22.889 -40.872 -39.357 1.00 81.19 770 TYR A N 1
ATOM 6083 C CA . TYR A 1 770 ? 21.655 -41.373 -38.735 1.00 81.19 770 TYR A CA 1
ATOM 6084 C C . TYR A 1 770 ? 21.796 -41.694 -37.234 1.00 81.19 770 TYR A C 1
ATOM 6086 O O . TYR A 1 770 ? 20.816 -42.085 -36.601 1.00 81.19 770 TYR A O 1
ATOM 6094 N N . GLN A 1 771 ? 22.989 -41.509 -36.651 1.00 81.19 771 GLN A N 1
ATOM 6095 C CA . GLN A 1 771 ? 23.291 -41.731 -35.226 1.00 81.19 771 GLN A CA 1
ATOM 6096 C C . GLN A 1 771 ? 22.934 -43.140 -34.702 1.00 81.19 771 GLN A C 1
ATOM 6098 O O . GLN A 1 771 ? 22.697 -43.338 -33.507 1.00 81.19 771 GLN A O 1
ATOM 6103 N N . ILE A 1 772 ? 22.943 -44.150 -35.580 1.00 85.69 772 ILE A N 1
ATOM 6104 C CA . ILE A 1 772 ? 22.770 -45.566 -35.226 1.00 85.69 772 ILE A CA 1
ATOM 6105 C C . ILE A 1 772 ? 24.116 -46.105 -34.725 1.00 85.69 772 ILE A C 1
ATOM 6107 O O . ILE A 1 772 ? 24.820 -46.850 -35.395 1.00 85.69 772 ILE A O 1
ATOM 6111 N N . ASN A 1 773 ? 24.488 -45.656 -33.530 1.00 85.50 773 ASN A N 1
ATOM 6112 C CA . ASN A 1 773 ? 25.689 -46.043 -32.796 1.00 85.50 773 ASN A CA 1
ATOM 6113 C C . ASN A 1 773 ? 25.339 -46.198 -31.299 1.00 85.50 773 ASN A C 1
ATOM 6115 O O . ASN A 1 773 ? 24.276 -45.753 -30.852 1.00 85.50 773 ASN A O 1
ATOM 6119 N N . ARG A 1 774 ? 26.219 -46.809 -30.492 1.00 80.75 774 ARG A N 1
ATOM 6120 C CA . ARG A 1 774 ? 25.935 -47.077 -29.063 1.00 80.75 774 ARG A CA 1
ATOM 6121 C C . ARG A 1 774 ? 25.613 -45.818 -28.239 1.00 80.75 774 ARG A C 1
ATOM 6123 O O . ARG A 1 774 ? 24.798 -45.893 -27.320 1.00 80.75 774 ARG A O 1
ATOM 6130 N N . ARG A 1 775 ? 26.210 -44.660 -28.561 1.00 78.50 775 ARG A N 1
ATOM 6131 C CA . ARG A 1 775 ? 25.951 -43.383 -27.862 1.00 78.50 775 ARG A CA 1
ATOM 6132 C C . ARG A 1 775 ? 24.573 -42.825 -28.228 1.00 78.50 775 ARG A C 1
ATOM 6134 O O . ARG A 1 775 ? 23.820 -42.436 -27.338 1.00 78.50 775 ARG A O 1
ATOM 6141 N N . GLY A 1 776 ? 24.219 -42.853 -29.515 1.00 76.88 776 GLY A N 1
ATOM 6142 C CA . GLY A 1 776 ? 22.896 -42.474 -30.014 1.00 76.88 776 GLY A CA 1
ATOM 6143 C C . GLY A 1 776 ? 21.782 -43.358 -29.448 1.00 76.88 776 GLY A C 1
ATOM 6144 O O . GLY A 1 776 ? 20.764 -42.839 -28.992 1.00 76.88 776 GLY A O 1
ATOM 6145 N N . LEU A 1 777 ? 22.007 -44.677 -29.373 1.00 77.56 777 LEU A N 1
ATOM 6146 C CA . LEU A 1 777 ? 21.101 -45.625 -28.716 1.00 77.56 777 LEU A CA 1
ATOM 6147 C C . LEU A 1 777 ? 20.883 -45.264 -27.238 1.00 77.56 777 LEU A C 1
ATOM 6149 O O . LEU A 1 777 ? 19.736 -45.111 -26.823 1.00 77.56 777 LEU A O 1
ATOM 6153 N N . PHE A 1 778 ? 21.953 -45.047 -26.464 1.00 75.69 778 PHE A N 1
ATOM 6154 C CA . PHE A 1 778 ? 21.844 -44.654 -25.054 1.00 75.69 778 PHE A CA 1
ATOM 6155 C C . PHE A 1 778 ? 21.068 -43.334 -24.879 1.00 75.69 778 PHE A C 1
ATOM 6157 O O . PHE A 1 778 ? 20.097 -43.283 -24.127 1.00 75.69 778 PHE A O 1
ATOM 6164 N N . ALA A 1 779 ? 21.410 -42.292 -25.645 1.00 73.12 779 ALA A N 1
ATOM 6165 C CA . ALA A 1 779 ? 20.739 -40.987 -25.595 1.00 73.12 779 ALA A CA 1
ATOM 6166 C C . ALA A 1 779 ? 19.296 -40.992 -26.154 1.00 73.12 779 ALA A C 1
ATOM 6168 O O . ALA A 1 779 ? 18.538 -40.033 -25.955 1.00 73.12 779 ALA A O 1
ATOM 6169 N N . ARG A 1 780 ? 18.895 -42.045 -26.881 1.00 76.56 780 ARG A N 1
ATOM 6170 C CA . ARG A 1 780 ? 17.506 -42.300 -27.301 1.00 76.56 780 ARG A CA 1
ATOM 6171 C C . ARG A 1 780 ? 16.743 -43.046 -26.208 1.00 76.56 780 ARG A C 1
ATOM 6173 O O . ARG A 1 780 ? 15.657 -42.599 -25.842 1.00 76.56 780 ARG A O 1
ATOM 6180 N N . MET A 1 781 ? 17.337 -44.100 -25.641 1.00 77.12 781 MET A N 1
ATOM 6181 C CA . MET A 1 781 ? 16.794 -44.837 -24.496 1.00 77.12 781 MET A CA 1
ATOM 6182 C C . MET A 1 781 ? 16.540 -43.913 -23.307 1.00 77.12 781 MET A C 1
ATOM 6184 O O . MET A 1 781 ? 15.440 -43.940 -22.774 1.00 77.12 781 MET A O 1
ATOM 6188 N N . GLU A 1 782 ? 17.494 -43.054 -22.938 1.00 76.06 782 GLU A N 1
ATOM 6189 C CA . GLU A 1 782 ? 17.347 -42.135 -21.802 1.00 76.06 782 GLU A CA 1
ATOM 6190 C C . GLU A 1 782 ? 16.172 -41.159 -21.986 1.00 76.06 782 GLU A C 1
ATOM 6192 O O . GLU A 1 782 ? 15.372 -40.958 -21.075 1.00 76.06 782 GLU A O 1
ATOM 6197 N N . ARG A 1 783 ? 16.005 -40.584 -23.185 1.00 73.00 783 ARG A N 1
ATOM 6198 C CA . ARG A 1 783 ? 14.862 -39.700 -23.477 1.00 73.00 783 ARG A CA 1
ATOM 6199 C C . ARG A 1 783 ? 13.521 -40.433 -23.415 1.00 73.00 783 ARG A C 1
ATOM 6201 O O . ARG A 1 783 ? 12.543 -39.859 -22.945 1.00 73.00 783 ARG A O 1
ATOM 6208 N N . ILE A 1 784 ? 13.469 -41.691 -23.849 1.00 74.38 784 ILE A N 1
ATOM 6209 C CA . ILE A 1 784 ? 12.241 -42.494 -23.782 1.00 74.38 784 ILE A CA 1
ATOM 6210 C C . ILE A 1 784 ? 11.954 -42.931 -22.338 1.00 74.38 784 ILE A C 1
ATOM 6212 O O . ILE A 1 784 ? 10.816 -42.815 -21.897 1.00 74.38 784 ILE A O 1
ATOM 6216 N N . THR A 1 785 ? 12.956 -43.352 -21.559 1.00 77.69 785 THR A N 1
ATOM 6217 C CA . THR A 1 785 ? 12.767 -43.771 -20.156 1.00 77.69 785 THR A CA 1
ATOM 6218 C C . THR A 1 785 ? 12.525 -42.613 -19.187 1.00 77.69 785 THR A C 1
ATOM 6220 O O . THR A 1 785 ? 12.071 -42.855 -18.071 1.00 77.69 785 THR A O 1
ATOM 6223 N N . ARG A 1 786 ? 12.739 -41.358 -19.601 1.00 78.56 786 ARG A N 1
ATOM 6224 C CA . ARG A 1 786 ? 12.193 -40.171 -18.918 1.00 78.56 786 ARG A CA 1
ATOM 6225 C C . ARG A 1 786 ? 10.684 -39.986 -19.139 1.00 78.56 786 ARG A C 1
ATOM 6227 O O . ARG A 1 786 ? 10.098 -39.141 -18.477 1.00 78.56 786 ARG A O 1
ATOM 6234 N N . THR A 1 787 ? 10.040 -40.715 -20.052 1.00 83.62 787 THR A N 1
ATOM 6235 C CA . THR A 1 787 ? 8.597 -40.569 -20.317 1.00 83.62 787 THR A CA 1
ATOM 6236 C C . THR A 1 787 ? 7.768 -41.413 -19.341 1.00 83.62 787 THR A C 1
ATOM 6238 O O . THR A 1 787 ? 7.996 -42.617 -19.215 1.00 83.62 787 THR A O 1
ATOM 6241 N N . GLY A 1 788 ? 6.789 -40.788 -18.683 1.00 86.12 788 GLY A N 1
ATOM 6242 C CA . GLY A 1 788 ? 5.884 -41.426 -17.720 1.00 86.12 788 GLY A CA 1
ATOM 6243 C C . GLY A 1 788 ? 6.509 -41.775 -16.364 1.00 86.12 788 GLY A C 1
ATOM 6244 O O . GLY A 1 788 ? 7.651 -41.436 -16.060 1.00 86.12 788 GLY A O 1
ATOM 6245 N N . PHE A 1 789 ? 5.733 -42.467 -15.534 1.00 86.69 789 PHE A N 1
ATOM 6246 C CA . PHE A 1 789 ? 6.074 -42.914 -14.185 1.00 86.69 789 PHE A CA 1
ATOM 6247 C C . PHE A 1 789 ? 6.073 -44.442 -14.095 1.00 86.69 789 PHE A C 1
ATOM 6249 O O . PHE A 1 789 ? 5.213 -45.112 -14.666 1.00 86.69 789 PHE A O 1
ATOM 6256 N N . THR A 1 790 ? 6.995 -45.015 -13.325 1.00 85.81 790 THR A N 1
ATOM 6257 C CA . THR A 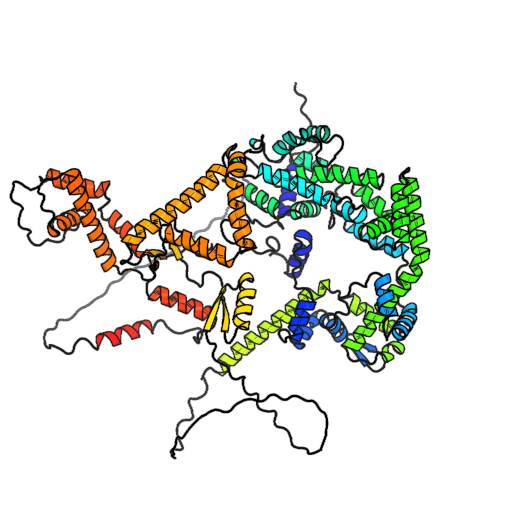1 790 ? 6.838 -46.395 -12.847 1.00 85.81 790 THR A CA 1
ATOM 6258 C C . THR A 1 790 ? 5.753 -46.457 -11.771 1.00 85.81 790 THR A C 1
ATOM 6260 O O . THR A 1 790 ? 5.537 -45.487 -11.046 1.00 85.81 790 THR A O 1
ATOM 6263 N N . LEU A 1 791 ? 5.126 -47.623 -11.587 1.00 85.19 791 LEU A N 1
ATOM 6264 C CA . LEU A 1 791 ? 4.138 -47.844 -10.521 1.00 85.19 791 LEU A CA 1
ATOM 6265 C C . LEU A 1 791 ? 4.678 -47.490 -9.118 1.00 85.19 791 LEU A C 1
ATOM 6267 O O . LEU A 1 791 ? 3.921 -47.047 -8.263 1.00 85.19 791 LEU A O 1
ATOM 6271 N N . GLN A 1 792 ? 5.988 -47.640 -8.879 1.00 84.25 792 GLN A N 1
ATOM 6272 C CA . GLN A 1 792 ? 6.618 -47.231 -7.618 1.00 84.25 792 GLN A CA 1
ATOM 6273 C C . GLN A 1 792 ? 6.677 -45.707 -7.454 1.00 84.25 792 GLN A C 1
ATOM 6275 O O . GLN A 1 792 ? 6.452 -45.218 -6.354 1.00 84.25 792 GLN A O 1
ATOM 6280 N N . GLU A 1 793 ? 6.943 -44.957 -8.528 1.00 85.94 793 GLU A N 1
ATOM 6281 C CA . GLU A 1 793 ? 6.904 -43.489 -8.505 1.00 85.94 793 GLU A CA 1
ATOM 6282 C C . GLU A 1 793 ? 5.459 -42.978 -8.342 1.00 85.94 793 GLU A C 1
ATOM 6284 O O . GLU A 1 793 ? 5.234 -42.068 -7.551 1.00 85.94 793 GLU A O 1
ATOM 6289 N N . GLN A 1 794 ? 4.479 -43.601 -9.015 1.00 87.50 794 GLN A N 1
ATOM 6290 C CA . GLN A 1 794 ? 3.051 -43.277 -8.854 1.00 87.50 794 GLN A CA 1
ATOM 6291 C C . GLN A 1 794 ? 2.583 -43.496 -7.405 1.00 87.50 794 GLN A C 1
ATOM 6293 O O . GLN A 1 794 ? 2.020 -42.589 -6.793 1.00 87.50 794 GLN A O 1
ATOM 6298 N N . LEU A 1 795 ? 2.859 -44.682 -6.841 1.00 86.88 795 LEU A N 1
ATOM 6299 C CA . LEU A 1 795 ? 2.519 -45.013 -5.455 1.00 86.88 795 LEU A CA 1
ATOM 6300 C C . LEU A 1 795 ? 3.200 -44.066 -4.467 1.00 86.88 795 LEU A C 1
ATOM 6302 O O . LEU A 1 795 ? 2.522 -43.549 -3.589 1.00 86.88 795 LEU A O 1
ATOM 6306 N N . PHE A 1 796 ? 4.498 -43.791 -4.635 1.00 84.62 796 PHE A N 1
ATOM 6307 C CA . PHE A 1 796 ? 5.238 -42.879 -3.762 1.00 84.62 796 PHE A CA 1
ATOM 6308 C C . PHE A 1 796 ? 4.630 -41.471 -3.752 1.00 84.62 796 PHE A C 1
ATOM 6310 O O . PHE A 1 796 ? 4.389 -40.927 -2.681 1.00 84.62 796 PHE A O 1
ATOM 6317 N N . THR A 1 797 ? 4.319 -40.897 -4.918 1.00 83.56 797 THR A N 1
ATOM 6318 C CA . THR A 1 797 ? 3.685 -39.572 -5.014 1.00 83.56 797 THR A CA 1
ATOM 6319 C C . THR A 1 797 ? 2.307 -39.543 -4.339 1.00 83.56 797 THR A C 1
ATOM 6321 O O . THR A 1 797 ? 2.034 -38.633 -3.559 1.00 83.56 797 THR A O 1
ATOM 6324 N N . VAL A 1 798 ? 1.455 -40.552 -4.555 1.00 84.94 798 VAL A N 1
ATOM 6325 C CA . VAL A 1 798 ? 0.130 -40.623 -3.905 1.00 84.94 798 VAL A CA 1
ATOM 6326 C C . VAL A 1 798 ? 0.253 -40.834 -2.389 1.00 84.94 798 VAL A C 1
ATOM 6328 O O . VAL A 1 798 ? -0.410 -40.145 -1.618 1.00 84.94 798 VAL A O 1
ATOM 6331 N N . GLU A 1 799 ? 1.133 -41.732 -1.943 1.00 82.81 799 GLU A N 1
ATOM 6332 C CA . GLU A 1 799 ? 1.408 -42.010 -0.527 1.00 82.81 799 GLU A CA 1
ATOM 6333 C C . GLU A 1 799 ? 1.982 -40.777 0.194 1.00 82.81 799 GLU A C 1
ATOM 6335 O O . GLU A 1 799 ? 1.572 -40.468 1.313 1.00 82.81 799 GLU A O 1
ATOM 6340 N N . THR A 1 800 ? 2.893 -40.033 -0.444 1.00 81.50 800 THR A N 1
ATOM 6341 C CA . THR A 1 800 ? 3.435 -38.777 0.094 1.00 81.50 800 THR A CA 1
ATOM 6342 C C . THR A 1 800 ? 2.366 -37.689 0.175 1.00 81.50 800 THR A C 1
ATOM 6344 O O . THR A 1 800 ? 2.270 -37.036 1.212 1.00 81.50 800 THR A O 1
ATOM 6347 N N . ALA A 1 801 ? 1.534 -37.510 -0.857 1.00 80.06 801 ALA A N 1
ATOM 6348 C CA . ALA A 1 801 ? 0.449 -36.530 -0.825 1.00 80.06 801 ALA A CA 1
ATOM 6349 C C . ALA A 1 801 ? -0.571 -36.841 0.286 1.00 80.06 801 ALA A C 1
ATOM 6351 O O . ALA A 1 801 ? -0.885 -35.964 1.088 1.00 80.06 801 ALA A O 1
ATOM 6352 N N . LEU A 1 802 ? -1.035 -38.093 0.390 1.00 80.62 802 LEU A N 1
ATOM 6353 C CA . LEU A 1 802 ? -1.992 -38.506 1.423 1.00 80.62 802 LEU A CA 1
ATOM 6354 C C . LEU A 1 802 ? -1.416 -38.369 2.843 1.00 80.62 802 LEU A C 1
ATOM 6356 O O . LEU A 1 802 ? -2.113 -37.863 3.722 1.00 80.62 802 LEU A O 1
ATOM 6360 N N . ARG A 1 803 ? -0.137 -38.721 3.063 1.00 75.19 803 ARG A N 1
ATOM 6361 C CA . ARG A 1 803 ? 0.551 -38.478 4.348 1.00 75.19 803 ARG A CA 1
ATOM 6362 C C . ARG A 1 803 ? 0.623 -36.998 4.703 1.00 75.19 803 ARG A C 1
ATOM 6364 O O . ARG A 1 803 ? 0.342 -36.640 5.840 1.00 75.19 803 ARG A O 1
ATOM 6371 N N . LEU A 1 804 ? 0.982 -36.143 3.745 1.00 72.06 804 LEU A N 1
ATOM 6372 C CA . LEU A 1 804 ? 1.067 -34.694 3.952 1.00 72.06 804 LEU A CA 1
ATOM 6373 C C . LEU A 1 804 ? -0.311 -34.038 4.181 1.00 72.06 804 LEU A C 1
ATOM 6375 O O . LEU A 1 804 ? -0.366 -32.953 4.748 1.00 72.06 804 LEU A O 1
ATOM 6379 N N . MET A 1 805 ? -1.409 -34.698 3.795 1.00 72.12 805 MET A N 1
ATOM 6380 C CA . MET A 1 805 ? -2.785 -34.309 4.149 1.00 72.12 805 MET A CA 1
ATOM 6381 C C . MET A 1 805 ? -3.289 -34.923 5.467 1.00 72.12 805 MET A C 1
ATOM 6383 O O . MET A 1 805 ? -4.415 -34.645 5.867 1.00 72.12 805 MET A O 1
ATOM 6387 N N . GLY A 1 806 ? -2.505 -35.779 6.134 1.00 69.38 806 GLY A N 1
ATOM 6388 C CA . GLY A 1 806 ? -2.944 -36.513 7.328 1.00 69.38 806 GLY A CA 1
ATOM 6389 C C . GLY A 1 806 ? -3.965 -37.629 7.055 1.00 69.38 806 GLY A C 1
ATOM 6390 O O . GLY A 1 806 ? -4.513 -38.193 7.995 1.00 69.38 806 GLY A O 1
ATOM 6391 N N . LEU A 1 807 ? -4.207 -37.990 5.789 1.00 71.19 807 LEU A N 1
ATOM 6392 C CA . LEU A 1 807 ? -5.245 -38.944 5.364 1.00 71.19 807 LEU A CA 1
ATOM 6393 C C . LEU A 1 807 ? -4.805 -40.421 5.425 1.00 71.19 807 LEU A C 1
ATOM 6395 O O . LEU A 1 807 ? -5.429 -41.289 4.815 1.00 71.19 807 LEU A O 1
ATOM 6399 N N . THR A 1 808 ? -3.718 -40.728 6.138 1.00 66.69 808 THR A N 1
ATOM 6400 C CA . THR A 1 808 ? -3.226 -42.101 6.336 1.00 66.69 808 THR A CA 1
ATOM 6401 C C . THR A 1 808 ? -2.749 -42.318 7.763 1.00 66.69 808 THR A C 1
ATOM 6403 O O . THR A 1 808 ? -1.771 -41.698 8.189 1.00 66.69 808 THR A O 1
ATOM 6406 N N . GLU A 1 809 ? -3.348 -43.288 8.450 1.00 52.72 809 GLU A N 1
ATOM 6407 C CA . GLU A 1 809 ? -2.842 -43.829 9.711 1.00 52.72 809 GLU A CA 1
ATOM 6408 C C . GLU A 1 809 ? -1.540 -44.618 9.482 1.00 52.72 809 GLU A C 1
ATOM 6410 O O . GLU A 1 809 ? -1.522 -45.841 9.353 1.00 52.72 809 GLU A O 1
ATOM 6415 N N . THR A 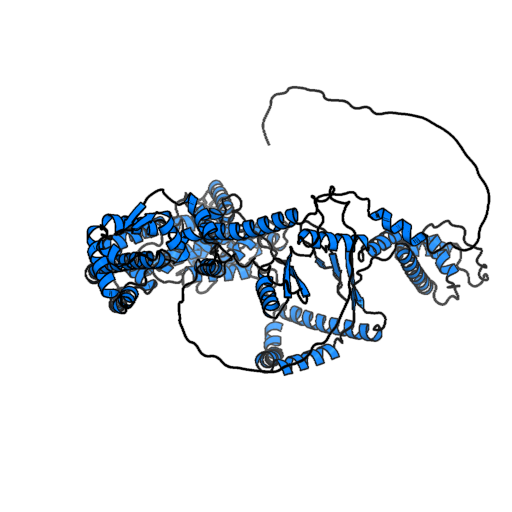1 810 ? -0.410 -43.912 9.433 1.00 41.41 810 THR A N 1
ATOM 6416 C CA . THR A 1 810 ? 0.907 -44.517 9.664 1.00 41.41 810 THR A CA 1
ATOM 6417 C C . THR A 1 810 ? 1.680 -43.673 10.663 1.00 41.41 810 THR A C 1
ATOM 6419 O O . THR A 1 810 ? 2.206 -42.620 10.300 1.00 41.41 810 THR A O 1
ATOM 6422 N N . SER A 1 811 ? 1.772 -44.158 11.904 1.00 33.72 811 SER A N 1
ATOM 6423 C CA . SER A 1 811 ? 2.646 -43.617 12.951 1.00 33.72 811 SER A CA 1
ATOM 6424 C C . SER A 1 811 ? 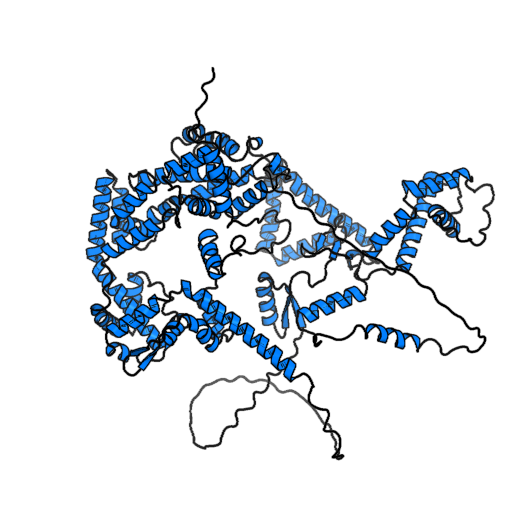4.091 -43.454 12.439 1.00 33.72 811 SER A C 1
ATOM 6426 O O . SER A 1 811 ? 4.490 -44.181 11.520 1.00 33.72 811 SER A O 1
ATOM 6428 N N . PRO A 1 812 ? 4.909 -42.551 13.017 1.00 35.75 812 PRO A N 1
ATOM 6429 C CA . PRO A 1 812 ? 6.269 -42.277 12.547 1.00 35.75 812 PRO A CA 1
ATOM 6430 C C . PRO A 1 812 ? 7.243 -43.446 12.797 1.00 35.75 812 PRO A C 1
ATOM 6432 O O . PRO A 1 812 ? 8.074 -43.429 13.703 1.00 35.75 812 PRO A O 1
ATOM 6435 N N . GLY A 1 813 ? 7.162 -44.457 11.930 1.00 34.56 813 GLY A N 1
ATOM 6436 C CA . GLY A 1 813 ? 8.114 -45.551 11.785 1.00 34.56 813 GLY A CA 1
ATOM 6437 C C . GLY A 1 813 ? 7.460 -46.926 11.641 1.00 34.56 813 GLY A C 1
ATOM 6438 O O . GLY A 1 813 ? 6.797 -47.387 12.561 1.00 34.56 813 GLY A O 1
ATOM 6439 N N . TRP A 1 814 ? 7.771 -47.636 10.546 1.00 30.45 814 TRP A N 1
ATOM 6440 C CA . TRP A 1 814 ? 8.479 -48.928 10.625 1.00 30.45 814 TRP A CA 1
ATOM 6441 C C . TRP A 1 814 ? 8.969 -49.444 9.256 1.00 30.45 814 TRP A C 1
ATOM 6443 O O . TRP A 1 814 ? 8.267 -49.379 8.258 1.00 30.45 814 TRP A O 1
ATOM 6453 N N . SER A 1 815 ? 10.187 -50.000 9.274 1.00 29.02 815 SER A N 1
ATOM 6454 C CA . SER A 1 815 ? 10.897 -50.885 8.320 1.00 29.02 815 SER A CA 1
ATOM 6455 C C . SER A 1 815 ? 10.471 -51.026 6.837 1.00 29.02 815 SER A C 1
ATOM 6457 O O . SER A 1 815 ? 9.325 -51.302 6.491 1.00 29.02 815 SER A O 1
ATOM 6459 N N . SER A 1 816 ? 11.477 -51.096 5.956 1.00 31.48 816 SER A N 1
ATOM 6460 C CA . SER A 1 816 ? 11.393 -51.389 4.508 1.00 31.48 816 SER A CA 1
ATOM 6461 C C . SER A 1 816 ? 10.950 -52.826 4.132 1.00 31.48 816 SER A C 1
ATOM 6463 O O . SER A 1 816 ? 11.364 -53.365 3.105 1.00 31.48 816 SER A O 1
ATOM 6465 N N . SER A 1 817 ? 10.139 -53.483 4.964 1.00 30.33 817 SER A N 1
ATOM 6466 C CA . SER A 1 817 ? 9.872 -54.930 4.914 1.00 30.33 817 SER A CA 1
ATOM 6467 C C . SER A 1 817 ? 8.741 -55.330 3.955 1.00 30.33 817 SER A C 1
ATOM 6469 O O . SER A 1 817 ? 8.791 -56.401 3.344 1.00 30.33 817 SER A O 1
ATOM 6471 N N . ALA A 1 818 ? 7.727 -54.472 3.777 1.00 30.14 818 ALA A N 1
ATOM 6472 C CA . ALA A 1 818 ? 6.510 -54.797 3.021 1.00 30.14 818 ALA A CA 1
ATOM 6473 C C . ALA A 1 818 ? 6.770 -55.135 1.536 1.00 30.14 818 ALA A C 1
ATOM 6475 O O . ALA A 1 818 ? 6.092 -55.988 0.957 1.00 30.14 818 ALA A O 1
ATOM 6476 N N . VAL A 1 819 ? 7.811 -54.545 0.934 1.00 32.97 819 VAL A N 1
ATOM 6477 C CA . VAL A 1 819 ? 8.186 -54.732 -0.482 1.00 32.97 819 VAL A CA 1
ATOM 6478 C C . VAL A 1 819 ? 8.546 -56.193 -0.818 1.00 32.97 819 VAL A C 1
ATOM 6480 O O . VAL A 1 819 ? 8.417 -56.614 -1.969 1.00 32.97 819 VAL A O 1
ATOM 6483 N N . MET A 1 820 ? 8.924 -57.020 0.168 1.00 28.02 820 MET A N 1
ATOM 6484 C CA . MET A 1 820 ? 9.169 -58.455 -0.054 1.00 28.02 820 MET A CA 1
ATOM 6485 C C . MET A 1 820 ? 7.909 -59.339 -0.015 1.00 28.02 820 MET A C 1
ATOM 6487 O O . MET A 1 820 ? 7.956 -60.463 -0.525 1.00 28.02 820 MET A O 1
ATOM 6491 N N . GLY A 1 821 ? 6.774 -58.856 0.505 1.00 30.06 821 GLY A N 1
ATOM 6492 C CA . GLY A 1 821 ? 5.534 -59.640 0.591 1.00 30.06 821 GLY A CA 1
ATOM 6493 C C . GLY A 1 821 ? 4.951 -59.997 -0.782 1.00 30.06 821 GLY A C 1
ATOM 6494 O O . GLY A 1 821 ? 4.626 -61.158 -1.052 1.00 30.06 821 GLY A O 1
ATOM 6495 N N . ALA A 1 822 ? 4.901 -59.019 -1.693 1.00 31.28 822 ALA A N 1
ATOM 6496 C CA . ALA A 1 822 ? 4.329 -59.184 -3.031 1.00 31.28 822 ALA A CA 1
ATOM 6497 C C . ALA A 1 822 ? 5.064 -60.238 -3.885 1.00 31.28 822 ALA A C 1
ATOM 6499 O O . ALA A 1 822 ? 4.434 -60.951 -4.665 1.00 31.28 822 ALA A O 1
ATOM 6500 N N . ARG A 1 823 ? 6.382 -60.420 -3.698 1.00 32.25 823 ARG A N 1
ATOM 6501 C CA . ARG A 1 823 ? 7.186 -61.387 -4.473 1.00 32.25 823 ARG A CA 1
ATOM 6502 C C . ARG A 1 823 ? 6.912 -62.863 -4.150 1.00 32.25 823 ARG A C 1
ATOM 6504 O O . ARG A 1 823 ? 7.351 -63.717 -4.917 1.00 32.25 823 ARG A O 1
ATOM 6511 N N . ARG A 1 824 ? 6.206 -63.199 -3.058 1.00 30.72 824 ARG A N 1
ATOM 6512 C CA . ARG A 1 824 ? 5.972 -64.605 -2.652 1.00 30.72 824 ARG A CA 1
ATOM 6513 C C . ARG A 1 824 ? 4.590 -65.177 -2.987 1.00 30.72 824 ARG A C 1
ATOM 6515 O O . ARG A 1 824 ? 4.455 -66.399 -2.979 1.00 30.72 824 ARG A O 1
ATOM 6522 N N . ARG A 1 825 ? 3.578 -64.363 -3.323 1.00 30.47 825 ARG A N 1
ATOM 6523 C CA . ARG A 1 825 ? 2.240 -64.879 -3.701 1.00 30.47 825 ARG A CA 1
ATOM 6524 C C . ARG A 1 825 ? 2.099 -65.176 -5.203 1.00 30.47 825 ARG A C 1
ATOM 6526 O O . ARG A 1 825 ? 1.530 -66.206 -5.551 1.00 30.47 825 ARG A O 1
ATOM 6533 N N . THR A 1 826 ? 2.709 -64.386 -6.089 1.00 33.38 826 THR A N 1
ATOM 6534 C CA . THR A 1 826 ? 2.589 -64.542 -7.560 1.00 33.38 826 THR A CA 1
ATOM 6535 C C . THR A 1 826 ? 3.303 -65.767 -8.148 1.00 33.38 826 THR A C 1
ATOM 6537 O O . THR A 1 826 ? 3.043 -66.137 -9.287 1.00 33.38 826 THR A O 1
ATOM 6540 N N . ILE A 1 827 ? 4.196 -66.415 -7.391 1.00 32.97 827 ILE A N 1
ATOM 6541 C CA . ILE A 1 827 ? 4.965 -67.588 -7.851 1.00 32.97 827 ILE A CA 1
ATOM 6542 C C . ILE A 1 827 ? 4.236 -68.913 -7.540 1.00 32.97 827 ILE A C 1
ATOM 6544 O O . ILE A 1 827 ? 4.509 -69.934 -8.169 1.00 32.97 827 ILE A O 1
ATOM 6548 N N . ARG A 1 828 ? 3.257 -68.923 -6.620 1.00 29.08 828 ARG A N 1
ATOM 6549 C CA . ARG A 1 828 ? 2.622 -70.168 -6.136 1.00 29.08 828 ARG A CA 1
ATOM 6550 C C . ARG A 1 828 ? 1.461 -70.686 -7.003 1.00 29.08 828 ARG A C 1
ATOM 6552 O O . ARG A 1 828 ? 0.981 -71.785 -6.751 1.00 29.08 828 ARG A O 1
ATOM 6559 N N . SER A 1 829 ? 1.038 -69.943 -8.032 1.00 32.19 829 SER A N 1
ATOM 6560 C CA . SER A 1 829 ? -0.043 -70.325 -8.963 1.00 32.19 829 SER A CA 1
ATOM 6561 C C . SER A 1 829 ? 0.434 -70.851 -10.328 1.00 32.19 829 SER A C 1
ATOM 6563 O O . SER A 1 829 ? -0.377 -71.358 -11.098 1.00 32.19 829 SER A O 1
ATOM 6565 N N . ARG A 1 830 ? 1.738 -70.781 -10.645 1.00 33.31 830 ARG A N 1
ATOM 6566 C CA . ARG A 1 830 ? 2.313 -71.247 -11.927 1.00 33.31 830 ARG A CA 1
ATOM 6567 C C . ARG A 1 830 ? 3.524 -72.175 -11.749 1.00 33.31 830 ARG A C 1
ATOM 6569 O O . ARG A 1 830 ? 4.609 -71.871 -12.235 1.00 33.31 830 ARG A O 1
ATOM 6576 N N . ARG A 1 831 ? 3.325 -73.326 -11.088 1.00 27.95 831 ARG A N 1
ATOM 6577 C CA . ARG A 1 831 ? 4.092 -74.582 -11.308 1.00 27.95 831 ARG A CA 1
ATOM 6578 C C . ARG A 1 831 ? 3.472 -75.767 -10.550 1.00 27.95 831 ARG A C 1
ATOM 6580 O O . ARG A 1 831 ? 3.981 -76.226 -9.533 1.00 27.95 831 ARG A O 1
ATOM 6587 N N . ARG A 1 832 ? 2.356 -76.274 -11.081 1.00 28.84 832 ARG A N 1
ATOM 6588 C CA . ARG A 1 832 ? 1.810 -77.605 -10.758 1.00 28.84 832 ARG A CA 1
ATOM 6589 C C . ARG A 1 832 ? 1.757 -78.453 -12.040 1.00 28.84 832 ARG A C 1
ATOM 6591 O O . ARG A 1 832 ? 0.694 -78.861 -12.487 1.00 28.84 832 ARG A O 1
ATOM 6598 N N . SER A 1 833 ? 2.920 -78.646 -12.666 1.00 27.86 833 SER A N 1
ATOM 6599 C CA . SER A 1 833 ? 3.120 -79.520 -13.830 1.00 27.86 833 SER A CA 1
ATOM 6600 C C . SER A 1 833 ? 4.604 -79.881 -13.985 1.00 27.86 833 SER A C 1
ATOM 6602 O O . SER A 1 833 ? 5.462 -79.009 -13.850 1.00 27.86 833 SER A O 1
ATOM 6604 N N . THR A 1 834 ? 4.887 -81.150 -14.315 1.00 27.19 834 THR A N 1
ATOM 6605 C CA . THR A 1 834 ? 6.227 -81.766 -14.507 1.00 27.19 834 THR A CA 1
ATOM 6606 C C . THR A 1 834 ? 7.145 -81.797 -13.268 1.00 27.19 834 THR A C 1
ATOM 6608 O O . THR A 1 834 ? 7.054 -80.942 -12.388 1.00 27.19 834 THR A O 1
ATOM 6611 N N . ALA A 1 835 ? 7.995 -82.828 -13.156 1.00 23.94 835 ALA A N 1
ATOM 6612 C CA . ALA A 1 835 ? 8.769 -83.125 -11.945 1.00 23.94 835 ALA A CA 1
ATOM 6613 C C . ALA A 1 835 ? 10.062 -83.923 -12.220 1.00 23.94 835 ALA A C 1
ATOM 6615 O O . ALA A 1 835 ? 10.092 -84.708 -13.162 1.00 23.94 835 ALA A O 1
ATOM 6616 N N . ALA A 1 836 ? 11.032 -83.794 -11.296 1.00 25.08 836 ALA A N 1
ATOM 6617 C CA . ALA A 1 836 ? 12.205 -84.667 -11.076 1.00 25.08 836 ALA A CA 1
ATOM 6618 C C . ALA A 1 836 ? 13.304 -84.704 -12.184 1.00 25.08 836 ALA A C 1
ATOM 6620 O O . ALA A 1 836 ? 13.046 -84.314 -13.318 1.00 25.08 836 ALA A O 1
ATOM 6621 N N . PRO A 1 837 ? 14.526 -85.211 -11.889 1.00 35.34 837 PRO A N 1
ATOM 6622 C CA . PRO A 1 837 ? 15.388 -84.839 -10.747 1.00 35.34 837 PRO A CA 1
ATOM 6623 C C . PRO A 1 837 ? 16.894 -84.660 -11.131 1.00 35.34 837 PRO A C 1
ATOM 6625 O O . PRO A 1 837 ? 17.250 -84.699 -12.302 1.00 35.34 837 PRO A O 1
ATOM 6628 N N . ALA A 1 838 ? 17.773 -84.573 -10.112 1.00 22.67 838 ALA A N 1
ATOM 6629 C CA . ALA A 1 838 ? 19.257 -84.589 -10.160 1.00 22.67 838 ALA A CA 1
ATOM 6630 C C . ALA A 1 838 ? 19.964 -83.299 -10.671 1.00 22.67 838 ALA A C 1
ATOM 6632 O O . ALA A 1 838 ? 19.382 -82.527 -11.421 1.00 22.67 838 ALA A O 1
ATOM 6633 N N . ALA A 1 839 ? 21.204 -82.963 -10.272 1.00 24.92 839 ALA A N 1
ATOM 6634 C CA . ALA A 1 839 ? 22.132 -83.561 -9.289 1.00 24.92 839 ALA A CA 1
ATOM 6635 C C . ALA A 1 839 ? 22.954 -82.464 -8.547 1.00 24.92 839 ALA A C 1
ATOM 6637 O O . ALA A 1 839 ? 22.773 -81.275 -8.802 1.00 24.92 839 ALA A O 1
ATOM 6638 N N . ALA A 1 840 ? 23.832 -82.846 -7.608 1.00 25.05 840 ALA A N 1
ATOM 6639 C CA . ALA A 1 840 ? 24.515 -81.936 -6.674 1.00 25.05 840 ALA A CA 1
ATOM 6640 C C . ALA A 1 840 ? 26.015 -81.708 -6.965 1.00 25.05 840 ALA A C 1
ATOM 6642 O O . ALA A 1 840 ? 26.703 -82.646 -7.351 1.00 25.05 840 ALA A O 1
ATOM 6643 N N . THR A 1 841 ? 26.525 -80.511 -6.638 1.00 25.56 841 THR A N 1
ATOM 6644 C CA . THR A 1 841 ? 27.911 -80.233 -6.183 1.00 25.56 841 THR A CA 1
ATOM 6645 C C . THR A 1 841 ? 27.936 -78.994 -5.263 1.00 25.56 841 THR A C 1
ATOM 6647 O O . THR A 1 841 ? 26.897 -78.598 -4.732 1.00 25.56 841 THR A O 1
ATOM 6650 N N . ARG A 1 842 ? 29.139 -78.565 -4.850 1.00 23.59 842 ARG A N 1
ATOM 6651 C CA . ARG A 1 842 ? 29.488 -78.510 -3.422 1.00 23.59 842 ARG A CA 1
ATOM 6652 C C . ARG A 1 842 ? 30.853 -77.834 -3.191 1.00 23.59 842 ARG A C 1
ATOM 6654 O O . ARG A 1 842 ? 31.790 -78.190 -3.893 1.00 23.59 842 ARG A O 1
ATOM 6661 N N . GLU A 1 843 ? 30.969 -77.026 -2.123 1.00 24.80 843 GLU A N 1
ATOM 6662 C CA . GLU A 1 843 ? 32.238 -76.499 -1.544 1.00 24.80 843 GLU A CA 1
ATOM 6663 C C . GLU A 1 843 ? 33.076 -75.558 -2.472 1.00 24.80 843 GLU A C 1
ATOM 6665 O O . GLU A 1 843 ? 32.793 -75.468 -3.658 1.00 24.80 843 GLU A O 1
ATOM 6670 N N . ASN A 1 844 ? 34.060 -74.741 -2.037 1.00 24.48 844 ASN A N 1
ATOM 6671 C CA . ASN A 1 844 ? 34.690 -74.482 -0.719 1.00 24.48 844 ASN A CA 1
ATOM 6672 C C . ASN A 1 844 ? 35.323 -73.048 -0.634 1.00 24.48 844 ASN A C 1
ATOM 6674 O O . ASN A 1 844 ? 35.567 -72.463 -1.677 1.00 24.48 844 ASN A O 1
ATOM 6678 N N . ARG A 1 845 ? 35.621 -72.550 0.596 1.00 25.62 845 ARG A N 1
ATOM 6679 C CA . ARG A 1 845 ? 36.781 -71.716 1.112 1.00 25.62 845 ARG A CA 1
ATOM 6680 C C . ARG A 1 845 ? 37.530 -70.654 0.220 1.00 25.62 845 ARG A C 1
ATOM 6682 O O . ARG A 1 845 ? 37.622 -70.831 -0.976 1.00 25.62 845 ARG A O 1
ATOM 6689 N N . THR A 1 846 ? 38.235 -69.582 0.672 1.00 25.84 846 THR A N 1
ATOM 6690 C CA . THR A 1 846 ? 38.501 -68.865 1.968 1.00 25.84 846 THR A CA 1
ATOM 6691 C C . THR A 1 846 ? 39.353 -67.568 1.790 1.00 25.84 846 THR A C 1
ATOM 6693 O O . THR A 1 846 ? 40.249 -67.580 0.961 1.00 25.84 846 THR A O 1
ATOM 6696 N N . ARG A 1 847 ? 39.229 -66.600 2.736 1.00 26.08 847 ARG A N 1
ATOM 6697 C CA . ARG A 1 847 ? 40.264 -65.671 3.325 1.00 26.08 847 ARG A CA 1
ATOM 6698 C C . ARG A 1 847 ? 41.033 -64.605 2.482 1.00 26.08 847 ARG A C 1
ATOM 6700 O O . ARG A 1 847 ? 41.404 -64.829 1.344 1.00 26.08 847 ARG A O 1
ATOM 6707 N N . GLY A 1 848 ? 41.400 -63.503 3.173 1.00 24.62 848 GLY A N 1
ATOM 6708 C CA . GLY A 1 848 ? 42.309 -62.393 2.765 1.00 24.62 848 GLY A CA 1
ATOM 6709 C C . GLY A 1 848 ? 41.547 -61.065 2.577 1.00 24.62 848 GLY A C 1
ATOM 6710 O O . GLY A 1 848 ? 40.629 -61.039 1.773 1.00 24.62 848 GLY A O 1
ATOM 6711 N N . SER A 1 849 ? 41.677 -59.965 3.342 1.00 25.22 849 SER A N 1
ATOM 6712 C CA . SER A 1 849 ? 42.828 -59.185 3.870 1.00 25.22 849 SER A CA 1
ATOM 6713 C C . SER A 1 849 ? 43.725 -58.592 2.762 1.00 25.22 849 SER A C 1
ATOM 6715 O O . SER A 1 849 ? 44.087 -59.302 1.836 1.00 25.22 849 SER A O 1
ATOM 6717 N N . SER A 1 850 ? 44.117 -57.307 2.747 1.00 26.08 850 SER A N 1
ATOM 6718 C CA . SER A 1 850 ? 43.873 -56.143 3.643 1.00 26.08 850 SER A CA 1
ATOM 6719 C C . SER A 1 850 ? 43.672 -54.856 2.778 1.00 26.08 850 SER A C 1
ATOM 6721 O O . SER A 1 850 ? 43.348 -55.016 1.610 1.00 26.08 850 SER A O 1
ATOM 6723 N N . ARG A 1 851 ? 43.758 -53.567 3.173 1.00 25.83 851 ARG A N 1
ATOM 6724 C CA . ARG A 1 851 ? 44.298 -52.810 4.336 1.00 25.83 851 ARG A CA 1
ATOM 6725 C C . ARG A 1 851 ? 43.617 -51.409 4.401 1.00 25.83 851 ARG A C 1
ATOM 6727 O O . ARG A 1 851 ? 42.833 -51.074 3.521 1.00 25.83 851 ARG A O 1
ATOM 6734 N N . ARG A 1 852 ? 43.920 -50.570 5.406 1.00 24.59 852 ARG A N 1
ATOM 6735 C CA . ARG A 1 852 ? 43.476 -49.152 5.537 1.00 24.59 852 ARG A CA 1
ATOM 6736 C C . ARG A 1 852 ? 44.510 -48.364 6.358 1.00 24.59 852 ARG A C 1
ATOM 6738 O O . ARG A 1 852 ? 44.903 -48.886 7.392 1.00 24.59 852 ARG A O 1
ATOM 6745 N N . TRP A 1 853 ? 44.875 -47.132 5.973 1.00 23.44 853 TRP A N 1
ATOM 6746 C CA . TRP A 1 853 ? 45.597 -46.163 6.832 1.00 23.44 853 TRP A CA 1
ATOM 6747 C C . TRP A 1 853 ? 45.201 -44.695 6.548 1.00 23.44 853 TRP A C 1
ATOM 6749 O O . TRP A 1 853 ? 44.381 -44.433 5.671 1.00 23.44 853 TRP A O 1
ATOM 6759 N N . ARG A 1 854 ? 45.688 -43.766 7.385 1.00 23.08 854 ARG A N 1
ATOM 6760 C CA . ARG A 1 854 ? 45.251 -42.359 7.571 1.00 23.08 854 ARG A CA 1
ATOM 6761 C C . ARG A 1 854 ? 46.474 -41.503 8.002 1.00 23.08 854 ARG A C 1
ATOM 6763 O O . ARG A 1 854 ? 47.550 -42.076 8.120 1.00 23.08 854 ARG A O 1
ATOM 6770 N N . ILE A 1 855 ? 46.254 -40.232 8.398 1.00 26.75 855 ILE A N 1
ATOM 6771 C CA . ILE A 1 855 ? 47.208 -39.281 9.058 1.00 26.75 855 ILE A CA 1
ATOM 6772 C C . ILE A 1 855 ? 48.044 -38.447 8.046 1.00 26.75 855 ILE A C 1
ATOM 6774 O O . ILE A 1 855 ? 48.423 -38.974 7.011 1.00 26.75 855 ILE A O 1
ATOM 6778 N N . GLY A 1 856 ? 48.310 -37.140 8.248 1.00 25.45 856 GLY A N 1
ATOM 6779 C CA . GLY A 1 856 ? 47.999 -36.276 9.409 1.00 25.45 856 GLY A CA 1
ATOM 6780 C C . GLY A 1 856 ? 48.196 -34.759 9.200 1.00 25.45 856 GLY A C 1
ATOM 6781 O O . GLY A 1 856 ? 48.234 -34.281 8.073 1.00 25.45 856 GLY A O 1
ATOM 6782 N N . ARG A 1 857 ? 48.276 -34.010 10.315 1.00 27.73 857 ARG A N 1
ATOM 6783 C CA . ARG A 1 857 ? 48.459 -32.539 10.390 1.00 27.73 857 ARG A CA 1
ATOM 6784 C C . ARG A 1 857 ? 49.934 -32.146 10.585 1.00 27.73 857 ARG A C 1
ATOM 6786 O O . ARG A 1 857 ? 50.692 -32.914 11.168 1.00 27.73 857 ARG A O 1
ATOM 6793 N N . SER A 1 858 ? 50.274 -30.896 10.264 1.00 25.56 858 SER A N 1
ATOM 6794 C CA . SER A 1 858 ? 51.435 -30.162 10.803 1.00 25.56 858 SER A CA 1
ATOM 6795 C C . SER A 1 858 ? 51.069 -28.684 11.054 1.00 25.56 858 SER A C 1
ATOM 6797 O O . SER A 1 858 ? 49.952 -28.266 10.746 1.00 25.56 858 SER A O 1
ATOM 6799 N N . SER A 1 859 ? 51.958 -27.910 11.689 1.00 28.83 859 SER A N 1
ATOM 6800 C CA . SER A 1 859 ? 51.672 -26.566 12.229 1.00 28.83 859 SER A CA 1
ATOM 6801 C C . SER A 1 859 ? 52.836 -25.587 12.043 1.00 28.83 859 SER A C 1
ATOM 6803 O O . SER A 1 859 ? 53.987 -25.989 12.197 1.00 28.83 859 SER A O 1
ATOM 6805 N N . GLY A 1 860 ? 52.546 -24.297 11.837 1.00 25.75 860 GLY A N 1
ATOM 6806 C CA . GLY A 1 860 ? 53.534 -23.209 11.792 1.00 25.75 860 GLY A CA 1
ATOM 6807 C C . GLY A 1 860 ? 52.919 -21.853 12.171 1.00 25.75 860 GLY A C 1
ATOM 6808 O O . GLY A 1 860 ? 51.704 -21.690 12.085 1.00 25.75 860 GLY A O 1
ATOM 6809 N N . ARG A 1 861 ? 53.743 -20.897 12.626 1.00 27.95 861 ARG A N 1
ATOM 6810 C CA . ARG A 1 861 ? 53.336 -19.529 13.020 1.00 27.95 861 ARG A CA 1
ATOM 6811 C C . ARG A 1 861 ? 53.870 -18.494 12.020 1.00 27.95 861 ARG A C 1
ATOM 6813 O O . ARG A 1 861 ? 54.978 -18.665 11.524 1.00 27.95 861 ARG A O 1
ATOM 6820 N N . GLY A 1 862 ? 53.144 -17.393 11.819 1.00 25.83 862 GLY A N 1
ATOM 6821 C CA . GLY A 1 862 ? 53.599 -16.213 11.070 1.00 25.83 862 GLY A CA 1
ATOM 6822 C C . GLY A 1 862 ? 52.607 -15.050 11.205 1.00 25.83 862 GLY A C 1
ATOM 6823 O O . GLY A 1 862 ? 51.401 -15.280 11.185 1.00 25.83 862 GLY A O 1
ATOM 6824 N N . SER A 1 863 ? 53.110 -13.828 11.396 1.00 26.84 863 SER A N 1
ATOM 6825 C CA . SER A 1 863 ? 52.315 -12.613 11.674 1.00 26.84 863 SER A CA 1
ATOM 6826 C C . SER A 1 863 ? 51.995 -11.808 10.389 1.00 26.84 863 SER A C 1
ATOM 6828 O O . SER A 1 863 ? 52.610 -12.070 9.355 1.00 26.84 863 SER A O 1
ATOM 6830 N N . PRO A 1 864 ? 51.023 -10.868 10.401 1.00 46.06 864 PRO A N 1
ATOM 6831 C CA . PRO A 1 864 ? 50.294 -10.463 9.190 1.00 46.06 864 PRO A CA 1
ATOM 6832 C C . PRO A 1 864 ? 50.858 -9.232 8.460 1.00 46.06 864 PRO A C 1
ATOM 6834 O O . PRO A 1 864 ? 51.563 -8.418 9.057 1.00 46.06 864 PRO A O 1
ATOM 6837 N N . LYS A 1 865 ? 50.432 -9.035 7.200 1.00 24.39 865 LYS A N 1
ATOM 6838 C CA . LYS A 1 865 ? 50.454 -7.742 6.488 1.00 24.39 865 LYS A CA 1
ATOM 6839 C C . LYS A 1 865 ? 49.349 -7.631 5.420 1.00 24.39 865 LYS A C 1
ATOM 6841 O O . LYS A 1 865 ? 49.244 -8.487 4.555 1.00 24.39 865 LYS A O 1
ATOM 6846 N N . THR A 1 866 ? 48.570 -6.552 5.526 1.00 28.36 866 THR A N 1
ATOM 6847 C CA . THR A 1 866 ? 47.998 -5.703 4.454 1.00 28.36 866 THR A CA 1
ATOM 6848 C C . THR A 1 866 ? 47.686 -6.284 3.060 1.00 28.36 866 THR A C 1
ATOM 6850 O O . THR A 1 866 ? 48.602 -6.516 2.277 1.00 28.36 866 THR A O 1
ATOM 6853 N N . GLY A 1 867 ? 46.400 -6.225 2.689 1.00 28.66 867 GLY A N 1
ATOM 6854 C CA . GLY A 1 867 ? 45.953 -5.368 1.576 1.00 28.66 867 GLY A CA 1
ATOM 6855 C C . GLY A 1 867 ? 45.880 -5.952 0.162 1.00 28.66 867 GLY A C 1
ATOM 6856 O O . GLY A 1 867 ? 46.835 -5.815 -0.601 1.00 28.66 867 GLY A O 1
ATOM 6857 N N . LEU A 1 868 ? 44.693 -6.442 -0.212 1.00 28.48 868 LEU A N 1
ATOM 6858 C CA . LEU A 1 868 ? 43.861 -5.909 -1.307 1.00 28.48 868 LEU A CA 1
ATOM 6859 C C . LEU A 1 868 ? 42.417 -6.421 -1.157 1.00 28.48 868 LEU A C 1
ATOM 6861 O O . LEU A 1 868 ? 42.262 -7.503 -0.546 1.00 28.48 868 LEU A O 1
#

Secondary structure (DSSP, 8-state):
-------SS-HHHHHHHHHHHHHHTTTS------SS-----TTTT-TTS-HHHHHHHHHHHH----SPPHHHHHHHHHTTSS-HHHHHHHHTTT--S-EEEETTEEEEHHHHHHHHHHS-TT--PPP-HHHHHHHHHTSTTHHHHHHHHHHHTTT--PPPHHHHHHHHHHHHHHHBTTTB-HHHHHHHHT---HHHHHHHHHHHHHHHHH--S-SSSPPTTGGG-HHHHHHHHHTTSS-STT-TTHHHHHHHS-SSHHHHHHHHHHHTT--TTSHHHHHHHHHHTSHHHHHHHHHHHH-TT-HHHHHS---HHHHHHHHHHHHHHHHHHHHHHHHSS-SSHHHHHHHHHH-HHHHHHHHHHHTT-S-HHHHHHHHHHHHT---HHHHHHHHHHHHHHHHHHHHHHHHHHHHHHHHHHHHHHHHHTT--TTHHHHS-HHHHHHHHHHHHTS-TTTHHHHHHHHHHHHHHHHHHHHHHHHHHTS--S-SS-----------------------------------------------------SEEEEEESSGGGHHHHHHHHTTSSEEEEEE-GGGG--EEEE-TT-SSPEEES-TT----EEEEEEE-GGGHHHHHHHHHHHHHHHHHHHHHHHHHHSSSHHHHHHHHHHHHHHHHHHHHHT-HHHHHHHHHHHHHHHS----EEE--BPPPHHHHHHHHHHHHHHHHHHHHHHHHTT------HHHHHHHHHHHTT--PPPP-PPPPPTTSPPPHHHHHHHHHHHHHTS--SHHHHHHHHHHHHTBSB-HHHHHHHHHHHHHHTT-S---S---TTGGGTHHHHTTTTS--S-----------------------------------

Foldseek 3Di:
DDPDPPQPDDVVLVVVLVVLLVLLCLQQAQPPDPPDDDPDDLLGSPVVDDLLVSCVVSCLQQVRLSFDFLVVLLVCCVVVLFDLVLLLVLCVVVFDQDWFDQQPDIDGLSLLLSCCRNVVLLPDDLPQLVVNCVVLVPDPCNVVLLLLLVQLLVPDDDPFVVVVLLVVLVVVLVCELQRADLQNLLCLQVVPCLLVLLVVVLCVLLCQLVDPLLDLDHQPPLQLASQVSCLVVQLVDPARVVQPPSNVVSVPADSDLSSLLVVLCVLQAPDPVSSSSNSSNVCSSCSVSSSPLCNLQVCPVDPSCNRGPGHSSSSSSSSSVSVQRVLQVSCCLQQVFGSHSVRSSVCSNPQSQLSVLSSCLSVVSDDPVSVVVNVCLRPVDDDRVVSSVVSSVSSVVCSVVCSVSVSSSVSSSLSVSVVSSCVSVVHDSVSSSVRRSVSSVVSSVSSNVCHSSNCRSSSVSSSVVSVVVVVVVVVVVVVVPPPPDDDPDDDDDDDDDDDDDDDDDDDDDDDDDDDDDDDDDDDDDDPPDDPPPDPPPPDQAPDEEEDALPPVCVVVQVVVVVVDRYHYHHDHAPLLVFEWEAEDLRPDIDGRDDPVDHALAYKYKAFDPVCPVLSVQQNQLVVVVVVVVVVVSVLSSHDPSVVVCCVVPVVVVVVVVCCVPPVNVVSVVVVVVVSCVRRNDTDIDMLAAFDDLVRLVVVVLVVQLVVLVVLCCVPPNPQPAPSDPLVSSVLLCVLAVNDDDDDDDDDPPPVRDDDPVRSVVVSVCCCPVVVSYNVSSVVSSSVRRSYHDHPVRVCVSVVVSCVVRVNDPDDPDDDPPVVVVVVPPVVVPPDPDDDDDDDDDDDDDDDDDDDDDDDDDDDDDDDDDDDD

Radius of gyration: 41.35 Å; chains: 1; bounding box: 102×125×101 Å